Protein AF-0000000081651903 (afdb_homodimer)

Nearest PDB structures (foldseek):
  6fpt-assembly2_B  TM=8.175E-01  e=3.042E-08  Danio rerio
  6fpt-assembly1_A  TM=8.262E-01  e=5.507E-08  Danio rerio
  1qfh-assembly1_B  TM=8.451E-01  e=1.058E-07  Dictyostelium discoideum
  7o0b-assembly1_A  TM=8.103E-01  e=1.191E-07  Homo sapiens
  1wlh-assembly1_B  TM=8.534E-01  e=5.250E-07  Dictyostelium discoideum

Radius of gyration: 62.34 Å; Cα contacts (8 Å, |Δi|>4): 1666; chains: 2; bounding box: 124×182×95 Å

Organism: Saccoglossus kowalevskii (NCBI:txid10224)

Foldseek 3Di:
DPPPPPPPDPCAAPPPRDGADPPQFFWFADPVRDTHGLNVLQVQEQHFDQDPVPRDTDHQHNDNVVGDTPVVSVLVVVLVVVLCCLVVFFFDQDVPPPVRDRATFFKAWQVVLDTDHPVRVVCLCPPPVNVVIDMDTSVRLNPDDSVVNSVSNPDQQPQVPPPDDNPFGFFKFWPAPVGGDTDGPVCCVPPAVDPRTDIDTPVVVCVVVVVVVVVVVVVVVVVVVVVVVVVVVVVVVVVVVVVVVVVVVVVVVVVVVVVVVVVVVVVVVLVVVLVVVVCVVVVVVVVLVVVVVVLVVLQVVLVVVVVCLVPPPDPVRNVVCVVVSVVSNCVSVPDDDPPPPPPPPCSQPQADQPPQPPPVPLRQRPRGSPDLFDWQWLAFAAAAQAKAWTWTFGADPVRHTDLRQDFPKDKWKADPVRDTWDWDWARPNRNIIIIITHHHDFAWMWIFIDGVNHTHPPHGDTHGYHYDPQPLPQPPDVNDRDSPPPRPHDPRDRDGDDDDPPPD/DPPPPPPPPPLAAPPPRDGADPPQFFWFADPVRDTHGLNVLQVQEQHFDQDPVPRDTDHCHNPNVPGDTPVVSVLVVVLVVVLVCLVVFFFDQDVPPPVRDRATFFKAWQVVLDTDHPVRVVCLCPPPVNVVIDMGTSVRLNPDDSVVNSVSNPDQQPQPPPPDDNPFGFFKFWPAPVGGDTDGPVCCVPPQVDPRTDIDTPVVVCVVVVVVVVVVVVVVVVVVVVVVVVVVVVVVVVVVVVVVVVVVVVVVVVVVVVVVVVVVVVVVVLVVVLVVVVCVVVVVVVVLVVVVVVLVVLQVVLVVVVVCLVPPPDPVRNVVCVVVSVVSNCVSVPDDDPPPPPPPPCSQQQFDQPVQPCPVPVRQRQRGSPDLFDWQWLAAAAAAQAKAWTKTFTADPVRHTRLRQDFPKDKWKADPVRDTWDWDWARPNRRIIIIITHHHDFAWMWIFIDGVNHTHPPHGDTHGYHYDPQPQPQPVPVNDRPSPPPRPHDDRDRDDDDDDPPPD

pLDDT: mean 71.39, std 22.74, range [17.06, 97.31]

Sequence (1008 aa):
MAGIDDAELPLKCSICKHVYDVTDRLPKYLPCLHTLCVLCLAGHVGKIFQCPGCKHESNIPKRIEVIPTNFAFVNYNQLLCHQNQIKHGKLLMHKSCCRNKQTLNVSHCSNSEAYLCQSCHDNHIYIESLSTHEVKTIEELKHLSDESLISFFHRKQFSSKGQGHTDQQITLYCDHRNCQSPICLQCALLEHNTLNHQPINTEKAAWKYKEIINGKLDKAIDKTREISLQINQINQELSNLKDNTTKQITDVDNFFNDLIKKINSRKQQLVCEIEKQHDVIETPLIIDKHKLQMRQHIVDTSVKFTEFTLKYDSDVELLTTKYDVCSQLDKVSSQTIPDHKSTTEQFPRFFHPKSVNLNVVNHTVFIGSLGKISCDFIKVDAVIGKKCNFTQTPCDINGKKLCVSAIPVEVTLNDPDNRNVVTTTEDNGDVTYTVMYIPESGGKHHAAVTLYSTPIEGSPYIINVKPAKKIKCDVNTHGRMVNMNLQQPFVISQTVVTWKPYLSMAGIDDAELPLKCSICKHVYDVTDRLPKYLPCLHTLCVLCLAGHVGKIFQCPGCKHESNIPKRIEVIPTNFAFVNYNQLLCHQNQIKHGKLLMHKSCCRNKQTLNVSHCSNSEAYLCQSCHDNHIYIESLSTHEVKTIEELKHLSDESLISFFHRKQFSSKGQGHTDQQITLYCDHRNCQSPICLQCALLEHNTLNHQPINTEKAAWKYKEIINGKLDKAIDKTREISLQINQINQELSNLKDNTTKQITDVDNFFNDLIKKINSRKQQLVCEIEKQHDVIETPLIIDKHKLQMRQHIVDTSVKFTEFTLKYDSDVELLTTKYDVCSQLDKVSSQTIPDHKSTTEQFPRFFHPKSVNLNVVNHTVFIGSLGKISCDFIKVDAVIGKKCNFTQTPCDINGKKLCVSAIPVEVTLNDPDNRNVVTTTEDNGDVTYTVMYIPESGGKHHAAVTLYSTPIEGSPYIINVKPAKKIKCDVNTHGRMVNMNLQQPFVISQTVVTWKPYLS

InterPro domains:
  IPR001298 Filamin/ABP280 repeat [SM00557] (369-468)
  IPR001841 Zinc finger, RING-type [PS50089] (13-55)
  IPR001841 Zinc finger, RING-type [SM00184] (13-54)
  IPR013083 Zinc finger, RING/FYVE/PHD-type [G3DSA:3.30.40.10] (3-79)
  IPR013783 Immunoglobulin-like fold [G3DSA:2.60.40.10] (374-471)
  IPR014756 Immunoglobulin E-set [SSF81296] (381-468)
  IPR017868 Filamin/ABP280 repeat-like [PF00630] (382-461)
  IPR017868 Filamin/ABP280 repeat-like [PS50194] (409-465)
  IPR017907 Zinc finger, RING-type, conserved site [PS00518] (32-41)
  IPR018957 Zinc finger, C3HC4 RING-type [PF00097] (13-54)
  IPR047153 TRIM45/56/19-like [PTHR25462] (11-428)

Solvent-accessible surface area (backbone atoms only — not comparable to full-atom values): 55614 Å² total; per-residue (Å²): 131,84,74,75,68,82,68,81,68,78,54,36,21,82,82,82,63,43,66,57,38,92,73,69,24,29,41,26,37,48,87,79,54,52,59,37,26,46,56,72,52,59,79,40,50,70,35,83,41,62,40,89,88,73,61,50,76,43,75,36,51,82,56,64,80,71,49,50,66,39,54,23,57,52,43,47,52,50,47,51,52,50,48,49,40,61,72,70,55,60,64,48,66,41,68,83,82,44,75,68,41,72,39,61,59,44,26,36,29,50,73,76,67,40,73,19,35,66,66,55,47,48,43,38,65,71,37,74,89,39,41,79,49,55,69,44,39,46,72,56,56,70,71,47,54,72,68,54,47,44,64,52,64,50,71,82,63,71,38,46,75,37,101,72,51,69,87,43,68,58,54,29,25,24,70,22,95,85,66,56,43,72,28,29,69,65,45,40,67,71,73,37,66,48,91,80,35,39,71,39,51,30,66,60,52,31,54,54,48,49,53,52,47,51,56,44,46,51,48,35,53,52,45,48,54,53,49,52,54,53,46,51,51,52,51,51,47,51,50,50,50,52,51,50,51,53,50,44,47,50,50,50,50,52,51,50,50,52,49,52,49,53,51,51,52,50,52,49,50,51,49,49,52,53,51,52,52,48,48,65,60,46,49,60,53,53,53,50,44,50,53,49,52,53,49,43,50,48,46,51,46,44,50,52,46,49,53,40,36,72,70,45,32,50,50,69,53,36,58,68,46,42,62,56,52,50,51,43,39,50,53,62,50,63,57,80,73,77,78,78,69,78,70,65,77,73,68,71,60,46,63,62,66,74,75,46,51,78,44,70,30,45,24,21,46,44,71,56,40,66,54,87,52,52,58,27,65,8,66,31,84,28,38,33,57,17,55,32,45,29,44,28,43,37,34,45,98,82,66,44,74,28,48,31,25,77,67,66,62,44,61,47,31,23,41,67,85,67,44,79,38,68,55,45,69,37,67,68,57,57,12,18,31,27,35,31,28,53,38,85,55,51,39,55,21,39,34,34,37,19,48,83,85,34,70,31,76,69,51,51,39,77,41,55,19,42,66,58,73,80,71,76,48,57,30,75,50,97,76,65,68,58,74,72,79,74,54,59,82,60,84,46,69,56,59,70,76,80,84,68,79,69,79,118,129,85,73,75,68,81,69,80,69,77,51,36,22,83,84,83,62,42,67,57,36,93,74,69,25,29,42,25,36,47,88,81,54,51,59,36,26,46,56,70,51,58,80,40,50,69,33,82,40,61,40,87,87,73,62,50,76,44,76,37,51,82,54,63,81,73,49,48,67,39,53,23,58,52,42,47,51,49,50,50,52,49,49,48,39,60,71,68,54,61,63,51,67,41,68,83,81,44,75,70,42,73,38,60,60,46,28,36,30,52,73,75,68,40,74,18,34,66,67,55,48,48,42,37,66,70,38,73,89,38,44,78,48,56,68,45,39,45,72,58,56,69,71,48,52,70,67,54,47,46,65,52,64,50,71,82,62,70,39,44,78,38,100,73,50,70,86,44,67,59,54,28,26,26,72,22,95,87,64,57,43,72,29,27,69,66,45,39,68,68,75,38,66,47,91,79,36,38,70,39,52,30,67,60,52,31,53,55,48,49,52,52,47,49,54,44,48,52,48,36,54,52,46,48,53,53,50,51,52,51,47,49,50,52,52,51,46,52,51,50,50,51,52,49,50,53,50,42,47,51,50,49,50,52,50,51,49,52,49,50,51,52,53,50,52,48,53,50,50,52,48,49,50,53,51,52,53,49,46,66,60,46,50,60,52,52,53,51,42,50,55,50,51,52,50,43,50,50,46,52,44,44,51,52,46,48,53,40,36,72,70,46,33,50,51,68,53,38,57,68,45,41,62,58,52,50,51,43,38,48,53,62,49,64,57,80,73,78,77,81,71,76,71,65,74,75,66,64,57,42,65,56,68,74,68,42,51,76,45,68,28,37,20,22,42,37,68,54,39,60,48,78,48,47,56,45,65,13,65,30,85,27,36,31,62,19,61,31,50,30,42,30,39,35,20,44,91,84,67,44,73,29,54,33,35,77,68,64,62,44,63,47,33,23,40,67,86,66,43,80,38,68,56,44,71,38,67,68,59,62,12,20,28,30,34,32,29,53,37,84,57,51,39,57,23,38,36,34,36,18,48,81,86,33,71,31,81,70,49,51,38,78,41,54,21,41,66,58,75,78,70,78,46,56,27,73,51,96,77,64,66,59,73,71,80,74,60,61,83,67,85,50,69,56,70,82,83,83,82,70,78,69,82,116

Secondary structure (DSSP, 8-state):
-----------B-TTT-PBP-SSTT-EEE-TT--EEEHHHHHTTTTSEEE-TTT--EEEPPS-GGGSPB-HHHHHHHHHHHHHHHHHH---EE-TTTSTT-EE---EEETTTTEEE-HHHHHHHHHSTTTTTS-EEEHHHHHTS-HHHHHHHH--TT-----SS-TTS-EEEEE--TTT-EEEEHHHHHHTS-STT--EEEHHHHHHHHHHHHHHHHHHHHHHHHHHHHHHHHHHHHHHHHHHHHHHHHHHHHHHHHHHHHHHHHHHHHHHHHHHHHHHHHHHHHHHHHHHHHHHHHHHHHHHHHHHHHHHH--HHHHHHHHHHHHHHHHHHHHS--------GGG-------S-----SSSB--------S--B------EETTS-EEEE--BB-TTS-B-------EEEEEE-TT-PEEPEEEEE-SSS-EEEEE---S-EEEEEEEEETTEEPTTPSEEEEEEP---------SSS-------------------------/-----------B-TTT-PBP-SSTT-EEE-TT--EEEHHHHHTTTTSEEE-TTT--EEEPPS-GGGSPB-HHHHHHHHHHHHHHHHHH---EE-TTTSTT-EE---EEETTTTEEE-HHHHHHHHHSTTTTTS-EEEHHHHHTS-HHHHHHHH--TT-----SS-TTS-EEEEE--TTT-EEEEHHHHHHTS-STT--EEEHHHHHHHHHHHHHHHHHHHHHHHHHHHHHHHHHHHHHHHHHHHHHHHHHHHHHHHHHHHHHHHHHHHHHHHHHHHHHHHHHHHHHHHHHHHHHHHHHHHHHHHHHHHHHHH--HHHHHHHHHHHHHHHHHHHHS--------GGG-------TT----SSSB--------S-EEEE----EETTS-EEEEEEEE-TTS-B---S---EEEEEE-TT-PEEPEEEEE-SSS-EEEEE---S-EEEEEEEEETTEEPTTPSEEEEEEP---------SSS-------------------------

Structure (mmCIF, N/CA/C/O backbone):
data_AF-0000000081651903-model_v1
#
loop_
_entity.id
_entity.type
_entity.pdbx_description
1 polymer 'E3 ubiquitin-protein ligase TRIM71-like'
#
loop_
_atom_site.group_PDB
_atom_site.id
_atom_site.type_symbol
_atom_site.label_atom_id
_atom_site.label_alt_id
_atom_site.label_comp_id
_atom_site.label_asym_id
_atom_site.label_entity_id
_atom_site.label_seq_id
_atom_site.pdbx_PDB_ins_code
_atom_site.Cartn_x
_atom_site.Cartn_y
_atom_site.Cartn_z
_atom_site.occupancy
_atom_site.B_iso_or_equiv
_atom_site.auth_seq_id
_atom_site.auth_comp_id
_atom_site.auth_asym_id
_atom_site.auth_atom_id
_atom_site.pdbx_PDB_model_num
ATOM 1 N N . MET A 1 1 ? 16.766 -48.312 -48.125 1 21.47 1 MET A N 1
ATOM 2 C CA . MET A 1 1 ? 17.172 -48.75 -46.812 1 21.47 1 MET A CA 1
ATOM 3 C C . MET A 1 1 ? 16.656 -47.812 -45.719 1 21.47 1 MET A C 1
ATOM 5 O O . MET A 1 1 ? 17.094 -46.656 -45.625 1 21.47 1 MET A O 1
ATOM 9 N N . ALA A 1 2 ? 15.398 -47.688 -45.594 1 30.48 2 ALA A N 1
ATOM 10 C CA . ALA A 1 2 ? 14.711 -46.75 -44.688 1 30.48 2 ALA A CA 1
ATOM 11 C C . ALA A 1 2 ? 15.344 -46.719 -43.312 1 30.48 2 ALA A C 1
ATOM 13 O O . ALA A 1 2 ? 15.562 -47.781 -42.719 1 30.48 2 ALA A O 1
ATOM 14 N N . GLY A 1 3 ? 16.266 -45.781 -43.031 1 28.88 3 GLY A N 1
ATOM 15 C CA . GLY A 1 3 ? 17.031 -45.469 -41.844 1 28.88 3 GLY A CA 1
ATOM 16 C C . GLY A 1 3 ? 16.219 -45.531 -40.562 1 28.88 3 GLY A C 1
ATOM 17 O O . GLY A 1 3 ? 15.219 -44.812 -40.406 1 28.88 3 GLY A O 1
ATOM 18 N N . ILE A 1 4 ? 15.992 -46.656 -40.031 1 36.19 4 ILE A N 1
ATOM 19 C CA . ILE A 1 4 ? 15.523 -46.75 -38.656 1 36.19 4 ILE A CA 1
ATOM 20 C C . ILE A 1 4 ? 16.156 -45.656 -37.812 1 36.19 4 ILE A C 1
ATOM 22 O O . ILE A 1 4 ? 17.375 -45.594 -37.688 1 36.19 4 ILE A O 1
ATOM 26 N N . ASP A 1 5 ? 15.773 -44.438 -37.812 1 34.34 5 ASP A N 1
ATOM 27 C CA . ASP A 1 5 ? 16.141 -43.438 -36.875 1 34.34 5 ASP A CA 1
ATOM 28 C C . ASP A 1 5 ? 16.625 -44.031 -35.562 1 34.34 5 ASP A C 1
ATOM 30 O O . ASP A 1 5 ? 16.172 -45.125 -35.156 1 34.34 5 ASP A O 1
ATOM 34 N N . ASP A 1 6 ? 17.891 -43.719 -35.031 1 35.75 6 ASP A N 1
ATOM 35 C CA . ASP A 1 6 ? 18.656 -44.031 -33.844 1 35.75 6 ASP A CA 1
ATOM 36 C C . ASP A 1 6 ? 17.766 -44.125 -32.625 1 35.75 6 ASP A C 1
ATOM 38 O O . ASP A 1 6 ? 17.859 -43.281 -31.703 1 35.75 6 ASP A O 1
ATOM 42 N N . ALA A 1 7 ? 16.609 -43.938 -32.688 1 41.38 7 ALA A N 1
ATOM 43 C CA . ALA A 1 7 ? 15.961 -44.281 -31.406 1 41.38 7 ALA A CA 1
ATOM 44 C C . ALA A 1 7 ? 16.594 -45.531 -30.797 1 41.38 7 ALA A C 1
ATOM 46 O O . ALA A 1 7 ? 16.766 -46.562 -31.469 1 41.38 7 ALA A O 1
ATOM 47 N N . GLU A 1 8 ? 17.547 -45.281 -29.688 1 45.09 8 GLU A N 1
ATOM 48 C CA . GLU A 1 8 ? 18.422 -46.125 -28.859 1 45.09 8 GLU A CA 1
ATOM 49 C C . GLU A 1 8 ? 17.828 -47.5 -28.672 1 45.09 8 GLU A C 1
ATOM 51 O O . GLU A 1 8 ? 16.766 -47.656 -28.078 1 45.09 8 GLU A O 1
ATOM 56 N N . LEU A 1 9 ? 17.828 -48.312 -29.547 1 51.19 9 LEU A N 1
ATOM 57 C CA . LEU A 1 9 ? 17.516 -49.75 -29.469 1 51.19 9 LEU A CA 1
ATOM 58 C C . LEU A 1 9 ? 18.031 -50.344 -28.156 1 51.19 9 LEU A C 1
ATOM 60 O O . LEU A 1 9 ? 19.188 -50.094 -27.781 1 51.19 9 LEU A O 1
ATOM 64 N N . PRO A 1 10 ? 17.203 -50.625 -27.281 1 63 10 PRO A N 1
ATOM 65 C CA . PRO A 1 10 ? 17.469 -51.188 -25.953 1 63 10 PRO A CA 1
ATOM 66 C C . PRO A 1 10 ? 18.375 -52.406 -25.984 1 63 10 PRO A C 1
ATOM 68 O O . PRO A 1 10 ? 17.938 -53.531 -25.703 1 63 10 PRO A O 1
ATOM 71 N N . LEU A 1 11 ? 19.5 -52.25 -26.75 1 79.75 11 LEU A N 1
ATOM 72 C CA . LEU A 1 11 ? 20.391 -53.406 -26.719 1 79.75 11 LEU A CA 1
ATOM 73 C C . LEU A 1 11 ? 21.172 -53.438 -25.406 1 79.75 11 LEU A C 1
ATOM 75 O O . LEU A 1 11 ? 22.172 -54.156 -25.297 1 79.75 11 LEU A O 1
ATOM 79 N N . LYS A 1 12 ? 20.766 -52.594 -24.672 1 86.56 12 LYS A N 1
ATOM 80 C CA . LYS A 1 12 ? 21.422 -52.594 -23.375 1 86.56 12 LYS A CA 1
ATOM 81 C C . LYS A 1 12 ? 20.453 -53 -22.266 1 86.56 12 LYS A C 1
ATOM 83 O O . LYS A 1 12 ? 19.266 -52.656 -22.312 1 86.56 12 LYS A O 1
ATOM 88 N N . CYS A 1 13 ? 20.953 -53.75 -21.422 1 90.69 13 CYS A N 1
ATOM 89 C CA . CYS A 1 13 ? 20.156 -54.156 -20.266 1 90.69 13 CYS A CA 1
ATOM 90 C C . CYS A 1 13 ? 19.812 -52.938 -19.406 1 90.69 13 CYS A C 1
ATOM 92 O O . CYS A 1 13 ? 20.672 -52.094 -19.141 1 90.69 13 CYS A O 1
ATOM 94 N N . SER A 1 14 ? 18.609 -52.781 -18.953 1 87.75 14 SER A N 1
ATOM 95 C CA . SER A 1 14 ? 18.125 -51.625 -18.219 1 87.75 14 SER A CA 1
ATOM 96 C C . SER A 1 14 ? 18.703 -51.594 -16.812 1 87.75 14 SER A C 1
ATOM 98 O O . SER A 1 14 ? 18.703 -50.531 -16.156 1 87.75 14 SER A O 1
ATOM 100 N N . ILE A 1 15 ? 19.219 -52.656 -16.328 1 90.31 15 ILE A N 1
ATOM 101 C CA . ILE A 1 15 ? 19.734 -52.75 -14.961 1 90.31 15 ILE A CA 1
ATOM 102 C C . ILE A 1 15 ? 21.234 -52.438 -14.961 1 90.31 15 ILE A C 1
ATOM 104 O O . ILE A 1 15 ? 21.688 -51.5 -14.32 1 90.31 15 ILE A O 1
ATOM 108 N N . CYS A 1 16 ? 22 -53.188 -15.703 1 90 16 CYS A N 1
ATOM 109 C CA . CYS A 1 16 ? 23.453 -53.031 -15.688 1 90 16 CYS A CA 1
ATOM 110 C C . CYS A 1 16 ? 23.906 -52.031 -16.75 1 90 16 CYS A C 1
ATOM 112 O O . CYS A 1 16 ? 25.031 -51.531 -16.703 1 90 16 CYS A O 1
ATOM 114 N N . LYS A 1 17 ? 23.219 -51.844 -17.812 1 90 17 LYS A N 1
ATOM 115 C CA . LYS A 1 17 ? 23.453 -50.875 -18.875 1 90 17 LYS A CA 1
ATOM 116 C C . LYS A 1 17 ? 24.547 -51.344 -19.828 1 90 17 LYS A C 1
ATOM 118 O O . LYS A 1 17 ? 25.125 -50.562 -20.562 1 90 17 LYS A O 1
ATOM 123 N N . HIS A 1 18 ? 24.719 -52.562 -19.812 1 87.75 18 HIS A N 1
ATOM 124 C CA . HIS A 1 18 ? 25.672 -53.156 -20.734 1 87.75 18 HIS A CA 1
ATOM 125 C C . HIS A 1 18 ? 24.984 -53.75 -21.938 1 87.75 18 HIS A C 1
ATOM 127 O O . HIS A 1 18 ? 23.812 -54.125 -21.859 1 87.75 18 HIS A O 1
ATOM 133 N N . VAL A 1 19 ? 25.734 -53.906 -23 1 86.62 19 VAL A N 1
ATOM 134 C CA . VAL A 1 19 ? 25.203 -54.5 -24.219 1 86.62 19 VAL A CA 1
ATOM 135 C C . VAL A 1 19 ? 25.047 -56 -24.047 1 86.62 19 VAL A C 1
ATOM 137 O O . VAL A 1 19 ? 25.875 -56.656 -23.391 1 86.62 19 VAL A O 1
ATOM 140 N N . TYR A 1 20 ? 23.938 -56.531 -24.547 1 87.31 20 TYR A N 1
ATOM 141 C CA . TYR A 1 20 ? 23.688 -57.969 -24.469 1 87.31 20 TYR A CA 1
ATOM 142 C C . TYR A 1 20 ? 24.75 -58.75 -25.234 1 87.31 20 TYR A C 1
ATOM 144 O O . TYR A 1 20 ? 25.297 -58.25 -26.234 1 87.31 20 TYR A O 1
ATOM 152 N N . ASP A 1 21 ? 25.141 -59.844 -24.688 1 80.06 21 ASP A N 1
ATOM 153 C CA . ASP A 1 21 ? 26.094 -60.719 -25.359 1 80.06 21 ASP A CA 1
ATOM 154 C C . ASP A 1 21 ? 25.594 -62.156 -25.375 1 80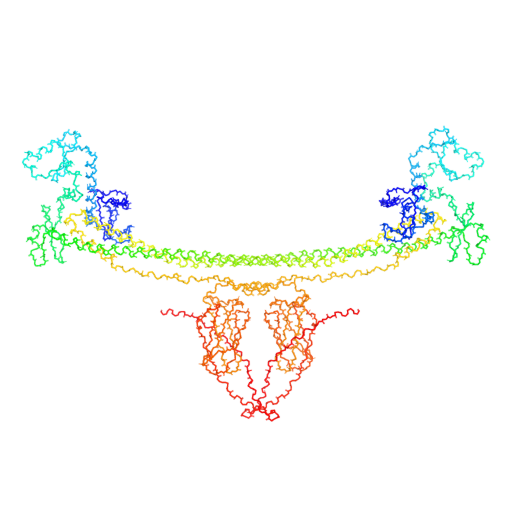.06 21 ASP A C 1
ATOM 156 O O . ASP A 1 21 ? 24.531 -62.469 -24.828 1 80.06 21 ASP A O 1
ATOM 160 N N . VAL A 1 22 ? 26.25 -63.031 -26.172 1 79 22 VAL A N 1
ATOM 161 C CA . VAL A 1 22 ? 25.797 -64.438 -26.328 1 79 22 VAL A CA 1
ATOM 162 C C . VAL A 1 22 ? 26.375 -65.25 -25.219 1 79 22 VAL A C 1
ATOM 164 O O . VAL A 1 22 ? 26 -66.438 -25.062 1 79 22 VAL A O 1
ATOM 167 N N . THR A 1 23 ? 27.141 -64.688 -24.328 1 80.19 23 THR A N 1
ATOM 168 C CA . THR A 1 23 ? 27.812 -65.5 -23.328 1 80.19 23 THR A CA 1
ATOM 169 C C . THR A 1 23 ? 27.328 -65.125 -21.922 1 80.19 23 THR A C 1
ATOM 171 O O . THR A 1 23 ? 26.422 -65.812 -21.391 1 80.19 23 THR A O 1
ATOM 174 N N . ASP A 1 24 ? 27.719 -63.969 -21.422 1 85.12 24 ASP A N 1
ATOM 175 C CA . ASP A 1 24 ? 27.484 -63.594 -20.031 1 85.12 24 ASP A CA 1
ATOM 176 C C . ASP A 1 24 ? 26.234 -62.75 -19.891 1 85.12 24 ASP A C 1
ATOM 178 O O . ASP A 1 24 ? 25.594 -62.719 -18.844 1 85.12 24 ASP A O 1
ATOM 182 N N . ARG A 1 25 ? 26 -62.125 -20.922 1 90.56 25 ARG A N 1
ATOM 183 C CA . ARG A 1 25 ? 24.875 -61.188 -20.859 1 90.56 25 ARG A CA 1
ATOM 184 C C . ARG A 1 25 ? 23.828 -61.531 -21.922 1 90.56 25 ARG A C 1
ATOM 186 O O . ARG A 1 25 ? 23.391 -60.688 -22.672 1 90.56 25 ARG A O 1
ATOM 193 N N . LEU A 1 26 ? 23.438 -62.812 -21.859 1 91.75 26 LEU A N 1
ATOM 194 C CA . LEU A 1 26 ? 22.422 -63.281 -22.781 1 91.75 26 LEU A CA 1
ATOM 195 C C . LEU A 1 26 ? 21.078 -62.656 -22.516 1 91.75 26 LEU A C 1
ATOM 197 O O . LEU A 1 26 ? 20.609 -62.625 -21.359 1 91.75 26 LEU A O 1
ATOM 201 N N . PRO A 1 27 ? 20.516 -62 -23.562 1 93 27 PRO A N 1
ATOM 202 C CA . PRO A 1 27 ? 19.219 -61.344 -23.344 1 93 27 PRO A CA 1
ATOM 203 C C . PRO A 1 27 ? 18.094 -62.312 -23.062 1 93 27 PRO A C 1
ATOM 205 O O . PRO A 1 27 ? 17.875 -63.25 -23.844 1 93 27 PRO A O 1
ATOM 208 N N . LYS A 1 28 ? 17.484 -62.188 -21.906 1 93.62 28 LYS A N 1
ATOM 209 C CA . LYS A 1 28 ? 16.312 -62.969 -21.516 1 93.62 28 LYS A CA 1
ATOM 210 C C . LYS A 1 28 ? 15.078 -62.062 -21.375 1 93.62 28 LYS A C 1
ATOM 212 O O . LYS A 1 28 ? 15.188 -60.906 -20.984 1 93.62 28 LYS A O 1
ATOM 217 N N . TYR A 1 29 ? 13.914 -62.531 -21.859 1 93.75 29 TYR A N 1
ATOM 218 C CA . TYR A 1 29 ? 12.75 -61.656 -21.734 1 93.75 29 TYR A CA 1
ATOM 219 C C . TYR A 1 29 ? 11.75 -62.25 -20.734 1 93.75 29 TYR A C 1
ATOM 221 O O . TYR A 1 29 ? 11.656 -63.469 -20.578 1 93.75 29 TYR A O 1
ATOM 229 N N . LEU A 1 30 ? 11.125 -61.375 -20.016 1 92.81 30 LEU A N 1
ATOM 230 C CA . LEU A 1 30 ? 10.109 -61.719 -19.016 1 92.81 30 LEU A CA 1
ATOM 231 C C . LEU A 1 30 ? 8.727 -61.781 -19.656 1 92.81 30 LEU A C 1
ATOM 233 O O . LEU A 1 30 ? 8.555 -61.438 -20.812 1 92.81 30 LEU A O 1
ATOM 237 N N . PRO A 1 31 ? 7.73 -62.281 -18.891 1 90.19 31 PRO A N 1
ATOM 238 C CA . PRO A 1 31 ? 6.383 -62.375 -19.453 1 90.19 31 PRO A CA 1
ATOM 239 C C . PRO A 1 31 ? 5.848 -61.031 -19.922 1 90.19 31 PRO A C 1
ATOM 241 O O . PRO A 1 31 ? 4.98 -60.969 -20.797 1 90.19 31 PRO A O 1
ATOM 244 N N . CYS A 1 32 ? 6.398 -59.969 -19.469 1 90.5 32 CYS A N 1
ATOM 245 C CA . CYS A 1 32 ? 6.004 -58.625 -19.859 1 90.5 32 CYS A CA 1
ATOM 246 C C . CYS A 1 32 ? 6.742 -58.188 -21.125 1 90.5 32 CYS A C 1
ATOM 248 O O . CYS A 1 32 ? 6.559 -57.062 -21.594 1 90.5 32 CYS A O 1
ATOM 250 N N . LEU A 1 33 ? 7.629 -58.969 -21.641 1 92.94 33 LEU A N 1
ATOM 251 C CA . LEU A 1 33 ? 8.398 -58.844 -22.875 1 92.94 33 LEU A CA 1
ATOM 252 C C . LEU A 1 33 ? 9.523 -57.812 -22.703 1 92.94 33 LEU A C 1
ATOM 254 O O . LEU A 1 33 ? 10.148 -57.406 -23.688 1 92.94 33 LEU A O 1
ATOM 258 N N . HIS A 1 34 ? 9.734 -57.406 -21.469 1 91.5 34 HIS A N 1
ATOM 259 C CA . HIS A 1 34 ? 10.961 -56.625 -21.219 1 91.5 34 HIS A CA 1
ATOM 260 C C . HIS A 1 34 ? 12.172 -57.562 -21.172 1 91.5 34 HIS A C 1
ATOM 262 O O . HIS A 1 34 ? 12.078 -58.688 -20.656 1 91.5 34 HIS A O 1
ATOM 268 N N . THR A 1 35 ? 13.227 -57.062 -21.719 1 93.5 35 THR A N 1
ATOM 269 C CA . THR A 1 35 ? 14.422 -57.906 -21.859 1 93.5 35 THR A CA 1
ATOM 270 C C . THR A 1 35 ? 15.5 -57.469 -20.875 1 93.5 35 THR A C 1
ATOM 272 O O . THR A 1 35 ? 15.781 -56.25 -20.75 1 93.5 35 THR A O 1
ATOM 275 N N . LEU A 1 36 ? 16.047 -58.438 -20.125 1 93 36 LEU A N 1
ATOM 276 C CA . LEU A 1 36 ? 17.156 -58.219 -19.203 1 93 36 LEU A CA 1
ATOM 277 C C . LEU A 1 36 ? 18.25 -59.281 -19.406 1 93 36 LEU A C 1
ATOM 279 O O . LEU A 1 36 ? 18 -60.312 -20.016 1 93 36 LEU A O 1
ATOM 283 N N . CYS A 1 37 ? 19.422 -58.969 -19.031 1 92 37 CYS A N 1
ATOM 284 C CA . CYS A 1 37 ? 20.5 -59.938 -19.25 1 92 37 CYS A CA 1
ATOM 285 C C . CYS A 1 37 ? 20.484 -61.031 -18.172 1 92 37 CYS A C 1
ATOM 287 O O . CYS A 1 37 ? 20 -60.781 -17.062 1 92 37 CYS A O 1
ATOM 289 N N . VAL A 1 38 ? 21.016 -62.125 -18.469 1 93 38 VAL A N 1
ATOM 290 C CA . VAL A 1 38 ? 21.016 -63.312 -17.609 1 93 38 VAL A CA 1
ATOM 291 C C . VAL A 1 38 ? 21.781 -63 -16.328 1 93 38 VAL A C 1
ATOM 293 O O . VAL A 1 38 ? 21.391 -63.438 -15.242 1 93 38 VAL A O 1
ATOM 296 N N . LEU A 1 39 ? 22.781 -62.156 -16.359 1 92.44 39 LEU A N 1
ATOM 297 C CA . LEU A 1 39 ? 23.594 -61.844 -15.195 1 92.44 39 LEU A CA 1
ATOM 298 C C . LEU A 1 39 ? 22.797 -61.031 -14.18 1 92.44 39 LEU A C 1
ATOM 300 O O . LEU A 1 39 ? 22.844 -61.312 -12.977 1 92.44 39 LEU A O 1
ATOM 304 N N . CYS A 1 40 ? 22.078 -60.125 -14.648 1 92 40 CYS A N 1
ATOM 305 C CA . CYS A 1 40 ? 21.281 -59.25 -13.773 1 92 40 CYS A CA 1
ATOM 306 C C . CYS A 1 40 ? 20.125 -60.031 -13.172 1 92 40 CYS A C 1
ATOM 308 O O . CYS A 1 40 ? 19.75 -59.781 -12.016 1 92 40 CYS A O 1
ATOM 310 N N . LEU A 1 41 ? 19.531 -60.969 -13.891 1 93.5 41 LEU A N 1
ATOM 311 C CA . LEU A 1 41 ? 18.422 -61.781 -13.414 1 93.5 41 LEU A CA 1
ATOM 312 C C . LEU A 1 41 ? 18.906 -62.812 -12.406 1 93.5 41 LEU A C 1
ATOM 314 O O . LEU A 1 41 ? 18.141 -63.219 -11.523 1 93.5 41 LEU A O 1
ATOM 318 N N . ALA A 1 42 ? 20.141 -63.188 -12.531 1 92.12 42 ALA A N 1
ATOM 319 C CA . ALA A 1 42 ? 20.703 -64.25 -11.672 1 92.12 42 ALA A CA 1
ATOM 320 C C . ALA A 1 42 ? 20.703 -63.781 -10.211 1 92.12 42 ALA A C 1
ATOM 322 O O . ALA A 1 42 ? 20.594 -64.625 -9.305 1 92.12 42 ALA A O 1
ATOM 323 N N . GLY A 1 43 ? 20.781 -62.5 -9.977 1 89.12 43 GLY A N 1
ATOM 324 C CA . GLY A 1 43 ? 20.781 -61.969 -8.617 1 89.12 43 GLY A CA 1
ATOM 325 C C . GLY A 1 43 ? 19.406 -62.031 -7.957 1 89.12 43 GLY A C 1
ATOM 326 O O . GLY A 1 43 ? 19.297 -61.844 -6.75 1 89.12 43 GLY A O 1
ATOM 327 N N . HIS A 1 44 ? 18.391 -62.5 -8.648 1 91.38 44 HIS A N 1
ATOM 328 C CA . HIS A 1 44 ? 17.031 -62.5 -8.117 1 91.38 44 HIS A CA 1
ATOM 329 C C . HIS A 1 44 ? 16.391 -63.875 -8.219 1 91.38 44 HIS A C 1
ATOM 331 O O . HIS A 1 44 ? 15.156 -64 -8.195 1 91.38 44 HIS A O 1
ATOM 337 N N . VAL A 1 45 ? 17.188 -64.875 -8.359 1 90.56 45 VAL A N 1
ATOM 338 C CA . VAL A 1 45 ? 16.719 -66.25 -8.531 1 90.56 45 VAL A CA 1
ATOM 339 C C . VAL A 1 45 ? 15.914 -66.625 -7.305 1 90.56 45 VAL A C 1
ATOM 341 O O . VAL A 1 45 ? 16.344 -66.438 -6.168 1 90.56 45 VAL A O 1
ATOM 344 N N . GLY A 1 46 ? 14.742 -67.188 -7.559 1 89.31 46 GLY A N 1
ATOM 345 C CA . GLY A 1 46 ? 13.898 -67.688 -6.492 1 89.31 46 GLY A CA 1
ATOM 346 C C . GLY A 1 46 ? 13.086 -66.625 -5.793 1 89.31 46 GLY A C 1
ATOM 347 O O . GLY A 1 46 ? 12.406 -66.875 -4.805 1 89.31 46 GLY A O 1
ATOM 348 N N . LYS A 1 47 ? 13.125 -65.438 -6.223 1 91.88 47 LYS A N 1
ATOM 349 C CA . LYS A 1 47 ? 12.414 -64.312 -5.598 1 91.88 47 LYS A CA 1
ATOM 350 C C . LYS A 1 47 ? 11.438 -63.656 -6.574 1 91.88 47 LYS A C 1
ATOM 352 O O . LYS A 1 47 ? 11.492 -63.906 -7.781 1 91.88 47 LYS A O 1
ATOM 357 N N . ILE A 1 48 ? 10.5 -63.062 -6.008 1 92.88 48 ILE A N 1
ATOM 358 C CA . ILE A 1 48 ? 9.594 -62.25 -6.824 1 92.88 48 ILE A CA 1
ATOM 359 C C . ILE A 1 48 ? 10.32 -61 -7.324 1 92.88 48 ILE A C 1
ATOM 361 O O . ILE A 1 48 ? 10.883 -60.25 -6.531 1 92.88 48 ILE A O 1
ATOM 365 N N . PHE A 1 49 ? 10.477 -60.875 -8.578 1 93.62 49 PHE A N 1
ATOM 366 C CA . PHE A 1 49 ? 11.203 -59.781 -9.219 1 93.62 49 PHE A CA 1
ATOM 367 C C . PHE A 1 49 ? 10.242 -58.781 -9.875 1 93.62 49 PHE A C 1
ATOM 369 O O . PHE A 1 49 ? 9.352 -59.219 -10.625 1 93.62 49 PHE A O 1
ATOM 376 N N . GLN A 1 50 ? 10.375 -57.594 -9.539 1 92.75 50 GLN A N 1
ATOM 377 C CA . GLN A 1 50 ? 9.586 -56.531 -10.18 1 92.75 50 GLN A CA 1
ATOM 378 C C . GLN A 1 50 ? 10.352 -55.906 -11.344 1 92.75 50 GLN A C 1
ATOM 380 O O . GLN A 1 50 ? 11.414 -55.312 -11.148 1 92.75 50 GLN A O 1
ATOM 385 N N . CYS A 1 51 ? 9.805 -56.062 -12.555 1 92.12 51 CYS A N 1
ATOM 386 C CA . CYS A 1 51 ? 10.461 -55.531 -13.75 1 92.12 51 CYS A CA 1
ATOM 387 C C . CYS A 1 51 ? 10.625 -54.031 -13.664 1 92.12 51 CYS A C 1
ATOM 389 O O . CYS A 1 51 ? 9.648 -53.312 -13.438 1 92.12 51 CYS A O 1
ATOM 391 N N . PRO A 1 52 ? 11.742 -53.5 -13.766 1 87.69 52 PRO A N 1
ATOM 392 C CA . PRO A 1 52 ? 11.977 -52.062 -13.633 1 87.69 52 PRO A CA 1
ATOM 393 C C . PRO A 1 52 ? 11.258 -51.25 -14.695 1 87.69 52 PRO A C 1
ATOM 395 O O . PRO A 1 52 ? 10.93 -50.094 -14.469 1 87.69 52 PRO A O 1
ATOM 398 N N . GLY A 1 53 ? 10.977 -51.844 -15.859 1 83.81 53 GLY A N 1
ATOM 399 C CA . GLY A 1 53 ? 10.352 -51.125 -16.953 1 83.81 53 GLY A CA 1
ATOM 400 C C . GLY A 1 53 ? 8.844 -51 -16.812 1 83.81 53 GLY A C 1
ATOM 401 O O . GLY A 1 53 ? 8.258 -50 -17.266 1 83.81 53 GLY A O 1
ATOM 402 N N . CYS A 1 54 ? 8.117 -52 -16.188 1 87.62 54 CYS A N 1
ATOM 403 C CA . CYS A 1 54 ? 6.664 -52 -16.156 1 87.62 54 CYS A CA 1
ATOM 404 C C . CYS A 1 54 ? 6.148 -52.312 -14.758 1 87.62 54 CYS A C 1
ATOM 406 O O . CYS A 1 54 ? 4.941 -52.312 -14.516 1 87.62 54 CYS A O 1
ATOM 408 N N . LYS A 1 55 ? 6.965 -52.719 -13.805 1 87.81 55 LYS A N 1
ATOM 409 C CA . LYS A 1 55 ? 6.652 -53.062 -12.414 1 87.81 55 LYS A CA 1
ATOM 410 C C . LYS A 1 55 ? 5.859 -54.344 -12.328 1 87.81 55 LYS A C 1
ATOM 412 O O . LYS A 1 55 ? 5.273 -54.656 -11.289 1 87.81 55 LYS A O 1
ATOM 417 N N . HIS A 1 56 ? 5.805 -55.062 -13.438 1 88.25 56 HIS A N 1
ATOM 418 C CA . HIS A 1 56 ? 5.188 -56.375 -13.43 1 88.25 56 HIS A CA 1
ATOM 419 C C . HIS A 1 56 ? 5.961 -57.344 -12.547 1 88.25 56 HIS A C 1
ATOM 421 O O . HIS A 1 56 ? 7.195 -57.375 -12.57 1 88.25 56 HIS A O 1
ATOM 427 N N . GLU A 1 57 ? 5.238 -58.094 -11.82 1 92.62 57 GLU A N 1
ATOM 428 C CA . GLU A 1 57 ? 5.867 -59.062 -10.922 1 92.62 57 GLU A CA 1
ATOM 429 C C . GLU A 1 57 ? 5.965 -60.438 -11.578 1 92.62 57 GLU A C 1
ATOM 431 O O . GLU A 1 57 ? 4.977 -60.938 -12.094 1 92.62 57 GLU A O 1
ATOM 436 N N . SER A 1 58 ? 7.129 -60.938 -11.656 1 90.62 58 SER A N 1
ATOM 437 C CA . SER A 1 58 ? 7.379 -62.281 -12.195 1 90.62 58 SER A CA 1
ATOM 438 C C . SER A 1 58 ? 8.25 -63.094 -11.25 1 90.62 58 SER A C 1
ATOM 440 O O . SER A 1 58 ? 9.055 -62.531 -10.5 1 90.62 58 SER A O 1
ATOM 442 N N . ASN A 1 59 ? 7.977 -64.375 -11.266 1 91.19 59 ASN A N 1
ATOM 443 C CA . ASN A 1 59 ? 8.82 -65.25 -10.508 1 91.19 59 ASN A CA 1
ATOM 444 C C . ASN A 1 59 ? 10.008 -65.75 -11.328 1 91.19 59 ASN A C 1
ATOM 446 O O . ASN A 1 59 ? 9.844 -66.312 -12.414 1 91.19 59 ASN A O 1
ATOM 450 N N . ILE A 1 60 ? 11.148 -65.562 -10.758 1 92.12 60 ILE A N 1
ATOM 451 C CA . ILE A 1 60 ? 12.344 -66 -11.453 1 92.12 60 ILE A CA 1
ATOM 452 C C . ILE A 1 60 ? 12.672 -67.438 -11.047 1 92.12 60 ILE A C 1
ATOM 454 O O . ILE A 1 60 ? 12.953 -67.688 -9.875 1 92.12 60 ILE A O 1
ATOM 458 N N . PRO A 1 61 ? 12.648 -68.25 -12 1 90.88 61 PRO A N 1
ATOM 459 C CA . PRO A 1 61 ? 12.898 -69.625 -11.672 1 90.88 61 PRO A CA 1
ATOM 460 C C . PRO A 1 61 ? 14.336 -69.875 -11.211 1 90.88 61 PRO A C 1
ATOM 462 O O . PRO A 1 61 ? 15.219 -69.062 -11.477 1 90.88 61 PRO A O 1
ATOM 465 N N . LYS A 1 62 ? 14.539 -71.062 -10.469 1 88.69 62 LYS A N 1
ATOM 466 C CA . LYS A 1 62 ? 15.859 -71.375 -9.969 1 88.69 62 LYS A CA 1
ATOM 467 C C . LYS A 1 62 ? 16.828 -71.625 -11.117 1 88.69 62 LYS A C 1
ATOM 469 O O . LYS A 1 62 ? 18.016 -71.312 -11.023 1 88.69 62 LYS A O 1
ATOM 474 N N . ARG A 1 63 ? 16.25 -72.188 -12.141 1 89.06 63 ARG A N 1
ATOM 475 C CA . ARG A 1 63 ? 17.031 -72.375 -13.359 1 89.06 63 ARG A CA 1
ATOM 476 C C . ARG A 1 63 ? 16.797 -71.25 -14.336 1 89.06 63 ARG A C 1
ATOM 478 O O . ARG A 1 63 ? 15.789 -71.188 -15.047 1 89.06 63 ARG A O 1
ATOM 485 N N . ILE A 1 64 ? 17.719 -70.375 -14.383 1 85.75 64 ILE A N 1
ATOM 486 C CA . ILE A 1 64 ? 17.594 -69.188 -15.18 1 85.75 64 ILE A CA 1
ATOM 487 C C . ILE A 1 64 ? 17.516 -69.5 -16.672 1 85.75 64 ILE A C 1
ATOM 489 O O . ILE A 1 64 ? 16.984 -68.75 -17.469 1 85.75 64 ILE A O 1
ATOM 493 N N . GLU A 1 65 ? 18.078 -70.75 -16.938 1 81.38 65 GLU A N 1
ATOM 494 C CA . GLU A 1 65 ? 18.109 -71.188 -18.328 1 81.38 65 GLU A CA 1
ATOM 495 C C . GLU A 1 65 ? 16.703 -71.438 -18.875 1 81.38 65 GLU A C 1
ATOM 497 O O . GLU A 1 65 ? 16.484 -71.438 -20.078 1 81.38 65 GLU A O 1
ATOM 502 N N . VAL A 1 66 ? 15.773 -71.5 -17.906 1 86.62 66 VAL A N 1
ATOM 503 C CA . VAL A 1 66 ? 14.398 -71.812 -18.297 1 86.62 66 VAL A CA 1
ATOM 504 C C . VAL A 1 66 ? 13.742 -70.562 -18.844 1 86.62 66 VAL A C 1
ATOM 506 O O . VAL A 1 66 ? 12.773 -70.625 -19.594 1 86.62 66 VAL A O 1
ATOM 509 N N . ILE A 1 67 ? 14.312 -69.438 -18.531 1 90.88 67 ILE A N 1
ATOM 510 C CA . ILE A 1 67 ? 13.766 -68.188 -19.047 1 90.88 67 ILE A CA 1
ATOM 511 C C . ILE A 1 67 ? 14.086 -68.062 -20.531 1 90.88 67 ILE A C 1
ATOM 513 O O . ILE A 1 67 ? 15.234 -68.25 -20.953 1 90.88 67 ILE A O 1
ATOM 517 N N . PRO A 1 68 ? 13.055 -67.812 -21.219 1 90.38 68 PRO A N 1
ATOM 518 C CA . PRO A 1 68 ? 13.273 -67.812 -22.672 1 90.38 68 PRO A CA 1
ATOM 519 C C . PRO A 1 68 ? 14.258 -66.688 -23.109 1 90.38 68 PRO A C 1
ATOM 521 O O . PRO A 1 68 ? 14.289 -65.625 -22.531 1 90.38 68 PRO A O 1
ATOM 524 N N . THR A 1 69 ? 15.008 -67.062 -24.156 1 91.06 69 THR A N 1
ATOM 525 C CA . THR A 1 69 ? 16 -66.188 -24.719 1 91.06 69 THR A CA 1
ATOM 526 C C . THR A 1 69 ? 15.375 -65.312 -25.812 1 91.06 69 THR A C 1
ATOM 528 O O . THR A 1 69 ? 14.562 -65.75 -26.609 1 91.06 69 THR A O 1
ATOM 531 N N . ASN A 1 70 ? 15.734 -64.062 -25.734 1 91.81 70 ASN A N 1
ATOM 532 C CA . ASN A 1 70 ? 15.352 -63.156 -26.812 1 91.81 70 ASN A CA 1
ATOM 533 C C . ASN A 1 70 ? 16.281 -63.281 -28.031 1 91.81 70 ASN A C 1
ATOM 535 O O . ASN A 1 70 ? 17.266 -62.562 -28.141 1 91.81 70 ASN A O 1
ATOM 539 N N . PHE A 1 71 ? 15.922 -64.125 -28.859 1 87.75 71 PHE A N 1
ATOM 540 C CA . PHE A 1 71 ? 16.781 -64.5 -29.984 1 87.75 71 PHE A CA 1
ATOM 541 C C . PHE A 1 71 ? 16.844 -63.344 -30.984 1 87.75 71 PHE A C 1
ATOM 543 O O . PHE A 1 71 ? 17.859 -63.125 -31.656 1 87.75 71 PHE A O 1
ATOM 550 N N . ALA A 1 72 ? 15.773 -62.656 -31 1 88.19 72 ALA A N 1
ATOM 551 C CA . ALA A 1 72 ? 15.75 -61.531 -31.922 1 88.19 72 ALA A CA 1
ATOM 552 C C . ALA A 1 72 ? 16.875 -60.531 -31.625 1 88.19 72 ALA A C 1
ATOM 554 O O . ALA A 1 72 ? 17.562 -60.062 -32.531 1 88.19 72 ALA A O 1
ATOM 555 N N . PHE A 1 73 ? 17.047 -60.281 -30.391 1 87.12 73 PHE A N 1
ATOM 556 C CA . PHE A 1 73 ? 18.109 -59.375 -29.984 1 87.12 73 PHE A CA 1
ATOM 557 C C . PHE A 1 73 ? 19.484 -59.938 -30.281 1 87.12 73 PHE A C 1
ATOM 559 O O . PHE A 1 73 ? 20.391 -59.219 -30.703 1 87.12 73 PHE A O 1
ATOM 566 N N . VAL A 1 74 ? 19.562 -61.188 -30.016 1 84.25 74 VAL A N 1
ATOM 567 C CA . VAL A 1 74 ? 20.812 -61.875 -30.266 1 84.25 74 VAL A CA 1
ATOM 568 C C . VAL A 1 74 ? 21.156 -61.781 -31.75 1 84.25 74 VAL A C 1
ATOM 570 O O . VAL A 1 74 ? 22.266 -61.406 -32.125 1 84.25 74 VAL A O 1
ATOM 573 N N . ASN A 1 75 ? 20.172 -62.094 -32.5 1 83.94 75 ASN A N 1
ATOM 574 C CA . ASN A 1 75 ? 20.359 -62.094 -33.938 1 83.94 75 ASN A CA 1
ATOM 575 C C . ASN A 1 75 ? 20.688 -60.688 -34.469 1 83.94 75 ASN A C 1
ATOM 577 O O . ASN A 1 75 ? 21.547 -60.531 -35.344 1 83.94 75 ASN A O 1
ATOM 581 N N . TYR A 1 76 ? 19.984 -59.781 -34 1 85.94 76 TYR A N 1
ATOM 582 C CA . TYR A 1 76 ? 20.219 -58.375 -34.406 1 85.94 76 TYR A CA 1
ATOM 583 C C . TYR A 1 76 ? 21.625 -57.938 -34.031 1 85.94 76 TYR A C 1
ATOM 585 O O . TYR A 1 76 ? 22.312 -57.312 -34.844 1 85.94 76 TYR A O 1
ATOM 593 N N . ASN A 1 77 ? 22.031 -58.25 -32.812 1 82.44 77 ASN A N 1
ATOM 594 C CA . ASN A 1 77 ? 23.375 -57.906 -32.375 1 82.44 77 ASN A CA 1
ATOM 595 C C . ASN A 1 77 ? 24.438 -58.594 -33.25 1 82.44 77 ASN A C 1
ATOM 597 O O . ASN A 1 77 ? 25.438 -57.969 -33.594 1 82.44 77 ASN A O 1
ATOM 601 N N . GLN A 1 78 ? 24.172 -59.812 -33.531 1 80.69 78 GLN A N 1
ATOM 602 C CA . GLN A 1 78 ? 25.094 -60.531 -34.406 1 80.69 78 GLN A CA 1
ATOM 603 C C . GLN A 1 78 ? 25.172 -59.906 -35.781 1 80.69 78 GLN A C 1
ATOM 605 O O . GLN A 1 78 ? 26.25 -59.812 -36.375 1 80.69 78 GLN A O 1
ATOM 610 N N . LEU A 1 79 ? 24.062 -59.562 -36.281 1 83.38 79 LEU A N 1
ATOM 611 C CA . LEU A 1 79 ? 24.016 -58.875 -37.562 1 83.38 79 LEU A CA 1
ATOM 612 C C . LEU A 1 79 ? 24.859 -57.594 -37.562 1 83.38 79 LEU A C 1
ATOM 614 O O . LEU A 1 79 ? 25.625 -57.344 -38.469 1 83.38 79 LEU A O 1
ATOM 618 N N . LEU A 1 80 ? 24.688 -56.875 -36.531 1 82.19 80 LEU A N 1
ATOM 619 C CA . LEU A 1 80 ? 25.438 -55.625 -36.406 1 82.19 80 LEU A CA 1
ATOM 620 C C . LEU A 1 80 ? 26.938 -55.906 -36.344 1 82.19 80 LEU A C 1
ATOM 622 O O . LEU A 1 80 ? 27.734 -55.156 -36.969 1 82.19 80 LEU A O 1
ATOM 626 N N . CYS A 1 81 ? 27.281 -56.906 -35.594 1 79.56 81 CYS A N 1
ATOM 627 C CA . CYS A 1 81 ? 28.688 -57.25 -35.5 1 79.56 81 CYS A CA 1
ATOM 628 C C . CYS A 1 81 ? 29.25 -57.656 -36.875 1 79.56 81 CYS A C 1
ATOM 630 O O . CYS A 1 81 ? 30.344 -57.219 -37.25 1 79.56 81 CYS A O 1
ATOM 632 N N . HIS A 1 82 ? 28.484 -58.438 -37.562 1 82.38 82 HIS A N 1
ATOM 633 C CA . HIS A 1 82 ? 28.906 -58.875 -38.906 1 82.38 82 HIS A CA 1
ATOM 634 C C . HIS A 1 82 ? 29 -57.688 -39.875 1 82.38 82 HIS A C 1
ATOM 636 O O . HIS A 1 82 ? 29.938 -57.625 -40.656 1 82.38 82 HIS A O 1
ATOM 642 N N . GLN A 1 83 ? 28.062 -56.844 -39.75 1 83.31 83 GLN A N 1
ATOM 643 C CA . GLN A 1 83 ? 28.062 -55.656 -40.594 1 83.31 83 GLN A CA 1
ATOM 644 C C . GLN A 1 83 ? 29.281 -54.781 -40.312 1 83.31 83 GLN A C 1
ATOM 646 O O . GLN A 1 83 ? 29.906 -54.25 -41.25 1 83.31 83 GLN A O 1
ATOM 651 N N . ASN A 1 84 ? 29.562 -54.688 -39.125 1 82.88 84 ASN A N 1
ATOM 652 C CA . ASN A 1 84 ? 30.75 -53.906 -38.75 1 82.88 84 ASN A CA 1
ATOM 653 C C . ASN A 1 84 ? 32.031 -54.562 -39.25 1 82.88 84 ASN A C 1
ATOM 655 O O . ASN A 1 84 ? 32.938 -53.875 -39.719 1 82.88 84 ASN A O 1
ATOM 659 N N . GLN A 1 85 ? 32.031 -55.844 -39.219 1 79.94 85 GLN A N 1
ATOM 660 C CA . GLN A 1 85 ? 33.188 -56.594 -39.688 1 79.94 85 GLN A CA 1
ATOM 661 C C . GLN A 1 85 ? 33.312 -56.469 -41.219 1 79.94 85 GLN A C 1
ATOM 663 O O . GLN A 1 85 ? 34.438 -56.312 -41.75 1 79.94 85 GLN A O 1
ATOM 668 N N . ILE A 1 86 ? 32.25 -56.531 -41.812 1 81.94 86 ILE A N 1
ATOM 669 C CA . ILE A 1 86 ? 32.219 -56.469 -43.25 1 81.94 86 ILE A CA 1
ATOM 670 C C . ILE A 1 86 ? 32.594 -55.062 -43.719 1 81.94 86 ILE A C 1
ATOM 672 O O . ILE A 1 86 ? 33.375 -54.906 -44.688 1 81.94 86 ILE A O 1
ATOM 676 N N . LYS A 1 87 ? 32.125 -54.125 -43.031 1 80.62 87 LYS A N 1
ATOM 677 C CA . LYS A 1 87 ? 32.344 -52.719 -43.469 1 80.62 87 LYS A CA 1
ATOM 678 C C . LYS A 1 87 ? 33.75 -52.281 -43.125 1 80.62 87 LYS A C 1
ATOM 680 O O . LYS A 1 87 ? 34.406 -51.594 -43.906 1 80.62 87 LYS A O 1
ATOM 685 N N . HIS A 1 88 ? 34.25 -52.594 -42 1 77.12 88 HIS A N 1
ATOM 686 C CA . HIS A 1 88 ? 35.5 -52 -41.531 1 77.12 88 HIS A CA 1
ATOM 687 C C . HIS A 1 88 ? 36.656 -52.969 -41.688 1 77.12 88 HIS A C 1
ATOM 689 O O . HIS A 1 88 ? 37.812 -52.594 -41.562 1 77.12 88 HIS A O 1
ATOM 695 N N . GLY A 1 89 ? 36.375 -54.188 -42.094 1 67.12 89 GLY A N 1
ATOM 696 C CA . GLY A 1 89 ? 37.406 -55.156 -42.469 1 67.12 89 GLY A CA 1
ATOM 697 C C . GLY A 1 89 ? 38.344 -55.531 -41.344 1 67.12 89 GLY A C 1
ATOM 698 O O . GLY A 1 89 ? 39.562 -55.625 -41.531 1 67.12 89 GLY A O 1
ATOM 699 N N . LYS A 1 90 ? 37.875 -55.906 -40.188 1 62.94 90 LYS A N 1
ATOM 700 C CA . LYS A 1 90 ? 38.844 -56.156 -39.094 1 62.94 90 LYS A CA 1
ATOM 701 C C . LYS A 1 90 ? 39.625 -57.438 -39.312 1 62.94 90 LYS A C 1
ATOM 703 O O . LYS A 1 90 ? 39.094 -58.406 -39.875 1 62.94 90 LYS A O 1
ATOM 708 N N . LEU A 1 91 ? 40.906 -57.312 -39.062 1 61.09 91 LEU A N 1
ATOM 709 C CA . LEU A 1 91 ? 41.875 -58.406 -39.156 1 61.09 91 LEU A CA 1
ATOM 710 C C . LEU A 1 91 ? 41.594 -59.469 -38.125 1 61.09 91 LEU A C 1
ATOM 712 O O . LEU A 1 91 ? 41.281 -59.188 -36.969 1 61.09 91 LEU A O 1
ATOM 716 N N . LEU A 1 92 ? 41.156 -60.688 -38.531 1 59.66 92 LEU A N 1
ATOM 717 C CA . LEU A 1 92 ? 40.969 -61.719 -37.5 1 59.66 92 LEU A CA 1
ATOM 718 C C . LEU A 1 92 ? 42.125 -62.719 -37.5 1 59.66 92 LEU A C 1
ATOM 720 O O . LEU A 1 92 ? 42.719 -62.969 -38.562 1 59.66 92 LEU A O 1
ATOM 724 N N . MET A 1 93 ? 42.625 -63 -36.312 1 58.81 93 MET A N 1
ATOM 725 C CA . MET A 1 93 ? 43.719 -63.969 -36.125 1 58.81 93 MET A CA 1
ATOM 726 C C . MET A 1 93 ? 43.156 -65.375 -36.125 1 58.81 93 MET A C 1
ATOM 728 O O . MET A 1 93 ? 42.312 -65.688 -35.312 1 58.81 93 MET A O 1
ATOM 732 N N . HIS A 1 94 ? 43.188 -66.062 -37.156 1 57.62 94 HIS A N 1
ATOM 733 C CA . HIS A 1 94 ? 42.75 -67.438 -37.156 1 57.62 94 HIS A CA 1
ATOM 734 C C . HIS A 1 94 ? 43.812 -68.375 -36.594 1 57.62 94 HIS A C 1
ATOM 736 O O . HIS A 1 94 ? 45 -68.312 -37 1 57.62 94 HIS A O 1
ATOM 742 N N . LYS A 1 95 ? 43.656 -68.875 -35.469 1 53.47 95 LYS A N 1
ATOM 743 C CA . LYS A 1 95 ? 44.656 -69.688 -34.812 1 53.47 95 LYS A CA 1
ATOM 744 C C . LYS A 1 95 ? 45.094 -70.875 -35.75 1 53.47 95 LYS A C 1
ATOM 746 O O . LYS A 1 95 ? 46.281 -71.188 -35.844 1 53.47 95 LYS A O 1
ATOM 751 N N . SER A 1 96 ? 44.094 -71.688 -36.219 1 52.56 96 SER A N 1
ATOM 752 C CA . SER A 1 96 ? 44.469 -72.938 -36.844 1 52.56 96 SER A CA 1
ATOM 753 C C . SER A 1 96 ? 45.062 -72.75 -38.219 1 52.56 96 SER A C 1
ATOM 755 O O . SER A 1 96 ? 46.031 -73.438 -38.594 1 52.56 96 SER A O 1
ATOM 757 N N . CYS A 1 97 ? 44.406 -72 -38.938 1 56.28 97 CYS A N 1
ATOM 758 C CA . CYS A 1 97 ? 44.812 -72 -40.344 1 56.28 97 CYS A CA 1
ATOM 759 C C . CYS A 1 97 ? 45.938 -71 -40.594 1 56.28 97 CYS A C 1
ATOM 761 O O . CYS A 1 97 ? 46.75 -71.188 -41.5 1 56.28 97 CYS A O 1
ATOM 763 N N . CYS A 1 98 ? 45.875 -69.812 -39.906 1 57.16 98 CYS A N 1
ATOM 764 C CA . CYS A 1 98 ? 46.781 -68.812 -40.406 1 57.16 98 CYS A CA 1
ATOM 765 C C . CYS A 1 98 ? 48 -68.688 -39.531 1 57.16 98 CYS A C 1
ATOM 767 O O . CYS A 1 98 ? 48.844 -67.812 -39.75 1 57.16 98 CYS A O 1
ATOM 769 N N . ARG A 1 99 ? 48.5 -69.688 -38.969 1 56.19 99 ARG A N 1
ATOM 770 C CA . ARG A 1 99 ? 49.75 -69.75 -38.219 1 56.19 99 ARG A CA 1
ATOM 771 C C . ARG A 1 99 ? 49.969 -68.375 -37.5 1 56.19 99 ARG A C 1
ATOM 773 O O . ARG A 1 99 ? 51.094 -67.875 -37.531 1 56.19 99 ARG A O 1
ATOM 780 N N . ASN A 1 100 ? 49 -67.875 -36.875 1 55.44 100 ASN A N 1
ATOM 781 C CA . ASN A 1 100 ? 49.125 -66.688 -35.969 1 55.44 100 ASN A CA 1
ATOM 782 C C . ASN A 1 100 ? 49.25 -65.375 -36.75 1 55.44 100 ASN A C 1
ATOM 784 O O . ASN A 1 100 ? 49.812 -64.438 -36.219 1 55.44 100 ASN A O 1
ATOM 788 N N . LYS A 1 101 ? 49.188 -65.312 -38.031 1 58.59 101 LYS A N 1
ATOM 789 C CA . LYS A 1 101 ? 49.312 -64.062 -38.719 1 58.59 101 LYS A CA 1
ATOM 790 C C . LYS A 1 101 ? 47.938 -63.406 -38.938 1 58.59 101 LYS A C 1
ATOM 792 O O . LYS A 1 101 ? 46.938 -64.125 -39.094 1 58.59 101 LYS A O 1
ATOM 797 N N . GLN A 1 102 ? 47.844 -62.156 -38.656 1 63.97 102 GLN A N 1
ATOM 798 C CA . GLN A 1 102 ? 46.656 -61.312 -38.906 1 63.97 102 GLN A CA 1
ATOM 799 C C . GLN A 1 102 ? 46.375 -61.156 -40.406 1 63.97 102 GLN A C 1
ATOM 801 O O . GLN A 1 102 ? 47.25 -60.688 -41.125 1 63.97 102 GLN A O 1
ATOM 806 N N . THR A 1 103 ? 45.562 -62 -40.875 1 70.5 103 THR A N 1
ATOM 807 C CA . THR A 1 103 ? 45.25 -61.844 -42.312 1 70.5 103 THR A CA 1
ATOM 808 C C . THR A 1 103 ? 43.844 -61.281 -42.5 1 70.5 103 THR A C 1
ATOM 810 O O . THR A 1 103 ? 43.031 -61.344 -41.594 1 70.5 103 THR A O 1
ATOM 813 N N . LEU A 1 104 ? 43.719 -60.688 -43.656 1 75.94 104 LEU A N 1
ATOM 814 C CA . LEU A 1 104 ? 42.438 -60.094 -44.031 1 75.94 104 LEU A CA 1
ATOM 815 C C . LEU A 1 104 ? 41.406 -61.188 -44.344 1 75.94 104 LEU A C 1
ATOM 817 O O . LEU A 1 104 ? 41.719 -62.188 -44.969 1 75.94 104 LEU A O 1
ATOM 821 N N . ASN A 1 105 ? 40.188 -61 -43.844 1 81.69 105 ASN A N 1
ATOM 822 C CA . ASN A 1 105 ? 39.094 -61.906 -44.156 1 81.69 105 ASN A CA 1
ATOM 823 C C . ASN A 1 105 ? 38.594 -61.688 -45.594 1 81.69 105 ASN A C 1
ATOM 825 O O . ASN A 1 105 ? 38.375 -60.531 -46 1 81.69 105 ASN A O 1
ATOM 829 N N . VAL A 1 106 ? 38.531 -62.781 -46.281 1 84.44 106 VAL A N 1
ATOM 830 C CA . VAL A 1 106 ? 38.125 -62.625 -47.688 1 84.44 106 VAL A CA 1
ATOM 831 C C . VAL A 1 106 ? 36.688 -63.156 -47.844 1 84.44 106 VAL A C 1
ATOM 833 O O . VAL A 1 106 ? 35.969 -62.719 -48.75 1 84.44 106 VAL A O 1
ATOM 836 N N . SER A 1 107 ? 36.406 -64.062 -47.031 1 88.38 107 SER A N 1
ATOM 837 C CA . SER A 1 107 ? 35.062 -64.688 -47.156 1 88.38 107 SER A CA 1
ATOM 838 C C . SER A 1 107 ? 34.562 -65.188 -45.812 1 88.38 107 SER A C 1
ATOM 840 O O . SER A 1 107 ? 35.25 -65.125 -44.812 1 88.38 107 SER A O 1
ATOM 842 N N . HIS A 1 108 ? 33.25 -65.5 -45.719 1 88.44 108 HIS A N 1
ATOM 843 C CA . HIS A 1 108 ? 32.625 -66.125 -44.531 1 88.44 108 HIS A CA 1
ATOM 844 C C . HIS A 1 108 ? 31.875 -67.375 -44.906 1 88.44 108 HIS A C 1
ATOM 846 O O . HIS A 1 108 ? 31.188 -67.438 -45.906 1 88.44 108 HIS A O 1
ATOM 852 N N . CYS A 1 109 ? 32.188 -68.375 -44.188 1 87.31 109 CYS A N 1
ATOM 853 C CA . CYS A 1 109 ? 31.469 -69.625 -44.375 1 87.31 109 CYS A CA 1
ATOM 854 C C . CYS A 1 109 ? 30.328 -69.75 -43.375 1 87.31 109 CYS A C 1
ATOM 856 O O . CYS A 1 109 ? 30.531 -69.688 -42.156 1 87.31 109 CYS A O 1
ATOM 858 N N . SER A 1 110 ? 29.109 -70 -43.75 1 81.75 110 SER A N 1
ATOM 859 C CA . SER A 1 110 ? 27.938 -70.125 -42.906 1 81.75 110 SER A CA 1
ATOM 860 C C . SER A 1 110 ? 27.953 -71.438 -42.094 1 81.75 110 SER A C 1
ATOM 862 O O . SER A 1 110 ? 27.516 -71.5 -40.938 1 81.75 110 SER A O 1
ATOM 864 N N . ASN A 1 111 ? 28.547 -72.438 -42.656 1 77.88 111 ASN A N 1
ATOM 865 C CA . ASN A 1 111 ? 28.594 -73.75 -42 1 77.88 111 ASN A CA 1
ATOM 866 C C . ASN A 1 111 ? 29.641 -73.812 -40.906 1 77.88 111 ASN A C 1
ATOM 868 O O . ASN A 1 111 ? 29.375 -74.25 -39.812 1 77.88 111 ASN A O 1
ATOM 872 N N . SER A 1 112 ? 30.828 -73.25 -41.219 1 77.31 112 SER A N 1
ATOM 873 C CA . SER A 1 112 ? 31.891 -73.188 -40.219 1 77.31 112 SER A CA 1
ATOM 874 C C . SER A 1 112 ? 31.719 -72 -39.281 1 77.31 112 SER A C 1
ATOM 876 O O . SER A 1 112 ? 32.438 -71.875 -38.281 1 77.31 112 SER A O 1
ATOM 878 N N . GLU A 1 113 ? 30.828 -71.125 -39.594 1 78.88 113 GLU A N 1
ATOM 879 C CA . GLU A 1 113 ? 30.562 -69.938 -38.844 1 78.88 113 GLU A CA 1
ATOM 880 C C . GLU A 1 113 ? 31.844 -69.188 -38.562 1 78.88 113 GLU A C 1
ATOM 882 O O . GLU A 1 113 ? 32.094 -68.75 -37.438 1 78.88 113 GLU A O 1
ATOM 887 N N . ALA A 1 114 ? 32.625 -69 -39.625 1 80 114 ALA A N 1
ATOM 888 C CA . ALA A 1 114 ? 33.906 -68.375 -39.438 1 80 114 ALA A CA 1
ATOM 889 C C . ALA A 1 114 ? 34.312 -67.562 -40.656 1 80 114 ALA A C 1
ATOM 891 O O . ALA A 1 114 ? 33.969 -67.875 -41.781 1 80 114 ALA A O 1
ATOM 892 N N . TYR A 1 115 ? 35.031 -66.562 -40.344 1 84.31 115 TYR A N 1
ATOM 893 C CA . TYR A 1 115 ? 35.656 -65.75 -41.406 1 84.31 115 TYR A CA 1
ATOM 894 C C . TYR A 1 115 ? 36.906 -66.5 -41.906 1 84.31 115 TYR A C 1
ATOM 896 O O . TYR A 1 115 ? 37.656 -67.062 -41.125 1 84.31 115 TYR A O 1
ATOM 904 N N . LEU A 1 116 ? 37.031 -66.375 -43.156 1 83.38 116 LEU A N 1
ATOM 905 C CA . LEU A 1 116 ? 38.094 -67.188 -43.781 1 83.38 116 LEU A CA 1
ATOM 906 C C . LEU A 1 116 ? 39.125 -66.25 -44.438 1 83.38 116 LEU A C 1
ATOM 908 O O . LEU A 1 116 ? 38.781 -65.25 -45.031 1 83.38 116 LEU A O 1
ATOM 912 N N . CYS A 1 117 ? 40.344 -66.625 -44.094 1 82.69 117 CYS A N 1
ATOM 913 C CA . CYS A 1 117 ? 41.406 -66 -44.875 1 82.69 117 CYS A CA 1
ATOM 914 C C . CYS A 1 117 ? 41.469 -66.562 -46.281 1 82.69 117 CYS A C 1
ATOM 916 O O . CYS A 1 117 ? 40.688 -67.438 -46.656 1 82.69 117 CYS A O 1
ATOM 918 N N . GLN A 1 118 ? 42.438 -66.125 -47.125 1 83.19 118 GLN A N 1
ATOM 919 C CA . GLN A 1 118 ? 42.531 -66.562 -48.5 1 83.19 118 GLN A CA 1
ATOM 920 C C . GLN A 1 118 ? 42.812 -68.062 -48.594 1 83.19 118 GLN A C 1
ATOM 922 O O . GLN A 1 118 ? 42.219 -68.75 -49.406 1 83.19 118 GLN A O 1
ATOM 927 N N . SER A 1 119 ? 43.625 -68.5 -47.656 1 81.62 119 SER A N 1
ATOM 928 C CA . SER A 1 119 ? 43.969 -69.938 -47.688 1 81.62 119 SER A CA 1
ATOM 929 C C . SER A 1 119 ? 42.781 -70.812 -47.281 1 81.62 119 SER A C 1
ATOM 931 O O . SER A 1 119 ? 42.531 -71.812 -47.938 1 81.62 119 SER A O 1
ATOM 933 N N . CYS A 1 120 ? 42.125 -70.375 -46.281 1 83.62 120 CYS A N 1
ATOM 934 C CA . CYS A 1 120 ? 40.969 -71.125 -45.812 1 83.62 120 CYS A CA 1
ATOM 935 C C . CYS A 1 120 ? 39.844 -71.125 -46.844 1 83.62 120 CYS A C 1
ATOM 937 O O . CYS A 1 120 ? 39.094 -72.062 -47 1 83.62 120 CYS A O 1
ATOM 939 N N . HIS A 1 121 ? 39.75 -70 -47.5 1 87.5 121 HIS A N 1
ATOM 940 C CA . HIS A 1 121 ? 38.781 -69.875 -48.594 1 87.5 121 HIS A CA 1
ATOM 941 C C . HIS A 1 121 ? 39.031 -70.875 -49.688 1 87.5 121 HIS A C 1
ATOM 943 O O . HIS A 1 121 ? 38.094 -71.562 -50.125 1 87.5 121 HIS A O 1
ATOM 949 N N . ASP A 1 122 ? 40.281 -71 -50 1 86.12 122 ASP A N 1
ATOM 950 C CA . ASP A 1 122 ? 40.656 -71.938 -51.062 1 86.12 122 ASP A CA 1
ATOM 951 C C . ASP A 1 122 ? 40.406 -73.375 -50.656 1 86.12 122 ASP A C 1
ATOM 953 O O . ASP A 1 122 ? 39.969 -74.188 -51.438 1 86.12 122 ASP A O 1
ATOM 957 N N . ASN A 1 123 ? 40.625 -73.562 -49.438 1 86.56 123 ASN A N 1
ATOM 958 C CA . ASN A 1 123 ? 40.344 -74.938 -48.906 1 86.56 123 ASN A CA 1
ATOM 959 C C . ASN A 1 123 ? 38.875 -75.312 -49.031 1 86.56 123 ASN A C 1
ATOM 961 O O . ASN A 1 123 ? 38.531 -76.438 -49.344 1 86.56 123 ASN A O 1
ATOM 965 N N . HIS A 1 124 ? 37.969 -74.312 -48.781 1 88.31 124 HIS A N 1
ATOM 966 C CA . HIS A 1 124 ? 36.531 -74.562 -48.844 1 88.31 124 HIS A CA 1
ATOM 967 C C . HIS A 1 124 ? 36.062 -74.75 -50.281 1 88.31 124 HIS A C 1
ATOM 969 O O . HIS A 1 124 ? 35 -75.312 -50.5 1 88.31 124 HIS A O 1
ATOM 975 N N . ILE A 1 125 ? 36.938 -74.438 -51.188 1 84.94 125 ILE A N 1
ATOM 976 C CA . ILE A 1 125 ? 36.594 -74.562 -52.594 1 84.94 125 ILE A CA 1
ATOM 977 C C . ILE A 1 125 ? 37.125 -75.938 -53.094 1 84.94 125 ILE A C 1
ATOM 979 O O . ILE A 1 125 ? 36.438 -76.625 -53.812 1 84.94 125 ILE A O 1
ATOM 983 N N . TYR A 1 126 ? 38.344 -76.375 -52.562 1 86 126 TYR A N 1
ATOM 984 C CA . TYR A 1 126 ? 39.031 -77.438 -53.219 1 86 126 TYR A CA 1
ATOM 985 C C . TYR A 1 126 ? 38.875 -78.75 -52.438 1 86 126 TYR A C 1
ATOM 987 O O . TYR A 1 126 ? 39.031 -79.875 -53 1 86 126 TYR A O 1
ATOM 995 N N . ILE A 1 127 ? 38.719 -78.625 -51.156 1 87.06 127 ILE A N 1
ATOM 996 C CA . ILE A 1 127 ? 38.594 -79.812 -50.344 1 87.06 127 ILE A CA 1
ATOM 997 C C . ILE A 1 127 ? 37.156 -80.312 -50.375 1 87.06 127 ILE A C 1
ATOM 999 O O . ILE A 1 127 ? 36.219 -79.562 -50.125 1 87.06 127 ILE A O 1
ATOM 1003 N N . GLU A 1 128 ? 36.906 -81.5 -50.688 1 84.38 128 GLU A N 1
ATOM 1004 C CA . GLU A 1 128 ? 35.625 -82.125 -50.969 1 84.38 128 GLU A CA 1
ATOM 1005 C C . GLU A 1 128 ? 34.719 -82.062 -49.75 1 84.38 128 GLU A C 1
ATOM 1007 O O . GLU A 1 128 ? 33.531 -81.75 -49.844 1 84.38 128 GLU A O 1
ATOM 1012 N N . SER A 1 129 ? 35.219 -82.25 -48.594 1 84 129 SER A N 1
ATOM 1013 C CA . SER A 1 129 ? 34.438 -82.312 -47.375 1 84 129 SER A CA 1
ATOM 1014 C C . SER A 1 129 ? 33.906 -80.875 -47.062 1 84 129 SER A C 1
ATOM 1016 O O . SER A 1 129 ? 32.844 -80.75 -46.406 1 84 129 SER A O 1
ATOM 1018 N N . LEU A 1 130 ? 34.594 -79.938 -47.562 1 84.88 130 LEU A N 1
ATOM 1019 C CA . LEU A 1 130 ? 34.25 -78.562 -47.219 1 84.88 130 LEU A CA 1
ATOM 1020 C C . LEU A 1 130 ? 33.5 -77.875 -48.375 1 84.88 130 LEU A C 1
ATOM 1022 O O . LEU A 1 130 ? 32.875 -76.812 -48.188 1 84.88 130 LEU A O 1
ATOM 1026 N N . SER A 1 131 ? 33.531 -78.5 -49.5 1 84.19 131 SER A N 1
ATOM 1027 C CA . SER A 1 131 ? 32.938 -77.938 -50.688 1 84.19 131 SER A CA 1
ATOM 1028 C C . SER A 1 131 ? 31.422 -77.812 -50.562 1 84.19 131 SER A C 1
ATOM 1030 O O . SER A 1 131 ? 30.781 -77.062 -51.281 1 84.19 131 SER A O 1
ATOM 1032 N N . THR A 1 132 ? 30.812 -78.5 -49.656 1 84.88 132 THR A N 1
ATOM 1033 C CA . THR A 1 132 ? 29.359 -78.5 -49.469 1 84.88 132 THR A CA 1
ATOM 1034 C C . THR A 1 132 ? 28.938 -77.25 -48.625 1 84.88 132 THR A C 1
ATOM 1036 O O . THR A 1 132 ? 27.75 -76.938 -48.531 1 84.88 132 THR A O 1
ATOM 1039 N N . HIS A 1 133 ? 29.953 -76.562 -48.125 1 86.44 133 HIS A N 1
ATOM 1040 C CA . HIS A 1 133 ? 29.672 -75.438 -47.281 1 86.44 133 HIS A CA 1
ATOM 1041 C C . HIS A 1 133 ? 29.266 -74.188 -48.125 1 86.44 133 HIS A C 1
ATOM 1043 O O . HIS A 1 133 ? 29.688 -74.062 -49.281 1 86.44 133 HIS A O 1
ATOM 1049 N N . GLU A 1 134 ? 28.438 -73.375 -47.562 1 87.12 134 GLU A N 1
ATOM 1050 C CA . GLU A 1 134 ? 28.047 -72.188 -48.219 1 87.12 134 GLU A CA 1
ATOM 1051 C C . GLU A 1 134 ? 28.984 -71 -47.875 1 87.12 134 GLU A C 1
ATOM 1053 O O . GLU A 1 134 ? 28.969 -70.562 -46.719 1 87.12 134 GLU A O 1
ATOM 1058 N N . VAL A 1 135 ? 29.812 -70.625 -48.812 1 90 135 VAL A N 1
ATOM 1059 C CA . VAL A 1 135 ? 30.797 -69.562 -48.594 1 90 135 VAL A CA 1
ATOM 1060 C C . VAL A 1 135 ? 30.469 -68.375 -49.438 1 90 135 VAL A C 1
ATOM 1062 O O . VAL A 1 135 ? 30.109 -68.5 -50.594 1 90 135 VAL A O 1
ATOM 1065 N N . LYS A 1 136 ? 30.469 -67.188 -48.781 1 90.25 136 LYS A N 1
ATOM 1066 C CA . LYS A 1 136 ? 30.281 -65.938 -49.5 1 90.25 136 LYS A CA 1
ATOM 1067 C C . LYS A 1 136 ? 31.438 -64.938 -49.25 1 90.25 136 LYS A C 1
ATOM 1069 O O . LYS A 1 136 ? 31.938 -64.875 -48.125 1 90.25 136 LYS A O 1
ATOM 1074 N N . THR A 1 137 ? 31.875 -64.312 -50.281 1 89 137 THR A N 1
ATOM 1075 C CA . THR A 1 137 ? 32.969 -63.375 -50.125 1 89 137 THR A CA 1
ATOM 1076 C C . THR A 1 137 ? 32.469 -62.094 -49.406 1 89 137 THR A C 1
ATOM 1078 O O . THR A 1 137 ? 31.266 -61.812 -49.375 1 89 137 THR A O 1
ATOM 1081 N N . ILE A 1 138 ? 33.438 -61.375 -48.844 1 88 138 ILE A N 1
ATOM 1082 C CA . ILE A 1 138 ? 33.125 -60.125 -48.125 1 88 138 ILE A CA 1
ATOM 1083 C C . ILE A 1 138 ? 32.469 -59.125 -49.062 1 88 138 ILE A C 1
ATOM 1085 O O . ILE A 1 138 ? 31.547 -58.406 -48.688 1 88 138 ILE A O 1
ATOM 1089 N N . GLU A 1 139 ? 32.844 -59.094 -50.312 1 87.56 139 GLU A N 1
ATOM 1090 C CA . GLU A 1 139 ? 32.25 -58.219 -51.281 1 87.56 139 GLU A CA 1
ATOM 1091 C C . GLU A 1 139 ? 30.812 -58.594 -51.594 1 87.56 139 GLU A C 1
ATOM 1093 O O . GLU A 1 139 ? 29.953 -57.719 -51.75 1 87.56 139 GLU A O 1
ATOM 1098 N N . GLU A 1 140 ? 30.516 -59.844 -51.594 1 89.5 140 GLU A N 1
ATOM 1099 C CA . GLU A 1 140 ? 29.156 -60.312 -51.812 1 89.5 140 GLU A CA 1
ATOM 1100 C C . GLU A 1 140 ? 28.266 -59.969 -50.625 1 89.5 140 GLU A C 1
ATOM 1102 O O . GLU A 1 140 ? 27.094 -59.594 -50.812 1 89.5 140 GLU A O 1
ATOM 1107 N N . LEU A 1 141 ? 28.844 -60.125 -49.562 1 88.88 141 LEU A N 1
ATOM 1108 C CA . LEU A 1 141 ? 28.094 -59.875 -48.344 1 88.88 141 LEU A CA 1
ATOM 1109 C C . LEU A 1 141 ? 27.75 -58.375 -48.219 1 88.88 141 LEU A C 1
ATOM 1111 O O . LEU A 1 141 ? 26.703 -58.031 -47.656 1 88.88 141 LEU A O 1
ATOM 1115 N N . LYS A 1 142 ? 28.562 -57.531 -48.688 1 86.75 142 LYS A N 1
ATOM 1116 C CA . LYS A 1 142 ? 28.344 -56.094 -48.625 1 86.75 142 LYS A CA 1
ATOM 1117 C C . LYS A 1 142 ? 27.109 -55.688 -49.406 1 86.75 142 LYS A C 1
ATOM 1119 O O . LYS A 1 142 ? 26.422 -54.719 -49.062 1 86.75 142 LYS A O 1
ATOM 1124 N N . HIS A 1 143 ? 26.703 -56.5 -50.375 1 87.44 143 HIS A N 1
ATOM 1125 C CA . HIS A 1 143 ? 25.625 -56.094 -51.281 1 87.44 143 HIS A CA 1
ATOM 1126 C C . HIS A 1 143 ? 24.328 -56.812 -50.875 1 87.44 143 HIS A C 1
ATOM 1128 O O . HIS A 1 143 ? 23.281 -56.594 -51.5 1 87.44 143 HIS A O 1
ATOM 1134 N N . LEU A 1 144 ? 24.406 -57.625 -49.938 1 85.69 144 LEU A N 1
ATOM 1135 C CA . LEU A 1 144 ? 23.203 -58.344 -49.531 1 85.69 144 LEU A CA 1
ATOM 1136 C C . LEU A 1 144 ? 22.312 -57.469 -48.625 1 85.69 144 LEU A C 1
ATOM 1138 O O . LEU A 1 144 ? 22.812 -56.625 -47.906 1 85.69 144 LEU A O 1
ATOM 1142 N N . SER A 1 145 ? 21.016 -57.719 -48.844 1 83.12 145 SER A N 1
ATOM 1143 C CA . SER A 1 145 ? 20.062 -57.062 -47.969 1 83.12 145 SER A CA 1
ATOM 1144 C C . SER A 1 145 ? 20.172 -57.594 -46.531 1 83.12 145 SER A C 1
ATOM 1146 O O . SER A 1 145 ? 20.75 -58.625 -46.281 1 83.12 145 SER A O 1
ATOM 1148 N N . ASP A 1 146 ? 19.656 -56.938 -45.5 1 76.69 146 ASP A N 1
ATOM 1149 C CA . ASP A 1 146 ? 19.688 -57.344 -44.094 1 76.69 146 ASP A CA 1
ATOM 1150 C C . ASP A 1 146 ? 19.016 -58.719 -43.906 1 76.69 146 ASP A C 1
ATOM 1152 O O . ASP A 1 146 ? 19.484 -59.562 -43.156 1 76.69 146 ASP A O 1
ATOM 1156 N N . GLU A 1 147 ? 18 -58.906 -44.625 1 77.19 147 GLU A N 1
ATOM 1157 C CA . GLU A 1 147 ? 17.266 -60.188 -44.531 1 77.19 147 GLU A CA 1
ATOM 1158 C C . GLU A 1 147 ? 18.125 -61.344 -45.031 1 77.19 147 GLU A C 1
ATOM 1160 O O . GLU A 1 147 ? 18.156 -62.406 -44.406 1 77.19 147 GLU A O 1
ATOM 1165 N N . SER A 1 148 ? 18.781 -61.062 -46.062 1 81.44 148 SER A N 1
ATOM 1166 C CA . SER A 1 148 ? 19.641 -62.094 -46.625 1 81.44 148 SER A CA 1
ATOM 1167 C C . SER A 1 148 ? 20.844 -62.375 -45.75 1 81.44 148 SER A C 1
ATOM 1169 O O . SER A 1 148 ? 21.281 -63.5 -45.625 1 81.44 148 SER A O 1
ATOM 1171 N N . LEU A 1 149 ? 21.328 -61.344 -45.219 1 82.81 149 LEU A N 1
ATOM 1172 C CA . LEU A 1 149 ? 22.453 -61.469 -44.312 1 82.81 149 LEU A CA 1
ATOM 1173 C C . LEU A 1 149 ? 22.062 -62.312 -43.094 1 82.81 149 LEU A C 1
ATOM 1175 O O . LEU A 1 149 ? 22.812 -63.188 -42.656 1 82.81 149 LEU A O 1
ATOM 1179 N N . ILE A 1 150 ? 20.875 -62.094 -42.594 1 78.94 150 ILE A N 1
ATOM 1180 C CA . ILE A 1 150 ? 20.391 -62.812 -41.438 1 78.94 150 ILE A CA 1
ATOM 1181 C C . ILE A 1 150 ? 20.25 -64.312 -41.75 1 78.94 150 ILE A C 1
ATOM 1183 O O . ILE A 1 150 ? 20.656 -65.125 -40.969 1 78.94 150 ILE A O 1
ATOM 1187 N N . SER A 1 151 ? 19.703 -64.5 -42.844 1 77.25 151 SER A N 1
ATOM 1188 C CA . SER A 1 151 ? 19.531 -65.875 -43.281 1 77.25 151 SER A CA 1
ATOM 1189 C C . SER A 1 151 ? 20.875 -66.562 -43.438 1 77.25 151 SER A C 1
ATOM 1191 O O . SER A 1 151 ? 21 -67.75 -43.125 1 77.25 151 SER A O 1
ATOM 1193 N N . PHE A 1 152 ? 21.797 -65.812 -43.969 1 80.62 152 PHE A N 1
ATOM 1194 C CA . PHE A 1 152 ? 23.125 -66.375 -44.219 1 80.62 152 PHE A CA 1
ATOM 1195 C C . PHE A 1 152 ? 23.859 -66.625 -42.906 1 80.62 152 PHE A C 1
ATOM 1197 O O . PHE A 1 152 ? 24.547 -67.688 -42.812 1 80.62 152 PHE A O 1
ATOM 1204 N N . PHE A 1 153 ? 23.688 -65.75 -41.969 1 76.94 153 PHE A N 1
ATOM 1205 C CA . PHE A 1 153 ? 24.438 -65.875 -40.75 1 76.94 153 PHE A CA 1
ATOM 1206 C C . PHE A 1 153 ? 23.641 -66.688 -39.688 1 76.94 153 PHE A C 1
ATOM 1208 O O . PHE A 1 153 ? 24.172 -67 -38.625 1 76.94 153 PHE A O 1
ATOM 1215 N N . HIS A 1 154 ? 22.312 -66.875 -39.906 1 67.94 154 HIS A N 1
ATOM 1216 C CA . HIS A 1 154 ? 21.438 -67.562 -38.938 1 67.94 154 HIS A CA 1
ATOM 1217 C C . HIS A 1 154 ? 22.016 -68.875 -38.531 1 67.94 154 HIS A C 1
ATOM 1219 O O . HIS A 1 154 ? 22.5 -69.625 -39.375 1 67.94 154 HIS A O 1
ATOM 1225 N N . ARG A 1 155 ? 22.328 -68.938 -37.156 1 57.19 155 ARG A N 1
ATOM 1226 C CA . ARG A 1 155 ? 22.875 -70.125 -36.469 1 57.19 155 ARG A CA 1
ATOM 1227 C C . ARG A 1 155 ? 22.016 -71.375 -36.719 1 57.19 155 ARG A C 1
ATOM 1229 O O . ARG A 1 155 ? 20.781 -71.25 -36.656 1 57.19 155 ARG A O 1
ATOM 1236 N N . LYS A 1 156 ? 22.312 -72.125 -37.594 1 52.41 156 LYS A N 1
ATOM 1237 C CA . LYS A 1 156 ? 21.625 -73.375 -37.781 1 52.41 156 LYS A CA 1
ATOM 1238 C C . LYS A 1 156 ? 21.25 -74 -36.438 1 52.41 156 LYS A C 1
ATOM 1240 O O . LYS A 1 156 ? 20.484 -75 -36.406 1 52.41 156 LYS A O 1
ATOM 1245 N N . GLN A 1 157 ? 21.922 -73.75 -35.344 1 50 157 GLN A N 1
ATOM 1246 C CA . GLN A 1 157 ? 21.922 -74.562 -34.156 1 50 157 GLN A CA 1
ATOM 1247 C C . GLN A 1 157 ? 20.625 -74.375 -33.375 1 50 157 GLN A C 1
ATOM 1249 O O . GLN A 1 157 ? 20.516 -74.812 -32.219 1 50 157 GLN A O 1
ATOM 1254 N N . PHE A 1 158 ? 19.797 -73.5 -33.656 1 48.56 158 PHE A N 1
ATOM 1255 C CA . PHE A 1 158 ? 18.828 -73.562 -32.562 1 48.56 158 PHE A CA 1
ATOM 1256 C C . PHE A 1 158 ? 18.281 -75 -32.406 1 48.56 158 PHE A C 1
ATOM 1258 O O . PHE A 1 158 ? 17.422 -75.438 -33.156 1 48.56 158 PHE A O 1
ATOM 1265 N N . SER A 1 159 ? 19.188 -75.875 -32.125 1 42.91 159 SER A N 1
ATOM 1266 C CA . SER A 1 159 ? 18.688 -77.188 -31.75 1 42.91 159 SER A CA 1
ATOM 1267 C C . SER A 1 159 ? 17.594 -77.125 -30.703 1 42.91 159 SER A C 1
ATOM 1269 O O . SER A 1 159 ? 17.719 -76.375 -29.734 1 42.91 159 SER A O 1
ATOM 1271 N N . SER A 1 160 ? 16.438 -77 -31.078 1 41.97 160 SER A N 1
ATOM 1272 C CA . SER A 1 160 ? 15.352 -77.188 -30.141 1 41.97 160 SER A CA 1
ATOM 1273 C C . SER A 1 160 ? 15.758 -78.188 -29.047 1 41.97 160 SER A C 1
ATOM 1275 O O . SER A 1 160 ? 16.312 -79.25 -29.328 1 41.97 160 SER A O 1
ATOM 1277 N N . LYS A 1 161 ? 16.438 -77.75 -27.984 1 44.53 161 LYS A N 1
ATOM 1278 C CA . LYS A 1 161 ? 16.438 -78.812 -26.953 1 44.53 161 LYS A CA 1
ATOM 1279 C C . LYS A 1 161 ? 15.109 -79.562 -26.922 1 44.53 161 LYS A C 1
ATOM 1281 O O . LYS A 1 161 ? 14.227 -79.188 -26.141 1 44.53 161 LYS A O 1
ATOM 1286 N N . GLY A 1 162 ? 14.562 -79.75 -28 1 45.56 162 GLY A N 1
ATOM 1287 C CA . GLY A 1 162 ? 13.414 -80.625 -27.797 1 45.56 162 GLY A CA 1
ATOM 1288 C C . GLY A 1 162 ? 13.641 -81.688 -26.734 1 45.56 162 GLY A C 1
ATOM 1289 O O . GLY A 1 162 ? 14.773 -81.875 -26.281 1 45.56 162 GLY A O 1
ATOM 1290 N N . GLN A 1 163 ? 12.586 -82.188 -26.141 1 50.34 163 GLN A N 1
ATOM 1291 C CA . GLN A 1 163 ? 12.43 -83.188 -25.078 1 50.34 163 GLN A CA 1
ATOM 1292 C C . GLN A 1 163 ? 13.328 -84.375 -25.312 1 50.34 163 GLN A C 1
ATOM 1294 O O . GLN A 1 163 ? 12.844 -85.5 -25.406 1 50.34 163 GLN A O 1
ATOM 1299 N N . GLY A 1 164 ? 14.695 -84.125 -25.656 1 55.62 164 GLY A N 1
ATOM 1300 C CA . GLY A 1 164 ? 15.578 -85.25 -25.562 1 55.62 164 GLY A CA 1
ATOM 1301 C C . GLY A 1 164 ? 16.453 -85.438 -26.797 1 55.62 164 GLY A C 1
ATOM 1302 O O . GLY A 1 164 ? 17.359 -86.25 -26.797 1 55.62 164 GLY A O 1
ATOM 1303 N N . HIS A 1 165 ? 16.094 -84.938 -27.922 1 61.78 165 HIS A N 1
ATOM 1304 C CA . HIS A 1 165 ? 16.859 -85.312 -29.109 1 61.78 165 HIS A CA 1
ATOM 1305 C C . HIS A 1 165 ? 17.844 -84.25 -29.516 1 61.78 165 HIS A C 1
ATOM 1307 O O . HIS A 1 165 ? 17.547 -83.438 -30.391 1 61.78 165 HIS A O 1
ATOM 1313 N N . THR A 1 166 ? 18.938 -84 -28.891 1 59.75 166 THR A N 1
ATOM 1314 C CA . THR A 1 166 ? 19.922 -82.938 -28.953 1 59.75 166 THR A CA 1
ATOM 1315 C C . THR A 1 166 ? 20.453 -82.75 -30.375 1 59.75 166 THR A C 1
ATOM 1317 O O . THR A 1 166 ? 20.859 -81.688 -30.781 1 59.75 166 THR A O 1
ATOM 1320 N N . ASP A 1 167 ? 20.406 -83.875 -31.234 1 61.84 167 ASP A N 1
ATOM 1321 C CA . ASP A 1 167 ? 21.156 -83.75 -32.469 1 61.84 167 ASP A CA 1
ATOM 1322 C C . ASP A 1 167 ? 20.234 -83.625 -33.688 1 61.84 167 ASP A C 1
ATOM 1324 O O . ASP A 1 167 ? 20.688 -83.625 -34.844 1 61.84 167 ASP A O 1
ATOM 1328 N N . GLN A 1 168 ? 18.969 -83.375 -33.469 1 70.31 168 GLN A N 1
ATOM 1329 C CA . GLN A 1 168 ? 18.094 -83.312 -34.656 1 70.31 168 GLN A CA 1
ATOM 1330 C C . GLN A 1 168 ? 17.609 -81.875 -34.906 1 70.31 168 GLN A C 1
ATOM 1332 O O . GLN A 1 168 ? 17.391 -81.125 -33.969 1 70.31 168 GLN A O 1
ATOM 1337 N N . GLN A 1 169 ? 17.594 -81.562 -36.219 1 75.69 169 GLN A N 1
ATOM 1338 C CA . GLN A 1 169 ? 17.109 -80.25 -36.625 1 75.69 169 GLN A CA 1
ATOM 1339 C C . GLN A 1 169 ? 15.586 -80.125 -36.5 1 75.69 169 GLN A C 1
ATOM 1341 O O . GLN A 1 169 ? 14.875 -81.125 -36.75 1 75.69 169 GLN A O 1
ATOM 1346 N N . ILE A 1 170 ? 15.117 -79 -35.938 1 83.56 170 ILE A N 1
ATOM 1347 C CA . ILE A 1 170 ? 13.68 -78.75 -35.812 1 83.56 170 ILE A CA 1
ATOM 1348 C C . ILE A 1 170 ? 13.125 -78.312 -37.156 1 83.56 170 ILE A C 1
ATOM 1350 O O . ILE A 1 170 ? 13.477 -77.25 -37.656 1 83.56 170 ILE A O 1
ATOM 1354 N N . THR A 1 171 ? 12.328 -79.125 -37.781 1 84.75 171 THR A N 1
ATOM 1355 C CA . THR A 1 171 ? 11.789 -78.812 -39.094 1 84.75 171 THR A CA 1
ATOM 1356 C C . THR A 1 171 ? 10.266 -78.812 -39.062 1 84.75 171 THR A C 1
ATOM 1358 O O . THR A 1 171 ? 9.617 -78.438 -40.062 1 84.75 171 THR A O 1
ATOM 1361 N N . LEU A 1 172 ? 9.758 -79.312 -37.906 1 90.19 172 LEU A N 1
ATOM 1362 C CA . LEU A 1 172 ? 8.305 -79.375 -37.844 1 90.19 172 LEU A CA 1
ATOM 1363 C C . LEU A 1 172 ? 7.766 -78.625 -36.625 1 90.19 172 LEU A C 1
ATOM 1365 O O . LEU A 1 172 ? 8.523 -78.25 -35.719 1 90.19 172 LEU A O 1
ATOM 1369 N N . TYR A 1 173 ? 6.535 -78.25 -36.75 1 91.69 173 TYR A N 1
ATOM 1370 C CA . TYR A 1 173 ? 5.801 -77.562 -35.688 1 91.69 173 TYR A CA 1
ATOM 1371 C C . TYR A 1 173 ? 4.453 -78.25 -35.438 1 91.69 173 TYR A C 1
ATOM 1373 O O . TYR A 1 173 ? 3.695 -78.5 -36.406 1 91.69 173 TYR A O 1
ATOM 1381 N N . CYS A 1 174 ? 4.23 -78.688 -34.25 1 92.94 174 CYS A N 1
ATOM 1382 C CA . CYS A 1 174 ? 2.93 -79.25 -33.938 1 92.94 174 CYS A CA 1
ATOM 1383 C C . CYS A 1 174 ? 1.891 -78.188 -33.719 1 92.94 174 CYS A C 1
ATOM 1385 O O . CYS A 1 174 ? 1.907 -77.5 -32.688 1 92.94 174 CYS A O 1
ATOM 1387 N N . ASP A 1 175 ? 0.926 -78 -34.656 1 90.88 175 ASP A N 1
ATOM 1388 C CA . ASP A 1 175 ? -0.001 -76.875 -34.656 1 90.88 175 ASP A CA 1
ATOM 1389 C C . ASP A 1 175 ? -1.316 -77.25 -33.969 1 90.88 175 ASP A C 1
ATOM 1391 O O . ASP A 1 175 ? -2.357 -76.625 -34.281 1 90.88 175 ASP A O 1
ATOM 1395 N N . HIS A 1 176 ? -1.31 -78.125 -33.094 1 89.94 176 HIS A N 1
ATOM 1396 C CA . HIS A 1 176 ? -2.525 -78.438 -32.375 1 89.94 176 HIS A CA 1
ATOM 1397 C C . HIS A 1 176 ? -2.695 -77.562 -31.156 1 89.94 176 HIS A C 1
ATOM 1399 O O . HIS A 1 176 ? -1.713 -77.188 -30.5 1 89.94 176 HIS A O 1
ATOM 1405 N N . ARG A 1 177 ? -3.902 -77.25 -30.828 1 84.38 177 ARG A N 1
ATOM 1406 C CA . ARG A 1 177 ? -4.273 -76.25 -29.812 1 84.38 177 ARG A CA 1
ATOM 1407 C C . ARG A 1 177 ? -3.654 -76.625 -28.453 1 84.38 177 ARG A C 1
ATOM 1409 O O . ARG A 1 177 ? -3.264 -75.688 -27.703 1 84.38 177 ARG A O 1
ATOM 1416 N N . ASN A 1 178 ? -3.42 -77.812 -28.234 1 84.56 178 ASN A N 1
ATOM 1417 C CA . ASN A 1 178 ? -2.959 -78.25 -26.906 1 84.56 178 ASN A CA 1
ATOM 1418 C C . ASN A 1 178 ? -1.452 -78.5 -26.891 1 84.56 178 ASN A C 1
ATOM 1420 O O . ASN A 1 178 ? -0.884 -78.812 -25.844 1 84.56 178 ASN A O 1
ATOM 1424 N N . CYS A 1 179 ? -0.631 -78.438 -27.891 1 87.81 179 CYS A N 1
ATOM 1425 C CA . CYS A 1 179 ? 0.797 -78.75 -27.922 1 87.81 179 CYS A CA 1
ATOM 1426 C C . CYS A 1 179 ? 1.59 -77.5 -28.422 1 87.81 179 CYS A C 1
ATOM 1428 O O . CYS A 1 179 ? 2.307 -76.875 -27.656 1 87.81 179 CYS A O 1
ATOM 1430 N N . GLN A 1 180 ? 1.345 -77 -29.547 1 87.31 180 GLN A N 1
ATOM 1431 C CA . GLN A 1 180 ? 1.966 -75.812 -30.188 1 87.31 180 GLN A CA 1
ATOM 1432 C C . GLN A 1 180 ? 3.449 -75.75 -29.844 1 87.31 180 GLN A C 1
ATOM 1434 O O . GLN A 1 180 ? 3.895 -74.75 -29.219 1 87.31 180 GLN A O 1
ATOM 1439 N N . SER A 1 181 ? 4.297 -76.688 -30.281 1 88.06 181 SER A N 1
ATOM 1440 C CA . SER A 1 181 ? 5.723 -76.75 -29.984 1 88.06 181 SER A CA 1
ATOM 1441 C C . SER A 1 181 ? 6.531 -77.188 -31.203 1 88.06 181 SER A C 1
ATOM 1443 O O . SER A 1 181 ? 6.07 -78 -32 1 88.06 181 SER A O 1
ATOM 1445 N N . PRO A 1 182 ? 7.668 -76.625 -31.297 1 88.06 182 PRO A N 1
ATOM 1446 C CA . PRO A 1 182 ? 8.562 -77.125 -32.344 1 88.06 182 PRO A CA 1
ATOM 1447 C C . PRO A 1 182 ? 9.07 -78.562 -32.062 1 88.06 182 PRO A C 1
ATOM 1449 O O . PRO A 1 182 ? 9.445 -78.875 -30.938 1 88.06 182 PRO A O 1
ATOM 1452 N N . ILE A 1 183 ? 9.008 -79.312 -33.094 1 86.88 183 ILE A N 1
ATOM 1453 C CA . ILE A 1 183 ? 9.383 -80.688 -32.938 1 86.88 183 ILE A CA 1
ATOM 1454 C C . ILE A 1 183 ? 10.289 -81.188 -34.062 1 86.88 183 ILE A C 1
ATOM 1456 O O . ILE A 1 183 ? 10.266 -80.562 -35.156 1 86.88 183 ILE A O 1
ATOM 1460 N N . CYS A 1 184 ? 11.133 -82.062 -33.781 1 83.81 184 CYS A N 1
ATOM 1461 C CA . CYS A 1 184 ? 11.961 -82.688 -34.812 1 83.81 184 CYS A CA 1
ATOM 1462 C C . CYS A 1 184 ? 11.242 -83.812 -35.5 1 83.81 184 CYS A C 1
ATOM 1464 O O . CYS A 1 184 ? 10.125 -84.188 -35.094 1 83.81 184 CYS A O 1
ATOM 1466 N N . LEU A 1 185 ? 11.773 -84.375 -36.5 1 83.81 185 LEU A N 1
ATOM 1467 C CA . LEU A 1 185 ? 11.172 -85.438 -37.25 1 83.81 185 LEU A CA 1
ATOM 1468 C C . LEU A 1 185 ? 10.992 -86.688 -36.406 1 83.81 185 LEU A C 1
ATOM 1470 O O . LEU A 1 185 ? 9.969 -87.375 -36.469 1 83.81 185 LEU A O 1
ATOM 1474 N N . GLN A 1 186 ? 11.906 -86.875 -35.5 1 84.38 186 GLN A N 1
ATOM 1475 C CA . GLN A 1 186 ? 11.836 -88.062 -34.625 1 84.38 186 GLN A CA 1
ATOM 1476 C C . GLN A 1 186 ? 10.727 -87.938 -33.594 1 84.38 186 GLN A C 1
ATOM 1478 O O . GLN A 1 186 ? 10.016 -88.875 -33.312 1 84.38 186 GLN A O 1
ATOM 1483 N N . CYS A 1 187 ? 10.602 -86.75 -33.062 1 85.56 187 CYS A N 1
ATOM 1484 C CA . CYS A 1 187 ? 9.531 -86.438 -32.125 1 85.56 187 CYS A CA 1
ATOM 1485 C C . CYS A 1 187 ? 8.164 -86.625 -32.75 1 85.56 187 CYS A C 1
ATOM 1487 O O . CYS A 1 187 ? 7.238 -87.125 -32.125 1 85.56 187 CYS A O 1
ATOM 1489 N N . ALA A 1 188 ? 8.023 -86.25 -34.031 1 86.69 188 ALA A N 1
ATOM 1490 C CA . ALA A 1 188 ? 6.762 -86.375 -34.75 1 86.69 188 ALA A CA 1
ATOM 1491 C C . ALA A 1 188 ? 6.328 -87.812 -34.906 1 86.69 188 ALA A C 1
ATOM 1493 O O . ALA A 1 188 ? 5.148 -88.125 -34.719 1 86.69 188 ALA A O 1
ATOM 1494 N N . LEU A 1 189 ? 7.352 -88.625 -35.031 1 85.81 189 LEU A N 1
ATOM 1495 C CA . LEU A 1 189 ? 7.066 -90 -35.281 1 85.81 189 LEU A CA 1
ATOM 1496 C C . LEU A 1 189 ? 6.777 -90.75 -33.969 1 85.81 189 LEU A C 1
ATOM 1498 O O . LEU A 1 189 ? 5.918 -91.625 -33.938 1 85.81 189 LEU A O 1
ATOM 1502 N N . LEU A 1 190 ? 7.426 -90.25 -32.938 1 85.44 190 LEU A N 1
ATOM 1503 C CA . LEU A 1 190 ? 7.363 -91 -31.703 1 85.44 190 LEU A CA 1
ATOM 1504 C C . LEU A 1 190 ? 6.27 -90.5 -30.781 1 85.44 190 LEU A C 1
ATOM 1506 O O . LEU A 1 190 ? 5.543 -91.25 -30.156 1 85.44 190 LEU A O 1
ATOM 1510 N N . GLU A 1 191 ? 6.121 -89.188 -30.672 1 85.81 191 GLU A N 1
ATOM 1511 C CA . GLU A 1 191 ? 5.305 -88.625 -29.609 1 85.81 191 GLU A CA 1
ATOM 1512 C C . GLU A 1 191 ? 4.141 -87.812 -30.156 1 85.81 191 GLU A C 1
ATOM 1514 O O . GLU A 1 191 ? 3.148 -87.625 -29.469 1 85.81 191 GLU A O 1
ATOM 1519 N N . HIS A 1 192 ? 4.25 -87.375 -31.422 1 86.12 192 HIS A N 1
ATOM 1520 C CA . HIS A 1 192 ? 3.254 -86.5 -31.938 1 86.12 192 HIS A CA 1
ATOM 1521 C C . HIS A 1 192 ? 2.486 -87.062 -33.094 1 86.12 192 HIS A C 1
ATOM 1523 O O . HIS A 1 192 ? 2.133 -86.375 -34.062 1 86.12 192 HIS A O 1
ATOM 1529 N N . ASN A 1 193 ? 2.348 -88.375 -33.062 1 83 193 ASN A N 1
ATOM 1530 C CA . ASN A 1 193 ? 1.704 -89.062 -34.188 1 83 193 ASN A CA 1
ATOM 1531 C C . ASN A 1 193 ? 0.229 -89.312 -33.906 1 83 193 ASN A C 1
ATOM 1533 O O . ASN A 1 193 ? -0.469 -89.938 -34.719 1 83 193 ASN A O 1
ATOM 1537 N N . THR A 1 194 ? -0.225 -88.875 -32.781 1 84.5 194 THR A N 1
ATOM 1538 C CA . THR A 1 194 ? -1.614 -89.125 -32.438 1 84.5 194 THR A CA 1
ATOM 1539 C C . THR A 1 194 ? -2.525 -88 -32.938 1 84.5 194 THR A C 1
ATOM 1541 O O . THR A 1 194 ? -2.051 -87 -33.469 1 84.5 194 THR A O 1
ATOM 1544 N N . LEU A 1 195 ? -3.848 -88.25 -32.812 1 83.62 195 LEU A N 1
ATOM 1545 C CA . LEU A 1 195 ? -4.879 -87.312 -33.312 1 83.62 195 LEU A CA 1
ATOM 1546 C C . LEU A 1 195 ? -4.836 -86 -32.562 1 83.62 195 LEU A C 1
ATOM 1548 O O . LEU A 1 195 ? -5.34 -85 -33.062 1 83.62 195 LEU A O 1
ATOM 1552 N N . ASN A 1 196 ? -4.203 -86 -31.453 1 86.69 196 ASN A N 1
ATOM 1553 C CA . ASN A 1 196 ? -4.137 -84.812 -30.672 1 86.69 196 ASN A CA 1
ATOM 1554 C C . ASN A 1 196 ? -2.914 -83.938 -31.031 1 86.69 196 ASN A C 1
ATOM 1556 O O . ASN A 1 196 ? -2.531 -83.062 -30.297 1 86.69 196 ASN A O 1
ATOM 1560 N N . HIS A 1 197 ? -2.326 -84.188 -32.125 1 89.12 197 HIS A N 1
ATOM 1561 C CA . HIS A 1 197 ? -1.156 -83.5 -32.625 1 89.12 197 HIS A CA 1
ATOM 1562 C C . HIS A 1 197 ? -1.268 -83.25 -34.125 1 89.12 197 HIS A C 1
ATOM 1564 O O . HIS A 1 197 ? -1.913 -84 -34.844 1 89.12 197 HIS A O 1
ATOM 1570 N N . GLN A 1 198 ? -0.823 -82.125 -34.562 1 91.06 198 GLN A N 1
ATOM 1571 C CA . GLN A 1 198 ? -0.853 -81.75 -35.969 1 91.06 198 GLN A CA 1
ATOM 1572 C C . GLN A 1 198 ? 0.492 -81.188 -36.438 1 91.06 198 GLN A C 1
ATOM 1574 O O . GLN A 1 198 ? 0.668 -80 -36.5 1 91.06 198 GLN A O 1
ATOM 1579 N N . PRO A 1 199 ? 1.42 -82.125 -36.75 1 91.62 199 PRO A N 1
ATOM 1580 C CA . PRO A 1 199 ? 2.732 -81.688 -37.219 1 91.62 199 PRO A CA 1
ATOM 1581 C C . PRO A 1 199 ? 2.691 -81.062 -38.594 1 91.62 199 PRO A C 1
ATOM 1583 O O . PRO A 1 199 ? 2.102 -81.625 -39.531 1 91.62 199 PRO A O 1
ATOM 1586 N N . ILE A 1 200 ? 3.133 -79.875 -38.812 1 92.31 200 ILE A N 1
ATOM 1587 C CA . ILE A 1 200 ? 3.242 -79.125 -40.062 1 92.31 200 ILE A CA 1
ATOM 1588 C C . ILE A 1 200 ? 4.656 -78.625 -40.25 1 92.31 200 ILE A C 1
ATOM 1590 O O . ILE A 1 200 ? 5.418 -78.5 -39.281 1 92.31 200 ILE A O 1
ATOM 1594 N N . ASN A 1 201 ? 4.988 -78.312 -41.5 1 92.31 201 ASN A N 1
ATOM 1595 C CA . ASN A 1 201 ? 6.297 -77.688 -41.781 1 92.31 201 ASN A CA 1
ATOM 1596 C C . ASN A 1 201 ? 6.465 -76.375 -41.031 1 92.31 201 ASN A C 1
ATOM 1598 O O . ASN A 1 201 ? 5.531 -75.562 -40.969 1 92.31 201 ASN A O 1
ATOM 1602 N N . THR A 1 202 ? 7.633 -76.125 -40.531 1 90.62 202 THR A N 1
ATOM 1603 C CA . THR A 1 202 ? 7.914 -74.938 -39.75 1 90.62 202 THR A CA 1
ATOM 1604 C C . THR A 1 202 ? 7.699 -73.688 -40.594 1 90.62 202 THR A C 1
ATOM 1606 O O . THR A 1 202 ? 7.223 -72.688 -40.094 1 90.62 202 THR A O 1
ATOM 1609 N N . GLU A 1 203 ? 8.062 -73.688 -41.844 1 90.44 203 GLU A N 1
ATOM 1610 C CA . GLU A 1 203 ? 7.906 -72.5 -42.719 1 90.44 203 GLU A CA 1
ATOM 1611 C C . GLU A 1 203 ? 6.434 -72.125 -42.875 1 90.44 203 GLU A C 1
ATOM 1613 O O . GLU A 1 203 ? 6.078 -70.938 -42.812 1 90.44 203 GLU A O 1
ATOM 1618 N N . LYS A 1 204 ? 5.66 -73.188 -43.031 1 94.12 204 LYS A N 1
ATOM 1619 C CA . LYS A 1 204 ? 4.227 -72.938 -43.188 1 94.12 204 LYS A CA 1
ATOM 1620 C C . LYS A 1 204 ? 3.627 -72.375 -41.875 1 94.12 204 LYS A C 1
ATOM 1622 O O . LYS A 1 204 ? 2.824 -71.438 -41.906 1 94.12 204 LYS A O 1
ATOM 1627 N N . ALA A 1 205 ? 3.996 -73.062 -40.844 1 94.06 205 ALA A N 1
ATOM 1628 C CA . ALA A 1 205 ? 3.516 -72.562 -39.531 1 94.06 205 ALA A CA 1
ATOM 1629 C C . ALA A 1 205 ? 3.955 -71.125 -39.281 1 94.06 205 ALA A C 1
ATOM 1631 O O . ALA A 1 205 ? 3.164 -70.312 -38.812 1 94.06 205 ALA A O 1
ATOM 1632 N N . ALA A 1 206 ? 5.211 -70.812 -39.562 1 93.56 206 ALA A N 1
ATOM 1633 C CA . ALA A 1 206 ? 5.758 -69.5 -39.344 1 93.56 206 ALA A CA 1
ATOM 1634 C C . ALA A 1 206 ? 4.996 -68.438 -40.156 1 93.56 206 ALA A C 1
ATOM 1636 O O . ALA A 1 206 ? 4.715 -67.312 -39.656 1 93.56 206 ALA A O 1
ATOM 1637 N N . TRP A 1 207 ? 4.707 -68.75 -41.375 1 94.69 207 TRP A N 1
ATOM 1638 C CA . TRP A 1 207 ? 3.961 -67.812 -42.219 1 94.69 207 TRP A CA 1
ATOM 1639 C C . TRP A 1 207 ? 2.592 -67.5 -41.625 1 94.69 207 TRP A C 1
ATOM 1641 O O . TRP A 1 207 ? 2.195 -66.312 -41.531 1 94.69 207 TRP A O 1
ATOM 1651 N N . LYS A 1 208 ? 1.922 -68.5 -41.188 1 95 208 LYS A N 1
ATOM 1652 C CA . LYS A 1 208 ? 0.602 -68.375 -40.562 1 95 208 LYS A CA 1
ATOM 1653 C C . LYS A 1 208 ? 0.659 -67.5 -39.344 1 95 208 LYS A C 1
ATOM 1655 O O . LYS A 1 208 ? -0.119 -66.5 -39.188 1 95 208 LYS A O 1
ATOM 1660 N N . TYR A 1 209 ? 1.547 -67.75 -38.562 1 95 209 TYR A N 1
ATOM 1661 C CA . TYR A 1 209 ? 1.587 -67.062 -37.281 1 95 209 TYR A CA 1
ATOM 1662 C C . TYR A 1 209 ? 2.184 -65.688 -37.438 1 95 209 TYR A C 1
ATOM 1664 O O . TYR A 1 209 ? 1.886 -64.75 -36.656 1 95 209 TYR A O 1
ATOM 1672 N N . LYS A 1 210 ? 3.051 -65.438 -38.438 1 96.12 210 LYS A N 1
ATOM 1673 C CA . LYS A 1 210 ? 3.49 -64.125 -38.75 1 96.12 210 LYS A CA 1
ATOM 1674 C C . LYS A 1 210 ? 2.303 -63.219 -39.094 1 96.12 210 LYS A C 1
ATOM 1676 O O . LYS A 1 210 ? 2.246 -62.062 -38.688 1 96.12 210 LYS A O 1
ATOM 1681 N N . GLU A 1 211 ? 1.42 -63.719 -39.781 1 96.19 211 GLU A N 1
ATOM 1682 C CA . GLU A 1 211 ? 0.224 -62.969 -40.156 1 96.19 211 GLU A CA 1
ATOM 1683 C C . GLU A 1 211 ? -0.618 -62.656 -38.938 1 96.19 211 GLU A C 1
ATOM 1685 O O . GLU A 1 211 ? -1.096 -61.531 -38.781 1 96.19 211 GLU A O 1
ATOM 1690 N N . ILE A 1 212 ? -0.763 -63.625 -38.094 1 96.25 212 ILE A N 1
ATOM 1691 C CA . ILE A 1 212 ? -1.551 -63.438 -36.875 1 96.25 212 ILE A CA 1
ATOM 1692 C C . ILE A 1 212 ? -0.895 -62.375 -36 1 96.25 212 ILE A C 1
ATOM 1694 O O . ILE A 1 212 ? -1.567 -61.469 -35.5 1 96.25 212 ILE A O 1
ATOM 1698 N N . ILE A 1 213 ? 0.38 -62.531 -35.844 1 97.31 213 ILE A N 1
ATOM 1699 C CA . ILE A 1 213 ? 1.137 -61.594 -35 1 97.31 213 ILE A CA 1
ATOM 1700 C C . ILE A 1 213 ? 1.044 -60.188 -35.594 1 97.31 213 ILE A C 1
ATOM 1702 O O . ILE A 1 213 ? 0.864 -59.219 -34.844 1 97.31 213 ILE A O 1
ATOM 1706 N N . ASN A 1 214 ? 1.144 -60.062 -36.906 1 96.81 214 ASN A N 1
ATOM 1707 C CA . ASN A 1 214 ? 1.022 -58.781 -37.562 1 96.81 214 ASN A CA 1
ATOM 1708 C C . ASN A 1 214 ? -0.342 -58.125 -37.312 1 96.81 214 ASN A C 1
ATOM 1710 O O . ASN A 1 214 ? -0.438 -56.938 -37.062 1 96.81 214 ASN A O 1
ATOM 1714 N N . GLY A 1 215 ? -1.365 -58.875 -37.344 1 96.44 215 GLY A N 1
ATOM 1715 C CA . GLY A 1 215 ? -2.691 -58.375 -37 1 96.44 215 GLY A CA 1
ATOM 1716 C C . GLY A 1 215 ? -2.789 -57.844 -35.562 1 96.44 215 GLY A C 1
ATOM 1717 O O . GLY A 1 215 ? -3.34 -56.781 -35.344 1 96.44 215 GLY A O 1
ATOM 1718 N N . LYS A 1 216 ? -2.256 -58.625 -34.656 1 96.75 216 LYS A N 1
ATOM 1719 C CA . LYS A 1 216 ? -2.262 -58.219 -33.25 1 96.75 216 LYS A CA 1
ATOM 1720 C C . LYS A 1 216 ? -1.375 -57 -33.031 1 96.75 216 LYS A C 1
ATOM 1722 O O . LYS A 1 216 ? -1.693 -56.125 -32.219 1 96.75 216 LYS A O 1
ATOM 1727 N N . LEU A 1 217 ? -0.281 -56.938 -33.812 1 96.56 217 LEU A N 1
ATOM 1728 C CA . LEU A 1 217 ? 0.631 -55.812 -33.75 1 96.56 217 LEU A CA 1
ATOM 1729 C C . LEU A 1 217 ? -0.063 -54.531 -34.188 1 96.56 217 LEU A C 1
ATOM 1731 O O . LEU A 1 217 ? 0.086 -53.469 -33.562 1 96.56 217 LEU A O 1
ATOM 1735 N N . ASP A 1 218 ? -0.832 -54.562 -35.219 1 96.38 218 ASP A N 1
ATOM 1736 C CA . ASP A 1 218 ? -1.571 -53.406 -35.719 1 96.38 218 ASP A CA 1
ATOM 1737 C C . ASP A 1 218 ? -2.543 -52.906 -34.688 1 96.38 218 ASP A C 1
ATOM 1739 O O . ASP A 1 218 ? -2.682 -51.688 -34.5 1 96.38 218 ASP A O 1
ATOM 1743 N N . LYS A 1 219 ? -3.178 -53.781 -33.969 1 95.38 219 LYS A N 1
ATOM 1744 C CA . LYS A 1 219 ? -4.105 -53.375 -32.938 1 95.38 219 LYS A CA 1
ATOM 1745 C C . LYS A 1 219 ? -3.373 -52.688 -31.781 1 95.38 219 LYS A C 1
ATOM 1747 O O . LYS A 1 219 ? -3.879 -51.719 -31.234 1 95.38 219 LYS A O 1
ATOM 1752 N N . ALA A 1 220 ? -2.219 -53.156 -31.453 1 95 220 ALA A N 1
ATOM 1753 C CA . ALA A 1 220 ? -1.412 -52.531 -30.406 1 95 220 ALA A CA 1
ATOM 1754 C C . ALA A 1 220 ? -0.948 -51.156 -30.812 1 95 220 ALA A C 1
ATOM 1756 O O . ALA A 1 220 ? -0.94 -50.219 -30 1 95 220 ALA A O 1
ATOM 1757 N N . ILE A 1 221 ? -0.551 -51 -32.094 1 95.38 221 ILE A N 1
ATOM 1758 C CA . ILE A 1 221 ? -0.114 -49.719 -32.625 1 95.38 221 ILE A CA 1
ATOM 1759 C C . ILE A 1 221 ? -1.269 -48.719 -32.562 1 95.38 221 ILE A C 1
ATOM 1761 O O . ILE A 1 221 ? -1.073 -47.531 -32.188 1 95.38 221 ILE A O 1
ATOM 1765 N N . ASP A 1 222 ? -2.467 -49.156 -32.844 1 94.19 222 ASP A N 1
ATOM 1766 C CA . ASP A 1 222 ? -3.648 -48.312 -32.75 1 94.19 222 ASP A CA 1
ATOM 1767 C C . ASP A 1 222 ? -3.885 -47.906 -31.297 1 94.19 222 ASP A C 1
ATOM 1769 O O . ASP A 1 222 ? -4.285 -46.75 -31.031 1 94.19 222 ASP A O 1
ATOM 1773 N N . LYS A 1 223 ? -3.633 -48.781 -30.422 1 92.5 223 LYS A N 1
ATOM 1774 C CA . LYS A 1 223 ? -3.799 -48.469 -29 1 92.5 223 LYS A CA 1
ATOM 1775 C C . LYS A 1 223 ? -2.811 -47.406 -28.562 1 92.5 223 LYS A C 1
ATOM 1777 O O . LYS A 1 223 ? -3.146 -46.562 -27.734 1 92.5 223 LYS A O 1
ATOM 1782 N N . THR A 1 224 ? -1.54 -47.406 -29.062 1 92.06 224 THR A N 1
ATOM 1783 C CA . THR A 1 224 ? -0.55 -46.375 -28.766 1 92.06 224 THR A CA 1
ATOM 1784 C C . THR A 1 224 ? -1.044 -45 -29.203 1 92.06 224 THR A C 1
ATOM 1786 O O . THR A 1 224 ? -0.849 -44 -28.5 1 92.06 224 THR A O 1
ATOM 1789 N N . ARG A 1 225 ? -1.665 -45.031 -30.328 1 93 225 ARG A N 1
ATOM 1790 C CA . ARG A 1 225 ? -2.197 -43.75 -30.859 1 93 225 ARG A CA 1
ATOM 1791 C C . ARG A 1 225 ? -3.324 -43.25 -29.969 1 93 225 ARG A C 1
ATOM 1793 O O . ARG A 1 225 ? -3.393 -42.031 -29.688 1 93 225 ARG A O 1
ATOM 1800 N N . GLU A 1 226 ? -4.191 -44.125 -29.5 1 92.31 226 GLU A N 1
ATOM 1801 C CA . GLU A 1 226 ? -5.293 -43.75 -28.609 1 92.31 226 GLU A CA 1
ATOM 1802 C C . GLU A 1 226 ? -4.777 -43.188 -27.297 1 92.31 226 GLU A C 1
ATOM 1804 O O . GLU A 1 226 ? -5.277 -42.188 -26.812 1 92.31 226 GLU A O 1
ATOM 1809 N N . ILE A 1 227 ? -3.781 -43.844 -26.703 1 93.56 227 ILE A N 1
ATOM 1810 C CA . ILE A 1 227 ? -3.197 -43.438 -25.438 1 93.56 227 ILE A CA 1
ATOM 1811 C C . ILE A 1 227 ? -2.555 -42.062 -25.609 1 93.56 227 ILE A C 1
ATOM 1813 O O . ILE A 1 227 ? -2.727 -41.156 -24.75 1 93.56 227 ILE A O 1
ATOM 1817 N N . SER A 1 228 ? -1.813 -41.844 -26.75 1 93.56 228 SER A N 1
ATOM 1818 C CA . SER A 1 228 ? -1.159 -40.562 -27.016 1 93.56 228 SER A CA 1
ATOM 1819 C C . SER A 1 228 ? -2.176 -39.438 -27.125 1 93.56 228 SER A C 1
ATOM 1821 O O . SER A 1 228 ? -1.923 -38.312 -26.656 1 93.56 228 SER A O 1
ATOM 1823 N N . LEU A 1 229 ? -3.324 -39.719 -27.766 1 93.56 229 LEU A N 1
ATOM 1824 C CA . LEU A 1 229 ? -4.379 -38.719 -27.875 1 93.56 229 LEU A CA 1
ATOM 1825 C C . LEU A 1 229 ? -4.918 -38.344 -26.5 1 93.56 229 LEU A C 1
ATOM 1827 O O . LEU A 1 229 ? -5.152 -37.156 -26.234 1 93.56 229 LEU A O 1
ATOM 1831 N N . GLN A 1 230 ? -5.086 -39.312 -25.594 1 92.31 230 GLN A N 1
ATOM 1832 C CA . GLN A 1 230 ? -5.582 -39.031 -24.234 1 92.31 230 GLN A CA 1
ATOM 1833 C C . GLN A 1 230 ? -4.574 -38.219 -23.438 1 92.31 230 GLN A C 1
ATOM 1835 O O . GLN A 1 230 ? -4.949 -37.312 -22.688 1 92.31 230 GLN A O 1
ATOM 1840 N N . ILE A 1 231 ? -3.275 -38.531 -23.562 1 94.25 231 ILE A N 1
ATOM 1841 C CA . ILE A 1 231 ? -2.229 -37.781 -22.859 1 94.25 231 ILE A CA 1
ATOM 1842 C C . ILE A 1 231 ? -2.227 -36.344 -23.312 1 94.25 231 ILE A C 1
ATOM 1844 O O . ILE A 1 231 ? -2.111 -35.438 -22.5 1 94.25 231 ILE A O 1
ATOM 1848 N N . ASN A 1 232 ? -2.42 -36.125 -24.609 1 94.19 232 ASN A N 1
ATOM 1849 C CA . ASN A 1 232 ? -2.465 -34.781 -25.156 1 94.19 232 ASN A CA 1
ATOM 1850 C C . ASN A 1 232 ? -3.674 -34 -24.641 1 94.19 232 ASN A C 1
ATOM 1852 O O . ASN A 1 232 ? -3.584 -32.812 -24.375 1 94.19 232 ASN A O 1
ATOM 1856 N N . GLN A 1 233 ? -4.797 -34.719 -24.484 1 91.94 233 GLN A N 1
ATOM 1857 C CA . GLN A 1 233 ? -5.984 -34.094 -23.922 1 91.94 233 GLN A CA 1
ATOM 1858 C C . GLN A 1 233 ? -5.746 -33.656 -22.484 1 91.94 233 GLN A C 1
ATOM 1860 O O . GLN A 1 233 ? -6.121 -32.531 -22.094 1 91.94 233 GLN A O 1
ATOM 1865 N N . ILE A 1 234 ? -5.105 -34.5 -21.703 1 91.94 234 ILE A N 1
ATOM 1866 C CA . ILE A 1 234 ? -4.801 -34.156 -20.312 1 91.94 234 ILE A CA 1
ATOM 1867 C C . ILE A 1 234 ? -3.84 -32.969 -20.266 1 91.94 234 ILE A C 1
ATOM 1869 O O . ILE A 1 234 ? -3.996 -32.062 -19.438 1 91.94 234 ILE A O 1
ATOM 1873 N N . ASN A 1 235 ? -2.834 -32.938 -21.188 1 93.12 235 ASN A N 1
ATOM 1874 C CA . ASN A 1 235 ? -1.897 -31.812 -21.25 1 93.12 235 ASN A CA 1
ATOM 1875 C C . ASN A 1 235 ? -2.611 -30.5 -21.562 1 93.12 235 ASN A C 1
ATOM 1877 O O . ASN A 1 235 ? -2.281 -29.453 -20.984 1 93.12 235 ASN A O 1
ATOM 1881 N N . GLN A 1 236 ? -3.535 -30.594 -22.453 1 92.56 236 GLN A N 1
ATOM 1882 C CA . GLN A 1 236 ? -4.312 -29.406 -22.781 1 92.56 236 GLN A CA 1
ATOM 1883 C C . GLN A 1 236 ? -5.133 -28.953 -21.578 1 92.56 236 GLN A C 1
ATOM 1885 O O . GLN A 1 236 ? -5.207 -27.75 -21.297 1 92.56 236 GLN A O 1
ATOM 1890 N N . GLU A 1 237 ? -5.75 -29.828 -20.812 1 89.19 237 GLU A N 1
ATOM 1891 C CA . GLU A 1 237 ? -6.531 -29.5 -19.625 1 89.19 237 GLU A CA 1
ATOM 1892 C C . GLU A 1 237 ? -5.652 -28.891 -18.547 1 89.19 237 GLU A C 1
ATOM 1894 O O . GLU A 1 237 ? -6.062 -27.938 -17.859 1 89.19 237 GLU A O 1
ATOM 1899 N N . LEU A 1 238 ? -4.453 -29.438 -18.406 1 90.62 238 LEU A N 1
ATOM 1900 C CA . LEU A 1 238 ? -3.514 -28.906 -17.422 1 90.62 238 LEU A CA 1
ATOM 1901 C C . LEU A 1 238 ? -3.098 -27.484 -17.797 1 90.62 238 LEU A C 1
ATOM 1903 O O . LEU A 1 238 ? -2.99 -26.625 -16.922 1 90.62 238 LEU A O 1
ATOM 1907 N N . SER A 1 239 ? -2.863 -27.234 -19.078 1 92.88 239 SER A N 1
ATOM 1908 C CA . SER A 1 239 ? -2.518 -25.906 -19.547 1 92.88 239 SER A CA 1
ATOM 1909 C C . SER A 1 239 ? -3.664 -24.922 -19.328 1 92.88 239 SER A C 1
ATOM 1911 O O . SER A 1 239 ? -3.447 -23.812 -18.844 1 92.88 239 SER A O 1
ATOM 1913 N N . ASN A 1 240 ? -4.918 -25.359 -19.625 1 89.25 240 ASN A N 1
ATOM 1914 C CA . ASN A 1 240 ? -6.09 -24.531 -19.406 1 89.25 240 ASN A CA 1
ATOM 1915 C C . ASN A 1 240 ? -6.273 -24.203 -17.922 1 89.25 240 ASN A C 1
ATOM 1917 O O . ASN A 1 240 ? -6.633 -23.094 -17.562 1 89.25 240 ASN A O 1
ATOM 1921 N N . LEU A 1 241 ? -6.082 -25.219 -17.125 1 87.75 241 LEU A N 1
ATOM 1922 C CA . LEU A 1 241 ? -6.188 -25.031 -15.68 1 87.75 241 LEU A CA 1
ATOM 1923 C C . LEU A 1 241 ? -5.188 -24 -15.188 1 87.75 241 LEU A C 1
ATOM 1925 O O . LEU A 1 241 ? -5.539 -23.109 -14.398 1 87.75 241 LEU A O 1
ATOM 1929 N N . LYS A 1 242 ? -3.916 -24.047 -15.664 1 91.94 242 LYS A N 1
ATOM 1930 C CA . LYS A 1 242 ? -2.879 -23.094 -15.281 1 91.94 242 LYS A CA 1
ATOM 1931 C C . LYS A 1 242 ? -3.24 -21.688 -15.734 1 91.94 242 LYS A C 1
ATOM 1933 O O . LYS A 1 242 ? -3.104 -20.719 -14.969 1 91.94 242 LYS A O 1
ATOM 1938 N N . ASP A 1 243 ? -3.688 -21.547 -16.938 1 91 243 ASP A N 1
ATOM 1939 C CA . ASP A 1 243 ? -4.078 -20.25 -17.469 1 91 243 ASP A CA 1
ATOM 1940 C C . ASP A 1 243 ? -5.238 -19.656 -16.672 1 91 243 ASP A C 1
ATOM 1942 O O . ASP A 1 243 ? -5.238 -18.469 -16.359 1 91 243 ASP A O 1
ATOM 1946 N N . ASN A 1 244 ? -6.262 -20.5 -16.391 1 84.31 244 ASN A N 1
ATOM 1947 C CA . ASN A 1 244 ? -7.418 -20.047 -15.625 1 84.31 244 ASN A CA 1
ATOM 1948 C C . ASN A 1 244 ? -7.027 -19.609 -14.211 1 84.31 244 ASN A C 1
ATOM 1950 O O . ASN A 1 244 ? -7.523 -18.594 -13.711 1 84.31 244 ASN A O 1
ATOM 1954 N N . THR A 1 245 ? -6.172 -20.375 -13.578 1 85.94 245 THR A N 1
ATOM 1955 C CA . THR A 1 245 ? -5.699 -20.031 -12.242 1 85.94 245 THR A CA 1
ATOM 1956 C C . THR A 1 245 ? -4.973 -18.688 -12.266 1 85.94 245 THR A C 1
ATOM 1958 O O . THR A 1 245 ? -5.219 -17.828 -11.406 1 85.94 245 THR A O 1
ATOM 1961 N N . THR A 1 246 ? -4.074 -18.453 -13.234 1 90.38 246 THR A N 1
ATOM 1962 C CA . THR A 1 246 ? -3.332 -17.203 -13.359 1 90.38 246 THR A CA 1
ATOM 1963 C C . THR A 1 246 ? -4.285 -16.031 -13.594 1 90.38 246 THR A C 1
ATOM 1965 O O . THR A 1 246 ? -4.109 -14.953 -13.016 1 90.38 246 THR A O 1
ATOM 1968 N N . LYS A 1 247 ? -5.246 -16.297 -14.477 1 86.19 247 LYS A N 1
ATOM 1969 C CA . LYS A 1 247 ? -6.227 -15.258 -14.758 1 86.19 247 LYS A CA 1
ATOM 1970 C C . LYS A 1 247 ? -7.012 -14.891 -13.5 1 86.19 247 LYS A C 1
ATOM 1972 O O . LYS A 1 247 ? -7.207 -13.711 -13.203 1 86.19 247 LYS A O 1
ATOM 1977 N N . GLN A 1 248 ? -7.48 -15.883 -12.703 1 82.56 248 GLN A N 1
ATOM 1978 C CA . GLN A 1 248 ? -8.242 -15.641 -11.477 1 82.56 248 GLN A CA 1
ATOM 1979 C C . GLN A 1 248 ? -7.398 -14.883 -10.453 1 82.56 248 GLN A C 1
ATOM 1981 O O . GLN A 1 248 ? -7.883 -13.945 -9.812 1 82.56 248 GLN A O 1
ATOM 1986 N N . ILE A 1 249 ? -6.133 -15.289 -10.281 1 86.5 249 ILE A N 1
ATOM 1987 C CA . ILE A 1 249 ? -5.25 -14.625 -9.328 1 86.5 249 ILE A CA 1
ATOM 1988 C C . ILE A 1 249 ? -5.023 -13.18 -9.766 1 86.5 249 ILE A C 1
ATOM 1990 O O . ILE A 1 249 ? -5.047 -12.266 -8.93 1 86.5 249 ILE A O 1
ATOM 1994 N N . THR A 1 250 ? -4.828 -12.938 -11.086 1 88.38 250 THR A N 1
ATOM 1995 C CA . THR A 1 250 ? -4.656 -11.586 -11.617 1 88.38 250 THR A CA 1
ATOM 1996 C C . THR A 1 250 ? -5.906 -10.75 -11.375 1 88.38 250 THR A C 1
ATOM 1998 O O . THR A 1 250 ? -5.809 -9.57 -11.023 1 88.38 250 THR A O 1
ATOM 2001 N N . ASP A 1 251 ? -7.074 -11.383 -11.555 1 80.56 251 ASP A N 1
ATOM 2002 C CA . ASP A 1 251 ? -8.328 -10.688 -11.297 1 80.56 251 ASP A CA 1
ATOM 2003 C C . ASP A 1 251 ? -8.445 -10.289 -9.828 1 80.56 251 ASP A C 1
ATOM 2005 O O . ASP A 1 251 ? -8.867 -9.172 -9.516 1 80.56 251 ASP A O 1
ATOM 2009 N N . VAL A 1 252 ? -8.117 -11.18 -8.93 1 80.06 252 VAL A N 1
ATOM 2010 C CA . VAL A 1 252 ? -8.133 -10.906 -7.5 1 80.06 252 VAL A CA 1
ATOM 2011 C C . VAL A 1 252 ? -7.184 -9.758 -7.184 1 80.06 252 VAL A C 1
ATOM 2013 O O . VAL A 1 252 ? -7.547 -8.812 -6.48 1 80.06 252 VAL A O 1
ATOM 2016 N N . ASP A 1 253 ? -5.98 -9.781 -7.688 1 86.12 253 ASP A N 1
ATOM 2017 C CA . ASP A 1 253 ? -4.977 -8.742 -7.461 1 86.12 253 ASP A CA 1
ATOM 2018 C C . ASP A 1 253 ? -5.473 -7.387 -7.949 1 86.12 253 ASP A C 1
ATOM 2020 O O . ASP A 1 253 ? -5.355 -6.387 -7.242 1 86.12 253 ASP A O 1
ATOM 2024 N N . ASN A 1 254 ? -5.988 -7.402 -9.164 1 80.25 254 ASN A N 1
ATOM 2025 C CA . ASN A 1 254 ? -6.473 -6.152 -9.734 1 80.25 254 ASN A CA 1
ATOM 2026 C C . ASN A 1 254 ? -7.621 -5.57 -8.922 1 80.25 254 ASN A C 1
ATOM 2028 O O . ASN A 1 254 ? -7.668 -4.363 -8.68 1 80.25 254 ASN A O 1
ATOM 2032 N N . PHE A 1 255 ? -8.531 -6.414 -8.453 1 78.5 255 PHE A N 1
ATOM 2033 C CA . PHE A 1 255 ? -9.672 -5.984 -7.656 1 78.5 255 PHE A CA 1
ATOM 2034 C C . PHE A 1 255 ? -9.211 -5.359 -6.344 1 78.5 255 PHE A C 1
ATOM 2036 O O . PHE A 1 255 ? -9.617 -4.246 -6 1 78.5 255 PHE A O 1
ATOM 2043 N N . PHE A 1 256 ? -8.305 -6.012 -5.676 1 79.12 256 PHE A N 1
ATOM 2044 C CA . PHE A 1 256 ? -7.867 -5.535 -4.367 1 79.12 256 PHE A CA 1
ATOM 2045 C C . PHE A 1 256 ? -6.977 -4.305 -4.508 1 79.12 256 PHE A C 1
ATOM 2047 O O . PHE A 1 256 ? -7.016 -3.404 -3.668 1 79.12 256 PHE A O 1
ATOM 2054 N N . ASN A 1 257 ? -6.246 -4.254 -5.551 1 82.56 257 ASN A N 1
ATOM 2055 C CA . ASN A 1 257 ? -5.445 -3.064 -5.805 1 82.56 257 ASN A CA 1
ATOM 2056 C C . ASN A 1 257 ? -6.32 -1.841 -6.059 1 82.56 257 ASN A C 1
ATOM 2058 O O . ASN A 1 257 ? -6.031 -0.749 -5.57 1 82.56 257 ASN A O 1
ATOM 2062 N N . ASP A 1 258 ? -7.316 -2.049 -6.832 1 79 258 ASP A N 1
ATOM 2063 C CA . ASP A 1 258 ? -8.258 -0.958 -7.07 1 79 258 ASP A CA 1
ATOM 2064 C C . ASP A 1 258 ? -8.938 -0.529 -5.773 1 79 258 ASP A C 1
ATOM 2066 O O . ASP A 1 258 ? -9.133 0.665 -5.535 1 79 258 ASP A O 1
ATOM 2070 N N . LEU A 1 259 ? -9.289 -1.517 -4.918 1 74.94 259 LEU A N 1
ATOM 2071 C CA . LEU A 1 259 ? -9.898 -1.251 -3.621 1 74.94 259 LEU A CA 1
ATOM 2072 C C . LEU A 1 259 ? -8.961 -0.441 -2.734 1 74.94 259 LEU A C 1
ATOM 2074 O O . LEU A 1 259 ? -9.375 0.54 -2.113 1 74.94 259 LEU A O 1
ATOM 2078 N N . ILE A 1 260 ? -7.777 -0.865 -2.703 1 82.19 260 ILE A N 1
ATOM 2079 C CA . ILE A 1 260 ? -6.781 -0.175 -1.891 1 82.19 260 ILE A CA 1
ATOM 2080 C C . ILE A 1 260 ? -6.609 1.257 -2.393 1 82.19 260 ILE A C 1
ATOM 2082 O O . ILE A 1 260 ? -6.48 2.189 -1.595 1 82.19 260 ILE A O 1
ATOM 2086 N N . LYS A 1 261 ? -6.652 1.499 -3.691 1 81.31 261 LYS A N 1
ATOM 2087 C CA . LYS A 1 261 ? -6.547 2.838 -4.262 1 81.31 261 LYS A CA 1
ATOM 2088 C C . LYS A 1 261 ? -7.711 3.719 -3.818 1 81.31 261 LYS A C 1
ATOM 2090 O O . LYS A 1 261 ? -7.516 4.879 -3.457 1 81.31 261 LYS A O 1
ATOM 2095 N N . LYS A 1 262 ? -8.867 3.168 -3.861 1 74.94 262 LYS A N 1
ATOM 2096 C CA . LYS A 1 262 ? -10.047 3.91 -3.436 1 74.94 262 LYS A CA 1
ATOM 2097 C C . LYS A 1 262 ? -9.977 4.246 -1.948 1 74.94 262 LYS A C 1
ATOM 2099 O O . LYS A 1 262 ? -10.344 5.352 -1.539 1 74.94 262 LYS A O 1
ATOM 2104 N N . ILE A 1 263 ? -9.508 3.275 -1.159 1 77.56 263 ILE A N 1
ATOM 2105 C CA . ILE A 1 263 ? -9.352 3.459 0.28 1 77.56 263 ILE A CA 1
ATOM 2106 C C . ILE A 1 263 ? -8.344 4.578 0.553 1 77.56 263 ILE A C 1
ATOM 2108 O O . ILE A 1 263 ? -8.594 5.457 1.382 1 77.56 263 ILE A O 1
ATOM 2112 N N . ASN A 1 264 ? -7.301 4.547 -0.194 1 81.88 264 ASN A N 1
ATOM 2113 C CA . ASN A 1 264 ? -6.277 5.57 -0.026 1 81.88 264 ASN A CA 1
ATOM 2114 C C . ASN A 1 264 ? -6.785 6.945 -0.456 1 81.88 264 ASN A C 1
ATOM 2116 O O . ASN A 1 264 ? -6.438 7.957 0.154 1 81.88 264 ASN A O 1
ATOM 2120 N N . SER A 1 265 ? -7.5 6.984 -1.498 1 77.94 265 SER A N 1
ATOM 2121 C CA . SER A 1 265 ? -8.086 8.242 -1.941 1 77.94 265 SER A CA 1
ATOM 2122 C C . SER A 1 265 ? -9.016 8.828 -0.882 1 77.94 265 SER A C 1
ATOM 2124 O O . SER A 1 265 ? -8.969 10.031 -0.602 1 77.94 265 SER A O 1
ATOM 2126 N N . ARG A 1 266 ? -9.766 8.008 -0.249 1 75.06 266 ARG A N 1
ATOM 2127 C CA . ARG A 1 266 ? -10.664 8.445 0.816 1 75.06 266 ARG A CA 1
ATOM 2128 C C . ARG A 1 266 ? -9.875 8.93 2.027 1 75.06 266 ARG A C 1
ATOM 2130 O O . ARG A 1 266 ? -10.242 9.922 2.66 1 75.06 266 ARG A O 1
ATOM 2137 N N . LYS A 1 267 ? -8.883 8.164 2.355 1 79.88 267 LYS A N 1
ATOM 2138 C CA . LYS A 1 267 ? -7.992 8.586 3.434 1 79.88 267 LYS A CA 1
ATOM 2139 C C . LYS A 1 267 ? -7.48 10.008 3.205 1 79.88 267 LYS A C 1
ATOM 2141 O O . LYS A 1 267 ? -7.531 10.844 4.109 1 79.88 267 LYS A O 1
ATOM 2146 N N . GLN A 1 268 ? -7.121 10.289 2.023 1 83.12 268 GLN A N 1
ATOM 2147 C CA . GLN A 1 268 ? -6.574 11.602 1.679 1 83.12 268 GLN A CA 1
ATOM 2148 C C . GLN A 1 268 ? -7.652 12.68 1.747 1 83.12 268 GLN A C 1
ATOM 2150 O O . GLN A 1 268 ? -7.395 13.797 2.205 1 83.12 268 GLN A O 1
ATOM 2155 N N . GLN A 1 269 ? -8.781 12.297 1.31 1 75.88 269 GLN A N 1
ATOM 2156 C CA . GLN A 1 269 ? -9.891 13.242 1.373 1 75.88 269 GLN A CA 1
ATOM 2157 C C . GLN A 1 269 ? -10.219 13.617 2.816 1 75.88 269 GLN A C 1
ATOM 2159 O O . GLN A 1 269 ? -10.43 14.789 3.127 1 75.88 269 GLN A O 1
ATOM 2164 N N . LEU A 1 270 ? -10.211 12.609 3.699 1 75.31 270 LEU A N 1
ATOM 2165 C CA . LEU A 1 270 ? -10.516 12.852 5.109 1 75.31 270 LEU A CA 1
ATOM 2166 C C . LEU A 1 270 ? -9.445 13.727 5.75 1 75.31 270 LEU A C 1
ATOM 2168 O O . LEU A 1 270 ? -9.758 14.641 6.52 1 75.31 270 LEU A O 1
ATOM 2172 N N . VAL A 1 271 ? -8.195 13.422 5.391 1 83.31 271 VAL A N 1
ATOM 2173 C CA . VAL A 1 271 ? -7.09 14.227 5.918 1 83.31 271 VAL A CA 1
ATOM 2174 C C . VAL A 1 271 ? -7.227 15.672 5.445 1 83.31 271 VAL A C 1
ATOM 2176 O O . VAL A 1 271 ? -7.043 16.609 6.227 1 83.31 271 VAL A O 1
ATOM 2179 N N . CYS A 1 272 ? -7.645 15.859 4.152 1 80.69 272 CYS A N 1
ATOM 2180 C CA . CYS A 1 272 ? -7.84 17.203 3.609 1 80.69 272 CYS A CA 1
ATOM 2181 C C . CYS A 1 272 ? -8.984 17.906 4.316 1 80.69 272 CYS A C 1
ATOM 2183 O O . CYS A 1 272 ? -8.883 19.094 4.629 1 80.69 272 CYS A O 1
ATOM 2185 N N . GLU A 1 273 ? -10.016 17.156 4.633 1 77.25 273 GLU A N 1
ATOM 2186 C CA . GLU A 1 273 ? -11.148 17.734 5.348 1 77.25 273 GLU A CA 1
ATOM 2187 C C . GLU A 1 273 ? -10.742 18.188 6.746 1 77.25 273 GLU A C 1
ATOM 2189 O O . GLU A 1 273 ? -11.148 19.266 7.191 1 77.25 273 GLU A O 1
ATOM 2194 N N . ILE A 1 274 ? -9.93 17.406 7.445 1 81.81 274 ILE A N 1
ATOM 2195 C CA . ILE A 1 274 ? -9.453 17.75 8.781 1 81.81 274 ILE A CA 1
ATOM 2196 C C . ILE A 1 274 ? -8.586 19 8.719 1 81.81 274 ILE A C 1
ATOM 2198 O O . ILE A 1 274 ? -8.719 19.906 9.555 1 81.81 274 ILE A O 1
ATOM 2202 N N . GLU A 1 275 ? -7.793 19.109 7.668 1 85.81 275 GLU A N 1
ATOM 2203 C CA . GLU A 1 275 ? -6.91 20.266 7.5 1 85.81 275 GLU A CA 1
ATOM 2204 C C . GLU A 1 275 ? -7.707 21.531 7.188 1 85.81 275 GLU A C 1
ATOM 2206 O O . GLU A 1 275 ? -7.387 22.609 7.684 1 85.81 275 GLU A O 1
ATOM 2211 N N . LYS A 1 276 ? -8.758 21.375 6.352 1 80.94 276 LYS A N 1
ATOM 2212 C CA . LYS A 1 276 ? -9.602 22.516 6.035 1 80.94 276 LYS A CA 1
ATOM 2213 C C . LYS A 1 276 ? -10.305 23.047 7.285 1 80.94 276 LYS A C 1
ATOM 2215 O O . LYS A 1 276 ? -10.375 24.25 7.5 1 80.94 276 LYS A O 1
ATOM 2220 N N . GLN A 1 277 ? -10.797 22.125 8.109 1 79.62 277 GLN A N 1
ATOM 2221 C CA . GLN A 1 277 ? -11.438 22.531 9.359 1 79.62 277 GLN A CA 1
ATOM 2222 C C . GLN A 1 277 ? -10.453 23.219 10.289 1 79.62 277 GLN A C 1
ATOM 2224 O O . GLN A 1 277 ? -10.797 24.188 10.961 1 79.62 277 GLN A O 1
ATOM 2229 N N . HIS A 1 278 ? -9.195 22.688 10.367 1 86.06 278 HIS A N 1
ATOM 2230 C CA . HIS A 1 278 ? -8.133 23.312 11.141 1 86.06 278 HIS A CA 1
ATOM 2231 C C . HIS A 1 278 ? -7.922 24.75 10.719 1 86.06 278 HIS A C 1
ATOM 2233 O O . HIS A 1 278 ? -7.852 25.656 11.555 1 86.06 278 HIS A O 1
ATOM 2239 N N . ASP A 1 279 ? -7.949 25 9.406 1 85.5 279 ASP A N 1
ATOM 2240 C CA . ASP A 1 279 ? -7.688 26.344 8.867 1 85.5 279 ASP A CA 1
ATOM 2241 C C . ASP A 1 279 ? -8.836 27.297 9.203 1 85.5 279 ASP A C 1
ATOM 2243 O O . ASP A 1 279 ? -8.602 28.453 9.523 1 85.5 279 ASP A O 1
ATOM 2247 N N . VAL A 1 280 ? -10.086 26.797 9.148 1 82.94 280 VAL A N 1
ATOM 2248 C CA . VAL A 1 280 ? -11.258 27.609 9.414 1 82.94 280 VAL A CA 1
ATOM 2249 C C . VAL A 1 280 ? -11.234 28.094 10.859 1 82.94 280 VAL A C 1
ATOM 2251 O O . VAL A 1 280 ? -11.609 29.234 11.148 1 82.94 280 VAL A O 1
ATOM 2254 N N . ILE A 1 281 ? -10.703 27.219 11.773 1 82.06 281 ILE A N 1
ATOM 2255 C CA . ILE A 1 281 ? -10.672 27.562 13.195 1 82.06 281 ILE A CA 1
ATOM 2256 C C . ILE A 1 281 ? -9.438 28.406 13.492 1 82.06 281 ILE A C 1
ATOM 2258 O O . ILE A 1 281 ? -9.5 29.344 14.281 1 82.06 281 ILE A O 1
ATOM 2262 N N . GLU A 1 282 ? -8.297 28.094 12.797 1 88 282 GLU A N 1
ATOM 2263 C CA . GLU A 1 282 ? -7.008 28.719 13.094 1 88 282 GLU A CA 1
ATOM 2264 C C . GLU A 1 282 ? -6.969 30.156 12.609 1 88 282 GLU A C 1
ATOM 2266 O O . GLU A 1 282 ? -6.434 31.031 13.289 1 88 282 GLU A O 1
ATOM 2271 N N . THR A 1 283 ? -7.645 30.484 11.461 1 88 283 THR A N 1
ATOM 2272 C CA . THR A 1 283 ? -7.512 31.781 10.805 1 88 283 THR A CA 1
ATOM 2273 C C . THR A 1 283 ? -8.07 32.875 11.688 1 88 283 THR A C 1
ATOM 2275 O O . THR A 1 283 ? -7.383 33.875 11.969 1 88 283 THR A O 1
ATOM 2278 N N . PRO A 1 284 ? -9.375 32.688 12.195 1 86.81 284 PRO A N 1
ATOM 2279 C CA . PRO A 1 284 ? -9.883 33.75 13.07 1 86.81 284 PRO A CA 1
ATOM 2280 C C . PRO A 1 284 ? -9.047 33.938 14.328 1 86.81 284 PRO A C 1
ATOM 2282 O O . PRO A 1 284 ? -8.898 35.062 14.82 1 86.81 284 PRO A O 1
ATOM 2285 N N . LEU A 1 285 ? -8.43 32.906 14.906 1 88.06 285 LEU A N 1
ATOM 2286 C CA . LEU A 1 285 ? -7.598 33 16.109 1 88.06 285 LEU A CA 1
ATOM 2287 C C . LEU A 1 285 ? -6.324 33.781 15.828 1 88.06 285 LEU A C 1
ATOM 2289 O O . LEU A 1 285 ? -5.902 34.594 16.641 1 88.06 285 LEU A O 1
ATOM 2293 N N . ILE A 1 286 ? -5.707 33.594 14.633 1 92.88 286 ILE A N 1
ATOM 2294 C CA . ILE A 1 286 ? -4.477 34.281 14.258 1 92.88 286 ILE A CA 1
ATOM 2295 C C . ILE A 1 286 ? -4.762 35.75 14.062 1 92.88 286 ILE A C 1
ATOM 2297 O O . ILE A 1 286 ? -3.975 36.594 14.5 1 92.88 286 ILE A O 1
ATOM 2301 N N . ILE A 1 287 ? -5.945 36.031 13.414 1 92.44 287 ILE A N 1
ATOM 2302 C CA . ILE A 1 287 ? -6.336 37.406 13.195 1 92.44 287 ILE A CA 1
ATOM 2303 C C . ILE A 1 287 ? -6.551 38.094 14.531 1 92.44 287 ILE A C 1
ATOM 2305 O O . ILE A 1 287 ? -6.055 39.219 14.742 1 92.44 287 ILE A O 1
ATOM 2309 N N . ASP A 1 288 ? -7.242 37.406 15.469 1 90 288 ASP A N 1
ATOM 2310 C CA . ASP A 1 288 ? -7.488 37.969 16.797 1 90 288 ASP A CA 1
ATOM 2311 C C . ASP A 1 288 ? -6.18 38.188 17.547 1 90 288 ASP A C 1
ATOM 2313 O O . ASP A 1 288 ? -6.008 39.219 18.219 1 90 288 ASP A O 1
ATOM 2317 N N . LYS A 1 289 ? -5.266 37.25 17.453 1 92.75 289 LYS A N 1
ATOM 2318 C CA . LYS A 1 289 ? -3.967 37.375 18.109 1 92.75 289 LYS A CA 1
ATOM 2319 C C . LYS A 1 289 ? -3.207 38.594 17.594 1 92.75 289 LYS A C 1
ATOM 2321 O O . LYS A 1 289 ? -2.65 39.375 18.375 1 92.75 289 LYS A O 1
ATOM 2326 N N . HIS A 1 290 ? -3.289 38.781 16.281 1 92.56 290 HIS A N 1
ATOM 2327 C CA . HIS A 1 290 ? -2.59 39.906 15.664 1 92.56 290 HIS A CA 1
ATOM 2328 C C . HIS A 1 290 ? -3.184 41.25 16.109 1 92.56 290 HIS A C 1
ATOM 2330 O O . HIS A 1 290 ? -2.449 42.188 16.406 1 92.56 290 HIS A O 1
ATOM 2336 N N . LYS A 1 291 ? -4.531 41.281 16.188 1 90.5 291 LYS A N 1
ATOM 2337 C CA . LYS A 1 291 ? -5.199 42.5 16.656 1 90.5 291 LYS A CA 1
ATOM 2338 C C . LYS A 1 291 ? -4.785 42.844 18.094 1 90.5 291 LYS A C 1
ATOM 2340 O O . LYS A 1 291 ? -4.496 44 18.406 1 90.5 291 LYS A O 1
ATOM 2345 N N . LEU A 1 292 ? -4.75 41.812 18.938 1 92.06 292 LEU A N 1
ATOM 2346 C CA . LEU A 1 292 ? -4.375 42 20.328 1 92.06 292 LEU A CA 1
ATOM 2347 C C . LEU A 1 292 ? -2.916 42.438 20.453 1 92.06 292 LEU A C 1
ATOM 2349 O O . LEU A 1 292 ? -2.574 43.25 21.281 1 92.06 292 LEU A O 1
ATOM 2353 N N . GLN A 1 293 ? -2.053 41.844 19.578 1 93.44 293 GLN A N 1
ATOM 2354 C CA . GLN A 1 293 ? -0.639 42.188 19.594 1 93.44 293 GLN A CA 1
ATOM 2355 C C . GLN A 1 293 ? -0.438 43.656 19.172 1 93.44 293 GLN A C 1
ATOM 2357 O O . GLN A 1 293 ? 0.397 44.375 19.734 1 93.44 293 GLN A O 1
ATOM 2362 N N . MET A 1 294 ? -1.258 44.062 18.172 1 91.31 294 MET A N 1
ATOM 2363 C CA . MET A 1 294 ? -1.194 45.469 17.75 1 91.31 294 MET A CA 1
ATOM 2364 C C . MET A 1 294 ? -1.64 46.406 18.875 1 91.31 294 MET A C 1
ATOM 2366 O O . MET A 1 294 ? -0.998 47.438 19.125 1 91.31 294 MET A O 1
ATOM 2370 N N . ARG A 1 295 ? -2.672 46.031 19.578 1 92.12 295 ARG A N 1
ATOM 2371 C CA . ARG A 1 295 ? -3.16 46.812 20.703 1 92.12 295 ARG A CA 1
ATOM 2372 C C . ARG A 1 295 ? -2.129 46.875 21.828 1 92.12 295 ARG A C 1
ATOM 2374 O O . ARG A 1 295 ? -1.935 47.906 22.453 1 92.12 295 ARG A O 1
ATOM 2381 N N . GLN A 1 296 ? -1.552 45.688 22.094 1 93 296 GLN A N 1
ATOM 2382 C CA . GLN A 1 296 ? -0.509 45.625 23.109 1 93 296 GLN A CA 1
ATOM 2383 C C . GLN A 1 296 ? 0.631 46.594 22.781 1 93 296 GLN A C 1
ATOM 2385 O O . GLN A 1 296 ? 1.127 47.281 23.672 1 93 296 GLN A O 1
ATOM 2390 N N . HIS A 1 297 ? 0.997 46.625 21.516 1 92 297 HIS A N 1
ATOM 2391 C CA . HIS A 1 297 ? 2.076 47.5 21.094 1 92 297 HIS A CA 1
ATOM 2392 C C . HIS A 1 297 ? 1.714 48.969 21.312 1 92 297 HIS A C 1
ATOM 2394 O O . HIS A 1 297 ? 2.539 49.75 21.797 1 92 297 HIS A O 1
ATOM 2400 N N . ILE A 1 298 ? 0.502 49.344 21 1 92.62 298 ILE A N 1
ATOM 2401 C CA . ILE A 1 298 ? 0.033 50.719 21.172 1 92.62 298 ILE A CA 1
ATOM 2402 C C . ILE A 1 298 ? 0.071 51.094 22.641 1 92.62 298 ILE A C 1
ATOM 2404 O O . ILE A 1 298 ? 0.57 52.156 23.016 1 92.62 298 ILE A O 1
ATOM 2408 N N . VAL A 1 299 ? -0.451 50.188 23.5 1 93.88 299 VAL A N 1
ATOM 2409 C CA . VAL A 1 299 ? -0.483 50.469 24.938 1 93.88 299 VAL A CA 1
ATOM 2410 C C . VAL A 1 299 ? 0.942 50.562 25.469 1 93.88 299 VAL A C 1
ATOM 2412 O O . VAL A 1 299 ? 1.258 51.5 26.234 1 93.88 299 VAL A O 1
ATOM 2415 N N . ASP A 1 300 ? 1.789 49.625 25.031 1 92.75 300 ASP A N 1
ATOM 2416 C CA . ASP A 1 300 ? 3.176 49.625 25.5 1 92.75 300 ASP A CA 1
ATOM 2417 C C . ASP A 1 300 ? 3.885 50.938 25.109 1 92.75 300 ASP A C 1
ATOM 2419 O O . ASP A 1 300 ? 4.633 51.5 25.922 1 92.75 300 ASP A O 1
ATOM 2423 N N . THR A 1 301 ? 3.688 51.375 23.891 1 91.31 301 THR A N 1
ATOM 2424 C CA . THR A 1 301 ? 4.297 52.625 23.422 1 91.31 301 THR A CA 1
ATOM 2425 C C . THR A 1 301 ? 3.811 53.812 24.25 1 91.31 301 THR A C 1
ATOM 2427 O O . THR A 1 301 ? 4.602 54.688 24.625 1 91.31 301 THR A O 1
ATOM 2430 N N . SER A 1 302 ? 2.504 53.844 24.562 1 94.25 302 SER A N 1
ATOM 2431 C CA . SER A 1 302 ? 1.935 54.938 25.375 1 94.25 302 SER A CA 1
ATOM 2432 C C . SER A 1 302 ? 2.506 54.906 26.781 1 94.25 302 SER A C 1
ATOM 2434 O O . SER A 1 302 ? 2.814 55.969 27.344 1 94.25 302 SER A O 1
ATOM 2436 N N . VAL A 1 303 ? 2.637 53.719 27.328 1 94.62 303 VAL A N 1
ATOM 2437 C CA . VAL A 1 303 ? 3.176 53.562 28.672 1 94.62 303 VAL A CA 1
ATOM 2438 C C . VAL A 1 303 ? 4.625 54.062 28.703 1 94.62 303 VAL A C 1
ATOM 2440 O O . VAL A 1 303 ? 5.008 54.844 29.578 1 94.62 303 VAL A O 1
ATOM 2443 N N . LYS A 1 304 ? 5.402 53.656 27.75 1 92.25 304 LYS A N 1
ATOM 2444 C CA . LYS A 1 304 ? 6.809 54.062 27.688 1 92.25 304 LYS A CA 1
ATOM 2445 C C . LYS A 1 304 ? 6.949 55.562 27.516 1 92.25 304 LYS A C 1
ATOM 2447 O O . LYS A 1 304 ? 7.766 56.219 28.188 1 92.25 304 LYS A O 1
ATOM 2452 N N . PHE A 1 305 ? 6.141 56.094 26.609 1 94 305 PHE A N 1
ATOM 2453 C CA . PHE A 1 305 ? 6.129 57.562 26.391 1 94 305 PHE A CA 1
ATOM 2454 C C . PHE A 1 305 ? 5.852 58.281 27.688 1 94 305 PHE A C 1
ATOM 2456 O O . PHE A 1 305 ? 6.551 59.25 28.031 1 94 305 PHE A O 1
ATOM 2463 N N . THR A 1 306 ? 4.879 57.844 28.375 1 95.62 306 THR A N 1
ATOM 2464 C CA . THR A 1 306 ? 4.453 58.5 29.609 1 95.62 306 THR A CA 1
ATOM 2465 C C . THR A 1 306 ? 5.531 58.375 30.688 1 95.62 306 THR A C 1
ATOM 2467 O O . THR A 1 306 ? 5.809 59.344 31.406 1 95.62 306 THR A O 1
ATOM 2470 N N . GLU A 1 307 ? 6.105 57.219 30.781 1 93.69 307 GLU A N 1
ATOM 2471 C CA . GLU A 1 307 ? 7.188 57.031 31.734 1 93.69 307 GLU A CA 1
ATOM 2472 C C . GLU A 1 307 ? 8.344 58 31.469 1 93.69 307 GLU A C 1
ATOM 2474 O O . GLU A 1 307 ? 8.898 58.594 32.406 1 93.69 307 GLU A O 1
ATOM 2479 N N . PHE A 1 308 ? 8.672 58.188 30.25 1 91.81 308 PHE A N 1
ATOM 2480 C CA . PHE A 1 308 ? 9.727 59.125 29.859 1 91.81 308 PHE A CA 1
ATOM 2481 C C . PHE A 1 308 ? 9.344 60.562 30.219 1 91.81 308 PHE A C 1
ATOM 2483 O O . PHE A 1 308 ? 10.156 61.312 30.734 1 91.81 308 PHE A O 1
ATOM 2490 N N . THR A 1 309 ? 8.102 60.844 29.906 1 92.88 309 THR A N 1
ATOM 2491 C CA . THR A 1 309 ? 7.594 62.188 30.188 1 92.88 309 THR A CA 1
ATOM 2492 C C . THR A 1 309 ? 7.684 62.469 31.688 1 92.88 309 THR A C 1
ATOM 2494 O O . THR A 1 309 ? 8.141 63.562 32.062 1 92.88 309 THR A O 1
ATOM 2497 N N . LEU A 1 310 ? 7.34 61.531 32.5 1 92.69 310 LEU A N 1
ATOM 2498 C CA . LEU A 1 310 ? 7.328 61.719 33.938 1 92.69 310 LEU A CA 1
ATOM 2499 C C . LEU A 1 310 ? 8.75 61.812 34.5 1 92.69 310 LEU A C 1
ATOM 2501 O O . LEU A 1 310 ? 9 62.531 35.469 1 92.69 310 LEU A O 1
ATOM 2505 N N . LYS A 1 311 ? 9.633 61.219 33.812 1 89.62 311 LYS A N 1
ATOM 2506 C CA . LYS A 1 311 ? 10.984 61.125 34.344 1 89.62 311 LYS A CA 1
ATOM 2507 C C . LYS A 1 311 ? 11.859 62.25 33.812 1 89.62 311 LYS A C 1
ATOM 2509 O O . LYS A 1 311 ? 12.695 62.781 34.531 1 89.62 311 LYS A O 1
ATOM 2514 N N . TYR A 1 312 ? 11.641 62.688 32.562 1 87.56 312 TYR A N 1
ATOM 2515 C CA . TYR A 1 312 ? 12.672 63.5 31.969 1 87.56 312 TYR A CA 1
ATOM 2516 C C . TYR A 1 312 ? 12.125 64.875 31.625 1 87.56 312 TYR A C 1
ATOM 2518 O O . TYR A 1 312 ? 12.898 65.812 31.375 1 87.56 312 TYR A O 1
ATOM 2526 N N . ASP A 1 313 ? 10.859 65.062 31.547 1 88.06 313 ASP A N 1
ATOM 2527 C CA . ASP A 1 313 ? 10.305 66.375 31.219 1 88.06 313 ASP A CA 1
ATOM 2528 C C . ASP A 1 313 ? 10.398 67.312 32.406 1 88.06 313 ASP A C 1
ATOM 2530 O O . ASP A 1 313 ? 10.273 66.875 33.562 1 88.06 313 ASP A O 1
ATOM 2534 N N . SER A 1 314 ? 10.664 68.625 32.062 1 85 314 SER A N 1
ATOM 2535 C CA . SER A 1 314 ? 10.523 69.625 33.094 1 85 314 SER A CA 1
ATOM 2536 C C . SER A 1 314 ? 9.055 69.875 33.438 1 85 314 SER A C 1
ATOM 2538 O O . SER A 1 314 ? 8.164 69.375 32.719 1 85 314 SER A O 1
ATOM 2540 N N . ASP A 1 315 ? 8.836 70.625 34.5 1 86.56 315 ASP A N 1
ATOM 2541 C CA . ASP A 1 315 ? 7.473 70.938 34.938 1 86.56 315 ASP A CA 1
ATOM 2542 C C . ASP A 1 315 ? 6.676 71.625 33.844 1 86.56 315 ASP A C 1
ATOM 2544 O O . ASP A 1 315 ? 5.527 71.25 33.562 1 86.56 315 ASP A O 1
ATOM 2548 N N . VAL A 1 316 ? 7.324 72.5 33.188 1 85.81 316 VAL A N 1
ATOM 2549 C CA . VAL A 1 316 ? 6.629 73.25 32.156 1 85.81 316 VAL A CA 1
ATOM 2550 C C . VAL A 1 316 ? 6.371 72.375 30.953 1 85.81 316 VAL A C 1
ATOM 2552 O O . VAL A 1 316 ? 5.281 72.375 30.375 1 85.81 316 VAL A O 1
ATOM 2555 N N . GLU A 1 317 ? 7.352 71.5 30.641 1 87.75 317 GLU A N 1
ATOM 2556 C CA . GLU A 1 317 ? 7.223 70.625 29.516 1 87.75 317 GLU A CA 1
ATOM 2557 C C . GLU A 1 317 ? 6.133 69.562 29.766 1 87.75 317 GLU A C 1
ATOM 2559 O O . GLU A 1 317 ? 5.34 69.25 28.875 1 87.75 317 GLU A O 1
ATOM 2564 N N . LEU A 1 318 ? 6.141 69.062 30.938 1 91.81 318 LEU A N 1
ATOM 2565 C CA . LEU A 1 318 ? 5.129 68.062 31.344 1 91.81 318 LEU A CA 1
ATOM 2566 C C . LEU A 1 318 ? 3.73 68.688 31.219 1 91.81 318 LEU A C 1
ATOM 2568 O O . LEU A 1 318 ? 2.816 68 30.719 1 91.81 318 LEU A O 1
ATOM 2572 N N . LEU A 1 319 ? 3.609 69.938 31.656 1 91.69 319 LEU A N 1
ATOM 2573 C CA . LEU A 1 319 ? 2.309 70.562 31.641 1 91.69 319 LEU A CA 1
ATOM 2574 C C . LEU A 1 319 ? 1.859 70.875 30.219 1 91.69 319 LEU A C 1
ATOM 2576 O O . LEU A 1 319 ? 0.659 70.938 29.938 1 91.69 319 LEU A O 1
ATOM 2580 N N . THR A 1 320 ? 2.809 70.938 29.312 1 88.12 320 THR A N 1
ATOM 2581 C CA . THR A 1 320 ? 2.494 71.188 27.906 1 88.12 320 THR A CA 1
ATOM 2582 C C . THR A 1 320 ? 2.02 69.875 27.234 1 88.12 320 THR A C 1
ATOM 2584 O O . THR A 1 320 ? 1.11 69.938 26.406 1 88.12 320 THR A O 1
ATOM 2587 N N . THR A 1 321 ? 2.562 68.75 27.688 1 91.62 321 THR A N 1
ATOM 2588 C CA . THR A 1 321 ? 2.285 67.5 27.016 1 91.62 321 THR A CA 1
ATOM 2589 C C . THR A 1 321 ? 1.178 66.75 27.75 1 91.62 321 THR A C 1
ATOM 2591 O O . THR A 1 321 ? 0.689 65.688 27.25 1 91.62 321 THR A O 1
ATOM 2594 N N . LYS A 1 322 ? 0.79 67.125 28.891 1 93.12 322 LYS A N 1
ATOM 2595 C CA . LYS A 1 322 ? -0.092 66.375 29.781 1 93.12 322 LYS A CA 1
ATOM 2596 C C . LYS A 1 322 ? -1.413 66.062 29.109 1 93.12 322 LYS A C 1
ATOM 2598 O O . LYS A 1 322 ? -1.966 65 29.312 1 93.12 322 LYS A O 1
ATOM 2603 N N . TYR A 1 323 ? -1.894 67 28.266 1 91.81 323 TYR A N 1
ATOM 2604 C CA . TYR A 1 323 ? -3.189 66.812 27.641 1 91.81 323 TYR A CA 1
ATOM 2605 C C . TYR A 1 323 ? -3.133 65.625 26.688 1 91.81 323 TYR A C 1
ATOM 2607 O O . TYR A 1 323 ? -3.998 64.75 26.734 1 91.81 323 TYR A O 1
ATOM 2615 N N . ASP A 1 324 ? -2.168 65.562 25.875 1 93.25 324 ASP A N 1
ATOM 2616 C CA . ASP A 1 324 ? -2.012 64.5 24.922 1 93.25 324 ASP A CA 1
ATOM 2617 C C . ASP A 1 324 ? -1.785 63.156 25.625 1 93.25 324 ASP A C 1
ATOM 2619 O O . ASP A 1 324 ? -2.363 62.125 25.234 1 93.25 324 ASP A O 1
ATOM 2623 N N . VAL A 1 325 ? -0.93 63.188 26.625 1 95.81 325 VAL A N 1
ATOM 2624 C CA . VAL A 1 325 ? -0.599 61.969 27.375 1 95.81 325 VAL A CA 1
ATOM 2625 C C . VAL A 1 325 ? -1.849 61.438 28.078 1 95.81 325 VAL A C 1
ATOM 2627 O O . VAL A 1 325 ? -2.174 60.25 27.953 1 95.81 325 VAL A O 1
ATOM 2630 N N . CYS A 1 326 ? -2.568 62.344 28.766 1 94.94 326 CYS A N 1
ATOM 2631 C CA . CYS A 1 326 ? -3.771 61.938 29.484 1 94.94 326 CYS A CA 1
ATOM 2632 C C . CYS A 1 326 ? -4.828 61.406 28.516 1 94.94 326 CYS A C 1
ATOM 2634 O O . CYS A 1 326 ? -5.465 60.375 28.781 1 94.94 326 CYS A O 1
ATOM 2636 N N . SER A 1 327 ? -4.984 62.062 27.406 1 94.62 327 SER A N 1
ATOM 2637 C CA . SER A 1 327 ? -5.973 61.656 26.406 1 94.62 327 SER A CA 1
ATOM 2638 C C . SER A 1 327 ? -5.676 60.281 25.859 1 94.62 327 SER A C 1
ATOM 2640 O O . SER A 1 327 ? -6.566 59.438 25.781 1 94.62 327 SER A O 1
ATOM 2642 N N . GLN A 1 328 ? -4.453 60.031 25.547 1 94.56 328 GLN A N 1
ATOM 2643 C CA . GLN A 1 328 ? -4.051 58.75 25 1 94.56 328 GLN A CA 1
ATOM 2644 C C . GLN A 1 328 ? -4.195 57.625 26.031 1 94.56 328 GLN A C 1
ATOM 2646 O O . GLN A 1 328 ? -4.676 56.531 25.719 1 94.56 328 GLN A O 1
ATOM 2651 N N . LEU A 1 329 ? -3.717 57.906 27.234 1 95.56 329 LEU A N 1
ATOM 2652 C CA . LEU A 1 329 ? -3.826 56.906 28.297 1 95.56 329 LEU A CA 1
ATOM 2653 C C . LEU A 1 329 ? -5.285 56.562 28.562 1 95.56 329 LEU A C 1
ATOM 2655 O O . LEU A 1 329 ? -5.613 55.406 28.797 1 95.56 329 LEU A O 1
ATOM 2659 N N . ASP A 1 330 ? -6.191 57.531 28.453 1 94.75 330 ASP A N 1
ATOM 2660 C CA . ASP A 1 330 ? -7.621 57.281 28.609 1 94.75 330 ASP A CA 1
ATOM 2661 C C . ASP A 1 330 ? -8.164 56.438 27.469 1 94.75 330 ASP A C 1
ATOM 2663 O O . ASP A 1 330 ? -8.953 55.531 27.672 1 94.75 330 ASP A O 1
ATOM 2667 N N . LYS A 1 331 ? -7.73 56.75 26.312 1 93.06 331 LYS A N 1
ATOM 2668 C CA . LYS A 1 331 ? -8.18 56 25.125 1 93.06 331 LYS A CA 1
ATOM 2669 C C . LYS A 1 331 ? -7.777 54.531 25.203 1 93.06 331 LYS A C 1
ATOM 2671 O O . LYS A 1 331 ? -8.594 53.656 24.953 1 93.06 331 LYS A O 1
ATOM 2676 N N . VAL A 1 332 ? -6.508 54.312 25.562 1 91.88 332 VAL A N 1
ATOM 2677 C CA . VAL A 1 332 ? -5.988 52.938 25.562 1 91.88 332 VAL A CA 1
ATOM 2678 C C . VAL A 1 332 ? -6.598 52.156 26.719 1 91.88 332 VAL A C 1
ATOM 2680 O O . VAL A 1 332 ? -6.801 50.938 26.625 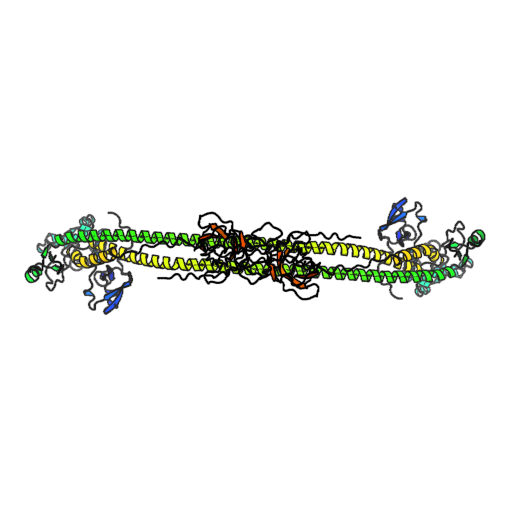1 91.88 332 VAL A O 1
ATOM 2683 N N . SER A 1 333 ? -6.875 52.812 27.844 1 91.44 333 SER A N 1
ATOM 2684 C CA . SER A 1 333 ? -7.422 52.156 29.016 1 91.44 333 SER A CA 1
ATOM 2685 C C . SER A 1 333 ? -8.922 51.906 28.859 1 91.44 333 SER A C 1
ATOM 2687 O O . SER A 1 333 ? -9.461 50.969 29.469 1 91.44 333 SER A O 1
ATOM 2689 N N . SER A 1 334 ? -9.648 52.688 28.094 1 87.94 334 SER A N 1
ATOM 2690 C CA . SER A 1 334 ? -11.102 52.562 27.969 1 87.94 334 SER A CA 1
ATOM 2691 C C . SER A 1 334 ? -11.492 51.531 26.922 1 87.94 334 SER A C 1
ATOM 2693 O O . SER A 1 334 ? -12.625 51.062 26.906 1 87.94 334 SER A O 1
ATOM 2695 N N . GLN A 1 335 ? -10.68 51.219 26.094 1 81.62 335 GLN A N 1
ATOM 2696 C CA . GLN A 1 335 ? -11.023 50.281 25.031 1 81.62 335 GLN A CA 1
ATOM 2697 C C . GLN A 1 335 ? -11.266 48.875 25.594 1 81.62 335 GLN A C 1
ATOM 2699 O O . GLN A 1 335 ? -10.445 48.375 26.359 1 81.62 335 GLN A O 1
ATOM 2704 N N . THR A 1 336 ? -12.484 48.406 25.422 1 78.88 336 THR A N 1
ATOM 2705 C CA . THR A 1 336 ? -12.867 47.094 25.906 1 78.88 336 THR A CA 1
ATOM 2706 C C . THR A 1 336 ? -12.281 46 25.016 1 78.88 336 THR A C 1
ATOM 2708 O O . THR A 1 336 ? -12.266 46.125 23.797 1 78.88 336 THR A O 1
ATOM 2711 N N . ILE A 1 337 ? -11.578 45.156 25.641 1 77 337 ILE A N 1
ATOM 2712 C CA . ILE A 1 337 ? -11.055 43.969 24.953 1 77 337 ILE A CA 1
ATOM 2713 C C . ILE A 1 337 ? -12.117 42.875 24.922 1 77 337 ILE A C 1
ATOM 2715 O O . ILE A 1 337 ? -12.625 42.469 25.969 1 77 337 ILE A O 1
ATOM 2719 N N . PRO A 1 338 ? -12.586 42.594 23.688 1 68.44 338 PRO A N 1
ATOM 2720 C CA . PRO A 1 338 ? -13.57 41.5 23.641 1 68.44 338 PRO A CA 1
ATOM 2721 C C . PRO A 1 338 ? -13.031 40.188 24.219 1 68.44 338 PRO A C 1
ATOM 2723 O O . PRO A 1 338 ? -11.844 39.906 24.062 1 68.44 338 PRO A O 1
ATOM 2726 N N . ASP A 1 339 ? -13.789 39.656 25.172 1 63.22 339 ASP A N 1
ATOM 2727 C CA . ASP A 1 339 ? -13.43 38.375 25.766 1 63.22 339 ASP A CA 1
ATOM 2728 C C . ASP A 1 339 ? -13.305 37.312 24.703 1 63.22 339 ASP A C 1
ATOM 2730 O O . ASP A 1 339 ? -14.164 37.188 23.828 1 63.22 339 ASP A O 1
ATOM 2734 N N . HIS A 1 340 ? -12.07 36.969 24.484 1 65.44 340 HIS A N 1
ATOM 2735 C CA . HIS A 1 340 ? -11.867 35.844 23.594 1 65.44 340 HIS A CA 1
ATOM 2736 C C . HIS A 1 340 ? -12.633 34.594 24.062 1 65.44 340 HIS A C 1
ATOM 2738 O O . HIS A 1 340 ? -12.414 34.125 25.188 1 65.44 340 HIS A O 1
ATOM 2744 N N . LYS A 1 341 ? -13.859 34.281 23.547 1 56.69 341 LYS A N 1
ATOM 2745 C CA . LYS A 1 341 ? -14.562 33.031 23.828 1 56.69 341 LYS A CA 1
ATOM 2746 C C . LYS A 1 341 ? -13.867 31.828 23.172 1 56.69 341 LYS A C 1
ATOM 2748 O O . LYS A 1 341 ? -13.648 31.828 21.953 1 56.69 341 LYS A O 1
ATOM 2753 N N . SER A 1 342 ? -13.109 31.234 24.031 1 55.84 342 SER A N 1
ATOM 2754 C CA . SER A 1 342 ? -12.453 30.016 23.578 1 55.84 342 SER A CA 1
ATOM 2755 C C . SER A 1 342 ? -13.406 29.156 22.75 1 55.84 342 SER A C 1
ATOM 2757 O O . SER A 1 342 ? -14.508 28.828 23.203 1 55.84 342 SER A O 1
ATOM 2759 N N . THR A 1 343 ? -13.406 29.281 21.562 1 50.59 343 THR A N 1
ATOM 2760 C CA . THR A 1 343 ? -14.18 28.406 20.688 1 50.59 343 THR A CA 1
ATOM 2761 C C . THR A 1 343 ? -13.609 27 20.703 1 50.59 343 THR A C 1
ATOM 2763 O O . THR A 1 343 ? -14.016 26.156 19.891 1 50.59 343 THR A O 1
ATOM 2766 N N . THR A 1 344 ? -12.453 26.781 21.328 1 49.09 344 THR A N 1
ATOM 2767 C CA . THR A 1 344 ? -11.797 25.5 21.172 1 49.09 344 THR A CA 1
ATOM 2768 C C . THR A 1 344 ? -12.727 24.359 21.594 1 49.09 344 THR A C 1
ATOM 2770 O O . THR A 1 344 ? -12.328 23.188 21.609 1 49.09 344 THR A O 1
ATOM 2773 N N . GLU A 1 345 ? -13.617 24.594 22.422 1 44.97 345 GLU A N 1
ATOM 2774 C CA . GLU A 1 345 ? -14.273 23.375 22.875 1 44.97 345 GLU A CA 1
ATOM 2775 C C . GLU A 1 345 ? -14.445 22.391 21.719 1 44.97 345 GLU A C 1
ATOM 2777 O O . GLU A 1 345 ? -14.297 21.172 21.906 1 44.97 345 GLU A O 1
ATOM 2782 N N . GLN A 1 346 ? -15.273 22.453 20.625 1 43.91 346 GLN A N 1
ATOM 2783 C CA . GLN A 1 346 ? -15.828 21.266 19.984 1 43.91 346 GLN A CA 1
ATOM 2784 C C . GLN A 1 346 ? -15.023 20.891 18.75 1 43.91 346 GLN A C 1
ATOM 2786 O O . GLN A 1 346 ? -15.305 21.375 17.641 1 43.91 346 GLN A O 1
ATOM 2791 N N . PHE A 1 347 ? -13.602 20.906 18.875 1 48.72 347 PHE A N 1
ATOM 2792 C CA . PHE A 1 347 ? -12.969 20.281 17.719 1 48.72 347 PHE A CA 1
ATOM 2793 C C . PHE A 1 347 ? -13.695 19 17.328 1 48.72 347 PHE A C 1
ATOM 2795 O O . PHE A 1 347 ? -13.664 18.016 18.047 1 48.72 347 PHE A O 1
ATOM 2802 N N . PRO A 1 348 ? -14.555 19.078 16.422 1 45.88 348 PRO A N 1
ATOM 2803 C CA . PRO A 1 348 ? -15.32 17.891 16.031 1 45.88 348 PRO A CA 1
ATOM 2804 C C . PRO A 1 348 ? -14.43 16.719 15.664 1 45.88 348 PRO A C 1
ATOM 2806 O O . PRO A 1 348 ? -13.359 16.906 15.086 1 45.88 348 PRO A O 1
ATOM 2809 N N . ARG A 1 349 ? -14.375 15.797 16.672 1 48.94 349 ARG A N 1
ATOM 2810 C CA . ARG A 1 349 ? -13.734 14.539 16.297 1 48.94 349 ARG A CA 1
ATOM 2811 C C . ARG A 1 349 ? -14.25 14.047 14.945 1 48.94 349 ARG A C 1
ATOM 2813 O O . ARG A 1 349 ? -15.445 13.805 14.781 1 48.94 349 ARG A O 1
ATOM 2820 N N . PHE A 1 350 ? -13.523 14.43 14 1 46.66 350 PHE A N 1
ATOM 2821 C CA . PHE A 1 350 ? -13.969 14.086 12.648 1 46.66 350 PHE A CA 1
ATOM 2822 C C . PHE A 1 350 ? -13.891 12.578 12.43 1 46.66 350 PHE A C 1
ATOM 2824 O O . PHE A 1 350 ? -14.633 12.031 11.609 1 46.66 350 PHE A O 1
ATOM 2831 N N . PHE A 1 351 ? -12.797 12.062 13.219 1 47.62 351 PHE A N 1
ATOM 2832 C CA . PHE A 1 351 ? -12.633 10.648 12.875 1 47.62 351 PHE A CA 1
ATOM 2833 C C . PHE A 1 351 ? -12.711 9.781 14.125 1 47.62 351 PHE A C 1
ATOM 2835 O O . PHE A 1 351 ? -12.062 10.062 15.133 1 47.62 351 PHE A O 1
ATOM 2842 N N . HIS A 1 352 ? -13.914 9.156 14.469 1 37.38 352 HIS A N 1
ATOM 2843 C CA . HIS A 1 352 ? -13.922 8.109 15.484 1 37.38 352 HIS A CA 1
ATOM 2844 C C . HIS A 1 352 ? -13.773 6.73 14.852 1 37.38 352 HIS A C 1
ATOM 2846 O O . HIS A 1 352 ? -14.586 6.34 14.008 1 37.38 352 HIS A O 1
ATOM 2852 N N . PRO A 1 353 ? -12.57 6.066 15.203 1 39.09 353 PRO A N 1
ATOM 2853 C CA . PRO A 1 353 ? -12.258 4.734 14.672 1 39.09 353 PRO A CA 1
ATOM 2854 C C . PRO A 1 353 ? -13.281 3.68 15.086 1 39.09 353 PRO A C 1
ATOM 2856 O O . PRO A 1 353 ? -13.289 2.572 14.547 1 39.09 353 PRO A O 1
ATOM 2859 N N . LYS A 1 354 ? -13.891 3.857 16.391 1 32.69 354 LYS A N 1
ATOM 2860 C CA . LYS A 1 354 ? -14.445 2.609 16.906 1 32.69 354 LYS A CA 1
ATOM 2861 C C . LYS A 1 354 ? -15.023 1.753 15.789 1 32.69 354 LYS A C 1
ATOM 2863 O O . LYS A 1 354 ? -14.812 0.54 15.758 1 32.69 354 LYS A O 1
ATOM 2868 N N . SER A 1 355 ? -16.25 2.023 15.57 1 29.66 355 SER A N 1
ATOM 2869 C CA . SER A 1 355 ? -17.078 0.937 15.055 1 29.66 355 SER A CA 1
ATOM 2870 C C . SER A 1 355 ? -16.641 0.528 13.648 1 29.66 355 SER A C 1
ATOM 2872 O O . SER A 1 355 ? -17.188 1.005 12.656 1 29.66 355 SER A O 1
ATOM 2874 N N . VAL A 1 356 ? -15.281 0.713 13.516 1 29.78 356 VAL A N 1
ATOM 2875 C CA . VAL A 1 356 ? -14.906 0.221 12.195 1 29.78 356 VAL A CA 1
ATOM 2876 C C . VAL A 1 356 ? -15.062 -1.298 12.148 1 29.78 356 VAL A C 1
ATOM 2878 O O . VAL A 1 356 ? -14.344 -2.021 12.844 1 29.78 356 VAL A O 1
ATOM 2881 N N . ASN A 1 357 ? -16.219 -1.81 12.523 1 28.5 357 ASN A N 1
ATOM 2882 C CA . ASN A 1 357 ? -16.344 -3.242 12.281 1 28.5 357 ASN A CA 1
ATOM 2883 C C . ASN A 1 357 ? -15.93 -3.609 10.859 1 28.5 357 ASN A C 1
ATOM 2885 O O . ASN A 1 357 ? -16.469 -3.064 9.891 1 28.5 357 ASN A O 1
ATOM 2889 N N . LEU A 1 358 ? -14.555 -3.896 10.75 1 28.06 358 LEU A N 1
ATOM 2890 C CA . LEU A 1 358 ? -14 -4.5 9.547 1 28.06 358 LEU A CA 1
ATOM 2891 C C . LEU A 1 358 ? -14.812 -5.723 9.125 1 28.06 358 LEU A C 1
ATOM 2893 O O . LEU A 1 358 ? -14.484 -6.848 9.516 1 28.06 358 LEU A O 1
ATOM 2897 N N . ASN A 1 359 ? -16.094 -5.824 9.547 1 27.3 359 ASN A N 1
ATOM 2898 C CA . ASN A 1 359 ? -16.75 -6.992 8.969 1 27.3 359 ASN A CA 1
ATOM 2899 C C . ASN A 1 359 ? -16.594 -7.035 7.453 1 27.3 359 ASN A C 1
ATOM 2901 O O . ASN A 1 359 ? -17 -6.105 6.754 1 27.3 359 ASN A O 1
ATOM 2905 N N . VAL A 1 360 ? -15.523 -7.641 6.852 1 29.14 360 VAL A N 1
ATOM 2906 C CA . VAL A 1 360 ? -15.031 -8.094 5.555 1 29.14 360 VAL A CA 1
ATOM 2907 C C . VAL A 1 360 ? -16.203 -8.57 4.695 1 29.14 360 VAL A C 1
ATOM 2909 O O . VAL A 1 360 ? -16.016 -8.961 3.543 1 29.14 360 VAL A O 1
ATOM 2912 N N . VAL A 1 361 ? -17.281 -9.117 5.195 1 27.5 361 VAL A N 1
ATOM 2913 C CA . VAL A 1 361 ? -18.297 -9.391 4.184 1 27.5 361 VAL A CA 1
ATOM 2914 C C . VAL A 1 361 ? -18.672 -8.094 3.475 1 27.5 361 VAL A C 1
ATOM 2916 O O . VAL A 1 361 ? -18.578 -8 2.248 1 27.5 361 VAL A O 1
ATOM 2919 N N . ASN A 1 362 ? -19.953 -7.477 3.803 1 26.42 362 ASN A N 1
ATOM 2920 C CA . ASN A 1 362 ? -20.625 -6.219 3.486 1 26.42 362 ASN A CA 1
ATOM 2921 C C . ASN A 1 362 ? -19.969 -5.039 4.199 1 26.42 362 ASN A C 1
ATOM 2923 O O . ASN A 1 362 ? -20.5 -4.527 5.184 1 26.42 362 ASN A O 1
ATOM 2927 N N . HIS A 1 363 ? -18.641 -5.008 4.535 1 25.88 363 HIS A N 1
ATOM 2928 C CA . HIS A 1 363 ? -18.031 -4.223 5.609 1 25.88 363 HIS A CA 1
ATOM 2929 C C . HIS A 1 363 ? -18 -2.738 5.254 1 25.88 363 HIS A C 1
ATOM 2931 O O . HIS A 1 363 ? -17.312 -2.334 4.324 1 25.88 363 HIS A O 1
ATOM 2937 N N . THR A 1 364 ? -19.031 -2.012 5.168 1 26.97 364 THR A N 1
ATOM 2938 C CA . THR A 1 364 ? -19.156 -0.563 5.047 1 26.97 364 THR A CA 1
ATOM 2939 C C . THR A 1 364 ? -18.391 0.143 6.156 1 26.97 364 THR A C 1
ATOM 2941 O O . THR A 1 364 ? -18.625 -0.105 7.34 1 26.97 364 THR A O 1
ATOM 2944 N N . VAL A 1 365 ? -17.031 0.196 6.043 1 26.44 365 VAL A N 1
ATOM 2945 C CA . VAL A 1 365 ? -16.312 1.017 7.008 1 26.44 365 VAL A CA 1
ATOM 2946 C C . VAL A 1 365 ? -16.797 2.459 6.93 1 26.44 365 VAL A C 1
ATOM 2948 O O . VAL A 1 365 ? -16.797 3.066 5.855 1 26.44 365 VAL A O 1
ATOM 2951 N N . PHE A 1 366 ? -17.766 2.871 7.688 1 26.77 366 PHE A N 1
ATOM 2952 C CA . PHE A 1 366 ? -18.25 4.238 7.859 1 26.77 366 PHE A CA 1
ATOM 2953 C C . PHE A 1 366 ? -17.203 5.094 8.555 1 26.77 366 PHE A C 1
ATOM 2955 O O . PHE A 1 366 ? -16.719 4.742 9.633 1 26.77 366 PHE A O 1
ATOM 2962 N N . ILE A 1 367 ? -16.203 5.492 7.844 1 26.78 367 ILE A N 1
ATOM 2963 C CA . ILE A 1 367 ? -15.328 6.453 8.508 1 26.78 367 ILE A CA 1
ATOM 2964 C C . ILE A 1 367 ? -15.992 7.828 8.523 1 26.78 367 ILE A C 1
ATOM 2966 O O . ILE A 1 367 ? -15.992 8.539 7.512 1 26.78 367 ILE A O 1
ATOM 2970 N N . GLY A 1 368 ? -17.266 7.969 8.352 1 27.06 368 GLY A N 1
ATOM 2971 C CA . GLY A 1 368 ? -17.656 9.367 8.336 1 27.06 368 GLY A CA 1
ATOM 2972 C C . GLY A 1 368 ? -17.5 10.055 9.672 1 27.06 368 GLY A C 1
ATOM 2973 O O . GLY A 1 368 ? -17.312 9.398 10.695 1 27.06 368 GLY A O 1
ATOM 2974 N N . SER A 1 369 ? -16.672 11.031 9.766 1 26.09 369 SER A N 1
ATOM 2975 C CA . SER A 1 369 ? -16.766 11.977 10.883 1 26.09 369 SER A CA 1
ATOM 2976 C C . SER A 1 369 ? -18.219 12.234 11.266 1 26.09 369 SER A C 1
ATOM 2978 O O . SER A 1 369 ? -19.062 12.445 10.391 1 26.09 369 SER A O 1
ATOM 2980 N N . LEU A 1 370 ? -18.641 11.508 12.297 1 28.75 370 LEU A N 1
ATOM 2981 C CA . LEU A 1 370 ? -19.984 11.758 12.828 1 28.75 370 LEU A CA 1
ATOM 2982 C C . LEU A 1 370 ? -20.188 13.234 13.133 1 28.75 370 LEU A C 1
ATOM 2984 O O . LEU A 1 370 ? -19.562 13.773 14.047 1 28.75 370 LEU A O 1
ATOM 2988 N N . GLY A 1 371 ? -19.906 14.094 12.195 1 28.16 371 GLY A N 1
ATOM 2989 C CA . GLY A 1 371 ? -20.469 15.367 12.617 1 28.16 371 GLY A CA 1
ATOM 2990 C C . GLY A 1 371 ? -21.812 15.234 13.289 1 28.16 371 GLY A C 1
ATOM 2991 O O . GLY A 1 371 ? -22.266 14.125 13.578 1 28.16 371 GLY A O 1
ATOM 2992 N N . LYS A 1 372 ? -22.5 16.406 13.617 1 29.47 372 LYS A N 1
ATOM 2993 C CA . LYS A 1 372 ? -23.844 16.391 14.18 1 29.47 372 LYS A CA 1
ATOM 2994 C C . LYS A 1 372 ? -24.781 15.516 13.352 1 29.47 372 LYS A C 1
ATOM 2996 O O . LYS A 1 372 ? -24.875 15.68 12.133 1 29.47 372 LYS A O 1
ATOM 3001 N N . ILE A 1 373 ? -24.688 14.336 13.555 1 32.03 373 ILE A N 1
ATOM 3002 C CA . ILE A 1 373 ? -25.578 13.359 12.922 1 32.03 373 ILE A CA 1
ATOM 3003 C C . ILE A 1 373 ? -27.031 13.797 13.109 1 32.03 373 ILE A C 1
ATOM 3005 O O . ILE A 1 373 ? -27.484 14.008 14.234 1 32.03 373 ILE A O 1
ATOM 3009 N N . SER A 1 374 ? -27.422 14.586 12.141 1 32.47 374 SER A N 1
ATOM 3010 C CA . SER A 1 374 ? -28.859 14.836 12.172 1 32.47 374 SER A CA 1
ATOM 3011 C C . SER A 1 374 ? -29.625 13.648 11.617 1 32.47 374 SER A C 1
ATOM 3013 O O . SER A 1 374 ? -29.172 12.977 10.695 1 32.47 374 SER A O 1
ATOM 3015 N N . CYS A 1 375 ? -30.156 12.906 12.328 1 36.31 375 CYS A N 1
ATOM 3016 C CA . CYS A 1 375 ? -31.062 11.82 11.945 1 36.31 375 CYS A CA 1
ATOM 3017 C C . CYS A 1 375 ? -32.469 12.344 11.688 1 36.31 375 CYS A C 1
ATOM 3019 O O . CYS A 1 375 ? -32.938 13.234 12.391 1 36.31 375 CYS A O 1
ATOM 3021 N N . ASP A 1 376 ? -32.812 12.312 10.484 1 38.16 376 ASP A N 1
ATOM 3022 C CA . ASP A 1 376 ? -34.219 12.594 10.219 1 38.16 376 ASP A CA 1
ATOM 3023 C C . ASP A 1 376 ? -35.094 11.445 10.688 1 38.16 376 ASP A C 1
ATOM 3025 O O . ASP A 1 376 ? -34.781 10.273 10.469 1 38.16 376 ASP A O 1
ATOM 3029 N N . PHE A 1 377 ? -35.875 11.703 11.734 1 41.06 377 PHE A N 1
ATOM 3030 C CA . PHE A 1 377 ? -36.844 10.789 12.289 1 41.06 377 PHE A CA 1
ATOM 3031 C C . PHE A 1 377 ? -38.188 10.906 11.539 1 41.06 377 PHE A C 1
ATOM 3033 O O . PHE A 1 377 ? -38.719 12 11.391 1 41.06 377 PHE A O 1
ATOM 3040 N N . ILE A 1 378 ? -38.25 9.992 10.523 1 39.75 378 ILE A N 1
ATOM 3041 C CA . ILE A 1 378 ? -39.594 9.914 9.914 1 39.75 378 ILE A CA 1
ATOM 3042 C C . ILE A 1 378 ? -40.562 9.242 10.875 1 39.75 378 ILE A C 1
ATOM 3044 O O . ILE A 1 378 ? -40.375 8.086 11.266 1 39.75 378 ILE A O 1
ATOM 3048 N N . LYS A 1 379 ? -41.375 10.156 11.445 1 41.16 379 LYS A N 1
ATOM 3049 C CA . LYS A 1 379 ? -42.406 9.758 12.414 1 41.16 379 LYS A CA 1
ATOM 3050 C C . LYS A 1 379 ? -43.594 9.156 11.719 1 41.16 379 LYS A C 1
ATOM 3052 O O . LYS A 1 379 ? -44.062 9.656 10.688 1 41.16 379 LYS A O 1
ATOM 3057 N N . VAL A 1 380 ? -43.688 7.883 11.805 1 42.5 380 VAL A N 1
ATOM 3058 C CA . VAL A 1 380 ? -44.969 7.336 11.383 1 42.5 380 VAL A CA 1
ATOM 3059 C C . VAL A 1 380 ? -45.938 7.324 12.562 1 42.5 380 VAL A C 1
ATOM 3061 O O . VAL A 1 380 ? -45.531 7.195 13.719 1 42.5 380 VAL A O 1
ATOM 3064 N N . ASP A 1 381 ? -47.062 7.812 12.258 1 44.53 381 ASP A N 1
ATOM 3065 C CA . ASP A 1 381 ? -48.125 7.719 13.25 1 44.53 381 ASP A CA 1
ATOM 3066 C C . ASP A 1 381 ? -48.219 6.301 13.812 1 44.53 381 ASP A C 1
ATOM 3068 O O . ASP A 1 381 ? -48.125 5.324 13.07 1 44.53 381 ASP A O 1
ATOM 3072 N N . ALA A 1 382 ? -47.875 6.297 15.125 1 53.44 382 ALA A N 1
ATOM 3073 C CA . ALA A 1 382 ? -47.938 5.008 15.812 1 53.44 382 ALA A CA 1
ATOM 3074 C C . ALA A 1 382 ? -49.281 4.809 16.516 1 53.44 382 ALA A C 1
ATOM 3076 O O . ALA A 1 382 ? -49.906 5.781 16.906 1 53.44 382 ALA A O 1
ATOM 3077 N N . VAL A 1 383 ? -49.906 3.758 16.219 1 51.12 383 VAL A N 1
ATOM 3078 C CA . VAL A 1 383 ? -51.125 3.373 16.891 1 51.12 383 VAL A CA 1
ATOM 3079 C C . VAL A 1 383 ? -50.844 2.348 17.984 1 51.12 383 VAL A C 1
ATOM 3081 O O . VAL A 1 383 ? -49.969 1.485 17.812 1 51.12 383 VAL A O 1
ATOM 3084 N N . ILE A 1 384 ? -51.469 2.535 19 1 54.81 384 ILE A N 1
ATOM 3085 C CA . ILE A 1 384 ? -51.281 1.632 20.141 1 54.81 384 ILE A CA 1
ATOM 3086 C C . ILE A 1 384 ? -51.438 0.185 19.672 1 54.81 384 ILE A C 1
ATOM 3088 O O . ILE A 1 384 ? -52.344 -0.15 18.922 1 54.81 384 ILE A O 1
ATOM 3092 N N . GLY A 1 385 ? -50.406 -0.637 19.984 1 53.25 385 GLY A N 1
ATOM 3093 C CA . GLY A 1 385 ? -50.469 -2.068 19.734 1 53.25 385 GLY A CA 1
ATOM 3094 C C . GLY A 1 385 ? -49.938 -2.465 18.375 1 53.25 385 GLY A C 1
ATOM 3095 O O . GLY A 1 385 ? -49.969 -3.641 18 1 53.25 385 GLY A O 1
ATOM 3096 N N . LYS A 1 386 ? -49.5 -1.418 17.578 1 50.12 386 LYS A N 1
ATOM 3097 C CA . LYS A 1 386 ? -48.969 -1.706 16.25 1 50.12 386 LYS A CA 1
ATOM 3098 C C . LYS A 1 386 ? -47.469 -1.465 16.203 1 50.12 386 LYS A C 1
ATOM 3100 O O . LYS A 1 386 ? -46.969 -0.582 16.891 1 50.12 386 LYS A O 1
ATOM 3105 N N . LYS A 1 387 ? -46.719 -2.482 15.594 1 52.25 387 LYS A N 1
ATOM 3106 C CA . LYS A 1 387 ? -45.281 -2.281 15.367 1 52.25 387 LYS A CA 1
ATOM 3107 C C . LYS A 1 387 ? -45.031 -1.072 14.469 1 52.25 387 LYS A C 1
ATOM 3109 O O . LYS A 1 387 ? -45.719 -0.901 13.445 1 52.25 387 LYS A O 1
ATOM 3114 N N . CYS A 1 388 ? -44.375 -0.051 15.047 1 47.72 388 CYS A N 1
ATOM 3115 C CA . CYS A 1 388 ? -44 1.155 14.312 1 47.72 388 CYS A CA 1
ATOM 3116 C C . CYS A 1 388 ? -42.531 1.174 14.008 1 47.72 388 CYS A C 1
ATOM 3118 O O . CYS A 1 388 ? -41.719 0.696 14.805 1 47.72 388 CYS A O 1
ATOM 3120 N N . ASN A 1 389 ? -42.219 1.15 12.648 1 45.19 389 ASN A N 1
ATOM 3121 C CA . ASN A 1 389 ? -40.812 1.25 12.227 1 45.19 389 ASN A CA 1
ATOM 3122 C C . ASN A 1 389 ? -40.469 2.68 11.844 1 45.19 389 ASN A C 1
ATOM 3124 O O . ASN A 1 389 ? -41.281 3.406 11.273 1 45.19 389 ASN A O 1
ATOM 3128 N N . PHE A 1 390 ? -39.531 3.271 12.469 1 46.66 390 PHE A N 1
ATOM 3129 C CA . PHE A 1 390 ? -39 4.543 12.008 1 46.66 390 PHE A CA 1
ATOM 3130 C C . PHE A 1 390 ? -37.562 4.367 11.469 1 46.66 390 PHE A C 1
ATOM 3132 O O . PHE A 1 390 ? -36.844 3.461 11.898 1 46.66 390 PHE A O 1
ATOM 3139 N N . THR A 1 391 ? -37.312 4.82 10.203 1 47.62 391 THR A N 1
ATOM 3140 C CA . THR A 1 391 ? -36.031 4.73 9.523 1 47.62 391 THR A CA 1
ATOM 3141 C C . THR A 1 391 ? -35.156 5.961 9.812 1 47.62 391 THR A C 1
ATOM 3143 O O . THR A 1 391 ? -35.688 7.086 9.812 1 47.62 391 THR A O 1
ATOM 3146 N N . GLN A 1 392 ? -34.031 5.684 10.164 1 47.81 392 GLN A N 1
ATOM 3147 C CA . GLN A 1 392 ? -33.031 6.711 10.367 1 47.81 392 GLN A CA 1
ATOM 3148 C C . GLN A 1 392 ? -31.984 6.68 9.25 1 47.81 392 GLN A C 1
ATOM 3150 O O . GLN A 1 392 ? -31.438 5.617 8.922 1 47.81 392 GLN A O 1
ATOM 3155 N N . THR A 1 393 ? -31.875 7.66 8.258 1 48.31 393 THR A N 1
ATOM 3156 C CA . THR A 1 393 ? -30.859 7.785 7.215 1 48.31 393 THR A CA 1
ATOM 3157 C C . THR A 1 393 ? -29.828 8.844 7.586 1 48.31 393 THR A C 1
ATOM 3159 O O . THR A 1 393 ? -30.156 10.023 7.688 1 48.31 393 THR A O 1
ATOM 3162 N N . PRO A 1 394 ? -28.688 8.359 7.676 1 44.31 394 PRO A N 1
ATOM 3163 C CA . PRO A 1 394 ? -27.641 9.328 8.016 1 44.31 394 PRO A CA 1
ATOM 3164 C C . PRO A 1 394 ? -27.219 10.18 6.82 1 44.31 394 PRO A C 1
ATOM 3166 O O . PRO A 1 394 ? -27.094 9.672 5.703 1 44.31 394 PRO A O 1
ATOM 3169 N N . CYS A 1 395 ? -27.312 11.477 6.621 1 40.69 395 CYS A N 1
ATOM 3170 C CA . CYS A 1 395 ? -26.875 12.391 5.57 1 40.69 395 CYS A CA 1
ATOM 3171 C C . CYS A 1 395 ? -25.781 13.32 6.074 1 40.69 395 CYS A C 1
ATOM 3173 O O . CYS A 1 395 ? -25.641 13.539 7.277 1 40.69 395 CYS A O 1
ATOM 3175 N N . ASP A 1 396 ? -24.906 13.656 5.086 1 40.12 396 ASP A N 1
ATOM 3176 C CA . ASP A 1 396 ? -23.875 14.625 5.418 1 40.12 396 ASP A CA 1
ATOM 3177 C C . ASP A 1 396 ? -24.469 16.016 5.613 1 40.12 396 ASP A C 1
ATOM 3179 O O . ASP A 1 396 ? -25.688 16.203 5.543 1 40.12 396 ASP A O 1
ATOM 3183 N N . ILE A 1 397 ? -23.547 16.953 5.969 1 41.28 397 ILE A N 1
ATOM 3184 C CA . ILE A 1 397 ? -23.938 18.328 6.285 1 41.28 397 ILE A CA 1
ATOM 3185 C C . ILE A 1 397 ? -24.656 18.953 5.09 1 41.28 397 ILE A C 1
ATOM 3187 O O . ILE A 1 397 ? -25.438 19.891 5.25 1 41.28 397 ILE A O 1
ATOM 3191 N N . ASN A 1 398 ? -24.375 18.438 3.977 1 43 398 ASN A N 1
ATOM 3192 C CA . ASN A 1 398 ? -24.969 19.016 2.766 1 43 398 ASN A CA 1
ATOM 3193 C C . ASN A 1 398 ? -26.281 18.312 2.398 1 43 398 ASN A C 1
ATOM 3195 O O . ASN A 1 398 ? -26.859 18.594 1.345 1 43 398 ASN A O 1
ATOM 3199 N N . GLY A 1 399 ? -26.781 17.453 3.223 1 43.47 399 GLY A N 1
ATOM 3200 C CA . GLY A 1 399 ? -28.047 16.797 2.961 1 43.47 399 GLY A CA 1
ATOM 3201 C C . GLY A 1 399 ? -27.891 15.523 2.135 1 43.47 399 GLY A C 1
ATOM 3202 O O . GLY A 1 399 ? -28.891 14.938 1.707 1 43.47 399 GLY A O 1
ATOM 3203 N N . LYS A 1 400 ? -26.75 15.359 1.821 1 42.75 400 LYS A N 1
ATOM 3204 C CA . LYS A 1 400 ? -26.531 14.164 1.005 1 42.75 400 LYS A CA 1
ATOM 3205 C C . LYS A 1 400 ? -26.547 12.906 1.861 1 42.75 400 LYS A C 1
ATOM 3207 O O . LYS A 1 400 ? -25.953 12.875 2.939 1 42.75 400 LYS A O 1
ATOM 3212 N N . LYS A 1 401 ? -27.344 11.984 1.503 1 45.16 401 LYS A N 1
ATOM 3213 C CA . LYS A 1 401 ? -27.531 10.688 2.154 1 45.16 401 LYS A CA 1
ATOM 3214 C C . LYS A 1 401 ? -26.188 9.984 2.373 1 45.16 401 LYS A C 1
ATOM 3216 O O . LYS A 1 401 ? -25.344 9.969 1.479 1 45.16 401 LYS A O 1
ATOM 3221 N N . LEU A 1 402 ? -25.984 9.977 3.779 1 40.78 402 LEU A N 1
ATOM 3222 C CA . LEU A 1 402 ? -24.75 9.281 4.102 1 40.78 402 LEU A CA 1
ATOM 3223 C C . LEU A 1 402 ? -24.906 7.777 3.938 1 40.78 402 LEU A C 1
ATOM 3225 O O . LEU A 1 402 ? -25.938 7.215 4.316 1 40.78 402 LEU A O 1
ATOM 3229 N N . CYS A 1 403 ? -24.531 7.281 3.055 1 35.53 403 CYS A N 1
ATOM 3230 C CA . CYS A 1 403 ? -24.594 5.844 2.82 1 35.53 403 CYS A CA 1
ATOM 3231 C C . CYS A 1 403 ? -23.75 5.086 3.836 1 35.53 403 CYS A C 1
ATOM 3233 O O . CYS A 1 403 ? -22.578 4.781 3.58 1 35.53 403 CYS A O 1
ATOM 3235 N N . VAL A 1 404 ? -24.156 5.516 5.27 1 37.84 404 VAL A N 1
ATOM 3236 C CA . VAL A 1 404 ? -23.375 4.777 6.262 1 37.84 404 VAL A CA 1
ATOM 3237 C C . VAL A 1 404 ? -24.203 3.592 6.777 1 37.84 404 VAL A C 1
ATOM 3239 O O . VAL A 1 404 ? -25.391 3.729 7.07 1 37.84 404 VAL A O 1
ATOM 3242 N N . SER A 1 405 ? -24.062 2.383 6.512 1 38.66 405 SER A N 1
ATOM 3243 C CA . SER A 1 405 ? -24.875 1.211 6.832 1 38.66 405 SER A CA 1
ATOM 3244 C C . SER A 1 405 ? -25.031 1.045 8.336 1 38.66 405 SER A C 1
ATOM 3246 O O . SER A 1 405 ? -26.094 0.612 8.812 1 38.66 405 SER A O 1
ATOM 3248 N N . ALA A 1 406 ? -23.875 1.085 9.273 1 43.5 406 ALA A N 1
ATOM 3249 C CA . ALA A 1 406 ? -23.953 0.488 10.602 1 43.5 406 ALA A CA 1
ATOM 3250 C C . ALA A 1 406 ? -23.781 1.545 11.688 1 43.5 406 ALA A C 1
ATOM 3252 O O . ALA A 1 406 ? -22.688 1.706 12.234 1 43.5 406 ALA A O 1
ATOM 3253 N N . ILE A 1 407 ? -24.297 2.502 11.773 1 45.66 407 ILE A N 1
ATOM 3254 C CA . ILE A 1 407 ? -24.266 3.326 12.977 1 45.66 407 ILE A CA 1
ATOM 3255 C C . ILE A 1 407 ? -25.203 2.744 14.031 1 45.66 407 ILE A C 1
ATOM 3257 O O . ILE A 1 407 ? -26.406 2.568 13.773 1 45.66 407 ILE A O 1
ATOM 3261 N N . PRO A 1 408 ? -24.484 2.16 15.055 1 49.91 408 PRO A N 1
ATOM 3262 C CA . PRO A 1 408 ? -25.391 1.683 16.094 1 49.91 408 PRO A CA 1
ATOM 3263 C C . PRO A 1 408 ? -26.312 2.781 16.625 1 49.91 408 PRO A C 1
ATOM 3265 O O . PRO A 1 408 ? -25.828 3.82 17.094 1 49.91 408 PRO A O 1
ATOM 3268 N N . VAL A 1 409 ? -27.422 2.717 16.156 1 56.91 409 VAL A N 1
ATOM 3269 C CA . VAL A 1 409 ? -28.453 3.604 16.703 1 56.91 409 VAL A CA 1
ATOM 3270 C C . VAL A 1 409 ? -29.188 2.908 17.844 1 56.91 409 VAL A C 1
ATOM 3272 O O . VAL A 1 409 ? -29.594 1.748 17.719 1 56.91 409 VAL A O 1
ATOM 3275 N N . GLU A 1 410 ? -28.969 3.482 18.938 1 65.25 410 GLU A N 1
ATOM 3276 C CA . GLU A 1 410 ? -29.766 3.029 20.078 1 65.25 410 GLU A CA 1
ATOM 3277 C C . GLU A 1 410 ? -30.984 3.918 20.281 1 65.25 410 GLU A C 1
ATOM 3279 O O . GLU A 1 410 ? -30.875 5.145 20.266 1 65.25 410 GLU A O 1
ATOM 3284 N N . VAL A 1 411 ? -32.062 3.254 20.203 1 67.56 411 VAL A N 1
ATOM 3285 C CA . VAL A 1 411 ? -33.281 3.996 20.422 1 67.56 411 VAL A CA 1
ATOM 3286 C C . VAL A 1 411 ? -33.969 3.514 21.703 1 67.56 411 VAL A C 1
ATOM 3288 O O . VAL A 1 411 ? -34.156 2.311 21.906 1 67.56 411 VAL A O 1
ATOM 3291 N N . THR A 1 412 ? -34.094 4.426 22.609 1 75.62 412 THR A N 1
ATOM 3292 C CA . THR A 1 412 ? -34.875 4.176 23.797 1 75.62 412 THR A CA 1
ATOM 3293 C C . THR A 1 412 ? -36.219 4.887 23.719 1 75.62 412 THR A C 1
ATOM 3295 O O . THR A 1 412 ? -36.281 6.102 23.531 1 75.62 412 THR A O 1
ATOM 3298 N N . LEU A 1 413 ? -37.281 4.027 23.688 1 75.75 413 LEU A N 1
ATOM 3299 C CA . LEU A 1 413 ? -38.625 4.559 23.609 1 75.75 413 LEU A CA 1
ATOM 3300 C C . LEU A 1 413 ? -39.344 4.461 24.953 1 75.75 413 LEU A C 1
ATOM 3302 O O . LEU A 1 413 ? -39.406 3.385 25.562 1 75.75 413 LEU A O 1
ATOM 3306 N N . ASN A 1 414 ? -39.875 5.633 25.406 1 81.44 414 ASN A N 1
ATOM 3307 C CA . ASN A 1 414 ? -40.625 5.699 26.641 1 81.44 414 ASN A CA 1
ATOM 3308 C C . ASN A 1 414 ? -42.062 6.129 26.375 1 81.44 414 ASN A C 1
ATOM 3310 O O . ASN A 1 414 ? -42.312 7.016 25.562 1 81.44 414 ASN A O 1
ATOM 3314 N N . ASP A 1 415 ? -43.031 5.43 27.016 1 77.69 415 ASP A N 1
ATOM 3315 C CA . ASP A 1 415 ? -44.469 5.777 26.891 1 77.69 415 ASP A CA 1
ATOM 3316 C C . ASP A 1 415 ? -44.781 7.008 27.734 1 77.69 415 ASP A C 1
ATOM 3318 O O . ASP A 1 415 ? -43.938 7.539 28.438 1 77.69 415 ASP A O 1
ATOM 3322 N N . PRO A 1 416 ? -46.094 7.523 27.562 1 77.62 416 PRO A N 1
ATOM 3323 C CA . PRO A 1 416 ? -46.438 8.727 28.312 1 77.62 416 PRO A CA 1
ATOM 3324 C C . PRO A 1 416 ? -46.25 8.57 29.812 1 77.62 416 PRO A C 1
ATOM 3326 O O . PRO A 1 416 ? -46.062 9.562 30.531 1 77.62 416 PRO A O 1
ATOM 3329 N N . ASP A 1 417 ? -46.25 7.355 30.297 1 79.94 417 ASP A N 1
ATOM 3330 C CA . ASP A 1 417 ? -46.062 7.117 31.719 1 79.94 417 ASP A CA 1
ATOM 3331 C C . ASP A 1 417 ? -44.594 6.832 32.031 1 79.94 417 ASP A C 1
ATOM 3333 O O . ASP A 1 417 ? -44.25 6.348 33.125 1 79.94 417 ASP A O 1
ATOM 3337 N N . ASN A 1 418 ? -43.656 7.109 31.109 1 76.19 418 ASN A N 1
ATOM 3338 C CA . ASN A 1 418 ? -42.219 6.969 31.219 1 76.19 418 ASN A CA 1
ATOM 3339 C C . ASN A 1 418 ? -41.812 5.508 31.375 1 76.19 418 ASN A C 1
ATOM 3341 O O . ASN A 1 418 ? -40.781 5.211 31.953 1 76.19 418 ASN A O 1
ATOM 3345 N N . ARG A 1 419 ? -42.531 4.621 30.984 1 80.06 419 ARG A N 1
ATOM 3346 C CA . ARG A 1 419 ? -42.156 3.221 30.906 1 80.06 419 ARG A CA 1
ATOM 3347 C C . ARG A 1 419 ? -41.406 2.936 29.594 1 80.06 419 ARG A C 1
ATOM 3349 O O . ARG A 1 419 ? -41.781 3.459 28.547 1 80.06 419 ARG A O 1
ATOM 3356 N N . ASN A 1 420 ? -40.469 2.061 29.719 1 78.38 420 ASN A N 1
ATOM 3357 C CA . ASN A 1 420 ? -39.656 1.683 28.562 1 78.38 420 ASN A CA 1
ATOM 3358 C C . ASN A 1 420 ? -40.406 0.761 27.625 1 78.38 420 ASN A C 1
ATOM 3360 O O . ASN A 1 420 ? -40.969 -0.242 28.047 1 78.38 420 ASN A O 1
ATOM 3364 N N . VAL A 1 421 ? -40.469 1.205 26.391 1 73.88 421 VAL A N 1
ATOM 3365 C CA . VAL A 1 421 ? -41.062 0.375 25.344 1 73.88 421 VAL A CA 1
ATOM 3366 C C . VAL A 1 421 ? -39.938 -0.366 24.594 1 73.88 421 VAL A C 1
ATOM 3368 O O . VAL A 1 421 ? -38.969 0.241 24.156 1 73.88 421 VAL A O 1
ATOM 3371 N N . VAL A 1 422 ? -40.094 -1.541 24.562 1 73.19 422 VAL A N 1
ATOM 3372 C CA . VAL A 1 422 ? -39.094 -2.357 23.906 1 73.19 422 VAL A CA 1
ATOM 3373 C C . VAL A 1 422 ? -39.062 -2.031 22.406 1 73.19 422 VAL A C 1
ATOM 3375 O O . VAL A 1 422 ? -40.094 -2.037 21.734 1 73.19 422 VAL A O 1
ATOM 3378 N N . THR A 1 423 ? -37.844 -1.534 22.031 1 66.81 423 THR A N 1
ATOM 3379 C CA . THR A 1 423 ? -37.656 -1.212 20.625 1 66.81 423 THR A CA 1
ATOM 3380 C C . THR A 1 423 ? -36.625 -2.17 20 1 66.81 423 THR A C 1
ATOM 3382 O O . THR A 1 423 ? -35.781 -2.725 20.688 1 66.81 423 THR A O 1
ATOM 3385 N N . THR A 1 424 ? -36.969 -2.506 18.812 1 64.31 424 THR A N 1
ATOM 3386 C CA . THR A 1 424 ? -36.031 -3.248 18 1 64.31 424 THR A CA 1
ATOM 3387 C C . THR A 1 424 ? -35.562 -2.414 16.812 1 64.31 424 THR A C 1
ATOM 3389 O O . THR A 1 424 ? -36.375 -1.846 16.094 1 64.31 424 THR A O 1
ATOM 3392 N N . THR A 1 425 ? -34.344 -2.182 16.844 1 61.97 425 THR A N 1
ATOM 3393 C CA . THR A 1 425 ? -33.75 -1.364 15.789 1 61.97 425 THR A CA 1
ATOM 3394 C C . THR A 1 425 ? -33.188 -2.242 14.68 1 61.97 425 THR A C 1
ATOM 3396 O O . THR A 1 425 ? -32.469 -3.201 14.953 1 61.97 425 THR A O 1
ATOM 3399 N N . GLU A 1 426 ? -33.75 -1.945 13.578 1 57.19 426 GLU A N 1
ATOM 3400 C CA . GLU A 1 426 ? -33.281 -2.648 12.391 1 57.19 426 GLU A CA 1
ATOM 3401 C C . GLU A 1 426 ? -32.531 -1.704 11.461 1 57.19 426 GLU A C 1
ATOM 3403 O O . GLU A 1 426 ? -33 -0.607 11.164 1 57.19 426 GLU A O 1
ATOM 3408 N N . ASP A 1 427 ? -31.391 -2.023 11.234 1 55.75 427 ASP A N 1
ATOM 3409 C CA . ASP A 1 427 ? -30.562 -1.306 10.266 1 55.75 427 ASP A CA 1
ATOM 3410 C C . ASP A 1 427 ? -30.953 -1.672 8.836 1 55.75 427 ASP A C 1
ATOM 3412 O O . ASP A 1 427 ? -30.844 -2.832 8.43 1 55.75 427 ASP A O 1
ATOM 3416 N N . ASN A 1 428 ? -31.5 -0.735 8.102 1 54.03 428 ASN A N 1
ATOM 3417 C CA . ASN A 1 428 ? -32 -0.994 6.758 1 54.03 428 ASN A CA 1
ATOM 3418 C C . ASN A 1 428 ? -30.859 -1.014 5.734 1 54.03 428 ASN A C 1
ATOM 3420 O O . ASN A 1 428 ? -31.109 -1.222 4.543 1 54.03 428 ASN A O 1
ATOM 3424 N N . GLY A 1 429 ? -29.719 -0.803 6.184 1 51.06 429 GLY A N 1
ATOM 3425 C CA . GLY A 1 429 ? -28.547 -0.906 5.344 1 51.06 429 GLY A CA 1
ATOM 3426 C C . GLY A 1 429 ? -28.328 0.306 4.457 1 51.06 429 GLY A C 1
ATOM 3427 O O . GLY A 1 429 ? -27.406 0.336 3.646 1 51.06 429 GLY A O 1
ATOM 3428 N N . ASP A 1 430 ? -29.188 1.153 4.43 1 46.91 430 ASP A N 1
ATOM 3429 C CA . ASP A 1 430 ? -29.078 2.402 3.686 1 46.91 430 ASP A CA 1
ATOM 3430 C C . ASP A 1 430 ? -28.938 3.596 4.629 1 46.91 430 ASP A C 1
ATOM 3432 O O . ASP A 1 430 ? -29.531 4.652 4.395 1 46.91 430 ASP A O 1
ATOM 3436 N N . VAL A 1 431 ? -28.328 3.393 5.582 1 53.44 431 VAL A N 1
ATOM 3437 C CA . VAL A 1 431 ? -28.062 4.402 6.598 1 53.44 431 VAL A CA 1
ATOM 3438 C C . VAL A 1 431 ? -29.344 4.762 7.332 1 53.44 431 VAL A C 1
ATOM 3440 O O . VAL A 1 431 ? -29.391 5.738 8.078 1 53.44 431 VAL A O 1
ATOM 3443 N N . THR A 1 432 ? -30.281 4.016 7.035 1 55.81 432 THR A N 1
ATOM 3444 C CA . THR A 1 432 ? -31.516 4.191 7.801 1 55.81 432 THR A CA 1
ATOM 3445 C C . THR A 1 432 ? -31.719 3.025 8.758 1 55.81 432 THR A C 1
ATOM 3447 O O . THR A 1 432 ? -31.281 1.906 8.492 1 55.81 432 THR A O 1
ATOM 3450 N N . TYR A 1 433 ? -32.094 3.43 9.836 1 57.88 433 TYR A N 1
ATOM 3451 C CA . TYR A 1 433 ? -32.438 2.463 10.867 1 57.88 433 TYR A CA 1
ATOM 3452 C C . TYR A 1 433 ? -33.938 2.438 11.094 1 57.88 433 TYR A C 1
ATOM 3454 O O . TYR A 1 433 ? -34.594 3.48 11.047 1 57.88 433 TYR A O 1
ATOM 3462 N N . THR A 1 434 ? -34.406 1.186 11.039 1 60.28 434 THR A N 1
ATOM 3463 C CA . THR A 1 434 ? -35.812 1.005 11.43 1 60.28 434 THR A CA 1
ATOM 3464 C C . THR A 1 434 ? -35.906 0.543 12.875 1 60.28 434 THR A C 1
ATOM 3466 O O . THR A 1 434 ? -35.312 -0.466 13.258 1 60.28 434 THR A O 1
ATOM 3469 N N . VAL A 1 435 ? -36.469 1.436 13.602 1 64.44 435 VAL A N 1
ATOM 3470 C CA . VAL A 1 435 ? -36.75 1.08 14.984 1 64.44 435 VAL A CA 1
ATOM 3471 C C . VAL A 1 435 ? -38.188 0.606 15.125 1 64.44 435 VAL A C 1
ATOM 3473 O O . VAL A 1 435 ? -39.125 1.31 14.727 1 64.44 435 VAL A O 1
ATOM 3476 N N . MET A 1 436 ? -38.281 -0.63 15.453 1 63.47 436 MET A N 1
ATOM 3477 C CA . MET A 1 436 ? -39.594 -1.231 15.664 1 63.47 436 MET A CA 1
ATOM 3478 C C . MET A 1 436 ? -39.938 -1.265 17.156 1 63.47 436 MET A C 1
ATOM 3480 O O . MET A 1 436 ? -39.094 -1.518 17.984 1 63.47 436 MET A O 1
ATOM 3484 N N . TYR A 1 437 ? -41.219 -0.746 17.422 1 63.97 437 TYR A N 1
ATOM 3485 C CA . TYR A 1 437 ? -41.719 -0.821 18.797 1 63.97 437 TYR A CA 1
ATOM 3486 C C . TYR A 1 437 ? -43.219 -1.077 18.812 1 63.97 437 TYR A C 1
ATOM 3488 O O . TYR A 1 437 ? -43.906 -0.871 17.812 1 63.97 437 TYR A O 1
ATOM 3496 N N . ILE A 1 438 ? -43.688 -1.712 19.844 1 65.25 438 ILE A N 1
ATOM 3497 C CA . ILE A 1 438 ? -45.094 -1.917 20.094 1 65.25 438 ILE A CA 1
ATOM 3498 C C . ILE A 1 438 ? -45.531 -1.058 21.281 1 65.25 438 ILE A C 1
ATOM 3500 O O . ILE A 1 438 ? -45.25 -1.385 22.438 1 65.25 438 ILE A O 1
ATOM 3504 N N . PRO A 1 439 ? -46.281 -0 20.812 1 64.31 439 PRO A N 1
ATOM 3505 C CA . PRO A 1 439 ? -46.75 0.83 21.938 1 64.31 439 PRO A CA 1
ATOM 3506 C C . PRO A 1 439 ? -47.906 0.205 22.703 1 64.31 439 PRO A C 1
ATOM 3508 O O . PRO A 1 439 ? -48.812 -0.394 22.094 1 64.31 439 PRO A O 1
ATOM 3511 N N . GLU A 1 440 ? -47.875 0.204 23.922 1 67.69 440 GLU A N 1
ATOM 3512 C CA . GLU A 1 440 ? -48.938 -0.341 24.781 1 67.69 440 GLU A CA 1
ATOM 3513 C C . GLU A 1 440 ? -49.875 0.756 25.266 1 67.69 440 GLU A C 1
ATOM 3515 O O . GLU A 1 440 ? -50.969 0.468 25.734 1 67.69 440 GLU A O 1
ATOM 3520 N N . SER A 1 441 ? -49.531 1.972 25.234 1 71.94 441 SER A N 1
ATOM 3521 C CA . SER A 1 441 ? -50.344 3.086 25.719 1 71.94 441 SER A CA 1
ATOM 3522 C C . SER A 1 441 ? -50.375 4.223 24.703 1 71.94 441 SER A C 1
ATOM 3524 O O . SER A 1 441 ? -49.5 4.344 23.859 1 71.94 441 SER A O 1
ATOM 3526 N N . GLY A 1 442 ? -51.531 4.734 24.609 1 68.75 442 GLY A N 1
ATOM 3527 C CA . GLY A 1 442 ? -51.656 5.918 23.766 1 68.75 442 GLY A CA 1
ATOM 3528 C C . GLY A 1 442 ? -51.094 7.168 24.406 1 68.75 442 GLY A C 1
ATOM 3529 O O . GLY A 1 442 ? -50.875 7.203 25.625 1 68.75 442 GLY A O 1
ATOM 3530 N N . GLY A 1 443 ? -50.688 8.156 23.422 1 74.56 443 GLY A N 1
ATOM 3531 C CA . GLY A 1 443 ? -50.188 9.43 23.891 1 74.56 443 GLY A CA 1
ATOM 3532 C C . GLY A 1 443 ? -48.812 9.758 23.328 1 74.56 443 GLY A C 1
ATOM 3533 O O . GLY A 1 443 ? -48.375 9.125 22.375 1 74.56 443 GLY A O 1
ATOM 3534 N N . LYS A 1 444 ? -48.156 10.648 24.016 1 75.25 444 LYS A N 1
ATOM 3535 C CA . LYS A 1 444 ? -46.875 11.125 23.547 1 75.25 444 LYS A CA 1
ATOM 3536 C C . LYS A 1 444 ? -45.75 10.234 24.047 1 75.25 444 LYS A C 1
ATOM 3538 O O . LYS A 1 444 ? -45.531 10.109 25.25 1 75.25 444 LYS A O 1
ATOM 3543 N N . HIS A 1 445 ? -45.188 9.477 23.156 1 74.44 445 HIS A N 1
ATOM 3544 C CA . HIS A 1 445 ? -44.031 8.672 23.469 1 74.44 445 HIS A CA 1
ATOM 3545 C C . HIS A 1 445 ? -42.75 9.43 23.156 1 74.44 445 HIS A C 1
ATOM 3547 O O . HIS A 1 445 ? -42.688 10.227 22.219 1 74.44 445 HIS A O 1
ATOM 3553 N N . HIS A 1 446 ? -41.75 9.172 24.016 1 76.69 446 HIS A N 1
ATOM 3554 C CA . HIS A 1 446 ? -40.469 9.82 23.859 1 76.69 446 HIS A CA 1
ATOM 3555 C C . HIS A 1 446 ? -39.406 8.836 23.391 1 76.69 446 HIS A C 1
ATOM 3557 O O . HIS A 1 446 ? -39.094 7.875 24.094 1 76.69 446 HIS A O 1
ATOM 3563 N N . ALA A 1 447 ? -38.969 9.047 22.156 1 72.69 447 ALA A N 1
ATOM 3564 C CA . ALA A 1 447 ? -37.906 8.203 21.594 1 72.69 447 ALA A CA 1
ATOM 3565 C C . ALA A 1 447 ? -36.531 8.898 21.688 1 72.69 447 ALA A C 1
ATOM 3567 O O . ALA A 1 447 ? -36.281 9.875 20.984 1 72.69 447 ALA A O 1
ATOM 3568 N N . ALA A 1 448 ? -35.781 8.336 22.578 1 74 448 ALA A N 1
ATOM 3569 C CA . ALA A 1 448 ? -34.406 8.82 22.719 1 74 448 ALA A CA 1
ATOM 3570 C C . ALA A 1 448 ? -33.469 8.047 21.812 1 74 448 ALA A C 1
ATOM 3572 O O . ALA A 1 448 ? -33.375 6.82 21.906 1 74 448 ALA A O 1
ATOM 3573 N N . VAL A 1 449 ? -32.938 8.766 20.859 1 65.19 449 VAL A N 1
ATOM 3574 C CA . VAL A 1 449 ? -32 8.141 19.906 1 65.19 449 VAL A CA 1
ATOM 3575 C C . VAL A 1 449 ? -30.578 8.555 20.219 1 65.19 449 VAL A C 1
ATOM 3577 O O . VAL A 1 449 ? -30.281 9.75 20.344 1 65.19 449 VAL A O 1
ATOM 3580 N N . THR A 1 450 ? -29.922 7.547 20.422 1 64.12 450 THR A N 1
ATOM 3581 C CA . THR A 1 450 ? -28.516 7.766 20.703 1 64.12 450 THR A CA 1
ATOM 3582 C C . THR A 1 450 ? -27.641 7.098 19.641 1 64.12 450 THR A C 1
ATOM 3584 O O . THR A 1 450 ? -27.969 6.012 19.156 1 64.12 450 THR A O 1
ATOM 3587 N N . LEU A 1 451 ? -26.812 7.949 19.203 1 55.56 451 LEU A N 1
ATOM 3588 C CA . LEU A 1 451 ? -25.766 7.449 18.312 1 55.56 451 LEU A CA 1
ATOM 3589 C C . LEU A 1 451 ? -24.422 7.406 19.031 1 55.56 451 LEU A C 1
ATOM 3591 O O . LEU A 1 451 ? -23.969 8.422 19.562 1 55.56 451 LEU A O 1
ATOM 3595 N N . TYR A 1 452 ? -23.953 6.312 19.109 1 52.56 452 TYR A N 1
ATOM 3596 C CA . TYR A 1 452 ? -22.719 6.113 19.859 1 52.56 452 TYR A CA 1
ATOM 3597 C C . TYR A 1 452 ? -22.844 6.688 21.266 1 52.56 452 TYR A C 1
ATOM 3599 O O . TYR A 1 452 ? -21.969 7.43 21.719 1 52.56 452 TYR A O 1
ATOM 3607 N N . SER A 1 453 ? -24 6.355 21.844 1 55.88 453 SER A N 1
ATOM 3608 C CA . SER A 1 453 ? -24.297 6.715 23.219 1 55.88 453 SER A CA 1
ATOM 3609 C C . SER A 1 453 ? -24.422 8.227 23.391 1 55.88 453 SER A C 1
ATOM 3611 O O . SER A 1 453 ? -24.375 8.742 24.5 1 55.88 453 SER A O 1
ATOM 3613 N N . THR A 1 454 ? -24.406 8.852 22.344 1 56.97 454 THR A N 1
ATOM 3614 C CA . THR A 1 454 ? -24.656 10.289 22.375 1 56.97 454 THR A CA 1
ATOM 3615 C C . THR A 1 454 ? -26.031 10.609 21.797 1 56.97 454 THR A C 1
ATOM 3617 O O . THR A 1 454 ? -26.375 10.141 20.703 1 56.97 454 THR A O 1
ATOM 3620 N N . PRO A 1 455 ? -26.688 11.32 22.625 1 60.16 455 PRO A N 1
ATOM 3621 C CA . PRO A 1 455 ? -28.016 11.688 22.109 1 60.16 455 PRO A CA 1
ATOM 3622 C C . PRO A 1 455 ? -27.953 12.578 20.875 1 60.16 455 PRO A C 1
ATOM 3624 O O . PRO A 1 455 ? -27.094 13.461 20.797 1 60.16 455 PRO A O 1
ATOM 3627 N N . ILE A 1 456 ? -28.703 12.117 20 1 57.53 456 ILE A N 1
ATOM 3628 C CA . ILE A 1 456 ? -28.719 12.906 18.766 1 57.53 456 ILE A CA 1
ATOM 3629 C C . ILE A 1 456 ? -29.531 14.18 18.984 1 57.53 456 ILE A C 1
ATOM 3631 O O . ILE A 1 456 ? -30.359 14.242 19.906 1 57.53 456 ILE A O 1
ATOM 3635 N N . GLU A 1 457 ? -29.172 15.109 18.203 1 57.03 457 GLU A N 1
ATOM 3636 C CA . GLU A 1 457 ? -29.906 16.359 18.344 1 57.03 457 GLU A CA 1
ATOM 3637 C C . GLU A 1 457 ? -31.406 16.156 18.094 1 57.03 457 GLU A C 1
ATOM 3639 O O . GLU A 1 457 ? -31.797 15.539 17.109 1 57.03 457 GLU A O 1
ATOM 3644 N N . GLY A 1 458 ? -32.219 16.688 18.891 1 59.91 458 GLY A N 1
ATOM 3645 C CA . GLY A 1 458 ? -33.656 16.562 18.812 1 59.91 458 GLY A CA 1
ATOM 3646 C C . GLY A 1 458 ? -34.219 15.414 19.656 1 59.91 458 GLY A C 1
ATOM 3647 O O . GLY A 1 458 ? -35.406 15.297 19.828 1 59.91 458 GLY A O 1
ATOM 3648 N N . SER A 1 459 ? -33.219 14.641 20.031 1 64.25 459 SER A N 1
ATOM 3649 C CA . SER A 1 459 ? -33.625 13.57 20.938 1 64.25 459 SER A CA 1
ATOM 3650 C C . SER A 1 459 ? -33.938 14.102 22.328 1 64.25 459 SER A C 1
ATOM 3652 O O . SER A 1 459 ? -33.281 15.039 22.797 1 64.25 459 SER A O 1
ATOM 3654 N N . PRO A 1 460 ? -35.062 13.758 22.75 1 70.69 460 PRO A N 1
ATOM 3655 C CA . PRO A 1 460 ? -35.969 12.688 22.328 1 70.69 460 PRO A CA 1
ATOM 3656 C C . PRO A 1 460 ? -37.062 13.188 21.391 1 70.69 460 PRO A C 1
ATOM 3658 O O . PRO A 1 460 ? -37.5 14.328 21.5 1 70.69 460 PRO A O 1
ATOM 3661 N N . TYR A 1 461 ? -37.312 12.32 20.484 1 65.44 461 TYR A N 1
ATOM 3662 C CA . TYR A 1 461 ? -38.375 12.609 19.562 1 65.44 461 TYR A CA 1
ATOM 3663 C C . TYR A 1 461 ? -39.719 12.172 20.141 1 65.44 461 TYR A C 1
ATOM 3665 O O . TYR A 1 461 ? -39.812 11.141 20.812 1 65.44 461 TYR A O 1
ATOM 3673 N N . ILE A 1 462 ? -40.656 13.086 19.875 1 71.12 462 ILE A N 1
ATOM 3674 C CA . ILE A 1 462 ? -42 12.789 20.375 1 71.12 462 ILE A CA 1
ATOM 3675 C C . ILE A 1 462 ? -42.812 12.055 19.312 1 71.12 462 ILE A C 1
ATOM 3677 O O . ILE A 1 462 ? -42.906 12.523 18.172 1 71.12 462 ILE A O 1
ATOM 3681 N N . ILE A 1 463 ? -43.25 10.891 19.656 1 67 463 ILE A N 1
ATOM 3682 C CA . ILE A 1 463 ? -44.125 10.094 18.812 1 67 463 ILE A CA 1
ATOM 3683 C C . ILE A 1 463 ? -45.531 10.062 19.406 1 67 463 ILE A C 1
ATOM 3685 O O . ILE A 1 463 ? -45.719 9.695 20.562 1 67 463 ILE A O 1
ATOM 3689 N N . ASN A 1 464 ? -46.406 10.516 18.625 1 66.69 464 ASN A N 1
ATOM 3690 C CA . ASN A 1 464 ? -47.812 10.477 19.062 1 66.69 464 ASN A CA 1
ATOM 3691 C C . ASN A 1 464 ? -48.469 9.148 18.734 1 66.69 464 ASN A C 1
ATOM 3693 O O . ASN A 1 464 ? -48.562 8.773 17.578 1 66.69 464 ASN A O 1
ATOM 3697 N N . VAL A 1 465 ? -48.75 8.438 19.688 1 67.69 465 VAL A N 1
ATOM 3698 C CA . VAL A 1 465 ? -49.438 7.156 19.531 1 67.69 465 VAL A CA 1
ATOM 3699 C C . VAL A 1 465 ? -50.938 7.34 19.766 1 67.69 465 VAL A C 1
ATOM 3701 O O . VAL A 1 465 ? -51.344 7.84 20.812 1 67.69 465 VAL A O 1
ATOM 3704 N N . LYS A 1 466 ? -51.812 7.074 18.797 1 64.94 466 LYS A N 1
ATOM 3705 C CA . LYS A 1 466 ? -53.25 7.203 18.906 1 64.94 466 LYS A CA 1
ATOM 3706 C C . LYS A 1 466 ? -53.875 5.906 19.391 1 64.94 466 LYS A C 1
ATOM 3708 O O . LYS A 1 466 ? -53.375 4.816 19.109 1 64.94 466 LYS A O 1
ATOM 3713 N N . PRO A 1 467 ? -54.844 6.055 20.203 1 57.06 467 PRO A N 1
ATOM 3714 C CA . PRO A 1 467 ? -55.562 4.855 20.625 1 57.06 467 PRO A CA 1
ATOM 3715 C C . PRO A 1 467 ? -56.188 4.086 19.469 1 57.06 467 PRO A C 1
ATOM 3717 O O . PRO A 1 467 ? -56.531 4.68 18.453 1 57.06 467 PRO A O 1
ATOM 3720 N N . ALA A 1 468 ? -55.938 2.834 19.469 1 44.72 468 ALA A N 1
ATOM 3721 C CA . ALA A 1 468 ? -56.5 1.993 18.422 1 44.72 468 ALA A CA 1
ATOM 3722 C C . ALA A 1 468 ? -58.031 2.111 18.391 1 44.72 468 ALA A C 1
ATOM 3724 O O . ALA A 1 468 ? -58.688 2.164 19.438 1 44.72 468 ALA A O 1
ATOM 3725 N N . LYS A 1 469 ? -58.656 2.674 17.516 1 39.47 469 LYS A N 1
ATOM 3726 C CA . LYS A 1 469 ? -60.094 2.537 17.438 1 39.47 469 LYS A CA 1
ATOM 3727 C C . LYS A 1 469 ? -60.531 1.076 17.547 1 39.47 469 LYS A C 1
ATOM 3729 O O . LYS A 1 469 ? -59.906 0.199 16.938 1 39.47 469 LYS A O 1
ATOM 3734 N N . LYS A 1 470 ? -61.25 0.791 18.562 1 36.75 470 LYS A N 1
ATOM 3735 C CA . LYS A 1 470 ? -61.844 -0.518 18.844 1 36.75 470 LYS A CA 1
ATOM 3736 C C . LYS A 1 470 ? -62.5 -1.095 17.594 1 36.75 470 LYS A C 1
ATOM 3738 O O . LYS A 1 470 ? -63.438 -0.483 17.031 1 36.75 470 LYS A O 1
ATOM 3743 N N . ILE A 1 471 ? -61.844 -1.473 16.625 1 31.23 471 ILE A N 1
ATOM 3744 C CA . ILE A 1 471 ? -62.656 -2.176 15.648 1 31.23 471 ILE A CA 1
ATOM 3745 C C . ILE A 1 471 ? -63.156 -3.5 16.234 1 31.23 471 ILE A C 1
ATOM 3747 O O . ILE A 1 471 ? -62.344 -4.344 16.641 1 31.23 471 ILE A O 1
ATOM 3751 N N . LYS A 1 472 ? -64.312 -3.461 16.875 1 29.92 472 LYS A N 1
ATOM 3752 C CA . LYS A 1 472 ? -65.062 -4.625 17.328 1 29.92 472 LYS A CA 1
ATOM 3753 C C . LYS A 1 472 ? -65.188 -5.652 16.203 1 29.92 472 LYS A C 1
ATOM 3755 O O . LYS A 1 472 ? -65.75 -5.34 15.133 1 29.92 472 LYS A O 1
ATOM 3760 N N . CYS A 1 473 ? -64.188 -6.262 15.781 1 26.81 473 CYS A N 1
ATOM 3761 C CA . CYS A 1 473 ? -64.438 -7.359 14.859 1 26.81 473 CYS A CA 1
ATOM 3762 C C . CYS A 1 473 ? -64.938 -8.586 15.617 1 26.81 473 CYS A C 1
ATOM 3764 O O . CYS A 1 473 ? -64.312 -9.039 16.562 1 26.81 473 CYS A O 1
ATOM 3766 N N . ASP A 1 474 ? -66.25 -8.828 15.75 1 28.25 474 ASP A N 1
ATOM 3767 C CA . ASP A 1 474 ? -67 -9.984 16.266 1 28.25 474 ASP A CA 1
ATOM 3768 C C . ASP A 1 474 ? -66.688 -11.234 15.43 1 28.25 474 ASP A C 1
ATOM 3770 O O . ASP A 1 474 ? -67 -11.273 14.242 1 28.25 474 ASP A O 1
ATOM 3774 N N . VAL A 1 475 ? -65.562 -11.711 15.531 1 27.23 475 VAL A N 1
ATOM 3775 C CA . VAL A 1 475 ? -65.375 -12.984 14.828 1 27.23 475 VAL A CA 1
ATOM 3776 C C . VAL A 1 475 ? -66.062 -14.102 15.633 1 27.23 475 VAL A C 1
ATOM 3778 O O . VAL A 1 475 ? -65.75 -14.281 16.812 1 27.23 475 VAL A O 1
ATOM 3781 N N . ASN A 1 476 ? -67.312 -14.281 15.375 1 26.84 476 ASN A N 1
ATOM 3782 C CA . ASN A 1 476 ? -68.062 -15.391 15.922 1 26.84 476 ASN A CA 1
ATOM 3783 C C . ASN A 1 476 ? -67.438 -16.734 15.57 1 26.84 476 ASN A C 1
ATOM 3785 O O . ASN A 1 476 ? -67.5 -17.156 14.414 1 26.84 476 ASN A O 1
ATOM 3789 N N . THR A 1 477 ? -66.188 -16.891 15.656 1 25.16 477 THR A N 1
ATOM 3790 C CA . THR A 1 477 ? -65.812 -18.297 15.492 1 25.16 477 THR A CA 1
ATOM 3791 C C . THR A 1 477 ? -66.25 -19.094 16.703 1 25.16 477 THR A C 1
ATOM 3793 O O . THR A 1 477 ? -65.938 -18.734 17.844 1 25.16 477 THR A O 1
ATOM 3796 N N . HIS A 1 478 ? -67.125 -20.203 16.344 1 27.59 478 HIS A N 1
ATOM 3797 C CA . HIS A 1 478 ? -67.812 -21.234 17.109 1 27.59 478 HIS A CA 1
ATOM 3798 C C . HIS A 1 478 ? -67.625 -20.984 18.609 1 27.59 478 HIS A C 1
ATOM 3800 O O . HIS A 1 478 ? -66.812 -21.609 19.281 1 27.59 478 HIS A O 1
ATOM 3806 N N . GLY A 1 479 ? -68.312 -19.859 19.094 1 28.69 479 GLY A N 1
ATOM 3807 C CA . GLY A 1 479 ? -68.75 -19.344 20.375 1 28.69 479 GLY A CA 1
ATOM 3808 C C . GLY A 1 479 ? -67.812 -18.266 20.922 1 28.69 479 GLY A C 1
ATOM 3809 O O . GLY A 1 479 ? -68.312 -17.266 21.469 1 28.69 479 GLY A O 1
ATOM 3810 N N . ARG A 1 480 ? -66.5 -18.641 21.344 1 26.52 480 ARG A N 1
ATOM 3811 C CA . ARG A 1 480 ? -65.75 -17.688 22.188 1 26.52 480 ARG A CA 1
ATOM 3812 C C . ARG A 1 480 ? -65.188 -16.562 21.344 1 26.52 480 ARG A C 1
ATOM 3814 O O . ARG A 1 480 ? -64.688 -16.781 20.234 1 26.52 480 ARG A O 1
ATOM 3821 N N . MET A 1 481 ? -65.5 -15.281 21.484 1 26.11 481 MET A N 1
ATOM 3822 C CA . MET A 1 481 ? -65.188 -13.969 20.922 1 26.11 481 MET A CA 1
ATOM 3823 C C . MET A 1 481 ? -63.719 -13.68 21.016 1 26.11 481 MET A C 1
ATOM 3825 O O . MET A 1 481 ? -63.125 -13.688 22.109 1 26.11 481 MET A O 1
ATOM 3829 N N . VAL A 1 482 ? -62.844 -14.375 20.297 1 26.02 482 VAL A N 1
ATOM 3830 C CA . VAL A 1 482 ? -61.5 -13.93 20.562 1 26.02 482 VAL A CA 1
ATOM 3831 C C . VAL A 1 482 ? -61.219 -12.648 19.781 1 26.02 482 VAL A C 1
ATOM 3833 O O . VAL A 1 482 ? -61.562 -12.547 18.594 1 26.02 482 VAL A O 1
ATOM 3836 N N . ASN A 1 483 ? -61.188 -11.484 20.328 1 26.09 483 ASN A N 1
ATOM 3837 C CA . ASN A 1 483 ? -60.812 -10.133 19.938 1 26.09 483 ASN A CA 1
ATOM 3838 C C . ASN A 1 483 ? -59.406 -10.07 19.375 1 26.09 483 ASN A C 1
ATOM 3840 O O . ASN A 1 483 ? -58.438 -10.438 20.047 1 26.09 483 ASN A O 1
ATOM 3844 N N . MET A 1 484 ? -59.25 -10.57 18.172 1 25.95 484 MET A N 1
ATOM 3845 C CA . MET A 1 484 ? -57.875 -10.562 17.672 1 25.95 484 MET A CA 1
ATOM 3846 C C . MET A 1 484 ? -57.5 -9.18 17.156 1 25.95 484 MET A C 1
ATOM 3848 O O . MET A 1 484 ? -58.219 -8.602 16.328 1 25.95 484 MET A O 1
ATOM 3852 N N . ASN A 1 485 ? -57.031 -8.305 17.922 1 26.41 485 ASN A N 1
ATOM 3853 C CA . ASN A 1 485 ? -56.406 -7.012 17.641 1 26.41 485 ASN A CA 1
ATOM 3854 C C . ASN A 1 485 ? -55.344 -7.117 16.531 1 26.41 485 ASN A C 1
ATOM 3856 O O . ASN A 1 485 ? -54.375 -7.844 16.672 1 26.41 485 ASN A O 1
ATOM 3860 N N . LEU A 1 486 ? -55.875 -7.16 15.32 1 26.78 486 LEU A N 1
ATOM 3861 C CA . LEU A 1 486 ? -55.031 -7.332 14.148 1 26.78 486 LEU A CA 1
ATOM 3862 C C . LEU A 1 486 ? -54.094 -6.145 13.984 1 26.78 486 LEU A C 1
ATOM 3864 O O . LEU A 1 486 ? -54.531 -4.996 13.922 1 26.78 486 LEU A O 1
ATOM 3868 N N . GLN A 1 487 ? -53.062 -6.152 14.609 1 25.55 487 GLN A N 1
ATOM 3869 C CA . GLN A 1 487 ? -51.938 -5.203 14.539 1 25.55 487 GLN A CA 1
ATOM 3870 C C . GLN A 1 487 ? -51.5 -4.988 13.094 1 25.55 487 GLN A C 1
ATOM 3872 O O . GLN A 1 487 ? -51.188 -5.945 12.383 1 25.55 487 GLN A O 1
ATOM 3877 N N . GLN A 1 488 ? -52.25 -4.066 12.422 1 25.69 488 GLN A N 1
ATOM 3878 C CA . GLN A 1 488 ? -52.031 -3.609 11.055 1 25.69 488 GLN A CA 1
ATOM 3879 C C . GLN A 1 488 ? -50.594 -3.156 10.844 1 25.69 488 GLN A C 1
ATOM 3881 O O . GLN A 1 488 ? -50.031 -2.449 11.68 1 25.69 488 GLN A O 1
ATOM 3886 N N . PRO A 1 489 ? -49.781 -3.711 10.062 1 25.45 489 PRO A N 1
ATOM 3887 C CA . PRO A 1 489 ? -48.375 -3.391 9.773 1 25.45 489 PRO A CA 1
ATOM 3888 C C . PRO A 1 489 ? -48.219 -2.092 8.984 1 25.45 489 PRO A C 1
ATOM 3890 O O . PRO A 1 489 ? -48.812 -1.934 7.922 1 25.45 489 PRO A O 1
ATOM 3893 N N . PHE A 1 490 ? -48.469 -0.818 9.695 1 24.27 490 PHE A N 1
ATOM 3894 C CA . PHE A 1 490 ? -48.469 0.51 9.094 1 24.27 490 PHE A CA 1
ATOM 3895 C C . PHE A 1 490 ? -47.094 0.857 8.539 1 24.27 490 PHE A C 1
ATOM 3897 O O . PHE A 1 490 ? -46.062 0.332 9.008 1 24.27 490 PHE A O 1
ATOM 3904 N N . VAL A 1 491 ? -47.125 1.23 7.203 1 24.06 491 VAL A N 1
ATOM 3905 C CA . VAL A 1 491 ? -45.969 1.638 6.43 1 24.06 491 VAL A CA 1
ATOM 3906 C C . VAL A 1 491 ? -45.656 3.113 6.684 1 24.06 491 VAL A C 1
ATOM 3908 O O . VAL A 1 491 ? -46.531 3.963 6.543 1 24.06 491 VAL A O 1
ATOM 3911 N N . ILE A 1 492 ? -45.031 3.576 7.781 1 24.06 492 ILE A N 1
ATOM 3912 C CA . ILE A 1 492 ? -44.719 4.945 8.188 1 24.06 492 ILE A CA 1
ATOM 3913 C C . ILE A 1 492 ? -43.688 5.551 7.238 1 24.06 492 ILE A C 1
ATOM 3915 O O . ILE A 1 492 ? -42.656 4.93 6.938 1 24.06 492 ILE A O 1
ATOM 3919 N N . SER A 1 493 ? -44.25 6.758 6.461 1 23.25 493 SER A N 1
ATOM 3920 C CA . SER A 1 493 ? -43.469 7.551 5.504 1 23.25 493 SER A CA 1
ATOM 3921 C C . SER A 1 493 ? -42.625 8.602 6.215 1 23.25 493 SER A C 1
ATOM 3923 O O . SER A 1 493 ? -43.062 9.164 7.227 1 23.25 493 SER A O 1
ATOM 3925 N N . GLN A 1 494 ? -41.25 8.477 6.383 1 24.55 494 GLN A N 1
ATOM 3926 C CA . GLN A 1 494 ? -40.219 9.227 7.086 1 24.55 494 GLN A CA 1
ATOM 3927 C C . GLN A 1 494 ? -39.969 10.586 6.434 1 24.55 494 GLN A C 1
ATOM 3929 O O . GLN A 1 494 ? -39.812 10.672 5.215 1 24.55 494 GLN A O 1
ATOM 3934 N N . THR A 1 495 ? -40.75 11.797 7.027 1 22.95 495 THR A N 1
ATOM 3935 C CA . THR A 1 495 ? -40.406 13.109 6.48 1 22.95 495 THR A CA 1
ATOM 3936 C C . THR A 1 495 ? -39.219 13.703 7.199 1 22.95 495 THR A C 1
ATOM 3938 O O . THR A 1 495 ? -39.094 13.633 8.422 1 22.95 495 THR A O 1
ATOM 3941 N N . VAL A 1 496 ? -38 13.859 6.504 1 24.73 496 VAL A N 1
ATOM 3942 C CA . VAL A 1 496 ? -36.719 14.43 6.902 1 24.73 496 VAL A CA 1
ATOM 3943 C C . VAL A 1 496 ? -36.844 15.945 7.035 1 24.73 496 VAL A C 1
ATOM 3945 O O . VAL A 1 496 ? -37.344 16.625 6.117 1 24.73 496 VAL A O 1
ATOM 3948 N N . VAL A 1 497 ? -36.938 16.547 8.375 1 22.94 497 VAL A N 1
ATOM 3949 C CA . VAL A 1 497 ? -37 18 8.523 1 22.94 497 VAL A CA 1
ATOM 3950 C C . VAL A 1 497 ? -35.594 18.547 8.672 1 22.94 497 VAL A C 1
ATOM 3952 O O . VAL A 1 497 ? -34.719 17.891 9.234 1 22.94 497 VAL A O 1
ATOM 3955 N N . THR A 1 498 ? -35.25 19.641 7.762 1 23.66 498 THR A N 1
AT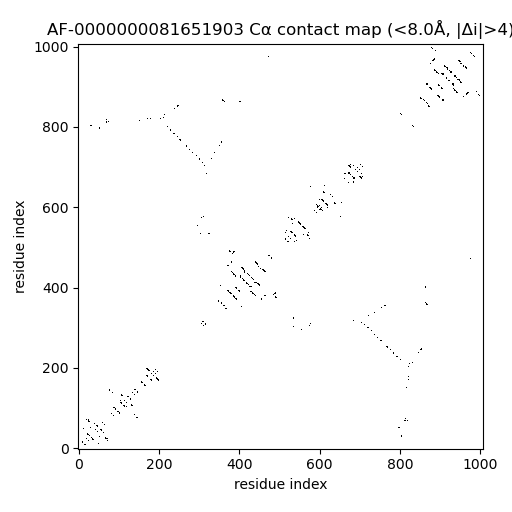OM 3956 C CA . THR A 1 498 ? -34.031 20.438 7.594 1 23.66 498 THR A CA 1
ATOM 3957 C C . THR A 1 498 ? -33.969 21.547 8.633 1 23.66 498 THR A C 1
ATOM 3959 O O . THR A 1 498 ? -35 22.109 9.016 1 23.66 498 THR A O 1
ATOM 3962 N N . TRP A 1 499 ? -32.812 21.469 9.484 1 22.67 499 TRP A N 1
ATOM 3963 C CA . TRP A 1 499 ? -32.625 22.516 10.477 1 22.67 499 TRP A CA 1
ATOM 3964 C C . TRP A 1 499 ? -32.094 23.797 9.828 1 22.67 499 TRP A C 1
ATOM 3966 O O . TRP A 1 499 ? -31.219 23.75 8.977 1 22.67 499 TRP A O 1
ATOM 3976 N N . LYS A 1 500 ? -32.906 24.719 9.531 1 22.3 500 LYS A N 1
ATOM 3977 C CA . LYS A 1 500 ? -32.438 26.078 9.25 1 22.3 500 LYS A CA 1
ATOM 3978 C C . LYS A 1 500 ? -32.125 26.828 10.539 1 22.3 500 LYS A C 1
ATOM 3980 O O . LYS A 1 500 ? -32.938 26.859 11.469 1 22.3 500 LYS A O 1
ATOM 3985 N N . PRO A 1 501 ? -30.703 26.672 10.969 1 20.45 501 PRO A N 1
ATOM 3986 C CA . PRO A 1 501 ? -30.547 27.703 12 1 20.45 501 PRO A CA 1
ATOM 3987 C C . PRO A 1 501 ? -31.156 29.047 11.586 1 20.45 501 PRO A C 1
ATOM 3989 O O . PRO A 1 501 ? -31.125 29.406 10.398 1 20.45 501 PRO A O 1
ATOM 3992 N N . TYR A 1 502 ? -32.25 29.281 12.102 1 18.31 502 TYR A N 1
ATOM 3993 C CA . TYR A 1 502 ? -32.781 30.641 12.102 1 18.31 502 TYR A CA 1
ATOM 3994 C C . TYR A 1 502 ? -31.781 31.594 12.781 1 18.31 502 TYR A C 1
ATOM 3996 O O . TYR A 1 502 ? -31.375 31.344 13.914 1 18.31 502 TYR A O 1
ATOM 4004 N N . LEU A 1 503 ? -30.609 31.844 12.016 1 18.31 503 LEU A N 1
ATOM 4005 C CA . LEU A 1 503 ? -30.078 33.094 12.523 1 18.31 503 LEU A CA 1
ATOM 4006 C C . LEU A 1 503 ? -31.188 34.125 12.664 1 18.31 503 LEU A C 1
ATOM 4008 O O . LEU A 1 503 ? -31.859 34.469 11.688 1 18.31 503 LEU A O 1
ATOM 4012 N N . SER A 1 504 ? -32 33.906 13.703 1 17.06 504 SER A N 1
ATOM 4013 C CA . SER A 1 504 ? -32.406 35.25 14.141 1 17.06 504 SER A CA 1
ATOM 4014 C C . SER A 1 504 ? -31.203 36.062 14.609 1 17.06 504 SER A C 1
ATOM 4016 O O . SER A 1 504 ? -30.25 35.5 15.164 1 17.06 504 SER A O 1
ATOM 4018 N N . MET B 1 1 ? 20.891 51.844 41.344 1 21.58 1 MET B N 1
ATOM 4019 C CA . MET B 1 1 ? 20.578 52.344 40 1 21.58 1 MET B CA 1
ATOM 4020 C C . MET B 1 1 ? 20.016 51.25 39.125 1 21.58 1 MET B C 1
ATOM 4022 O O . MET B 1 1 ? 20.719 50.312 38.781 1 21.58 1 MET B O 1
ATOM 4026 N N . ALA B 1 2 ? 18.906 50.75 39.438 1 29.97 2 ALA B N 1
ATOM 4027 C CA . ALA B 1 2 ? 18.234 49.625 38.781 1 29.97 2 ALA B CA 1
ATOM 4028 C C . ALA B 1 2 ? 18.328 49.75 37.25 1 29.97 2 ALA B C 1
ATOM 4030 O O . ALA B 1 2 ? 18 50.812 36.688 1 29.97 2 ALA B O 1
ATOM 4031 N N . GLY B 1 3 ? 19.297 49.125 36.594 1 28.61 3 GLY B N 1
ATOM 4032 C CA . GLY B 1 3 ? 19.656 49 35.188 1 28.61 3 GLY B CA 1
ATOM 4033 C C . GLY B 1 3 ? 18.453 48.781 34.281 1 28.61 3 GLY B C 1
ATOM 4034 O O . GLY B 1 3 ? 17.719 47.812 34.469 1 28.61 3 GLY B O 1
ATOM 4035 N N . ILE B 1 4 ? 17.766 49.781 33.938 1 36 4 ILE B N 1
ATOM 4036 C CA . ILE B 1 4 ? 16.812 49.688 32.844 1 36 4 ILE B CA 1
ATOM 4037 C C . ILE B 1 4 ? 17.328 48.75 31.766 1 36 4 ILE B C 1
ATOM 4039 O O . ILE B 1 4 ? 18.406 49 31.203 1 36 4 ILE B O 1
ATOM 4043 N N . ASP B 1 5 ? 17.281 47.5 31.859 1 33.75 5 ASP B N 1
ATOM 4044 C CA . ASP B 1 5 ? 17.516 46.531 30.781 1 33.75 5 ASP B CA 1
ATOM 4045 C C . ASP B 1 5 ? 17.359 47.188 29.422 1 33.75 5 ASP B C 1
ATOM 4047 O O . ASP B 1 5 ? 16.578 48.156 29.266 1 33.75 5 ASP B O 1
ATOM 4051 N N . ASP B 1 6 ? 18.391 47.094 28.469 1 35.34 6 ASP B N 1
ATOM 4052 C CA . ASP B 1 6 ? 18.625 47.531 27.094 1 35.34 6 ASP B CA 1
ATOM 4053 C C . ASP B 1 6 ? 17.344 47.406 26.266 1 35.34 6 ASP B C 1
ATOM 4055 O O . ASP B 1 6 ? 17.266 46.594 25.344 1 35.34 6 ASP B O 1
ATOM 4059 N N . ALA B 1 7 ? 16.359 47.031 26.719 1 40.84 7 ALA B N 1
ATOM 4060 C CA . ALA B 1 7 ? 15.242 47.219 25.797 1 40.84 7 ALA B CA 1
ATOM 4061 C C . ALA B 1 7 ? 15.352 48.531 25.047 1 40.84 7 ALA B C 1
ATOM 4063 O O . ALA B 1 7 ? 15.586 49.562 25.656 1 40.84 7 ALA B O 1
ATOM 4064 N N . GLU B 1 8 ? 15.867 48.469 23.672 1 44.56 8 GLU B N 1
ATOM 4065 C CA . GLU B 1 8 ? 16.188 49.406 22.609 1 44.56 8 GLU B CA 1
ATOM 4066 C C . GLU B 1 8 ? 15.297 50.656 22.719 1 44.56 8 GLU B C 1
ATOM 4068 O O . GLU B 1 8 ? 14.07 50.562 22.562 1 44.56 8 GLU B O 1
ATOM 4073 N N . LEU B 1 9 ? 15.453 51.469 23.531 1 50.88 9 LEU B N 1
ATOM 4074 C CA . LEU B 1 9 ? 14.883 52.812 23.641 1 50.88 9 LEU B CA 1
ATOM 4075 C C . LEU B 1 9 ? 14.742 53.469 22.266 1 50.88 9 LEU B C 1
ATOM 4077 O O . LEU B 1 9 ? 15.664 53.438 21.453 1 50.88 9 LEU B O 1
ATOM 4081 N N . PRO B 1 10 ? 13.594 53.562 21.797 1 62.56 10 PRO B N 1
ATOM 4082 C CA . PRO B 1 10 ? 13.18 54.125 20.516 1 62.56 10 PRO B CA 1
ATOM 4083 C C . PRO B 1 10 ? 13.766 55.531 20.266 1 62.56 10 PRO B C 1
ATOM 4085 O O . PRO B 1 10 ? 13.031 56.5 20.219 1 62.56 10 PRO B O 1
ATOM 4088 N N . LEU B 1 11 ? 15.078 55.625 20.562 1 79.25 11 LEU B N 1
ATOM 4089 C CA . LEU B 1 11 ? 15.625 56.938 20.266 1 79.25 11 LEU B CA 1
ATOM 4090 C C . LEU B 1 11 ? 15.875 57.094 18.766 1 79.25 11 LEU B C 1
ATOM 4092 O O . LEU B 1 11 ? 16.594 58 18.344 1 79.25 11 LEU B O 1
ATOM 4096 N N . LYS B 1 12 ? 15.453 56.156 18.203 1 86.38 12 LYS B N 1
ATOM 4097 C CA . LYS B 1 12 ? 15.602 56.219 16.75 1 86.38 12 LYS B CA 1
ATOM 4098 C C . LYS B 1 12 ? 14.242 56.375 16.078 1 86.38 12 LYS B C 1
ATOM 4100 O O . LYS B 1 12 ? 13.258 55.75 16.516 1 86.38 12 LYS B O 1
ATOM 4105 N N . CYS B 1 13 ? 14.227 57.156 15.148 1 90.44 13 CYS B N 1
ATOM 4106 C CA . CYS B 1 13 ? 13.023 57.344 14.352 1 90.44 13 CYS B CA 1
ATOM 4107 C C . CYS B 1 13 ? 12.68 56.031 13.625 1 90.44 13 CYS B C 1
ATOM 4109 O O . CYS B 1 13 ? 13.555 55.375 13.047 1 90.44 13 CYS B O 1
ATOM 4111 N N . SER B 1 14 ? 11.477 55.594 13.609 1 87.5 14 SER B N 1
ATOM 4112 C CA . SER B 1 14 ? 11.039 54.344 13.047 1 87.5 14 SER B CA 1
ATOM 4113 C C . SER B 1 14 ? 11.078 54.375 11.523 1 87.5 14 SER B C 1
ATOM 4115 O O . SER B 1 14 ? 11.086 53.312 10.875 1 87.5 14 SER B O 1
ATOM 4117 N N . ILE B 1 15 ? 11.141 55.5 10.922 1 90.19 15 ILE B N 1
ATOM 4118 C CA . ILE B 1 15 ? 11.125 55.625 9.469 1 90.19 15 ILE B CA 1
ATOM 4119 C C . ILE B 1 15 ? 12.555 55.688 8.93 1 90.19 15 ILE B C 1
ATOM 4121 O O . ILE B 1 15 ? 12.969 54.812 8.156 1 90.19 15 ILE B O 1
ATOM 4125 N N . CYS B 1 16 ? 13.352 56.625 9.398 1 89.81 16 CYS B N 1
ATOM 4126 C CA . CYS B 1 16 ? 14.703 56.781 8.875 1 89.81 16 CYS B CA 1
ATOM 4127 C C . CYS B 1 16 ? 15.703 55.969 9.68 1 89.81 16 CYS B C 1
ATOM 4129 O O . CYS B 1 16 ? 16.828 55.75 9.227 1 89.81 16 CYS B O 1
ATOM 4131 N N . LYS B 1 17 ? 15.484 55.656 10.898 1 89.88 17 LYS B N 1
ATOM 4132 C CA . LYS B 1 17 ? 16.281 54.812 11.773 1 89.88 17 LYS B CA 1
ATOM 4133 C C . LYS B 1 17 ? 17.516 55.562 12.297 1 89.88 17 LYS B C 1
ATOM 4135 O O . LYS B 1 17 ? 18.469 54.938 12.758 1 89.88 17 LYS B O 1
ATOM 4140 N N . HIS B 1 18 ? 17.375 56.781 12.266 1 87.62 18 HIS B N 1
ATOM 4141 C CA . HIS B 1 18 ? 18.453 57.594 12.82 1 87.62 18 HIS B CA 1
ATOM 4142 C C . HIS B 1 18 ? 18.094 58.094 14.211 1 87.62 18 HIS B C 1
ATOM 4144 O O . HIS B 1 18 ? 16.922 58.188 14.57 1 87.62 18 HIS B O 1
ATOM 4150 N N . VAL B 1 19 ? 19.125 58.438 14.93 1 86.44 19 VAL B N 1
ATOM 4151 C CA . VAL B 1 19 ? 18.938 58.969 16.281 1 86.44 19 VAL B CA 1
ATOM 4152 C C . VAL B 1 19 ? 18.391 60.375 16.234 1 86.44 19 VAL B C 1
ATOM 4154 O O . VAL B 1 19 ? 18.766 61.156 15.367 1 86.44 19 VAL B O 1
ATOM 4157 N N . TYR B 1 20 ? 17.438 60.656 17.109 1 87.19 20 TYR B N 1
ATOM 4158 C CA . TYR B 1 20 ? 16.859 62 17.188 1 87.19 20 TYR B CA 1
ATOM 4159 C C . TYR B 1 20 ? 17.922 63.031 17.562 1 87.19 20 TYR B C 1
ATOM 4161 O O . TYR B 1 20 ? 18.859 62.719 18.281 1 87.19 20 TYR B O 1
ATOM 4169 N N . ASP B 1 21 ? 17.828 64.188 16.969 1 79.81 21 ASP B N 1
ATOM 4170 C CA . ASP B 1 21 ? 18.734 65.25 17.297 1 79.81 21 ASP B CA 1
ATOM 4171 C C . ASP B 1 21 ? 17.953 66.562 17.531 1 79.81 21 ASP B C 1
ATOM 4173 O O . ASP B 1 21 ? 16.734 66.625 17.375 1 79.81 21 ASP B O 1
ATOM 4177 N N . VAL B 1 22 ? 18.625 67.562 18.094 1 78.94 22 VAL B N 1
ATOM 4178 C CA . VAL B 1 22 ? 17.953 68.812 18.453 1 78.94 22 VAL B CA 1
ATOM 4179 C C . VAL B 1 22 ? 17.906 69.75 17.234 1 78.94 22 VAL B C 1
ATOM 4181 O O . VAL B 1 22 ? 17.25 70.812 17.25 1 78.94 22 VAL B O 1
ATOM 4184 N N . THR B 1 23 ? 18.438 69.375 16.125 1 80 23 THR B N 1
ATOM 4185 C CA . THR B 1 23 ? 18.531 70.25 14.977 1 80 23 THR B CA 1
ATOM 4186 C C . THR B 1 23 ? 17.688 69.75 13.82 1 80 23 THR B C 1
ATOM 4188 O O . THR B 1 23 ? 16.531 70.125 13.648 1 80 23 THR B O 1
ATOM 4191 N N . ASP B 1 24 ? 18.141 68.625 13.18 1 84.81 24 ASP B N 1
ATOM 4192 C CA . ASP B 1 24 ? 17.516 68.188 11.938 1 84.81 24 ASP B CA 1
ATOM 4193 C C . ASP B 1 24 ? 16.531 67 12.211 1 84.81 24 ASP B C 1
ATOM 4195 O O . ASP B 1 24 ? 15.602 66.812 11.43 1 84.81 24 ASP B O 1
ATOM 4199 N N . ARG B 1 25 ? 16.812 66.438 13.234 1 90.38 25 ARG B N 1
ATOM 4200 C CA . ARG B 1 25 ? 15.969 65.25 13.531 1 90.38 25 ARG B CA 1
ATOM 4201 C C . ARG B 1 25 ? 15.297 65.438 14.891 1 90.38 25 ARG B C 1
ATOM 4203 O O . ARG B 1 25 ? 15.352 64.5 15.719 1 90.38 25 ARG B O 1
ATOM 4210 N N . LEU B 1 26 ? 14.641 66.562 15.031 1 91.69 26 LEU B N 1
ATOM 4211 C CA . LEU B 1 26 ? 13.922 66.812 16.266 1 91.69 26 LEU B CA 1
ATOM 4212 C C . LEU B 1 26 ? 12.75 65.875 16.453 1 91.69 26 LEU B C 1
ATOM 4214 O O . LEU B 1 26 ? 11.938 65.688 15.539 1 91.69 26 LEU B O 1
ATOM 4218 N N . PRO B 1 27 ? 12.734 65.188 17.609 1 92.88 27 PRO B N 1
ATOM 4219 C CA . PRO B 1 27 ? 11.633 64.25 17.828 1 92.88 27 PRO B CA 1
ATOM 4220 C C . PRO B 1 27 ? 10.281 64.938 18 1 92.88 27 PRO B C 1
ATOM 4222 O O . PRO B 1 27 ? 10.141 65.812 18.828 1 92.88 27 PRO B O 1
ATOM 4225 N N . LYS B 1 28 ? 9.359 64.625 17.125 1 93.56 28 LYS B N 1
ATOM 4226 C CA . LYS B 1 28 ? 7.98 65.062 17.203 1 93.56 28 LYS B CA 1
ATOM 4227 C C . LYS B 1 28 ? 7.016 63.938 17.453 1 93.56 28 LYS B C 1
ATOM 4229 O O . LYS B 1 28 ? 7.242 62.812 17 1 93.56 28 LYS B O 1
ATOM 4234 N N . TYR B 1 29 ? 6.023 64.125 18.312 1 93.69 29 TYR B N 1
ATOM 4235 C CA . TYR B 1 29 ? 5.113 63.031 18.578 1 93.69 29 TYR B CA 1
ATOM 4236 C C . TYR B 1 29 ? 3.729 63.312 18 1 93.69 29 TYR B C 1
ATOM 4238 O O . TYR B 1 29 ? 3.311 64.438 17.922 1 93.69 29 TYR B O 1
ATOM 4246 N N . LEU B 1 30 ? 3.092 62.281 17.516 1 92.69 30 LEU B N 1
ATOM 4247 C CA . LEU B 1 30 ? 1.75 62.344 16.953 1 92.69 30 LEU B CA 1
ATOM 4248 C C . LEU B 1 30 ? 0.692 62.125 18.031 1 92.69 30 LEU B C 1
ATOM 4250 O O . LEU B 1 30 ? 1.021 61.812 19.172 1 92.69 30 LEU B O 1
ATOM 4254 N N . PRO B 1 31 ? -0.597 62.406 17.688 1 90.12 31 PRO B N 1
ATOM 4255 C CA . PRO B 1 31 ? -1.647 62.219 18.688 1 90.12 31 PRO B CA 1
ATOM 4256 C C . PRO B 1 31 ? -1.669 60.781 19.266 1 90.12 31 PRO B C 1
ATOM 4258 O O . PRO B 1 31 ? -2.143 60.594 20.375 1 90.12 31 PRO B O 1
ATOM 4261 N N . CYS B 1 32 ? -1.089 59.844 18.594 1 90.5 32 CYS B N 1
ATOM 4262 C CA . CYS B 1 32 ? -1.008 58.469 19.047 1 90.5 32 CYS B CA 1
ATOM 4263 C C . CYS B 1 32 ? 0.203 58.281 19.953 1 90.5 32 CYS B C 1
ATOM 4265 O O . CYS B 1 32 ? 0.459 57.156 20.406 1 90.5 32 CYS B O 1
ATOM 4267 N N . LEU B 1 33 ? 1.015 59.281 20.172 1 92.81 33 LEU B N 1
ATOM 4268 C CA . LEU B 1 33 ? 2.172 59.344 21.062 1 92.81 33 LEU B CA 1
ATOM 4269 C C . LEU B 1 33 ? 3.363 58.594 20.469 1 92.81 33 LEU B C 1
ATOM 4271 O O . LEU B 1 33 ? 4.363 58.375 21.156 1 92.81 33 LEU B O 1
ATOM 4275 N N . HIS B 1 34 ? 3.225 58.188 19.203 1 91.44 34 HIS B N 1
ATOM 4276 C CA . HIS B 1 34 ? 4.426 57.719 18.516 1 91.44 34 HIS B CA 1
ATOM 4277 C C . HIS B 1 34 ? 5.301 58.875 18.078 1 91.44 34 HIS B C 1
ATOM 4279 O O . HIS B 1 34 ? 4.793 59.938 17.672 1 91.44 34 HIS B O 1
ATOM 4285 N N . THR B 1 35 ? 6.574 58.688 18.219 1 93.31 35 THR B N 1
ATOM 4286 C CA . THR B 1 35 ? 7.523 59.75 17.953 1 93.31 35 THR B CA 1
ATOM 4287 C C . THR B 1 35 ? 8.266 59.531 16.641 1 93.31 35 THR B C 1
ATOM 4289 O O . THR B 1 35 ? 8.742 58.438 16.375 1 93.31 35 THR B O 1
ATOM 4292 N N . LEU B 1 36 ? 8.289 60.531 15.781 1 92.88 36 LEU B N 1
ATOM 4293 C CA . LEU B 1 36 ? 9.016 60.562 14.516 1 92.88 36 LEU B CA 1
ATOM 4294 C C . LEU B 1 36 ? 9.844 61.812 14.375 1 92.88 36 LEU B C 1
ATOM 4296 O O . LEU B 1 36 ? 9.594 62.812 15.07 1 92.88 36 LEU B O 1
ATOM 4300 N N . CYS B 1 37 ? 10.844 61.781 13.617 1 91.88 37 CYS B N 1
ATOM 4301 C CA . CYS B 1 37 ? 11.688 62.969 13.477 1 91.88 37 CYS B CA 1
ATOM 4302 C C . CYS B 1 37 ? 11.062 64 12.523 1 91.88 37 CYS B C 1
ATOM 4304 O O . CYS B 1 37 ? 10.281 63.625 11.641 1 91.88 37 CYS B O 1
ATOM 4306 N N . VAL B 1 38 ? 11.406 65.188 12.664 1 92.88 38 VAL B N 1
ATOM 4307 C CA . VAL B 1 38 ? 10.836 66.312 11.898 1 92.88 38 VAL B CA 1
ATOM 4308 C C . VAL B 1 38 ? 11.148 66.125 10.414 1 92.88 38 VAL B C 1
ATOM 4310 O O . VAL B 1 38 ? 10.32 66.438 9.562 1 92.88 38 VAL B O 1
ATOM 4313 N N . LEU B 1 39 ? 12.266 65.562 10.062 1 92.31 39 LEU B N 1
ATOM 4314 C CA . LEU B 1 39 ? 12.68 65.375 8.68 1 92.31 39 LEU B CA 1
ATOM 4315 C C . LEU B 1 39 ? 11.766 64.375 7.98 1 92.31 39 LEU B C 1
ATOM 4317 O O . LEU B 1 39 ? 11.328 64.562 6.852 1 92.31 39 LEU B O 1
ATOM 4321 N N . CYS B 1 40 ? 11.5 63.312 8.617 1 91.94 40 CYS B N 1
ATOM 4322 C CA . CYS B 1 40 ? 10.664 62.25 8.047 1 91.94 40 CYS B CA 1
ATOM 4323 C C . CYS B 1 40 ? 9.219 62.719 7.918 1 91.94 40 CYS B C 1
ATOM 4325 O O . CYS B 1 40 ? 8.531 62.344 6.965 1 91.94 40 CYS B O 1
ATOM 4327 N N . LEU B 1 41 ? 8.742 63.531 8.844 1 93.44 41 LEU B N 1
ATOM 4328 C CA . LEU B 1 41 ? 7.375 64.062 8.812 1 93.44 41 LEU B CA 1
ATOM 4329 C C . LEU B 1 41 ? 7.227 65.125 7.742 1 93.44 41 LEU B C 1
ATOM 4331 O O . LEU B 1 41 ? 6.133 65.312 7.199 1 93.44 41 LEU B O 1
ATOM 4335 N N . ALA B 1 42 ? 8.305 65.75 7.438 1 91.88 42 ALA B N 1
ATOM 4336 C CA . ALA B 1 42 ? 8.289 66.875 6.469 1 91.88 42 ALA B CA 1
ATOM 4337 C C . ALA B 1 42 ? 7.879 66.375 5.09 1 91.88 42 ALA B C 1
ATOM 4339 O O . ALA B 1 42 ? 7.27 67.125 4.312 1 91.88 42 ALA B O 1
ATOM 4340 N N . GLY B 1 43 ? 8.164 65.125 4.797 1 88.88 43 GLY B N 1
ATOM 4341 C CA . GLY B 1 43 ? 7.805 64.562 3.51 1 88.88 43 GLY B CA 1
ATOM 4342 C C . GLY B 1 43 ? 6.316 64.25 3.365 1 88.88 43 GLY B C 1
ATOM 4343 O O . GLY B 1 43 ? 5.836 64 2.266 1 88.88 43 GLY B O 1
ATOM 4344 N N . HIS B 1 44 ? 5.508 64.562 4.383 1 91.25 44 HIS B N 1
ATOM 4345 C CA . HIS B 1 44 ? 4.09 64.188 4.363 1 91.25 44 HIS B CA 1
ATOM 4346 C C . HIS B 1 44 ? 3.223 65.375 4.723 1 91.25 44 HIS B C 1
ATOM 4348 O O . HIS B 1 44 ? 2.07 65.25 5.129 1 91.25 44 HIS B O 1
ATOM 4354 N N . VAL B 1 45 ? 3.812 66.5 4.625 1 90.38 45 VAL B N 1
ATOM 4355 C CA . VAL B 1 45 ? 3.127 67.75 5.004 1 90.38 45 VAL B CA 1
ATOM 4356 C C . VAL B 1 45 ? 1.879 67.938 4.145 1 90.38 45 VAL B C 1
ATOM 4358 O O . VAL B 1 45 ? 1.928 67.75 2.924 1 90.38 45 VAL B O 1
ATOM 4361 N N . GLY B 1 46 ? 0.776 68.188 4.797 1 88.81 46 GLY B N 1
ATOM 4362 C CA . GLY B 1 46 ? -0.475 68.438 4.105 1 88.81 46 GLY B CA 1
ATOM 4363 C C . GLY B 1 46 ? -1.211 67.188 3.693 1 88.81 46 GLY B C 1
ATOM 4364 O O . GLY B 1 46 ? -2.236 67.25 3.014 1 88.81 46 GLY B O 1
ATOM 4365 N N . LYS B 1 47 ? -0.759 66.062 4.051 1 91.62 47 LYS B N 1
ATOM 4366 C CA . LYS B 1 47 ? -1.372 64.812 3.67 1 91.62 47 LYS B CA 1
ATOM 4367 C C . LYS B 1 47 ? -1.781 64 4.902 1 91.62 47 LYS B C 1
ATOM 4369 O O . LYS B 1 47 ? -1.37 64.312 6.02 1 91.62 47 LYS B O 1
ATOM 4374 N N . ILE B 1 48 ? -2.705 63.188 4.648 1 92.69 48 ILE B N 1
ATOM 4375 C CA . ILE B 1 48 ? -3.07 62.219 5.695 1 92.69 48 ILE B CA 1
ATOM 4376 C C . ILE B 1 48 ? -1.954 61.188 5.871 1 92.69 48 ILE B C 1
ATOM 4378 O O . ILE B 1 48 ? -1.55 60.531 4.91 1 92.69 48 ILE B O 1
ATOM 4382 N N . PHE B 1 49 ? -1.351 61.125 6.992 1 93.38 49 PHE B N 1
ATOM 4383 C CA . PHE B 1 49 ? -0.222 60.281 7.301 1 93.38 49 PHE B CA 1
ATOM 4384 C C . PHE B 1 49 ? -0.651 59.125 8.219 1 93.38 49 PHE B C 1
ATOM 4386 O O . PHE B 1 49 ? -1.298 59.375 9.242 1 93.38 49 PHE B O 1
ATOM 4393 N N . GLN B 1 50 ? -0.365 58 7.805 1 92.62 50 GLN B N 1
ATOM 4394 C CA . GLN B 1 50 ? -0.623 56.812 8.641 1 92.62 50 GLN B CA 1
ATOM 4395 C C . GLN B 1 50 ? 0.617 56.438 9.445 1 92.62 50 GLN B C 1
ATOM 4397 O O . GLN B 1 50 ? 1.653 56.094 8.867 1 92.62 50 GLN B O 1
ATOM 4402 N N . CYS B 1 51 ? 0.514 56.5 10.789 1 92.06 51 CYS B N 1
ATOM 4403 C CA . CYS B 1 51 ? 1.644 56.219 11.656 1 92.06 51 CYS B CA 1
ATOM 4404 C C . CYS B 1 51 ? 2.104 54.75 11.469 1 92.06 51 CYS B C 1
ATOM 4406 O O . CYS B 1 51 ? 1.302 53.844 11.57 1 92.06 51 CYS B O 1
ATOM 4408 N N . PRO B 1 52 ? 3.264 54.531 11.141 1 87.56 52 PRO B N 1
ATOM 4409 C CA . PRO B 1 52 ? 3.762 53.188 10.883 1 87.56 52 PRO B CA 1
ATOM 4410 C C . PRO B 1 52 ? 3.66 52.281 12.109 1 87.56 52 PRO B C 1
ATOM 4412 O O . PRO B 1 52 ? 3.547 51.062 11.969 1 87.56 52 PRO B O 1
ATOM 4415 N N . GLY B 1 53 ? 3.678 52.812 13.312 1 83.62 53 GLY B N 1
ATOM 4416 C CA . GLY B 1 53 ? 3.652 52.031 14.539 1 83.62 53 GLY B CA 1
ATOM 4417 C C . GLY B 1 53 ? 2.262 51.562 14.914 1 83.62 53 GLY B C 1
ATOM 4418 O O . GLY B 1 53 ? 2.102 50.5 15.516 1 83.62 53 GLY B O 1
ATOM 4419 N N . CYS B 1 54 ? 1.155 52.344 14.617 1 87.62 54 CYS B N 1
ATOM 4420 C CA . CYS B 1 54 ? -0.183 52 15.086 1 87.62 54 CYS B CA 1
ATOM 4421 C C . CYS B 1 54 ? -1.21 52.156 13.977 1 87.62 54 CYS B C 1
ATOM 4423 O O . CYS B 1 54 ? -2.391 51.875 14.164 1 87.62 54 CYS B O 1
ATOM 4425 N N . LYS B 1 55 ? -0.905 52.688 12.812 1 87.75 55 LYS B N 1
ATOM 4426 C CA . LYS B 1 55 ? -1.748 52.875 11.633 1 87.75 55 LYS B CA 1
ATOM 4427 C C . LYS B 1 55 ? -2.795 53.969 11.883 1 87.75 55 LYS B C 1
ATOM 4429 O O . LYS B 1 55 ? -3.76 54.062 11.125 1 87.75 55 LYS B O 1
ATOM 4434 N N . HIS B 1 56 ? -2.602 54.688 12.961 1 88.25 56 HIS B N 1
ATOM 4435 C CA . HIS B 1 56 ? -3.467 55.844 13.219 1 88.25 56 HIS B CA 1
ATOM 4436 C C . HIS B 1 56 ? -3.289 56.906 12.156 1 88.25 56 HIS B C 1
ATOM 4438 O O . HIS B 1 56 ? -2.162 57.219 11.75 1 88.25 56 HIS B O 1
ATOM 4444 N N . GLU B 1 57 ? -4.371 57.438 11.75 1 92.56 57 GLU B N 1
ATOM 4445 C CA . GLU B 1 57 ? -4.336 58.469 10.727 1 92.56 57 GLU B CA 1
ATOM 4446 C C . GLU B 1 57 ? -4.324 59.844 11.359 1 92.56 57 GLU B C 1
ATOM 4448 O O . GLU B 1 57 ? -5.156 60.156 12.219 1 92.56 57 GLU B O 1
ATOM 4453 N N . SER B 1 58 ? -3.342 60.625 11.047 1 90.5 58 SER B N 1
ATOM 4454 C CA . SER B 1 58 ? -3.229 62 11.516 1 90.5 58 SER B CA 1
ATOM 4455 C C . SER B 1 58 ? -2.955 62.969 10.352 1 90.5 58 SER B C 1
ATOM 4457 O O . SER B 1 58 ? -2.367 62.562 9.344 1 90.5 58 SER B O 1
ATOM 4459 N N . ASN B 1 59 ? -3.475 64.125 10.508 1 90.94 59 ASN B N 1
ATOM 4460 C CA . ASN B 1 59 ? -3.184 65.188 9.539 1 90.94 59 ASN B CA 1
ATOM 4461 C C . ASN B 1 59 ? -1.921 65.938 9.906 1 90.94 59 ASN B C 1
ATOM 4463 O O . ASN B 1 59 ? -1.823 66.5 11.008 1 90.94 59 ASN B O 1
ATOM 4467 N N . ILE B 1 60 ? -1.02 65.938 8.977 1 91.94 60 ILE B N 1
ATOM 4468 C CA . ILE B 1 60 ? 0.209 66.688 9.234 1 91.94 60 ILE B CA 1
ATOM 4469 C C . ILE B 1 60 ? 0.035 68.188 8.789 1 91.94 60 ILE B C 1
ATOM 4471 O O . ILE B 1 60 ? -0.17 68.438 7.605 1 91.94 60 ILE B O 1
ATOM 4475 N N . PRO B 1 61 ? 0.159 69 9.727 1 90.69 61 PRO B N 1
ATOM 4476 C CA . PRO B 1 61 ? -0.036 70.375 9.383 1 90.69 61 PRO B CA 1
ATOM 4477 C C . PRO B 1 61 ? 1.054 70.938 8.453 1 90.69 61 PRO B C 1
ATOM 4479 O O . PRO B 1 61 ? 2.135 70.312 8.359 1 90.69 61 PRO B O 1
ATOM 4482 N N . LYS B 1 62 ? 0.71 72.062 7.73 1 88.31 62 LYS B N 1
ATOM 4483 C CA . LYS B 1 62 ? 1.657 72.688 6.812 1 88.31 62 LYS B CA 1
ATOM 4484 C C . LYS B 1 62 ? 2.883 73.188 7.562 1 88.31 62 LYS B C 1
ATOM 4486 O O . LYS B 1 62 ? 4.004 73.125 7.051 1 88.31 62 LYS B O 1
ATOM 4491 N N . ARG B 1 63 ? 2.598 73.625 8.742 1 88.94 63 ARG B N 1
ATOM 4492 C CA . ARG B 1 63 ? 3.689 74.062 9.625 1 88.94 63 ARG B CA 1
ATOM 4493 C C . ARG B 1 63 ? 4.07 72.938 10.586 1 88.94 63 ARG B C 1
ATOM 4495 O O . ARG B 1 63 ? 3.398 72.75 11.594 1 88.94 63 ARG B O 1
ATOM 4502 N N . ILE B 1 64 ? 5.105 72.312 10.289 1 85.56 64 ILE B N 1
ATOM 4503 C CA . ILE B 1 64 ? 5.547 71.125 11.031 1 85.56 64 ILE B CA 1
ATOM 4504 C C . ILE B 1 64 ? 5.902 71.562 12.461 1 85.56 64 ILE B C 1
ATOM 4506 O O . ILE B 1 64 ? 5.879 70.688 13.367 1 85.56 64 ILE B O 1
ATOM 4510 N N . GLU B 1 65 ? 6.246 72.875 12.57 1 81.12 65 GLU B N 1
ATOM 4511 C CA . GLU B 1 65 ? 6.652 73.375 13.883 1 81.12 65 GLU B CA 1
ATOM 4512 C C . GLU B 1 65 ? 5.504 73.25 14.883 1 81.12 65 GLU B C 1
ATOM 4514 O O . GLU B 1 65 ? 5.73 73.312 16.094 1 81.12 65 GLU B O 1
ATOM 4519 N N . VAL B 1 66 ? 4.297 73.125 14.312 1 86.5 66 VAL B N 1
ATOM 4520 C CA . VAL B 1 66 ? 3.119 73.125 15.172 1 86.5 66 VAL B CA 1
ATOM 4521 C C . VAL B 1 66 ? 2.99 71.75 15.859 1 86.5 66 VAL B C 1
ATOM 4523 O O . VAL B 1 66 ? 2.363 71.688 16.922 1 86.5 66 VAL B O 1
ATOM 4526 N N . ILE B 1 67 ? 3.658 70.812 15.312 1 90.88 67 ILE B N 1
ATOM 4527 C CA . ILE B 1 67 ? 3.625 69.5 15.945 1 90.88 67 ILE B CA 1
ATOM 4528 C C . ILE B 1 67 ? 4.461 69.5 17.219 1 90.88 67 ILE B C 1
ATOM 4530 O O . ILE B 1 67 ? 5.605 70 17.219 1 90.88 67 ILE B O 1
ATOM 4534 N N . PRO B 1 68 ? 3.834 69.062 18.219 1 90.25 68 PRO B N 1
ATOM 4535 C CA . PRO B 1 68 ? 4.539 69.125 19.5 1 90.25 68 PRO B CA 1
ATOM 4536 C C . PRO B 1 68 ? 5.832 68.312 19.531 1 90.25 68 PRO B C 1
ATOM 4538 O O . PRO B 1 68 ? 5.898 67.25 18.938 1 90.25 68 PRO B O 1
ATOM 4541 N N . THR B 1 69 ? 6.797 68.938 20.266 1 91 69 THR B N 1
ATOM 4542 C CA . THR B 1 69 ? 8.094 68.25 20.406 1 91 69 THR B CA 1
ATOM 4543 C C . THR B 1 69 ? 8.094 67.312 21.609 1 91 69 THR B C 1
ATOM 4545 O O . THR B 1 69 ? 7.523 67.625 22.656 1 91 69 THR B O 1
ATOM 4548 N N . ASN B 1 70 ? 8.688 66.188 21.375 1 91.75 70 ASN B N 1
ATOM 4549 C CA . ASN B 1 70 ? 8.914 65.25 22.484 1 91.75 70 ASN B CA 1
ATOM 4550 C C . ASN B 1 70 ? 10.141 65.688 23.297 1 91.75 70 ASN B C 1
ATOM 4552 O O . ASN B 1 70 ? 11.242 65.188 23.047 1 91.75 70 ASN B O 1
ATOM 4556 N N . PHE B 1 71 ? 9.906 66.5 24.234 1 87.5 71 PHE B N 1
ATOM 4557 C CA . PHE B 1 71 ? 11 67.062 25.016 1 87.5 71 PHE B CA 1
ATOM 4558 C C . PHE B 1 71 ? 11.656 66 25.875 1 87.5 71 PHE B C 1
ATOM 4560 O O . PHE B 1 71 ? 12.859 66.062 26.156 1 87.5 71 PHE B O 1
ATOM 4567 N N . ALA B 1 72 ? 10.852 65.062 26.234 1 88.06 72 ALA B N 1
ATOM 4568 C CA . ALA B 1 72 ? 11.406 64 27.078 1 88.06 72 ALA B CA 1
ATOM 4569 C C . ALA B 1 72 ? 12.539 63.281 26.359 1 88.06 72 ALA B C 1
ATOM 4571 O O . ALA B 1 72 ? 13.594 63.031 26.953 1 88.06 72 ALA B O 1
ATOM 4572 N N . PHE B 1 73 ? 12.336 63.031 25.125 1 87.06 73 PHE B N 1
ATOM 4573 C CA . PHE B 1 73 ? 13.359 62.344 24.344 1 87.06 73 PHE B CA 1
ATOM 4574 C C . PHE B 1 73 ? 14.578 63.25 24.156 1 87.06 73 PHE B C 1
ATOM 4576 O O . PHE B 1 73 ? 15.719 62.781 24.219 1 87.06 73 PHE B O 1
ATOM 4583 N N . VAL B 1 74 ? 14.281 64.438 23.938 1 84.06 74 VAL B N 1
ATOM 4584 C CA . VAL B 1 74 ? 15.359 65.438 23.766 1 84.06 74 VAL B CA 1
ATOM 4585 C C . VAL B 1 74 ? 16.203 65.5 25.047 1 84.06 74 VAL B C 1
ATOM 4587 O O . VAL B 1 74 ? 17.438 65.375 24.984 1 84.06 74 VAL B O 1
ATOM 4590 N N . ASN B 1 75 ? 15.492 65.625 26.109 1 83.69 75 ASN B N 1
ATOM 4591 C CA . ASN B 1 75 ? 16.172 65.688 27.406 1 83.69 75 ASN B CA 1
ATOM 4592 C C . ASN B 1 75 ? 16.953 64.438 27.719 1 83.69 75 ASN B C 1
ATOM 4594 O O . ASN B 1 75 ? 18.078 64.5 28.219 1 83.69 75 ASN B O 1
ATOM 4598 N N . TYR B 1 76 ? 16.375 63.344 27.469 1 85.69 76 TYR B N 1
ATOM 4599 C CA . TYR B 1 76 ? 17.047 62.062 27.703 1 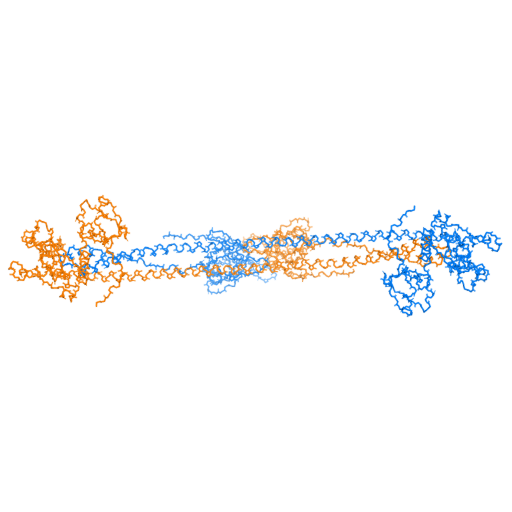85.69 76 TYR B CA 1
ATOM 4600 C C . TYR B 1 76 ? 18.312 61.938 26.875 1 85.69 76 TYR B C 1
ATOM 4602 O O . TYR B 1 76 ? 19.344 61.5 27.359 1 85.69 76 TYR B O 1
ATOM 4610 N N . ASN B 1 77 ? 18.156 62.281 25.578 1 82.31 77 ASN B N 1
ATOM 4611 C CA . ASN B 1 77 ? 19.312 62.25 24.703 1 82.31 77 ASN B CA 1
ATOM 4612 C C . ASN B 1 77 ? 20.438 63.156 25.188 1 82.31 77 ASN B C 1
ATOM 4614 O O . ASN B 1 77 ? 21.609 62.812 25.141 1 82.31 77 ASN B O 1
ATOM 4618 N N . GLN B 1 78 ? 20.016 64.312 25.578 1 80.44 78 GLN B N 1
ATOM 4619 C CA . GLN B 1 78 ? 20.984 65.25 26.094 1 80.44 78 GLN B CA 1
ATOM 4620 C C . GLN B 1 78 ? 21.688 64.75 27.344 1 80.44 78 GLN B C 1
ATOM 4622 O O . GLN B 1 78 ? 22.891 64.938 27.516 1 80.44 78 GLN B O 1
ATOM 4627 N N . LEU B 1 79 ? 20.938 64.188 28.203 1 83.31 79 LEU B N 1
ATOM 4628 C CA . LEU B 1 79 ? 21.5 63.562 29.406 1 83.31 79 LEU B CA 1
ATOM 4629 C C . LEU B 1 79 ? 22.531 62.5 29.047 1 83.31 79 LEU B C 1
ATOM 4631 O O . LEU B 1 79 ? 23.625 62.469 29.641 1 83.31 79 LEU B O 1
ATOM 4635 N N . LEU B 1 80 ? 22.188 61.719 28.094 1 82.06 80 LEU B N 1
ATOM 4636 C CA . LEU B 1 80 ? 23.109 60.656 27.672 1 82.06 80 LEU B CA 1
ATOM 4637 C C . LEU B 1 80 ? 24.406 61.25 27.125 1 82.06 80 LEU B C 1
ATOM 4639 O O . LEU B 1 80 ? 25.5 60.75 27.391 1 82.06 80 LEU B O 1
ATOM 4643 N N . CYS B 1 81 ? 24.219 62.281 26.344 1 79.31 81 CYS B N 1
ATOM 4644 C CA . CYS B 1 81 ? 25.391 62.938 25.781 1 79.31 81 CYS B CA 1
ATOM 4645 C C . CYS B 1 81 ? 26.281 63.5 26.875 1 79.31 81 CYS B C 1
ATOM 4647 O O . CYS B 1 81 ? 27.5 63.375 26.828 1 79.31 81 CYS B O 1
ATOM 4649 N N . HIS B 1 82 ? 25.656 64.125 27.812 1 82.25 82 HIS B N 1
ATOM 4650 C CA . HIS B 1 82 ? 26.406 64.688 28.922 1 82.25 82 HIS B CA 1
ATOM 4651 C C . HIS B 1 82 ? 27.078 63.625 29.766 1 82.25 82 HIS B C 1
ATOM 4653 O O . HIS B 1 82 ? 28.234 63.812 30.172 1 82.25 82 HIS B O 1
ATOM 4659 N N . GLN B 1 83 ? 26.375 62.594 29.938 1 83.25 83 GLN B N 1
ATOM 4660 C CA . GLN B 1 83 ? 26.953 61.469 30.703 1 83.25 83 GLN B CA 1
ATOM 4661 C C . GLN B 1 83 ? 28.156 60.875 29.984 1 83.25 83 GLN B C 1
ATOM 4663 O O . GLN B 1 83 ? 29.172 60.562 30.625 1 83.25 83 GLN B O 1
ATOM 4668 N N . ASN B 1 84 ? 28.016 60.812 28.781 1 82.94 84 ASN B N 1
ATOM 4669 C CA . ASN B 1 84 ? 29.141 60.281 28 1 82.94 84 ASN B CA 1
ATOM 4670 C C . ASN B 1 84 ? 30.344 61.25 28.062 1 82.94 84 ASN B C 1
ATOM 4672 O O . ASN B 1 84 ? 31.484 60.781 28.156 1 82.94 84 ASN B O 1
ATOM 4676 N N . GLN B 1 85 ? 30.047 62.469 28.031 1 79.88 85 GLN B N 1
ATOM 4677 C CA . GLN B 1 85 ? 31.094 63.469 28.109 1 79.88 85 GLN B CA 1
ATOM 4678 C C . GLN B 1 85 ? 31.766 63.469 29.484 1 79.88 85 GLN B C 1
ATOM 4680 O O . GLN B 1 85 ? 32.969 63.594 29.578 1 79.88 85 GLN B O 1
ATOM 4685 N N . ILE B 1 86 ? 30.969 63.312 30.422 1 81.81 86 ILE B N 1
ATOM 4686 C CA . ILE B 1 86 ? 31.453 63.312 31.797 1 81.81 86 ILE B CA 1
ATOM 4687 C C . ILE B 1 86 ? 32.312 62.062 32.031 1 81.81 86 ILE B C 1
ATOM 4689 O O . ILE B 1 86 ? 33.344 62.125 32.688 1 81.81 86 ILE B O 1
ATOM 4693 N N . LYS B 1 87 ? 31.844 61 31.5 1 80.62 87 LYS B N 1
ATOM 4694 C CA . LYS B 1 87 ? 32.5 59.719 31.766 1 80.62 87 LYS B CA 1
ATOM 4695 C C . LYS B 1 87 ? 33.781 59.594 30.938 1 80.62 87 LYS B C 1
ATOM 4697 O O . LYS B 1 87 ? 34.812 59.125 31.422 1 80.62 87 LYS B O 1
ATOM 4702 N N . HIS B 1 88 ? 33.75 59.938 29.719 1 76.81 88 HIS B N 1
ATOM 4703 C CA . HIS B 1 88 ? 34.875 59.625 28.844 1 76.81 88 HIS B CA 1
ATOM 4704 C C . HIS B 1 88 ? 35.75 60.844 28.609 1 76.81 88 HIS B C 1
ATOM 4706 O O . HIS B 1 88 ? 36.844 60.75 28.062 1 76.81 88 HIS B O 1
ATOM 4712 N N . GLY B 1 89 ? 35.375 62 29.109 1 66.38 89 GLY B N 1
ATOM 4713 C CA . GLY B 1 89 ? 36.25 63.156 29.156 1 66.38 89 GLY B CA 1
ATOM 4714 C C . GLY B 1 89 ? 36.594 63.719 27.781 1 66.38 89 GLY B C 1
ATOM 4715 O O . GLY B 1 89 ? 37.719 64.125 27.531 1 66.38 89 GLY B O 1
ATOM 4716 N N . LYS B 1 90 ? 35.656 63.875 26.844 1 62.47 90 LYS B N 1
ATOM 4717 C CA . LYS B 1 90 ? 36.094 64.25 25.5 1 62.47 90 LYS B CA 1
ATOM 4718 C C . LYS B 1 90 ? 36.562 65.688 25.469 1 62.47 90 LYS B C 1
ATOM 4720 O O . LYS B 1 90 ? 36.062 66.562 26.219 1 62.47 90 LYS B O 1
ATOM 4725 N N . LEU B 1 91 ? 37.688 65.875 24.859 1 60.03 91 LEU B N 1
ATOM 4726 C CA . LEU B 1 91 ? 38.344 67.188 24.672 1 60.03 91 LEU B CA 1
ATOM 4727 C C . LEU B 1 91 ? 37.5 68.125 23.828 1 60.03 91 LEU B C 1
ATOM 4729 O O . LEU B 1 91 ? 36.906 67.688 22.844 1 60.03 91 LEU B O 1
ATOM 4733 N N . LEU B 1 92 ? 36.906 69.188 24.375 1 58.78 92 LEU B N 1
ATOM 4734 C CA . LEU B 1 92 ? 36.125 70.062 23.531 1 58.78 92 LEU B CA 1
ATOM 4735 C C . LEU B 1 92 ? 36.938 71.312 23.172 1 58.78 92 LEU B C 1
ATOM 4737 O O . LEU B 1 92 ? 37.812 71.75 23.938 1 58.78 92 LEU B O 1
ATOM 4741 N N . MET B 1 93 ? 36.969 71.625 21.906 1 57.84 93 MET B N 1
ATOM 4742 C CA . MET B 1 93 ? 37.656 72.812 21.391 1 57.84 93 MET B CA 1
ATOM 4743 C C . MET B 1 93 ? 36.812 74.062 21.609 1 57.84 93 MET B C 1
ATOM 4745 O O . MET B 1 93 ? 35.656 74.125 21.188 1 57.84 93 MET B O 1
ATOM 4749 N N . HIS B 1 94 ? 37.031 74.75 22.594 1 57.03 94 HIS B N 1
ATOM 4750 C CA . HIS B 1 94 ? 36.312 76 22.781 1 57.03 94 HIS B CA 1
ATOM 4751 C C . HIS B 1 94 ? 36.875 77.125 21.891 1 57.03 94 HIS B C 1
ATOM 4753 O O . HIS B 1 94 ? 38.094 77.312 21.828 1 57.03 94 HIS B O 1
ATOM 4759 N N . LYS B 1 95 ? 36.188 77.5 20.953 1 52.78 95 LYS B N 1
ATOM 4760 C CA . LYS B 1 95 ? 36.688 78.5 20.016 1 52.78 95 LYS B CA 1
ATOM 4761 C C . LYS B 1 95 ? 37.156 79.75 20.75 1 52.78 95 LYS B C 1
ATOM 4763 O O . LYS B 1 95 ? 38.188 80.312 20.406 1 52.78 95 LYS B O 1
ATOM 4768 N N . SER B 1 96 ? 36.281 80.375 21.594 1 51.91 96 SER B N 1
ATOM 4769 C CA . SER B 1 96 ? 36.562 81.75 22.047 1 51.91 96 SER B CA 1
ATOM 4770 C C . SER B 1 96 ? 37.656 81.75 23.109 1 51.91 96 SER B C 1
ATOM 4772 O O . SER B 1 96 ? 38.531 82.625 23.109 1 51.91 96 SER B O 1
ATOM 4774 N N . CYS B 1 97 ? 37.5 80.938 24.031 1 55.66 97 CYS B N 1
ATOM 4775 C CA . CYS B 1 97 ? 38.375 81.125 25.188 1 55.66 97 CYS B CA 1
ATOM 4776 C C . CYS B 1 97 ? 39.688 80.375 24.984 1 55.66 97 CYS B C 1
ATOM 4778 O O . CYS B 1 97 ? 40.719 80.812 25.547 1 55.66 97 CYS B O 1
ATOM 4780 N N . CYS B 1 98 ? 39.625 79.188 24.312 1 56.56 98 CYS B N 1
ATOM 4781 C CA . CYS B 1 98 ? 40.875 78.375 24.422 1 56.56 98 CYS B CA 1
ATOM 4782 C C . CYS B 1 98 ? 41.719 78.562 23.156 1 56.56 98 CYS B C 1
ATOM 4784 O O . CYS B 1 98 ? 42.75 77.875 23.031 1 56.56 98 CYS B O 1
ATOM 4786 N N . ARG B 1 99 ? 41.75 79.625 22.531 1 55.22 99 ARG B N 1
ATOM 4787 C CA . ARG B 1 99 ? 42.594 79.875 21.391 1 55.22 99 ARG B CA 1
ATOM 4788 C C . ARG B 1 99 ? 42.906 78.625 20.609 1 55.22 99 ARG B C 1
ATOM 4790 O O . ARG B 1 99 ? 44.062 78.375 20.266 1 55.22 99 ARG B O 1
ATOM 4797 N N . ASN B 1 100 ? 41.906 77.812 20.328 1 55.09 100 ASN B N 1
ATOM 4798 C CA . ASN B 1 100 ? 42 76.688 19.391 1 55.09 100 ASN B CA 1
ATOM 4799 C C . ASN B 1 100 ? 42.719 75.5 20.031 1 55.09 100 ASN B C 1
ATOM 4801 O O . ASN B 1 100 ? 43.281 74.688 19.312 1 55.09 100 ASN B O 1
ATOM 4805 N N . LYS B 1 101 ? 43.094 75.438 21.281 1 58 101 LYS B N 1
ATOM 4806 C CA . LYS B 1 101 ? 43.75 74.312 21.875 1 58 101 LYS B CA 1
ATOM 4807 C C . LYS B 1 101 ? 42.688 73.375 22.516 1 58 101 LYS B C 1
ATOM 4809 O O . LYS B 1 101 ? 41.688 73.875 23.031 1 58 101 LYS B O 1
ATOM 4814 N N . GLN B 1 102 ? 42.812 72.125 22.234 1 63.5 102 GLN B N 1
ATOM 4815 C CA . GLN B 1 102 ? 42 71.062 22.828 1 63.5 102 GLN B CA 1
ATOM 4816 C C . GLN B 1 102 ? 42.312 70.938 24.328 1 63.5 102 GLN B C 1
ATOM 4818 O O . GLN B 1 102 ? 43.469 70.688 24.719 1 63.5 102 GLN B O 1
ATOM 4823 N N . THR B 1 103 ? 41.531 71.562 25.109 1 69.75 103 THR B N 1
ATOM 4824 C CA . THR B 1 103 ? 41.781 71.438 26.531 1 69.75 103 THR B CA 1
ATOM 4825 C C . THR B 1 103 ? 40.688 70.625 27.203 1 69.75 103 THR B C 1
ATOM 4827 O O . THR B 1 103 ? 39.625 70.438 26.641 1 69.75 103 THR B O 1
ATOM 4830 N N . LEU B 1 104 ? 41.094 70.062 28.312 1 75.88 104 LEU B N 1
ATOM 4831 C CA . LEU B 1 104 ? 40.219 69.188 29.094 1 75.88 104 LEU B CA 1
ATOM 4832 C C . LEU B 1 104 ? 39.125 70 29.781 1 75.88 104 LEU B C 1
ATOM 4834 O O . LEU B 1 104 ? 39.406 71.125 30.281 1 75.88 104 LEU B O 1
ATOM 4838 N N . ASN B 1 105 ? 37.906 69.562 29.719 1 81.5 105 ASN B N 1
ATOM 4839 C CA . ASN B 1 105 ? 36.812 70.188 30.422 1 81.5 105 ASN B CA 1
ATOM 4840 C C . ASN B 1 105 ? 36.875 69.938 31.922 1 81.5 105 ASN B C 1
ATOM 4842 O O . ASN B 1 105 ? 37.062 68.812 32.344 1 81.5 105 ASN B O 1
ATOM 4846 N N . VAL B 1 106 ? 36.812 71 32.656 1 84.25 106 VAL B N 1
ATOM 4847 C CA . VAL B 1 106 ? 36.969 70.875 34.094 1 84.25 106 VAL B CA 1
ATOM 4848 C C . VAL B 1 106 ? 35.594 71.062 34.75 1 84.25 106 VAL B C 1
ATOM 4850 O O . VAL B 1 106 ? 35.375 70.562 35.875 1 84.25 106 VAL B O 1
ATOM 4853 N N . SER B 1 107 ? 34.844 71.875 34.125 1 88.19 107 SER B N 1
ATOM 4854 C CA . SER B 1 107 ? 33.531 72.125 34.75 1 88.19 107 SER B CA 1
ATOM 4855 C C . SER B 1 107 ? 32.5 72.438 33.656 1 88.19 107 SER B C 1
ATOM 4857 O O . SER B 1 107 ? 32.812 72.5 32.469 1 88.19 107 SER B O 1
ATOM 4859 N N . HIS B 1 108 ? 31.188 72.5 34.031 1 88.31 108 HIS B N 1
ATOM 4860 C CA . HIS B 1 108 ? 30.094 72.875 33.156 1 88.31 108 HIS B CA 1
ATOM 4861 C C . HIS B 1 108 ? 29.234 73.938 33.812 1 88.31 108 HIS B C 1
ATOM 4863 O O . HIS B 1 108 ? 28.953 73.875 35 1 88.31 108 HIS B O 1
ATOM 4869 N N . CYS B 1 109 ? 29.047 75 33.094 1 87.19 109 CYS B N 1
ATOM 4870 C CA . CYS B 1 109 ? 28.172 76.062 33.531 1 87.19 109 CYS B CA 1
ATOM 4871 C C . CYS B 1 109 ? 26.75 75.875 33 1 87.19 109 CYS B C 1
ATOM 4873 O O . CYS B 1 109 ? 26.562 75.75 31.781 1 87.19 109 CYS B O 1
ATOM 4875 N N . SER B 1 110 ? 25.719 75.875 33.781 1 81.12 110 SER B N 1
ATOM 4876 C CA . SER B 1 110 ? 24.328 75.688 33.375 1 81.12 110 SER B CA 1
ATOM 4877 C C . SER B 1 110 ? 23.781 76.875 32.688 1 81.12 110 SER B C 1
ATOM 4879 O O . SER B 1 110 ? 22.969 76.812 31.766 1 81.12 110 SER B O 1
ATOM 4881 N N . ASN B 1 111 ? 24.281 78.062 33.031 1 77.56 111 ASN B N 1
ATOM 4882 C CA . ASN B 1 111 ? 23.812 79.312 32.438 1 77.56 111 ASN B CA 1
ATOM 4883 C C . ASN B 1 111 ? 24.375 79.5 31.047 1 77.56 111 ASN B C 1
ATOM 4885 O O . ASN B 1 111 ? 23.656 79.875 30.125 1 77.56 111 ASN B O 1
ATOM 4889 N N . SER B 1 112 ? 25.688 79.25 30.906 1 77.19 112 SER B N 1
ATOM 4890 C CA . SER B 1 112 ? 26.328 79.375 29.609 1 77.19 112 SER B CA 1
ATOM 4891 C C . SER B 1 112 ? 26.125 78.125 28.75 1 77.19 112 SER B C 1
ATOM 4893 O O . SER B 1 112 ? 26.453 78.125 27.562 1 77.19 112 SER B O 1
ATOM 4895 N N . GLU B 1 113 ? 25.609 77.125 29.344 1 78.62 113 GLU B N 1
ATOM 4896 C CA . GLU B 1 113 ? 25.375 75.875 28.688 1 78.62 113 GLU B CA 1
ATOM 4897 C C . GLU B 1 113 ? 26.625 75.375 27.938 1 78.62 113 GLU B C 1
ATOM 4899 O O . GLU B 1 113 ? 26.547 75 26.781 1 78.62 113 GLU B O 1
ATOM 4904 N N . ALA B 1 114 ? 27.734 75.438 28.688 1 79.88 114 ALA B N 1
ATOM 4905 C CA . ALA B 1 114 ? 28.984 75.125 28.031 1 79.88 114 ALA B CA 1
ATOM 4906 C C . ALA B 1 114 ? 29.969 74.438 29 1 79.88 114 ALA B C 1
ATOM 4908 O O . ALA B 1 114 ? 29.938 74.75 30.203 1 79.88 114 ALA B O 1
ATOM 4909 N N . TYR B 1 115 ? 30.734 73.625 28.438 1 84 115 TYR B N 1
ATOM 4910 C CA . TYR B 1 115 ? 31.859 73.062 29.188 1 84 115 TYR B CA 1
ATOM 4911 C C . TYR B 1 115 ? 33 74.062 29.25 1 84 115 TYR B C 1
ATOM 4913 O O . TYR B 1 115 ? 33.281 74.75 28.281 1 84 115 TYR B O 1
ATOM 4921 N N . LEU B 1 116 ? 33.562 74.062 30.375 1 83.31 116 LEU B N 1
ATOM 4922 C CA . LEU B 1 116 ? 34.562 75.062 30.609 1 83.31 116 LEU B CA 1
ATOM 4923 C C . LEU B 1 116 ? 35.938 74.438 30.828 1 83.31 116 LEU B C 1
ATOM 4925 O O . LEU B 1 116 ? 36.062 73.438 31.484 1 83.31 116 LEU B O 1
ATOM 4929 N N . CYS B 1 117 ? 36.844 75.062 30.125 1 82.38 117 CYS B N 1
ATOM 4930 C CA . CYS B 1 117 ? 38.219 74.75 30.453 1 82.38 117 CYS B CA 1
ATOM 4931 C C . CYS B 1 117 ? 38.656 75.375 31.766 1 82.38 117 CYS B C 1
ATOM 4933 O O . CYS B 1 117 ? 37.844 76.062 32.406 1 82.38 117 CYS B O 1
ATOM 4935 N N . GLN B 1 118 ? 39.906 75.188 32.188 1 83 118 GLN B N 1
ATOM 4936 C CA . GLN B 1 118 ? 40.375 75.75 33.469 1 83 118 GLN B CA 1
ATOM 4937 C C . GLN B 1 118 ? 40.312 77.25 33.5 1 83 118 GLN B C 1
ATOM 4939 O O . GLN B 1 118 ? 39.875 77.812 34.5 1 83 118 GLN B O 1
ATOM 4944 N N . SER B 1 119 ? 40.625 77.812 32.375 1 81.56 119 SER B N 1
ATOM 4945 C CA . SER B 1 119 ? 40.625 79.312 32.312 1 81.56 119 SER B CA 1
ATOM 4946 C C . SER B 1 119 ? 39.219 79.875 32.406 1 81.56 119 SER B C 1
ATOM 4948 O O . SER B 1 119 ? 38.969 80.812 33.125 1 81.56 119 SER B O 1
ATOM 4950 N N . CYS B 1 120 ? 38.375 79.25 31.672 1 83.44 120 CYS B N 1
ATOM 4951 C CA . CYS B 1 120 ? 37 79.688 31.656 1 83.44 120 CYS B CA 1
ATOM 4952 C C . CYS B 1 120 ? 36.312 79.438 33 1 83.44 120 CYS B C 1
ATOM 4954 O O . CYS B 1 120 ? 35.469 80.25 33.438 1 83.44 120 CYS B O 1
ATOM 4956 N N . HIS B 1 121 ? 36.719 78.375 33.625 1 87.31 121 HIS B N 1
ATOM 4957 C CA . HIS B 1 121 ? 36.219 78.062 34.969 1 87.31 121 HIS B CA 1
ATOM 4958 C C . HIS B 1 121 ? 36.594 79.188 35.969 1 87.31 121 HIS B C 1
ATOM 4960 O O . HIS B 1 121 ? 35.75 79.625 36.719 1 87.31 121 HIS B O 1
ATOM 4966 N N . ASP B 1 122 ? 37.844 79.562 35.844 1 86.19 122 ASP B N 1
ATOM 4967 C CA . ASP B 1 122 ? 38.344 80.625 36.719 1 86.19 122 ASP B CA 1
ATOM 4968 C C . ASP B 1 122 ? 37.625 81.938 36.469 1 86.19 122 ASP B C 1
ATOM 4970 O O . ASP B 1 122 ? 37.312 82.688 37.406 1 86.19 122 ASP B O 1
ATOM 4974 N N . ASN B 1 123 ? 37.344 82.188 35.25 1 86.56 123 ASN B N 1
ATOM 4975 C CA . ASN B 1 123 ? 36.625 83.375 34.906 1 86.56 123 ASN B CA 1
ATOM 4976 C C . ASN B 1 123 ? 35.25 83.438 35.531 1 86.56 123 ASN B C 1
ATOM 4978 O O . ASN B 1 123 ? 34.781 84.5 36 1 86.56 123 ASN B O 1
ATOM 4982 N N . HIS B 1 124 ? 34.562 82.25 35.594 1 88.25 124 HIS B N 1
ATOM 4983 C CA . HIS B 1 124 ? 33.219 82.188 36.156 1 88.25 124 HIS B CA 1
ATOM 4984 C C . HIS B 1 124 ? 33.25 82.312 37.688 1 88.25 124 HIS B C 1
ATOM 4986 O O . HIS B 1 124 ? 32.219 82.625 38.312 1 88.25 124 HIS B O 1
ATOM 4992 N N . ILE B 1 125 ? 34.438 82.25 38.219 1 84.88 125 ILE B N 1
ATOM 4993 C CA . ILE B 1 125 ? 34.594 82.375 39.688 1 84.88 125 ILE B CA 1
ATOM 4994 C C . ILE B 1 125 ? 34.938 83.812 40 1 84.88 125 ILE B C 1
ATOM 4996 O O . ILE B 1 125 ? 34.375 84.438 40.938 1 84.88 125 ILE B O 1
ATOM 5000 N N . TYR B 1 126 ? 35.75 84.5 39.094 1 86 126 TYR B N 1
ATOM 5001 C CA . TYR B 1 126 ? 36.375 85.75 39.5 1 86 126 TYR B CA 1
ATOM 5002 C C . TYR B 1 126 ? 35.656 86.938 38.875 1 86 126 TYR B C 1
ATOM 5004 O O . TYR B 1 126 ? 35.719 88.062 39.375 1 86 126 TYR B O 1
ATOM 5012 N N . ILE B 1 127 ? 35.094 86.688 37.719 1 87.19 127 ILE B N 1
ATOM 5013 C CA . ILE B 1 127 ? 34.406 87.812 37.031 1 87.19 127 ILE B CA 1
ATOM 5014 C C . ILE B 1 127 ? 33 88 37.625 1 87.19 127 ILE B C 1
ATOM 5016 O O . ILE B 1 127 ? 32.219 87 37.656 1 87.19 127 ILE B O 1
ATOM 5020 N N . GLU B 1 128 ? 32.625 89.062 38.031 1 84.38 128 GLU B N 1
ATOM 5021 C CA . GLU B 1 128 ? 31.406 89.375 38.75 1 84.38 128 GLU B CA 1
ATOM 5022 C C . GLU B 1 128 ? 30.172 89.062 37.906 1 84.38 128 GLU B C 1
ATOM 5024 O O . GLU B 1 128 ? 29.203 88.562 38.438 1 84.38 128 GLU B O 1
ATOM 5029 N N . SER B 1 129 ? 30.203 89.375 36.688 1 83.81 129 SER B N 1
ATOM 5030 C CA . SER B 1 129 ? 29.047 89.125 35.844 1 83.81 129 SER B CA 1
ATOM 5031 C C . SER B 1 129 ? 28.766 87.688 35.656 1 83.81 129 SER B C 1
ATOM 5033 O O . SER B 1 129 ? 27.625 87.25 35.438 1 83.81 129 SER B O 1
ATOM 5035 N N . LEU B 1 130 ? 29.781 86.875 35.844 1 85.25 130 LEU B N 1
ATOM 5036 C CA . LEU B 1 130 ? 29.656 85.438 35.594 1 85.25 130 LEU B CA 1
ATOM 5037 C C . LEU B 1 130 ? 29.531 84.688 36.906 1 85.25 130 LEU B C 1
ATOM 5039 O O . LEU B 1 130 ? 29.156 83.5 36.906 1 85.25 130 LEU B O 1
ATOM 5043 N N . SER B 1 131 ? 29.828 85.375 37.969 1 84.06 131 SER B N 1
ATOM 5044 C CA . SER B 1 131 ? 29.844 84.688 39.281 1 84.06 131 SER B CA 1
ATOM 5045 C C . SER B 1 131 ? 28.438 84.25 39.688 1 84.06 131 SER B C 1
ATOM 5047 O O . SER B 1 131 ? 28.281 83.375 40.562 1 84.06 131 SER B O 1
ATOM 5049 N N . THR B 1 132 ? 27.391 84.75 39.031 1 84.69 132 THR B N 1
ATOM 5050 C CA . THR B 1 132 ? 26.016 84.375 39.375 1 84.69 132 THR B CA 1
ATOM 5051 C C . THR B 1 132 ? 25.625 83.062 38.688 1 84.69 132 THR B C 1
ATOM 5053 O O . THR B 1 132 ? 24.578 82.5 39 1 84.69 132 THR B O 1
ATOM 5056 N N . HIS B 1 133 ? 26.531 82.625 37.844 1 86.5 133 HIS B N 1
ATOM 5057 C CA . HIS B 1 133 ? 26.234 81.375 37.094 1 86.5 133 HIS B CA 1
ATOM 5058 C C . HIS B 1 133 ? 26.422 80.125 38 1 86.5 133 HIS B C 1
ATOM 5060 O O . HIS B 1 133 ? 27.234 80.188 38.906 1 86.5 133 HIS B O 1
ATOM 5066 N N . GLU B 1 134 ? 25.656 79.188 37.719 1 87 134 GLU B N 1
ATOM 5067 C CA . GLU B 1 134 ? 25.812 77.875 38.438 1 87 134 GLU B CA 1
ATOM 5068 C C . GLU B 1 134 ? 26.797 77 37.719 1 87 134 GLU B C 1
ATOM 5070 O O . GLU B 1 134 ? 26.5 76.438 36.656 1 87 134 GLU B O 1
ATOM 5075 N N . VAL B 1 135 ? 27.969 76.812 38.312 1 89.88 135 VAL B N 1
ATOM 5076 C CA . VAL B 1 135 ? 29.031 76 37.719 1 89.88 135 VAL B CA 1
ATOM 5077 C C . VAL B 1 135 ? 29.281 74.812 38.594 1 89.88 135 VAL B C 1
ATOM 5079 O O . VAL B 1 135 ? 29.328 74.875 39.812 1 89.88 135 VAL B O 1
ATOM 5082 N N . LYS B 1 136 ? 29.344 73.625 37.938 1 90.19 136 LYS B N 1
ATOM 5083 C CA . LYS B 1 136 ? 29.703 72.375 38.625 1 90.19 136 LYS B CA 1
ATOM 5084 C C . LYS B 1 136 ? 30.875 71.688 37.969 1 90.19 136 LYS B C 1
ATOM 5086 O O . LYS B 1 136 ? 30.969 71.688 36.719 1 90.19 136 LYS B O 1
ATOM 5091 N N . THR B 1 137 ? 31.781 71.25 38.75 1 89 137 THR B N 1
ATOM 5092 C CA . THR B 1 137 ? 32.938 70.562 38.219 1 89 137 THR B CA 1
ATOM 5093 C C . THR B 1 137 ? 32.531 69.188 37.656 1 89 137 THR B C 1
ATOM 5095 O O . THR B 1 137 ? 31.5 68.625 38.031 1 89 137 THR B O 1
ATOM 5098 N N . ILE B 1 138 ? 33.375 68.625 36.781 1 87.88 138 ILE B N 1
ATOM 5099 C CA . ILE B 1 138 ? 33.125 67.312 36.156 1 87.88 138 ILE B CA 1
ATOM 5100 C C . ILE B 1 138 ? 33.094 66.25 37.25 1 87.88 138 ILE B C 1
ATOM 5102 O O . ILE B 1 138 ? 32.281 65.312 37.156 1 87.88 138 ILE B O 1
ATOM 5106 N N . GLU B 1 139 ? 33.875 66.375 38.25 1 87.44 139 GLU B N 1
ATOM 5107 C CA . GLU B 1 139 ? 33.875 65.438 39.375 1 87.44 139 GLU B CA 1
ATOM 5108 C C . GLU B 1 139 ? 32.562 65.5 40.156 1 87.44 139 GLU B C 1
ATOM 5110 O O . GLU B 1 139 ? 32.062 64.438 40.562 1 87.44 139 GLU B O 1
ATOM 5115 N N . GLU B 1 140 ? 32.031 66.625 40.312 1 89.38 140 GLU B N 1
ATOM 5116 C CA . GLU B 1 140 ? 30.75 66.812 41 1 89.38 140 GLU B CA 1
ATOM 5117 C C . GLU B 1 140 ? 29.609 66.188 40.188 1 89.38 140 GLU B C 1
ATOM 5119 O O . GLU B 1 140 ? 28.688 65.562 40.75 1 89.38 140 GLU B O 1
ATOM 5124 N N . LEU B 1 141 ? 29.75 66.438 38.969 1 88.81 141 LEU B N 1
ATOM 5125 C CA . LEU B 1 141 ? 28.688 65.938 38.062 1 88.81 141 LEU B CA 1
ATOM 5126 C C . LEU B 1 141 ? 28.672 64.438 38.031 1 88.81 141 LEU B C 1
ATOM 5128 O O . LEU B 1 141 ? 27.609 63.812 37.875 1 88.81 141 LEU B O 1
ATOM 5132 N N . LYS B 1 142 ? 29.766 63.781 38.188 1 86.56 142 LYS B N 1
ATOM 5133 C CA . LYS B 1 142 ? 29.875 62.344 38.156 1 86.56 142 LYS B CA 1
ATOM 5134 C C . LYS B 1 142 ? 29.109 61.719 39.312 1 86.56 142 LYS B C 1
ATOM 5136 O O . LYS B 1 142 ? 28.594 60.594 39.188 1 86.56 142 LYS B O 1
ATOM 5141 N N . HIS B 1 143 ? 28.906 62.438 40.344 1 87.25 143 HIS B N 1
ATOM 5142 C CA . HIS B 1 143 ? 28.297 61.875 41.562 1 87.25 143 HIS B CA 1
ATOM 5143 C C . HIS B 1 143 ? 26.828 62.25 41.688 1 87.25 143 HIS B C 1
ATOM 5145 O O . HIS B 1 143 ? 26.141 61.844 42.594 1 87.25 143 HIS B O 1
ATOM 5151 N N . LEU B 1 144 ? 26.391 63 40.781 1 85.44 144 LEU B N 1
ATOM 5152 C CA . LEU B 1 144 ? 24.984 63.438 40.844 1 85.44 144 LEU B CA 1
ATOM 5153 C C . LEU B 1 144 ? 24.062 62.344 40.281 1 85.44 144 LEU B C 1
ATOM 5155 O O . LEU B 1 144 ? 24.469 61.562 39.406 1 85.44 144 LEU B O 1
ATOM 5159 N N . SER B 1 145 ? 22.906 62.281 40.938 1 82.88 145 SER B N 1
ATOM 5160 C CA . SER B 1 145 ? 21.875 61.375 40.438 1 82.88 145 SER B CA 1
ATOM 5161 C C . SER B 1 145 ? 21.359 61.844 39.094 1 82.88 145 SER B C 1
ATOM 5163 O O . SER B 1 145 ? 21.578 63 38.688 1 82.88 145 SER B O 1
ATOM 5165 N N . ASP B 1 146 ? 20.672 61.094 38.281 1 76.62 146 ASP B N 1
ATOM 5166 C CA . ASP B 1 146 ? 20.109 61.438 36.969 1 76.62 146 ASP B CA 1
ATOM 5167 C C . ASP B 1 146 ? 19.141 62.594 37.062 1 76.62 146 ASP B C 1
ATOM 5169 O O . ASP B 1 146 ? 19.125 63.469 36.219 1 76.62 146 ASP B O 1
ATOM 5173 N N . GLU B 1 147 ? 18.406 62.594 38.094 1 77.06 147 GLU B N 1
ATOM 5174 C CA . GLU B 1 147 ? 17.422 63.656 38.312 1 77.06 147 GLU B CA 1
ATOM 5175 C C . GLU B 1 147 ? 18.109 65 38.5 1 77.06 147 GLU B C 1
ATOM 5177 O O . GLU B 1 147 ? 17.672 66 37.938 1 77.06 147 GLU B O 1
ATOM 5182 N N . SER B 1 148 ? 19.141 64.938 39.219 1 81.25 148 SER B N 1
ATOM 5183 C CA . SER B 1 148 ? 19.891 66.125 39.5 1 81.25 148 SER B CA 1
ATOM 5184 C C . SER B 1 148 ? 20.609 66.625 38.25 1 81.25 148 SER B C 1
ATOM 5186 O O . SER B 1 148 ? 20.719 67.875 38 1 81.25 148 SER B O 1
ATOM 5188 N N . LEU B 1 149 ? 21.094 65.688 37.562 1 82.69 149 LEU B N 1
ATOM 5189 C CA . LEU B 1 149 ? 21.781 66.062 36.312 1 82.69 149 LEU B CA 1
ATOM 5190 C C . LEU B 1 149 ? 20.812 66.688 35.344 1 82.69 149 LEU B C 1
ATOM 5192 O O . LEU B 1 149 ? 21.172 67.688 34.688 1 82.69 149 LEU B O 1
ATOM 5196 N N . ILE B 1 150 ? 19.609 66.188 35.281 1 78.75 150 ILE B N 1
ATOM 5197 C CA . ILE B 1 150 ? 18.594 66.75 34.375 1 78.75 150 ILE B CA 1
ATOM 5198 C C . ILE B 1 150 ? 18.266 68.188 34.781 1 78.75 150 ILE B C 1
ATOM 5200 O O . ILE B 1 150 ? 18.172 69.062 33.938 1 78.75 150 ILE B O 1
ATOM 5204 N N . SER B 1 151 ? 18.078 68.312 36 1 77.31 151 SER B N 1
ATOM 5205 C CA . SER B 1 151 ? 17.75 69.625 36.5 1 77.31 151 SER B CA 1
ATOM 5206 C C . SER B 1 151 ? 18.875 70.625 36.219 1 77.31 151 SER B C 1
ATOM 5208 O O . SER B 1 151 ? 18.609 71.812 35.938 1 77.31 151 SER B O 1
ATOM 5210 N N . PHE B 1 152 ? 20.078 70.125 36.375 1 80.44 152 PHE B N 1
ATOM 5211 C CA . PHE B 1 152 ? 21.25 70.938 36.156 1 80.44 152 PHE B CA 1
ATOM 5212 C C . PHE B 1 152 ? 21.406 71.312 34.688 1 80.44 152 PHE B C 1
ATOM 5214 O O . PHE B 1 152 ? 21.766 72.438 34.375 1 80.44 152 PHE B O 1
ATOM 5221 N N . PHE B 1 153 ? 21.109 70.375 33.875 1 76.81 153 PHE B N 1
ATOM 5222 C CA . PHE B 1 153 ? 21.328 70.625 32.438 1 76.81 153 PHE B CA 1
ATOM 5223 C C . PHE B 1 153 ? 20.078 71.188 31.781 1 76.81 153 PHE B C 1
ATOM 5225 O O . PHE B 1 153 ? 20.109 71.562 30.594 1 76.81 153 PHE B O 1
ATOM 5232 N N . HIS B 1 154 ? 18.891 71.062 32.438 1 68.06 154 HIS B N 1
ATOM 5233 C CA . HIS B 1 154 ? 17.609 71.5 31.859 1 68.06 154 HIS B CA 1
ATOM 5234 C C . HIS B 1 154 ? 17.703 72.938 31.312 1 68.06 154 HIS B C 1
ATOM 5236 O O . HIS B 1 154 ? 18.25 73.812 31.969 1 68.06 154 HIS B O 1
ATOM 5242 N N . ARG B 1 155 ? 17.5 73 29.938 1 56.97 155 ARG B N 1
ATOM 5243 C CA . ARG B 1 155 ? 17.5 74.188 29.172 1 56.97 155 ARG B CA 1
ATOM 5244 C C . ARG B 1 155 ? 16.531 75.25 29.75 1 56.97 155 ARG B C 1
ATOM 5246 O O . ARG B 1 155 ? 15.398 74.875 30.109 1 56.97 155 ARG B O 1
ATOM 5253 N N . LYS B 1 156 ? 16.938 76.062 30.484 1 52.22 156 LYS B N 1
ATOM 5254 C CA . LYS B 1 156 ? 16.109 77.188 30.969 1 52.22 156 LYS B CA 1
ATOM 5255 C C . LYS B 1 156 ? 15.172 77.688 29.859 1 52.22 156 LYS B C 1
ATOM 5257 O O . LYS B 1 156 ? 14.25 78.438 30.125 1 52.22 156 LYS B O 1
ATOM 5262 N N . GLN B 1 157 ? 15.469 77.5 28.594 1 49.81 157 GLN B N 1
ATOM 5263 C CA . GLN B 1 157 ? 14.852 78.25 27.516 1 49.81 157 GLN B CA 1
ATOM 5264 C C . GLN B 1 157 ? 13.445 77.75 27.219 1 49.81 157 GLN B C 1
ATOM 5266 O O . GLN B 1 157 ? 12.859 78.125 26.188 1 49.81 157 GLN B O 1
ATOM 5271 N N . PHE B 1 158 ? 12.984 76.75 27.719 1 48.62 158 PHE B N 1
ATOM 5272 C CA . PHE B 1 158 ? 11.734 76.562 27 1 48.62 158 PHE B CA 1
ATOM 5273 C C . PHE B 1 158 ? 10.844 77.75 27.094 1 48.62 158 PHE B C 1
ATOM 5275 O O . PHE B 1 158 ? 10.227 78 28.141 1 48.62 158 PHE B O 1
ATOM 5282 N N . SER B 1 159 ? 11.352 78.812 26.531 1 42.62 159 SER B N 1
ATOM 5283 C CA . SER B 1 159 ? 10.477 80 26.406 1 42.62 159 SER B CA 1
ATOM 5284 C C . SER B 1 159 ? 9.117 79.625 25.844 1 42.62 159 SER B C 1
ATOM 5286 O O . SER B 1 159 ? 9.039 78.812 24.891 1 42.62 159 SER B O 1
ATOM 5288 N N . SER B 1 160 ? 8.266 79.312 26.625 1 42.25 160 SER B N 1
ATOM 5289 C CA . SER B 1 160 ? 6.875 79.25 26.188 1 42.25 160 SER B CA 1
ATOM 5290 C C . SER B 1 160 ? 6.613 80.188 25.016 1 42.25 160 SER B C 1
ATOM 5292 O O . SER B 1 160 ? 6.973 81.375 25.062 1 42.25 160 SER B O 1
ATOM 5294 N N . LYS B 1 161 ? 6.887 79.812 23.781 1 45.78 161 LYS B N 1
ATOM 5295 C CA . LYS B 1 161 ? 6.277 80.75 22.812 1 45.78 161 LYS B CA 1
ATOM 5296 C C . LYS B 1 161 ? 4.898 81.188 23.281 1 45.78 161 LYS B C 1
ATOM 5298 O O . LYS B 1 161 ? 3.879 80.625 22.859 1 45.78 161 LYS B O 1
ATOM 5303 N N . GLY B 1 162 ? 4.75 81.312 24.531 1 45 162 GLY B N 1
ATOM 5304 C CA . GLY B 1 162 ? 3.445 81.938 24.75 1 45 162 GLY B CA 1
ATOM 5305 C C . GLY B 1 162 ? 3.082 83 23.719 1 45 162 GLY B C 1
ATOM 5306 O O . GLY B 1 162 ? 3.932 83.375 22.922 1 45 162 GLY B O 1
ATOM 5307 N N . GLN B 1 163 ? 1.818 83.25 23.562 1 49.47 163 GLN B N 1
ATOM 5308 C CA . GLN B 1 163 ? 1.092 84.125 22.656 1 49.47 163 GLN B CA 1
ATOM 5309 C C . GLN B 1 163 ? 1.749 85.5 22.594 1 49.47 163 GLN B C 1
ATOM 5311 O O . GLN B 1 163 ? 1.11 86.5 22.875 1 49.47 163 GLN B O 1
ATOM 5316 N N . GLY B 1 164 ? 3.168 85.5 22.438 1 55.34 164 GLY B N 1
ATOM 5317 C CA . GLY B 1 164 ? 3.711 86.812 22.078 1 55.34 164 GLY B CA 1
ATOM 5318 C C . GLY B 1 164 ? 4.883 87.25 22.938 1 55.34 164 GLY B C 1
ATOM 5319 O O . GLY B 1 164 ? 5.539 88.25 22.656 1 55.34 164 GLY B O 1
ATOM 5320 N N . HIS B 1 165 ? 5.098 86.688 24.078 1 61.31 165 HIS B N 1
ATOM 5321 C CA . HIS B 1 165 ? 6.098 87.312 24.953 1 61.31 165 HIS B CA 1
ATOM 5322 C C . HIS B 1 165 ? 7.391 86.5 24.953 1 61.31 165 HIS B C 1
ATOM 5324 O O . HIS B 1 165 ? 7.609 85.688 25.844 1 61.31 165 HIS B O 1
ATOM 5330 N N . THR B 1 166 ? 8.219 86.5 23.984 1 59.69 166 THR B N 1
ATOM 5331 C CA . THR B 1 166 ? 9.383 85.688 23.672 1 59.69 166 THR B CA 1
ATOM 5332 C C . THR B 1 166 ? 10.398 85.75 24.797 1 59.69 166 THR B C 1
ATOM 5334 O O . THR B 1 166 ? 11.156 84.75 25 1 59.69 166 THR B O 1
ATOM 5337 N N . ASP B 1 167 ? 10.391 86.75 25.688 1 61.75 167 ASP B N 1
ATOM 5338 C CA . ASP B 1 167 ? 11.531 86.938 26.578 1 61.75 167 ASP B CA 1
ATOM 5339 C C . ASP B 1 167 ? 11.141 86.625 28.031 1 61.75 167 ASP B C 1
ATOM 5341 O O . ASP B 1 167 ? 11.953 86.75 28.938 1 61.75 167 ASP B O 1
ATOM 5345 N N . GLN B 1 168 ? 9.977 86.062 28.25 1 70 168 GLN B N 1
ATOM 5346 C CA . GLN B 1 168 ? 9.594 85.875 29.656 1 70 168 GLN B CA 1
ATOM 5347 C C . GLN B 1 168 ? 9.562 84.375 30 1 70 168 GLN B C 1
ATOM 5349 O O . GLN B 1 168 ? 9.211 83.562 29.156 1 70 168 GLN B O 1
ATOM 5354 N N . GLN B 1 169 ? 10.07 84.125 31.234 1 75.88 169 GLN B N 1
ATOM 5355 C CA . GLN B 1 169 ? 10.062 82.75 31.75 1 75.88 169 GLN B CA 1
ATOM 5356 C C . GLN B 1 169 ? 8.656 82.312 32.156 1 75.88 169 GLN B C 1
ATOM 5358 O O . GLN B 1 169 ? 7.879 83.125 32.656 1 75.88 169 GLN B O 1
ATOM 5363 N N . ILE B 1 170 ? 8.273 81.062 31.734 1 83.5 170 ILE B N 1
ATOM 5364 C CA . ILE B 1 170 ? 6.984 80.5 32.125 1 83.5 170 ILE B CA 1
ATOM 5365 C C . ILE B 1 170 ? 7.055 80 33.562 1 83.5 170 ILE B C 1
ATOM 5367 O O . ILE B 1 170 ? 7.781 79.062 33.844 1 83.5 170 ILE B O 1
ATOM 5371 N N . THR B 1 171 ? 6.355 80.625 34.438 1 84.69 171 THR B N 1
ATOM 5372 C CA . THR B 1 171 ? 6.398 80.25 35.844 1 84.69 171 THR B CA 1
ATOM 5373 C C . THR B 1 171 ? 5 79.938 36.344 1 84.69 171 THR B C 1
ATOM 5375 O O . THR B 1 171 ? 4.844 79.438 37.469 1 84.69 171 THR B O 1
ATOM 5378 N N . LEU B 1 172 ? 4.027 80.25 35.469 1 90.19 172 LEU B N 1
ATOM 5379 C CA . LEU B 1 172 ? 2.652 80 35.906 1 90.19 172 LEU B CA 1
ATOM 5380 C C . LEU B 1 172 ? 1.918 79.062 34.938 1 90.19 172 LEU B C 1
ATOM 5382 O O . LEU B 1 172 ? 2.369 78.875 33.812 1 90.19 172 LEU B O 1
ATOM 5386 N N . TYR B 1 173 ? 0.915 78.438 35.469 1 91.69 173 TYR B N 1
ATOM 5387 C CA . TYR B 1 173 ? 0.022 77.562 34.688 1 91.69 173 TYR B CA 1
ATOM 5388 C C . TYR B 1 173 ? -1.438 77.875 34.969 1 91.69 173 TYR B C 1
ATOM 5390 O O . TYR B 1 173 ? -1.847 78 36.125 1 91.69 173 TYR B O 1
ATOM 5398 N N . CYS B 1 174 ? -2.154 78.25 33.938 1 93 174 CYS B N 1
ATOM 5399 C CA . CYS B 1 174 ? -3.58 78.5 34.125 1 93 174 CYS B CA 1
ATOM 5400 C C . CYS B 1 174 ? -4.355 77.188 34.25 1 93 174 CYS B C 1
ATOM 5402 O O . CYS B 1 174 ? -4.555 76.5 33.25 1 93 174 CYS B O 1
ATOM 5404 N N . ASP B 1 175 ? -4.863 76.812 35.438 1 90.81 175 ASP B N 1
ATOM 5405 C CA . ASP B 1 175 ? -5.449 75.5 35.75 1 90.81 175 ASP B CA 1
ATOM 5406 C C . ASP B 1 175 ? -6.969 75.562 35.594 1 90.81 175 ASP B C 1
ATOM 5408 O O . ASP B 1 175 ? -7.684 74.75 36.219 1 90.81 175 ASP B O 1
ATOM 5412 N N . HIS B 1 176 ? -7.465 76.375 34.781 1 89.88 176 HIS B N 1
ATOM 5413 C CA . HIS B 1 176 ? -8.898 76.375 34.531 1 89.88 176 HIS B CA 1
ATOM 5414 C C . HIS B 1 176 ? -9.281 75.438 33.406 1 89.88 176 HIS B C 1
ATOM 5416 O O . HIS B 1 176 ? -8.531 75.25 32.438 1 89.88 176 HIS B O 1
ATOM 5422 N N . ARG B 1 177 ? -10.422 74.812 33.5 1 84.31 177 ARG B N 1
ATOM 5423 C CA . ARG B 1 177 ? -10.898 73.75 32.625 1 84.31 177 ARG B CA 1
ATOM 5424 C C . ARG B 1 177 ? -10.875 74.188 31.172 1 84.31 177 ARG B C 1
ATOM 5426 O O . ARG B 1 177 ? -10.594 73.375 30.297 1 84.31 177 ARG B O 1
ATOM 5433 N N . ASN B 1 178 ? -11.023 75.438 30.906 1 84.44 178 ASN B N 1
ATOM 5434 C CA . ASN B 1 178 ? -11.148 75.875 29.531 1 84.44 178 ASN B CA 1
ATOM 5435 C C . ASN B 1 178 ? -9.836 76.438 29 1 84.44 178 ASN B C 1
ATOM 5437 O O . ASN B 1 178 ? -9.75 76.812 27.828 1 84.44 178 ASN B O 1
ATOM 5441 N N . CYS B 1 179 ? -8.727 76.625 29.672 1 87.81 179 CYS B N 1
ATOM 5442 C CA . CYS B 1 179 ? -7.484 77.188 29.219 1 87.81 179 CYS B CA 1
ATOM 5443 C C . CYS B 1 179 ? -6.316 76.25 29.359 1 87.81 179 CYS B C 1
ATOM 5445 O O . CYS B 1 179 ? -5.773 75.75 28.359 1 87.81 179 CYS B O 1
ATOM 5447 N N . GLN B 1 180 ? -6.027 75.688 30.469 1 87.25 180 GLN B N 1
ATOM 5448 C CA . GLN B 1 180 ? -4.98 74.75 30.797 1 87.25 180 GLN B CA 1
ATOM 5449 C C . GLN B 1 180 ? -3.73 74.938 29.953 1 87.25 180 GLN B C 1
ATOM 5451 O O . GLN B 1 180 ? -3.311 74.062 29.203 1 87.25 180 GLN B O 1
ATOM 5456 N N . SER B 1 181 ? -3.025 76.125 30.109 1 88.12 181 SER B N 1
ATOM 5457 C CA . SER B 1 181 ? -1.845 76.5 29.328 1 88.12 181 SER B CA 1
ATOM 5458 C C . SER B 1 181 ? -0.781 77.125 30.203 1 88.12 181 SER B C 1
ATOM 5460 O O . SER B 1 181 ? -1.105 77.875 31.156 1 88.12 181 SER B O 1
ATOM 5462 N N . PRO B 1 182 ? 0.407 76.875 29.875 1 88.06 182 PRO B N 1
ATOM 5463 C CA . PRO B 1 182 ? 1.479 77.562 30.562 1 88.06 182 PRO B CA 1
ATOM 5464 C C . PRO B 1 182 ? 1.528 79.062 30.188 1 88.06 182 PRO B C 1
ATOM 5466 O O . PRO B 1 182 ? 1.404 79.375 29.016 1 88.06 182 PRO B O 1
ATOM 5469 N N . ILE B 1 183 ? 1.658 79.875 31.219 1 87 183 ILE B N 1
ATOM 5470 C CA . ILE B 1 183 ? 1.626 81.312 30.969 1 87 183 ILE B CA 1
ATOM 5471 C C . ILE B 1 183 ? 2.748 82 31.75 1 87 183 ILE B C 1
ATOM 5473 O O . ILE B 1 183 ? 3.242 81.438 32.75 1 87 183 ILE B O 1
ATOM 5477 N N . CYS B 1 184 ? 3.207 83.062 31.219 1 83.88 184 CYS B N 1
ATOM 5478 C CA . CYS B 1 184 ? 4.188 83.875 31.922 1 83.88 184 CYS B CA 1
ATOM 5479 C C . CYS B 1 184 ? 3.506 84.875 32.844 1 83.88 184 CYS B C 1
ATOM 5481 O O . CYS B 1 184 ? 2.275 84.938 32.875 1 83.88 184 CYS B O 1
ATOM 5483 N N . LEU B 1 185 ? 4.23 85.562 33.594 1 83.81 185 LEU B N 1
ATOM 5484 C CA . LEU B 1 185 ? 3.707 86.5 34.562 1 83.81 185 LEU B CA 1
ATOM 5485 C C . LEU B 1 185 ? 2.963 87.625 33.875 1 83.81 185 LEU B C 1
ATOM 5487 O O . LEU B 1 185 ? 1.914 88.062 34.344 1 83.81 185 LEU B O 1
ATOM 5491 N N . GLN B 1 186 ? 3.443 88 32.719 1 84.44 186 GLN B N 1
ATOM 5492 C CA . GLN B 1 186 ? 2.812 89.062 31.984 1 84.44 186 GLN B CA 1
ATOM 5493 C C . GLN B 1 186 ? 1.472 88.625 31.406 1 84.44 186 GLN B C 1
ATOM 5495 O O . GLN B 1 186 ? 0.508 89.438 31.406 1 84.44 186 GLN B O 1
ATOM 5500 N N . CYS B 1 187 ? 1.426 87.438 30.938 1 85.75 187 CYS B N 1
ATOM 5501 C CA . CYS B 1 187 ? 0.189 86.875 30.391 1 85.75 187 CYS B CA 1
ATOM 5502 C C . CYS B 1 187 ? -0.876 86.812 31.484 1 85.75 187 CYS B C 1
ATOM 5504 O O . CYS B 1 187 ? -2.055 87.062 31.234 1 85.75 187 CYS B O 1
ATOM 5506 N N . ALA B 1 188 ? -0.47 86.438 32.688 1 86.88 188 ALA B N 1
ATOM 5507 C CA . ALA B 1 188 ? -1.39 86.312 33.812 1 86.88 188 ALA B CA 1
ATOM 5508 C C . ALA B 1 188 ? -2.064 87.625 34.156 1 86.88 188 ALA B C 1
ATOM 5510 O O . ALA B 1 188 ? -3.262 87.688 34.438 1 86.88 188 ALA B O 1
ATOM 5511 N N . LEU B 1 189 ? -1.261 88.625 33.969 1 85.81 189 LEU B N 1
ATOM 5512 C CA . LEU B 1 189 ? -1.752 90 34.344 1 85.81 189 LEU B CA 1
ATOM 5513 C C . LEU B 1 189 ? -2.637 90.562 33.25 1 85.81 189 LEU B C 1
ATOM 5515 O O . LEU B 1 189 ? -3.623 91.25 33.531 1 85.81 189 LEU B O 1
ATOM 5519 N N . LEU B 1 190 ? -2.297 90.125 32.031 1 85.44 190 LEU B N 1
ATOM 5520 C CA . LEU B 1 190 ? -2.957 90.812 30.922 1 85.44 190 LEU B CA 1
ATOM 5521 C C . LEU B 1 190 ? -4.152 90 30.422 1 85.44 190 LEU B C 1
ATOM 5523 O O . LEU B 1 190 ? -5.207 90.562 30.125 1 85.44 190 LEU B O 1
ATOM 5527 N N . GLU B 1 191 ? -4.035 88.75 30.328 1 85.88 191 GLU B N 1
ATOM 5528 C CA . GLU B 1 191 ? -5.027 88 29.594 1 85.88 191 GLU B CA 1
ATOM 5529 C C . GLU B 1 191 ? -5.707 86.938 30.484 1 85.88 191 GLU B C 1
ATOM 5531 O O . GLU B 1 191 ? -6.789 86.438 30.172 1 85.88 191 GLU B O 1
ATOM 5536 N N . HIS B 1 192 ? -5.078 86.625 31.609 1 86.31 192 HIS B N 1
ATOM 5537 C CA . HIS B 1 192 ? -5.59 85.5 32.406 1 86.31 192 HIS B CA 1
ATOM 5538 C C . HIS B 1 192 ? -6.02 85.938 33.781 1 86.31 192 HIS B C 1
ATOM 5540 O O . HIS B 1 192 ? -5.848 85.25 34.781 1 86.31 192 HIS B O 1
ATOM 5546 N N . ASN B 1 193 ? -6.461 87.188 33.844 1 83.06 193 ASN B N 1
ATOM 5547 C CA . ASN B 1 193 ? -6.809 87.75 35.125 1 83.06 193 ASN B CA 1
ATOM 5548 C C . ASN B 1 193 ? -8.312 87.688 35.406 1 83.06 193 ASN B C 1
ATOM 5550 O O . ASN B 1 193 ? -8.789 88.125 36.438 1 83.06 193 ASN B O 1
ATOM 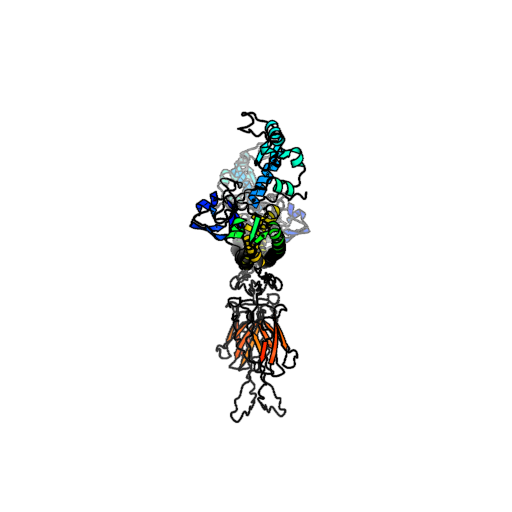5554 N N . THR B 1 194 ? -8.992 87.062 34.531 1 84.56 194 THR B N 1
ATOM 5555 C CA . THR B 1 194 ? -10.438 87 34.688 1 84.56 194 THR B CA 1
ATOM 5556 C C . THR B 1 194 ? -10.844 85.75 35.438 1 84.56 194 THR B C 1
ATOM 5558 O O . THR B 1 194 ? -9.992 84.875 35.75 1 84.56 194 THR B O 1
ATOM 5561 N N . LEU B 1 195 ? -12.125 85.688 35.75 1 83.75 195 LEU B N 1
ATOM 5562 C CA . LEU B 1 195 ? -12.68 84.562 36.562 1 83.75 195 LEU B CA 1
ATOM 5563 C C . LEU B 1 195 ? -12.602 83.25 35.812 1 83.75 195 LEU B C 1
ATOM 5565 O O . LEU B 1 195 ? -12.656 82.188 36.406 1 83.75 195 LEU B O 1
ATOM 5569 N N . ASN B 1 196 ? -12.43 83.375 34.562 1 86.94 196 ASN B N 1
ATOM 5570 C CA . ASN B 1 196 ? -12.367 82.125 33.75 1 86.94 196 ASN B CA 1
ATOM 5571 C C . ASN B 1 196 ? -10.938 81.625 33.625 1 86.94 196 ASN B C 1
ATOM 5573 O O . ASN B 1 196 ? -10.641 80.812 32.781 1 86.94 196 ASN B O 1
ATOM 5577 N N . HIS B 1 197 ? -10.078 82.062 34.438 1 89.19 197 HIS B N 1
ATOM 5578 C CA . HIS B 1 197 ? -8.68 81.625 34.469 1 89.19 197 HIS B CA 1
ATOM 5579 C C . HIS B 1 197 ? -8.203 81.438 35.906 1 89.19 197 HIS B C 1
ATOM 5581 O O . HIS B 1 197 ? -8.719 82.062 36.844 1 89.19 197 HIS B O 1
ATOM 5587 N N . GLN B 1 198 ? -7.402 80.438 36.125 1 91.19 198 GLN B N 1
ATOM 5588 C CA . GLN B 1 198 ? -6.852 80.188 37.438 1 91.19 198 GLN B CA 1
ATOM 5589 C C . GLN B 1 198 ? -5.344 79.938 37.375 1 91.19 198 GLN B C 1
ATOM 5591 O O . GLN B 1 198 ? -4.883 78.812 37.344 1 91.19 198 GLN B O 1
ATOM 5596 N N . PRO B 1 199 ? -4.602 81.062 37.375 1 91.56 199 PRO B N 1
ATOM 5597 C CA . PRO B 1 199 ? -3.145 80.938 37.344 1 91.56 199 PRO B CA 1
ATOM 5598 C C . PRO B 1 199 ? -2.557 80.375 38.625 1 91.56 199 PRO B C 1
ATOM 5600 O O . PRO B 1 199 ? -2.895 80.812 39.719 1 91.56 199 PRO B O 1
ATOM 5603 N N . ILE B 1 200 ? -1.826 79.312 38.594 1 92.44 200 ILE B N 1
ATOM 5604 C CA . ILE B 1 200 ? -1.125 78.688 39.75 1 92.44 200 ILE B CA 1
ATOM 5605 C C . ILE B 1 200 ? 0.344 78.5 39.375 1 92.44 200 ILE B C 1
ATOM 5607 O O . ILE B 1 200 ? 0.719 78.562 38.219 1 92.44 200 ILE B O 1
ATOM 5611 N N . ASN B 1 201 ? 1.154 78.312 40.438 1 92.31 201 ASN B N 1
ATOM 5612 C CA . ASN B 1 201 ? 2.568 78.062 40.219 1 92.31 201 ASN B CA 1
ATOM 5613 C C . ASN B 1 201 ? 2.768 76.75 39.406 1 92.31 201 ASN B C 1
ATOM 5615 O O . ASN B 1 201 ? 2.064 75.812 39.625 1 92.31 201 ASN B O 1
ATOM 5619 N N . THR B 1 202 ? 3.701 76.812 38.531 1 90.62 202 THR B N 1
ATOM 5620 C CA . THR B 1 202 ? 3.957 75.625 37.656 1 90.62 202 THR B CA 1
ATOM 5621 C C . THR B 1 202 ? 4.34 74.438 38.469 1 90.62 202 THR B C 1
ATOM 5623 O O . THR B 1 202 ? 3.967 73.312 38.125 1 90.62 202 THR B O 1
ATOM 5626 N N . GLU B 1 203 ? 5.109 74.562 39.5 1 90.31 203 GLU B N 1
ATOM 5627 C CA . GLU B 1 203 ? 5.531 73.438 40.344 1 90.31 203 GLU B CA 1
ATOM 5628 C C . GLU B 1 203 ? 4.332 72.75 40.969 1 90.31 203 GLU B C 1
ATOM 5630 O O . GLU B 1 203 ? 4.262 71.5 41 1 90.31 203 GLU B O 1
ATOM 5635 N N . LYS B 1 204 ? 3.455 73.562 41.469 1 94.06 204 LYS B N 1
ATOM 5636 C CA . LYS B 1 204 ? 2.254 73 42.094 1 94.06 204 LYS B CA 1
ATOM 5637 C C . LYS B 1 204 ? 1.375 72.312 41.062 1 94.06 204 LYS B C 1
ATOM 5639 O O . LYS B 1 204 ? 0.867 71.188 41.312 1 94.06 204 LYS B O 1
ATOM 5644 N N . ALA B 1 205 ? 1.204 73 39.969 1 94.06 205 ALA B N 1
ATOM 5645 C CA . ALA B 1 205 ? 0.418 72.375 38.906 1 94.06 205 ALA B CA 1
ATOM 5646 C C . ALA B 1 205 ? 1.05 71.062 38.438 1 94.06 205 ALA B C 1
ATOM 5648 O O . ALA B 1 205 ? 0.352 70.062 38.25 1 94.06 205 ALA B O 1
ATOM 5649 N N . ALA B 1 206 ? 2.354 71 38.25 1 93.44 206 ALA B N 1
ATOM 5650 C CA . ALA B 1 206 ? 3.074 69.812 37.812 1 93.44 206 ALA B CA 1
ATOM 5651 C C . ALA B 1 206 ? 2.898 68.688 38.781 1 93.44 206 ALA B C 1
ATOM 5653 O O . ALA B 1 206 ? 2.719 67.5 38.375 1 93.44 206 ALA B O 1
ATOM 5654 N N . TRP B 1 207 ? 3.01 68.938 40.062 1 94.69 207 TRP B N 1
ATOM 5655 C CA . TRP B 1 207 ? 2.834 67.938 41.062 1 94.69 207 TRP B CA 1
ATOM 5656 C C . TRP B 1 207 ? 1.448 67.312 40.969 1 94.69 207 TRP B C 1
ATOM 5658 O O . TRP B 1 207 ? 1.312 66.062 41 1 94.69 207 TRP B O 1
ATOM 5668 N N . LYS B 1 208 ? 0.448 68.062 40.844 1 95 208 LYS B N 1
ATOM 5669 C CA . LYS B 1 208 ? -0.934 67.625 40.719 1 95 208 LYS B CA 1
ATOM 5670 C C . LYS B 1 208 ? -1.115 66.75 39.5 1 95 208 LYS B C 1
ATOM 5672 O O . LYS B 1 208 ? -1.652 65.625 39.625 1 95 208 LYS B O 1
ATOM 5677 N N . TYR B 1 209 ? -0.638 67.188 38.469 1 95 209 TYR B N 1
ATOM 5678 C CA . TYR B 1 209 ? -0.889 66.438 37.25 1 95 209 TYR B CA 1
ATOM 5679 C C . TYR B 1 209 ? 0.024 65.25 37.125 1 95 209 TYR B C 1
ATOM 5681 O O . TYR B 1 209 ? -0.311 64.25 36.469 1 95 209 TYR B O 1
ATOM 5689 N N . LYS B 1 210 ? 1.206 65.25 37.75 1 96.12 210 LYS B N 1
ATOM 5690 C CA . LYS B 1 210 ? 2.02 64.062 37.844 1 96.12 210 LYS B CA 1
ATOM 5691 C C . LYS B 1 210 ? 1.262 62.938 38.531 1 96.12 210 LYS B C 1
ATOM 5693 O O . LYS B 1 210 ? 1.324 61.781 38.125 1 96.12 210 LYS B O 1
ATOM 5698 N N . GLU B 1 211 ? 0.581 63.281 39.531 1 96.19 211 GLU B N 1
ATOM 5699 C CA . GLU B 1 211 ? -0.213 62.281 40.25 1 96.19 211 GLU B CA 1
ATOM 5700 C C . GLU B 1 211 ? -1.332 61.719 39.375 1 96.19 211 GLU B C 1
ATOM 5702 O O . GLU B 1 211 ? -1.574 60.5 39.375 1 96.19 211 GLU B O 1
ATOM 5707 N N . ILE B 1 212 ? -1.966 62.594 38.688 1 96.31 212 ILE B N 1
ATOM 5708 C CA . ILE B 1 212 ? -3.064 62.188 37.812 1 96.31 212 ILE B CA 1
ATOM 5709 C C . ILE B 1 212 ? -2.537 61.281 36.719 1 96.31 212 ILE B C 1
ATOM 5711 O O . ILE B 1 212 ? -3.119 60.219 36.438 1 96.31 212 ILE B O 1
ATOM 5715 N N . ILE B 1 213 ? -1.466 61.688 36.125 1 97.31 213 ILE B N 1
ATOM 5716 C CA . ILE B 1 213 ? -0.858 60.938 35.062 1 97.31 213 ILE B CA 1
ATOM 5717 C C . ILE B 1 213 ? -0.425 59.562 35.562 1 97.31 213 ILE B C 1
ATOM 5719 O O . ILE B 1 213 ? -0.628 58.531 34.906 1 97.31 213 ILE B O 1
ATOM 5723 N N . ASN B 1 214 ? 0.165 59.531 36.781 1 96.81 214 ASN B N 1
ATOM 5724 C CA . ASN B 1 214 ? 0.57 58.25 37.375 1 96.81 214 ASN B CA 1
ATOM 5725 C C . ASN B 1 214 ? -0.622 57.344 37.562 1 96.81 214 ASN B C 1
ATOM 5727 O O . ASN B 1 214 ? -0.518 56.125 37.344 1 96.81 214 ASN B O 1
ATOM 5731 N N . GLY B 1 215 ? -1.716 57.812 38 1 96.5 215 GLY B N 1
ATOM 5732 C CA . GLY B 1 215 ? -2.928 57.031 38.125 1 96.5 215 GLY B CA 1
ATOM 5733 C C . GLY B 1 215 ? -3.391 56.438 36.812 1 96.5 215 GLY B C 1
ATOM 5734 O O . GLY B 1 215 ? -3.729 55.25 36.75 1 96.5 215 GLY B O 1
ATOM 5735 N N . LYS B 1 216 ? -3.389 57.25 35.781 1 96.75 216 LYS B N 1
ATOM 5736 C CA . LYS B 1 216 ? -3.787 56.812 34.469 1 96.75 216 LYS B CA 1
ATOM 5737 C C . LYS B 1 216 ? -2.779 55.781 33.906 1 96.75 216 LYS B C 1
ATOM 5739 O O . LYS B 1 216 ? -3.158 54.844 33.219 1 96.75 216 LYS B O 1
ATOM 5744 N N . LEU B 1 217 ? -1.523 56.031 34.219 1 96.56 217 LEU B N 1
ATOM 5745 C CA . LEU B 1 217 ? -0.46 55.125 33.812 1 96.56 217 LEU B CA 1
ATOM 5746 C C . LEU B 1 217 ? -0.65 53.75 34.438 1 96.56 217 LEU B C 1
ATOM 5748 O O . LEU B 1 217 ? -0.499 52.75 33.75 1 96.56 217 LEU B O 1
ATOM 5752 N N . ASP B 1 218 ? -0.994 53.688 35.688 1 96.44 218 ASP B N 1
ATOM 5753 C CA . ASP B 1 218 ? -1.236 52.406 36.344 1 96.44 218 ASP B CA 1
ATOM 5754 C C . ASP B 1 218 ? -2.369 51.625 35.688 1 96.44 218 ASP B C 1
ATOM 5756 O O . ASP B 1 218 ? -2.281 50.406 35.5 1 96.44 218 ASP B O 1
ATOM 5760 N N . LYS B 1 219 ? -3.389 52.312 35.281 1 95.44 219 LYS B N 1
ATOM 5761 C CA . LYS B 1 219 ? -4.508 51.688 34.625 1 95.44 219 LYS B CA 1
ATOM 5762 C C . LYS B 1 219 ? -4.078 51.125 33.25 1 95.44 219 LYS B C 1
ATOM 5764 O O . LYS B 1 219 ? -4.512 50.031 32.875 1 95.44 219 LYS B O 1
ATOM 5769 N N . ALA B 1 220 ? -3.246 51.812 32.562 1 95.06 220 ALA B N 1
ATOM 5770 C CA . ALA B 1 220 ? -2.734 51.344 31.281 1 95.06 220 ALA B CA 1
ATOM 5771 C C . ALA B 1 220 ? -1.858 50.125 31.453 1 95.06 220 ALA B C 1
ATOM 5773 O O . ALA B 1 220 ? -1.927 49.188 30.641 1 95.06 220 ALA B O 1
ATOM 5774 N N . ILE B 1 221 ? -1.026 50.125 32.5 1 95.44 221 ILE B N 1
ATOM 5775 C CA . ILE B 1 221 ? -0.16 48.969 32.781 1 95.44 221 ILE B CA 1
ATOM 5776 C C . ILE B 1 221 ? -1.009 47.75 33.094 1 95.44 221 ILE B C 1
ATOM 5778 O O . ILE B 1 221 ? -0.698 46.625 32.625 1 95.44 221 ILE B O 1
ATOM 5782 N N . ASP B 1 222 ? -2.102 47.938 33.812 1 94.25 222 ASP B N 1
ATOM 5783 C CA . ASP B 1 222 ? -3.025 46.844 34.094 1 94.25 222 ASP B CA 1
ATOM 5784 C C . ASP B 1 222 ? -3.645 46.312 32.781 1 94.25 222 ASP B C 1
ATOM 5786 O O . ASP B 1 222 ? -3.844 45.094 32.625 1 94.25 222 ASP B O 1
ATOM 5790 N N . LYS B 1 223 ? -3.926 47.219 31.922 1 92.56 223 LYS B N 1
ATOM 5791 C CA . LYS B 1 223 ? -4.492 46.812 30.625 1 92.56 223 LYS B CA 1
ATOM 5792 C C . LYS B 1 223 ? -3.504 45.969 29.828 1 92.56 223 LYS B C 1
ATOM 5794 O O . LYS B 1 223 ? -3.898 45 29.156 1 92.56 223 LYS B O 1
ATOM 5799 N N . THR B 1 224 ? -2.17 46.281 29.859 1 92.06 224 THR B N 1
ATOM 5800 C CA . THR B 1 224 ? -1.14 45.469 29.188 1 92.06 224 THR B CA 1
ATOM 5801 C C . THR B 1 224 ? -1.123 44.062 29.734 1 92.06 224 THR B C 1
ATOM 5803 O O . THR B 1 224 ? -0.967 43.094 28.969 1 92.06 224 THR B O 1
ATOM 5806 N N . ARG B 1 225 ? -1.296 43.969 31.016 1 93.19 225 ARG B N 1
ATOM 5807 C CA . ARG B 1 225 ? -1.317 42.656 31.641 1 93.19 225 ARG B CA 1
ATOM 5808 C C . ARG B 1 225 ? -2.529 41.844 31.172 1 93.19 225 ARG B C 1
ATOM 5810 O O . ARG B 1 225 ? -2.416 40.656 30.875 1 93.19 225 ARG B O 1
ATOM 5817 N N . GLU B 1 226 ? -3.693 42.5 31.062 1 92.38 226 GLU B N 1
ATOM 5818 C CA . GLU B 1 226 ? -4.914 41.844 30.609 1 92.38 226 GLU B CA 1
ATOM 5819 C C . GLU B 1 226 ? -4.773 41.344 29.172 1 92.38 226 GLU B C 1
ATOM 5821 O O . GLU B 1 226 ? -5.16 40.219 28.844 1 92.38 226 GLU B O 1
ATOM 5826 N N . ILE B 1 227 ? -4.215 42.188 28.297 1 93.81 227 ILE B N 1
ATOM 5827 C CA . ILE B 1 227 ? -4.02 41.875 26.891 1 93.81 227 ILE B CA 1
ATOM 5828 C C . ILE B 1 227 ? -3.066 40.688 26.766 1 93.81 227 ILE B C 1
ATOM 5830 O O . ILE B 1 227 ? -3.314 39.75 25.984 1 93.81 227 ILE B O 1
ATOM 5834 N N . SER B 1 228 ? -1.949 40.688 27.562 1 93.62 228 SER B N 1
ATOM 5835 C CA . SER B 1 228 ? -0.97 39.594 27.547 1 93.62 228 SER B CA 1
ATOM 5836 C C . SER B 1 228 ? -1.604 38.281 27.953 1 93.62 228 SER B C 1
ATOM 5838 O O . SER B 1 228 ? -1.283 37.25 27.375 1 93.62 228 SER B O 1
ATOM 5840 N N . LEU B 1 229 ? -2.496 38.344 28.969 1 93.69 229 LEU B N 1
ATOM 5841 C CA . LEU B 1 229 ? -3.188 37.125 29.391 1 93.69 229 LEU B CA 1
ATOM 5842 C C . LEU B 1 229 ? -4.066 36.562 28.281 1 93.69 229 LEU B C 1
ATOM 5844 O O . LEU B 1 229 ? -4.109 35.344 28.062 1 93.69 229 LEU B O 1
ATOM 5848 N N . GLN B 1 230 ? -4.754 37.438 27.516 1 92.38 230 GLN B N 1
ATOM 5849 C CA . GLN B 1 230 ? -5.609 37 26.422 1 92.38 230 GLN B CA 1
ATOM 5850 C C . GLN B 1 230 ? -4.785 36.406 25.281 1 92.38 230 GLN B C 1
ATOM 5852 O O . GLN B 1 230 ? -5.176 35.406 24.688 1 92.38 230 GLN B O 1
ATOM 5857 N N . ILE B 1 231 ? -3.629 37 24.953 1 94.38 231 ILE B N 1
ATOM 5858 C CA . ILE B 1 231 ? -2.748 36.5 23.906 1 94.38 231 ILE B CA 1
ATOM 5859 C C . ILE B 1 231 ? -2.258 35.094 24.297 1 94.38 231 ILE B C 1
ATOM 5861 O O . ILE B 1 231 ? -2.227 34.188 23.453 1 94.38 231 ILE B O 1
ATOM 5865 N N . ASN B 1 232 ? -1.944 34.906 25.562 1 94.38 232 ASN B N 1
ATOM 5866 C CA . ASN B 1 232 ? -1.492 33.594 26.031 1 94.38 232 ASN B CA 1
ATOM 5867 C C . ASN B 1 232 ? -2.596 32.562 25.922 1 94.38 232 ASN B C 1
ATOM 5869 O O . ASN B 1 232 ? -2.33 31.406 25.609 1 94.38 232 ASN B O 1
ATOM 5873 N N . GLN B 1 233 ? -3.832 32.969 26.203 1 92.06 233 GLN B N 1
ATOM 5874 C CA . GLN B 1 233 ? -4.961 32.062 26.062 1 92.06 233 GLN B CA 1
ATOM 5875 C C . GLN B 1 233 ? -5.133 31.625 24.609 1 92.06 233 GLN B C 1
ATOM 5877 O O . GLN B 1 233 ? -5.352 30.453 24.344 1 92.06 233 GLN B O 1
ATOM 5882 N N . ILE B 1 234 ? -5.02 32.562 23.688 1 91.94 234 ILE B N 1
ATOM 5883 C CA . ILE B 1 234 ? -5.141 32.25 22.266 1 91.94 234 ILE B CA 1
ATOM 5884 C C . ILE B 1 234 ? -4.012 31.312 21.844 1 91.94 234 ILE B C 1
ATOM 5886 O O . ILE B 1 234 ? -4.23 30.359 21.094 1 91.94 234 ILE B O 1
ATOM 5890 N N . ASN B 1 235 ? -2.768 31.531 22.359 1 93.25 235 ASN B N 1
ATOM 5891 C CA . ASN B 1 235 ? -1.636 30.656 22.062 1 93.25 235 ASN B CA 1
ATOM 5892 C C . ASN B 1 235 ? -1.884 29.234 22.547 1 93.25 235 ASN B C 1
ATOM 5894 O O . ASN B 1 235 ? -1.541 28.266 21.859 1 93.25 235 ASN B O 1
ATOM 5898 N N . GLN B 1 236 ? -2.441 29.172 23.719 1 92.75 236 GLN B N 1
ATOM 5899 C CA . GLN B 1 236 ? -2.768 27.844 24.234 1 92.75 236 GLN B CA 1
ATOM 5900 C C . GLN B 1 236 ? -3.82 27.156 23.375 1 92.75 236 GLN B C 1
ATOM 5902 O O . GLN B 1 236 ? -3.711 25.969 23.078 1 92.75 236 GLN B O 1
ATOM 5907 N N . GLU B 1 237 ? -4.848 27.844 22.906 1 89.31 237 GLU B N 1
ATOM 5908 C CA . GLU B 1 237 ? -5.891 27.297 22.047 1 89.31 237 GLU B CA 1
ATOM 5909 C C . GLU B 1 237 ? -5.316 26.859 20.703 1 89.31 237 GLU B C 1
ATOM 5911 O O . GLU B 1 237 ? -5.703 25.812 20.172 1 89.31 237 GLU B O 1
ATOM 5916 N N . LEU B 1 238 ? -4.402 27.672 20.172 1 90.25 238 LEU B N 1
ATOM 5917 C CA . LEU B 1 238 ? -3.762 27.312 18.906 1 90.25 238 LEU B CA 1
ATOM 5918 C C . LEU B 1 238 ? -2.93 26.047 19.062 1 90.25 238 LEU B C 1
ATOM 5920 O O . LEU B 1 238 ? -2.932 25.188 18.172 1 90.25 238 LEU B O 1
ATOM 5924 N N . SER B 1 239 ? -2.217 25.922 20.172 1 93 239 SER B N 1
ATOM 5925 C CA . SER B 1 239 ? -1.436 24.719 20.453 1 93 239 SER B CA 1
ATOM 5926 C C . SER B 1 239 ? -2.334 23.5 20.594 1 93 239 SER B C 1
ATOM 5928 O O . SER B 1 239 ? -2.045 22.438 20.016 1 93 239 SER B O 1
ATOM 5930 N N . ASN B 1 240 ? -3.465 23.641 21.328 1 89.5 240 ASN B N 1
ATOM 5931 C CA . ASN B 1 240 ? -4.422 22.547 21.484 1 89.5 240 ASN B CA 1
ATOM 5932 C C . ASN B 1 240 ? -5.02 22.141 20.141 1 89.5 240 ASN B C 1
ATOM 5934 O O . ASN B 1 240 ? -5.211 20.953 19.875 1 89.5 240 ASN B O 1
ATOM 5938 N N . LEU B 1 241 ? -5.355 23.125 19.375 1 87.44 241 LEU B N 1
ATOM 5939 C CA . LEU B 1 241 ? -5.902 22.859 18.047 1 87.44 241 LEU B CA 1
ATOM 5940 C C . LEU B 1 241 ? -4.918 22.062 17.203 1 87.44 241 LEU B C 1
ATOM 5942 O O . LEU B 1 241 ? -5.305 21.094 16.547 1 87.44 241 LEU B O 1
ATOM 5946 N N . LYS B 1 242 ? -3.607 22.438 17.203 1 91.62 242 LYS B N 1
ATOM 5947 C CA . LYS B 1 242 ? -2.572 21.719 16.453 1 91.62 242 LYS B CA 1
ATOM 5948 C C . LYS B 1 242 ? -2.426 20.297 16.938 1 91.62 242 LYS B C 1
ATOM 5950 O O . LYS B 1 242 ? -2.346 19.359 16.141 1 91.62 242 LYS B O 1
ATOM 5955 N N . ASP B 1 243 ? -2.389 20.109 18.234 1 91.25 243 ASP B N 1
ATOM 5956 C CA . ASP B 1 243 ? -2.26 18.781 18.812 1 91.25 243 ASP B CA 1
ATOM 5957 C C . ASP B 1 243 ? -3.453 17.891 18.438 1 91.25 243 ASP B C 1
ATOM 5959 O O . ASP B 1 243 ? -3.283 16.734 18.094 1 91.25 243 ASP B O 1
ATOM 5963 N N . ASN B 1 244 ? -4.676 18.469 18.562 1 84.56 244 ASN B N 1
ATOM 5964 C CA . ASN B 1 244 ? -5.887 17.734 18.219 1 84.56 244 ASN B CA 1
ATOM 5965 C C . ASN B 1 244 ? -5.914 17.344 16.75 1 84.56 244 ASN B C 1
ATOM 5967 O O . ASN B 1 244 ? -6.309 16.219 16.406 1 84.56 244 ASN B O 1
ATOM 5971 N N . THR B 1 245 ? -5.535 18.25 15.891 1 85.88 245 THR B N 1
ATOM 5972 C CA . THR B 1 245 ? -5.48 17.969 14.461 1 85.88 245 THR B CA 1
ATOM 5973 C C . THR B 1 245 ? -4.504 16.828 14.18 1 85.88 245 THR B C 1
ATOM 5975 O O . THR B 1 245 ? -4.824 15.898 13.43 1 85.88 245 THR B O 1
ATOM 5978 N N . THR B 1 246 ? -3.291 16.859 14.773 1 90.56 246 THR B N 1
ATOM 5979 C CA . THR B 1 246 ? -2.285 15.812 14.586 1 90.56 246 THR B CA 1
ATOM 5980 C C . THR B 1 246 ? -2.805 14.469 15.078 1 90.56 246 THR B C 1
ATOM 5982 O O . THR B 1 246 ? -2.602 13.438 14.43 1 90.56 246 THR B O 1
ATOM 5985 N N . LYS B 1 247 ? -3.43 14.555 16.25 1 86.5 247 LYS B N 1
ATOM 5986 C CA . LYS B 1 247 ? -3.986 13.32 16.812 1 86.5 247 LYS B CA 1
ATOM 5987 C C . LYS B 1 247 ? -5.047 12.734 15.883 1 86.5 247 LYS B C 1
ATOM 5989 O O . LYS B 1 247 ? -5.047 11.523 15.625 1 86.5 247 LYS B O 1
ATOM 5994 N N . GLN B 1 248 ? -5.98 13.547 15.352 1 82.75 248 GLN B N 1
ATOM 5995 C CA . GLN B 1 248 ? -7.031 13.086 14.453 1 82.75 248 GLN B CA 1
ATOM 5996 C C . GLN B 1 248 ? -6.445 12.5 13.172 1 82.75 248 GLN B C 1
ATOM 5998 O O . GLN B 1 248 ? -6.891 11.453 12.703 1 82.75 248 GLN B O 1
ATOM 6003 N N . ILE B 1 249 ? -5.457 13.18 12.578 1 86.5 249 ILE B N 1
ATOM 6004 C CA . ILE B 1 249 ? -4.824 12.695 11.359 1 86.5 249 ILE B CA 1
ATOM 6005 C C . ILE B 1 249 ? -4.141 11.359 11.633 1 86.5 249 ILE B C 1
ATOM 6007 O O . ILE B 1 249 ? -4.23 10.43 10.82 1 86.5 249 ILE B O 1
ATOM 6011 N N . THR B 1 250 ? -3.443 11.234 12.805 1 88.75 250 THR B N 1
ATOM 6012 C CA . THR B 1 250 ? -2.793 9.984 13.188 1 88.75 250 THR B CA 1
ATOM 6013 C C . THR B 1 250 ? -3.82 8.875 13.352 1 88.75 250 THR B C 1
ATOM 6015 O O . THR B 1 250 ? -3.58 7.734 12.945 1 88.75 250 THR B O 1
ATOM 6018 N N . ASP B 1 251 ? -4.969 9.227 13.953 1 81 251 ASP B N 1
ATOM 6019 C CA . ASP B 1 251 ? -6.039 8.25 14.117 1 81 251 ASP B CA 1
ATOM 6020 C C . ASP B 1 251 ? -6.551 7.77 12.758 1 81 251 ASP B C 1
ATOM 6022 O O . ASP B 1 251 ? -6.781 6.574 12.562 1 81 251 ASP B O 1
ATOM 6026 N N . VAL B 1 252 ? -6.773 8.672 11.852 1 80.19 252 VAL B N 1
ATOM 6027 C CA . VAL B 1 252 ? -7.215 8.336 10.5 1 80.19 252 VAL B CA 1
ATOM 6028 C C . VAL B 1 252 ? -6.188 7.422 9.828 1 80.19 252 VAL B C 1
ATOM 6030 O O . VAL B 1 252 ? -6.547 6.387 9.266 1 80.19 252 VAL B O 1
ATOM 6033 N N . ASP B 1 253 ? -4.93 7.75 9.891 1 86.5 253 ASP B N 1
ATOM 6034 C CA . ASP B 1 253 ? -3.855 6.965 9.289 1 86.5 253 ASP B CA 1
ATOM 6035 C C . ASP B 1 253 ? -3.824 5.551 9.867 1 86.5 253 ASP B C 1
ATOM 6037 O O . ASP B 1 253 ? -3.73 4.574 9.117 1 86.5 253 ASP B O 1
ATOM 6041 N N . ASN B 1 254 ? -3.875 5.504 11.18 1 80.56 254 ASN B N 1
ATOM 6042 C CA . ASN B 1 254 ? -3.832 4.199 11.836 1 80.56 254 ASN B CA 1
ATOM 6043 C C . ASN B 1 254 ? -5.023 3.334 11.438 1 80.56 254 ASN B C 1
ATOM 6045 O O . ASN B 1 254 ? -4.867 2.139 11.18 1 80.56 254 ASN B O 1
ATOM 6049 N N . PHE B 1 255 ? -6.207 3.912 11.352 1 78.81 255 PHE B N 1
ATOM 6050 C CA . PHE B 1 255 ? -7.418 3.191 10.977 1 78.81 255 PHE B CA 1
ATOM 6051 C C . PHE B 1 255 ? -7.301 2.635 9.562 1 78.81 255 PHE B C 1
ATOM 6053 O O . PHE B 1 255 ? -7.527 1.445 9.336 1 78.81 255 PHE B O 1
ATOM 6060 N N . PHE B 1 256 ? -6.875 3.451 8.656 1 79.06 256 PHE B N 1
ATOM 6061 C CA . PHE B 1 256 ? -6.812 3.031 7.258 1 79.06 256 PHE B CA 1
ATOM 6062 C C . PHE B 1 256 ? -5.668 2.049 7.039 1 79.06 256 PHE B C 1
ATOM 6064 O O . PHE B 1 256 ? -5.781 1.128 6.227 1 79.06 256 PHE B O 1
ATOM 6071 N N . ASN B 1 257 ? -4.637 2.229 7.758 1 82.5 257 ASN B N 1
ATOM 6072 C CA . ASN B 1 257 ? -3.543 1.268 7.672 1 82.5 257 ASN B CA 1
ATOM 6073 C C . ASN B 1 257 ? -3.971 -0.113 8.164 1 82.5 257 ASN B C 1
ATOM 6075 O O . ASN B 1 257 ? -3.623 -1.127 7.555 1 82.5 257 ASN B O 1
ATOM 6079 N N . ASP B 1 258 ? -4.645 -0.112 9.234 1 79.25 258 ASP B N 1
ATOM 6080 C CA . ASP B 1 258 ? -5.168 -1.381 9.734 1 79.25 258 ASP B CA 1
ATOM 6081 C C . ASP B 1 258 ? -6.129 -2.01 8.734 1 79.25 258 ASP B C 1
ATOM 6083 O O . ASP B 1 258 ? -6.109 -3.225 8.523 1 79.25 258 ASP B O 1
ATOM 6087 N N . LEU B 1 259 ? -6.988 -1.174 8.102 1 74.88 259 LEU B N 1
ATOM 6088 C CA . LEU B 1 259 ? -7.926 -1.629 7.078 1 74.88 259 LEU B CA 1
ATOM 6089 C C . LEU B 1 259 ? -7.184 -2.236 5.891 1 74.88 259 LEU B C 1
ATOM 6091 O O . LEU B 1 259 ? -7.547 -3.314 5.414 1 74.88 259 LEU B O 1
ATOM 6095 N N . ILE B 1 260 ? -6.23 -1.546 5.469 1 82.06 260 ILE B N 1
ATOM 6096 C CA . ILE B 1 260 ? -5.441 -2.021 4.336 1 82.06 260 ILE B CA 1
ATOM 6097 C C . ILE B 1 260 ? -4.781 -3.354 4.688 1 82.06 260 ILE B C 1
ATOM 6099 O O . ILE B 1 260 ? -4.723 -4.262 3.859 1 82.06 260 ILE B O 1
ATOM 6103 N N . LYS B 1 261 ? -4.309 -3.545 5.91 1 81.31 261 LYS B N 1
ATOM 6104 C CA . LYS B 1 261 ? -3.709 -4.797 6.355 1 81.31 261 LYS B CA 1
ATOM 6105 C C . LYS B 1 261 ? -4.719 -5.941 6.305 1 81.31 261 LYS B C 1
ATOM 6107 O O . LYS B 1 261 ? -4.395 -7.043 5.852 1 81.31 261 LYS B O 1
ATOM 6112 N N . LYS B 1 262 ? -5.879 -5.68 6.758 1 74.81 262 LYS B N 1
ATOM 6113 C CA . LYS B 1 262 ? -6.934 -6.691 6.734 1 74.81 262 LYS B CA 1
ATOM 6114 C C . LYS B 1 262 ? -7.301 -7.066 5.301 1 74.81 262 LYS B C 1
ATOM 6116 O O . LYS B 1 262 ? -7.512 -8.242 4.992 1 74.81 262 LYS B O 1
ATOM 6121 N N . ILE B 1 263 ? -7.391 -6.043 4.457 1 77 263 ILE B N 1
ATOM 6122 C CA . ILE B 1 263 ? -7.703 -6.246 3.047 1 77 263 ILE B CA 1
ATOM 6123 C C . ILE B 1 263 ? -6.621 -7.113 2.398 1 77 263 ILE B C 1
ATOM 6125 O O . ILE B 1 263 ? -6.93 -8.062 1.671 1 77 263 ILE B O 1
ATOM 6129 N N . ASN B 1 264 ? -5.418 -6.801 2.717 1 81.88 264 ASN B N 1
ATOM 6130 C CA . ASN B 1 264 ? -4.309 -7.57 2.164 1 81.88 264 ASN B CA 1
ATOM 6131 C C . ASN B 1 264 ? -4.309 -9 2.686 1 81.88 264 ASN B C 1
ATOM 6133 O O . ASN B 1 264 ? -3.975 -9.938 1.951 1 81.88 264 ASN B O 1
ATOM 6137 N N . SER B 1 265 ? -4.586 -9.164 3.92 1 77.94 265 SER B N 1
ATOM 6138 C CA . SER B 1 265 ? -4.672 -10.508 4.484 1 77.94 265 SER B CA 1
ATOM 6139 C C . SER B 1 265 ? -5.746 -11.336 3.781 1 77.94 265 SER B C 1
ATOM 6141 O O . SER B 1 265 ? -5.52 -12.5 3.447 1 77.94 265 SER B O 1
ATOM 6143 N N . ARG B 1 266 ? -6.844 -10.75 3.48 1 74.75 266 ARG B N 1
ATOM 6144 C CA . ARG B 1 266 ? -7.922 -11.43 2.77 1 74.75 266 ARG B CA 1
ATOM 6145 C C . ARG B 1 266 ? -7.508 -11.766 1.341 1 74.75 266 ARG B C 1
ATOM 6147 O O . ARG B 1 266 ? -7.828 -12.844 0.833 1 74.75 266 ARG B O 1
ATOM 6154 N N . LYS B 1 267 ? -6.918 -10.812 0.722 1 79.44 267 LYS B N 1
ATOM 6155 C CA . LYS B 1 267 ? -6.383 -11.055 -0.614 1 79.44 267 LYS B CA 1
ATOM 6156 C C . LYS B 1 267 ? -5.512 -12.312 -0.634 1 79.44 267 LYS B C 1
ATOM 6158 O O . LYS B 1 267 ? -5.676 -13.172 -1.5 1 79.44 267 LYS B O 1
ATOM 6163 N N . GLN B 1 268 ? -4.691 -12.445 0.333 1 82.5 268 GLN B N 1
ATOM 6164 C CA . GLN B 1 268 ? -3.777 -13.578 0.412 1 82.5 268 GLN B CA 1
ATOM 6165 C C . GLN B 1 268 ? -4.535 -14.875 0.67 1 82.5 268 GLN B C 1
ATOM 6167 O O . GLN B 1 268 ? -4.199 -15.922 0.103 1 82.5 268 GLN B O 1
ATOM 6172 N N . GLN B 1 269 ? -5.5 -14.758 1.499 1 75.44 269 GLN B N 1
ATOM 6173 C CA . GLN B 1 269 ? -6.309 -15.938 1.777 1 75.44 269 GLN B CA 1
ATOM 6174 C C . GLN B 1 269 ? -7.012 -16.438 0.515 1 75.44 269 GLN B C 1
ATOM 6176 O O . GLN B 1 269 ? -7.035 -17.641 0.244 1 75.44 269 GLN B O 1
ATOM 6181 N N . LEU B 1 270 ? -7.559 -15.5 -0.267 1 74.94 270 LEU B N 1
ATOM 6182 C CA . LEU B 1 270 ? -8.258 -15.859 -1.497 1 74.94 270 LEU B CA 1
ATOM 6183 C C . LEU B 1 270 ? -7.301 -16.484 -2.502 1 74.94 270 LEU B C 1
ATOM 6185 O O . LEU B 1 270 ? -7.645 -17.484 -3.152 1 74.94 270 LEU B O 1
ATOM 6189 N N . VAL B 1 271 ? -6.121 -15.875 -2.6 1 82.81 271 VAL B N 1
ATOM 6190 C CA . VAL B 1 271 ? -5.113 -16.422 -3.504 1 82.81 271 VAL B CA 1
ATOM 6191 C C . VAL B 1 271 ? -4.746 -17.844 -3.074 1 82.81 271 VAL B C 1
ATOM 6193 O O . VAL B 1 271 ? -4.633 -18.734 -3.91 1 82.81 271 VAL B O 1
ATOM 6196 N N . CYS B 1 272 ? -4.629 -18.078 -1.714 1 80.44 272 CYS B N 1
ATOM 6197 C CA . CYS B 1 272 ? -4.312 -19.406 -1.198 1 80.44 272 CYS B CA 1
ATOM 6198 C C . CYS B 1 272 ? -5.434 -20.391 -1.507 1 80.44 272 CYS B C 1
ATOM 6200 O O . CYS B 1 272 ? -5.176 -21.531 -1.888 1 80.44 272 CYS B O 1
ATOM 6202 N N . GLU B 1 273 ? -6.645 -19.906 -1.411 1 76.56 273 GLU B N 1
ATOM 6203 C CA . GLU B 1 273 ? -7.789 -20.75 -1.722 1 76.56 273 GLU B CA 1
ATOM 6204 C C . GLU B 1 273 ? -7.789 -21.172 -3.191 1 76.56 273 GLU B C 1
ATOM 6206 O O . GLU B 1 273 ? -8.062 -22.328 -3.516 1 76.56 273 GLU B O 1
ATOM 6211 N N . ILE B 1 274 ? -7.488 -20.25 -4.098 1 81.38 274 ILE B N 1
ATOM 6212 C CA . ILE B 1 274 ? -7.434 -20.531 -5.531 1 81.38 274 ILE B CA 1
ATOM 6213 C C . ILE B 1 274 ? -6.332 -21.547 -5.816 1 81.38 274 ILE B C 1
ATOM 6215 O O . ILE B 1 274 ? -6.535 -22.484 -6.594 1 81.38 274 ILE B O 1
ATOM 6219 N N . GLU B 1 275 ? -5.215 -21.422 -5.125 1 85.56 275 GLU B N 1
ATOM 6220 C CA . GLU B 1 275 ? -4.09 -22.328 -5.32 1 85.56 275 GLU B CA 1
ATOM 6221 C C . GLU B 1 275 ? -4.418 -23.734 -4.809 1 85.56 275 GLU B C 1
ATOM 6223 O O . GLU B 1 275 ? -4.047 -24.734 -5.434 1 85.56 275 GLU B O 1
ATOM 6228 N N . LYS B 1 276 ? -5.117 -23.797 -3.648 1 80.94 276 LYS B N 1
ATOM 6229 C CA . LYS B 1 276 ? -5.512 -25.094 -3.115 1 80.94 276 LYS B CA 1
ATOM 6230 C C . LYS B 1 276 ? -6.461 -25.812 -4.07 1 80.94 276 LYS B C 1
ATOM 6232 O O . LYS B 1 276 ? -6.32 -27.016 -4.301 1 80.94 276 LYS B O 1
ATOM 6237 N N . GLN B 1 277 ? -7.402 -25.078 -4.625 1 79.5 277 GLN B N 1
ATOM 6238 C CA . GLN B 1 277 ? -8.328 -25.656 -5.594 1 79.5 277 GLN B CA 1
ATOM 6239 C C . GLN B 1 277 ? -7.586 -26.125 -6.84 1 79.5 277 GLN B C 1
ATOM 6241 O O . GLN B 1 277 ? -7.906 -27.188 -7.391 1 79.5 277 GLN B O 1
ATOM 6246 N N . HIS B 1 278 ? -6.605 -25.328 -7.32 1 85.88 278 HIS B N 1
ATOM 6247 C CA . HIS B 1 278 ? -5.766 -25.719 -8.445 1 85.88 278 HIS B CA 1
ATOM 6248 C C . HIS B 1 278 ? -5.09 -27.062 -8.18 1 85.88 278 HIS B C 1
ATOM 6250 O O . HIS B 1 278 ? -5.109 -27.953 -9.031 1 85.88 278 HIS B O 1
ATOM 6256 N N . ASP B 1 279 ? -4.594 -27.25 -6.953 1 85.19 279 ASP B N 1
ATOM 6257 C CA . ASP B 1 279 ? -3.867 -28.469 -6.605 1 85.19 279 ASP B CA 1
ATOM 6258 C C . ASP B 1 279 ? -4.805 -29.672 -6.57 1 85.19 279 ASP B C 1
ATOM 6260 O O . ASP B 1 279 ? -4.434 -30.766 -7.008 1 85.19 279 ASP B O 1
ATOM 6264 N N . VAL B 1 280 ? -6.043 -29.484 -6.062 1 82.94 280 VAL B N 1
ATOM 6265 C CA . VAL B 1 280 ? -7.016 -30.562 -5.945 1 82.94 280 VAL B CA 1
ATOM 6266 C C . VAL B 1 280 ? -7.383 -31.078 -7.336 1 82.94 280 VAL B C 1
ATOM 6268 O O . VAL B 1 280 ? -7.555 -32.281 -7.527 1 82.94 280 VAL B O 1
ATOM 6271 N N . ILE B 1 281 ? -7.414 -30.141 -8.328 1 82.06 281 ILE B N 1
ATOM 6272 C CA . ILE B 1 281 ? -7.797 -30.531 -9.68 1 82.06 281 ILE B CA 1
ATOM 6273 C C . ILE B 1 281 ? -6.578 -31.078 -10.422 1 82.06 281 ILE B C 1
ATOM 6275 O O . ILE B 1 281 ? -6.688 -32.031 -11.18 1 82.06 281 ILE B O 1
ATOM 6279 N N . GLU B 1 282 ? -5.379 -30.469 -10.172 1 88 282 GLU B N 1
ATOM 6280 C CA . GLU B 1 282 ? -4.164 -30.797 -10.914 1 88 282 GLU B CA 1
ATOM 6281 C C . GLU B 1 282 ? -3.629 -32.156 -10.531 1 88 282 GLU B C 1
ATOM 6283 O O . GLU B 1 282 ? -3.178 -32.938 -11.391 1 88 282 GLU B O 1
ATOM 6288 N N . THR B 1 283 ? -3.76 -32.594 -9.242 1 87.88 283 THR B N 1
ATOM 6289 C CA . THR B 1 283 ? -3.115 -33.781 -8.727 1 87.88 283 THR B CA 1
ATOM 6290 C C . THR B 1 283 ? -3.678 -35.031 -9.406 1 87.88 283 THR B C 1
ATOM 6292 O O . THR B 1 283 ? -2.926 -35.844 -9.953 1 87.88 283 THR B O 1
ATOM 6295 N N . PRO B 1 284 ? -5.086 -35.156 -9.422 1 86.69 284 PRO B N 1
ATOM 6296 C CA . PRO B 1 284 ? -5.613 -36.344 -10.109 1 86.69 284 PRO B CA 1
ATOM 6297 C C . PRO B 1 284 ? -5.242 -36.375 -11.594 1 86.69 284 PRO B C 1
ATOM 6299 O O . PRO B 1 284 ? -5.02 -37.469 -12.148 1 86.69 284 PRO B O 1
ATOM 6302 N N . LEU B 1 285 ? -5.121 -35.281 -12.305 1 88.06 285 LEU B N 1
ATOM 6303 C CA . LEU B 1 285 ? -4.754 -35.219 -13.719 1 88.06 285 LEU B CA 1
ATOM 6304 C C . LEU B 1 285 ? -3.318 -35.688 -13.922 1 88.06 285 LEU B C 1
ATOM 6306 O O . LEU B 1 285 ? -3.033 -36.438 -14.875 1 88.06 285 LEU B O 1
ATOM 6310 N N . ILE B 1 286 ? -2.391 -35.281 -13.023 1 92.94 286 ILE B N 1
ATOM 6311 C CA . ILE B 1 286 ? -0.985 -35.688 -13.117 1 92.94 286 ILE B CA 1
ATOM 6312 C C . ILE B 1 286 ? -0.839 -37.188 -12.906 1 92.94 286 ILE B C 1
ATOM 6314 O O . ILE B 1 286 ? -0.085 -37.844 -13.617 1 92.94 286 ILE B O 1
ATOM 6318 N N . ILE B 1 287 ? -1.629 -37.688 -11.898 1 92.44 287 ILE B N 1
ATOM 6319 C CA . ILE B 1 287 ? -1.589 -39.125 -11.609 1 92.44 287 ILE B CA 1
ATOM 6320 C C . ILE B 1 287 ? -2.086 -39.906 -12.828 1 92.44 287 ILE B C 1
ATOM 6322 O O . ILE B 1 287 ? -1.455 -40.875 -13.25 1 92.44 287 ILE B O 1
ATOM 6326 N N . ASP B 1 288 ? -3.209 -39.406 -13.422 1 89.88 288 ASP B N 1
ATOM 6327 C CA . ASP B 1 288 ? -3.764 -40.062 -14.609 1 89.88 288 ASP B CA 1
ATOM 6328 C C . ASP B 1 288 ? -2.781 -40 -15.773 1 89.88 288 ASP B C 1
ATOM 6330 O O . ASP B 1 288 ? -2.621 -41 -16.5 1 89.88 288 ASP B O 1
ATOM 6334 N N . LYS B 1 289 ? -2.143 -38.875 -15.969 1 92.75 289 LYS B N 1
ATOM 6335 C CA . LYS B 1 289 ? -1.156 -38.75 -17.031 1 92.75 289 LYS B CA 1
ATOM 6336 C C . LYS B 1 289 ? -0.009 -39.719 -16.859 1 92.75 289 LYS B C 1
ATOM 6338 O O . LYS B 1 289 ? 0.401 -40.375 -17.828 1 92.75 289 LYS B O 1
ATOM 6343 N N . HIS B 1 290 ? 0.419 -39.875 -15.609 1 92.44 290 HIS B N 1
ATOM 6344 C CA . HIS B 1 290 ? 1.522 -40.781 -15.328 1 92.44 290 HIS B CA 1
ATOM 6345 C C . HIS B 1 290 ? 1.128 -42.25 -15.602 1 92.44 290 HIS B C 1
ATOM 6347 O O . HIS B 1 290 ? 1.909 -43 -16.172 1 92.44 290 HIS B O 1
ATOM 6353 N N . LYS B 1 291 ? -0.109 -42.594 -15.203 1 90.44 291 LYS B N 1
ATOM 6354 C CA . LYS B 1 291 ? -0.601 -43.938 -15.461 1 90.44 291 LYS B CA 1
ATOM 6355 C C . LYS B 1 291 ? -0.641 -44.219 -16.953 1 90.44 291 LYS B C 1
ATOM 6357 O O . LYS B 1 291 ? -0.217 -45.312 -17.406 1 90.44 291 LYS B O 1
ATOM 6362 N N . LEU B 1 292 ? -1.148 -43.25 -17.719 1 92 292 LEU B N 1
ATOM 6363 C CA . LEU B 1 292 ? -1.242 -43.406 -19.156 1 92 292 LEU B CA 1
ATOM 6364 C C . LEU B 1 292 ? 0.144 -43.5 -19.797 1 92 292 LEU B C 1
ATOM 6366 O O . LEU B 1 292 ? 0.361 -44.25 -20.734 1 92 292 LEU B O 1
ATOM 6370 N N . GLN B 1 293 ? 1.096 -42.688 -19.266 1 93.38 293 GLN B N 1
ATOM 6371 C CA . GLN B 1 293 ? 2.463 -42.719 -19.766 1 93.38 293 GLN B CA 1
ATOM 6372 C C . GLN B 1 293 ? 3.119 -44.062 -19.516 1 93.38 293 GLN B C 1
ATOM 6374 O O . GLN B 1 293 ? 3.842 -44.594 -20.359 1 93.38 293 GLN B O 1
ATOM 6379 N N . MET B 1 294 ? 2.809 -44.625 -18.312 1 91.25 294 MET B N 1
ATOM 6380 C CA . MET B 1 294 ? 3.332 -45.938 -18 1 91.25 294 MET B CA 1
ATOM 6381 C C . MET B 1 294 ? 2.752 -47 -18.953 1 91.25 294 MET B C 1
ATOM 6383 O O . MET B 1 294 ? 3.48 -47.844 -19.469 1 91.25 294 MET B O 1
ATOM 6387 N N . ARG B 1 295 ? 1.492 -46.906 -19.234 1 91.94 295 ARG B N 1
ATOM 6388 C CA . ARG B 1 295 ? 0.841 -47.812 -20.156 1 91.94 295 ARG B CA 1
ATOM 6389 C C . ARG B 1 295 ? 1.408 -47.688 -21.562 1 91.94 295 ARG B C 1
ATOM 6391 O O . ARG B 1 295 ? 1.607 -48.656 -22.266 1 91.94 295 ARG B O 1
ATOM 6398 N N . GLN B 1 296 ? 1.563 -46.406 -21.953 1 92.88 296 GLN B N 1
ATOM 6399 C CA . GLN B 1 296 ? 2.148 -46.156 -23.266 1 92.88 296 GLN B CA 1
ATOM 6400 C C . GLN B 1 296 ? 3.516 -46.812 -23.391 1 92.88 296 GLN B C 1
ATOM 6402 O O . GLN B 1 296 ? 3.82 -47.406 -24.422 1 92.88 296 GLN B O 1
ATOM 6407 N N . HIS B 1 297 ? 4.301 -46.719 -22.328 1 92.06 297 HIS B N 1
ATOM 6408 C CA . HIS B 1 297 ? 5.633 -47.312 -22.344 1 92.06 297 HIS B CA 1
ATOM 6409 C C . HIS B 1 297 ? 5.551 -48.812 -22.5 1 92.06 297 HIS B C 1
ATOM 6411 O O . HIS B 1 297 ? 6.312 -49.406 -23.266 1 92.06 297 HIS B O 1
ATOM 6417 N N . ILE B 1 298 ? 4.637 -49.438 -21.797 1 92.62 298 ILE B N 1
ATOM 6418 C CA . ILE B 1 298 ? 4.461 -50.906 -21.859 1 92.62 298 ILE B CA 1
ATOM 6419 C C . ILE B 1 298 ? 4.07 -51.312 -23.266 1 92.62 298 ILE B C 1
ATOM 6421 O O . ILE B 1 298 ? 4.641 -52.25 -23.828 1 92.62 298 ILE B O 1
ATOM 6425 N N . VAL B 1 299 ? 3.098 -50.594 -23.844 1 93.94 299 VAL B N 1
ATOM 6426 C CA . VAL B 1 299 ? 2.635 -50.906 -25.188 1 93.94 299 VAL B CA 1
ATOM 6427 C C . VAL B 1 299 ? 3.771 -50.719 -26.203 1 93.94 299 VAL B C 1
ATOM 6429 O O . VAL B 1 299 ? 4.008 -51.594 -27.047 1 93.94 299 VAL B O 1
ATOM 6432 N N . ASP B 1 300 ? 4.48 -49.594 -26.047 1 92.75 300 ASP B N 1
ATOM 6433 C CA . ASP B 1 300 ? 5.586 -49.312 -26.953 1 92.75 300 ASP B CA 1
ATOM 6434 C C . ASP B 1 300 ? 6.652 -50.406 -26.906 1 92.75 300 ASP B C 1
ATOM 6436 O O . ASP B 1 300 ? 7.18 -50.812 -27.938 1 92.75 300 ASP B O 1
ATOM 6440 N N . THR B 1 301 ? 6.996 -50.844 -25.703 1 91.44 301 THR B N 1
ATOM 6441 C CA . THR B 1 301 ? 7.992 -51.906 -25.531 1 91.44 301 THR B CA 1
ATOM 6442 C C . THR B 1 301 ? 7.527 -53.188 -26.188 1 91.44 301 THR B C 1
ATOM 6444 O O . THR B 1 301 ? 8.305 -53.875 -26.859 1 91.44 301 THR B O 1
ATOM 6447 N N . SER B 1 302 ? 6.246 -53.531 -26.031 1 94.31 302 SER B N 1
ATOM 6448 C CA . SER B 1 302 ? 5.691 -54.75 -26.641 1 94.31 302 SER B CA 1
ATOM 6449 C C . SER B 1 302 ? 5.719 -54.656 -28.156 1 94.31 302 SER B C 1
ATOM 6451 O O . SER B 1 302 ? 6.047 -55.625 -28.828 1 94.31 302 SER B O 1
ATOM 6453 N N . VAL B 1 303 ? 5.371 -53.5 -28.656 1 94.69 303 VAL B N 1
ATOM 6454 C CA . VAL B 1 303 ? 5.359 -53.281 -30.109 1 94.69 303 VAL B CA 1
ATOM 6455 C C . VAL B 1 303 ? 6.777 -53.406 -30.656 1 94.69 303 VAL B C 1
ATOM 6457 O O . VAL B 1 303 ? 7 -54.125 -31.641 1 94.69 303 VAL B O 1
ATOM 6460 N N . LYS B 1 304 ? 7.738 -52.812 -30.016 1 92.25 304 LYS B N 1
ATOM 6461 C CA . LYS B 1 304 ? 9.125 -52.875 -30.469 1 92.25 304 LYS B CA 1
ATOM 6462 C C . LYS B 1 304 ? 9.648 -54.312 -30.422 1 92.25 304 LYS B C 1
ATOM 6464 O O . LYS B 1 304 ? 10.297 -54.781 -31.359 1 92.25 304 LYS B O 1
ATOM 6469 N N . PHE B 1 305 ? 9.359 -55 -29.312 1 94.12 305 PHE B N 1
ATOM 6470 C CA . PHE B 1 305 ? 9.75 -56.375 -29.172 1 94.12 305 PHE B CA 1
ATOM 6471 C C . PHE B 1 305 ? 9.211 -57.219 -30.328 1 94.12 305 PHE B C 1
ATOM 6473 O O . PHE B 1 305 ? 9.945 -58 -30.922 1 94.12 305 PHE B O 1
ATOM 6480 N N . THR B 1 306 ? 7.988 -57.031 -30.609 1 95.75 306 THR B N 1
ATOM 6481 C CA . THR B 1 306 ? 7.32 -57.812 -31.641 1 95.75 306 THR B CA 1
ATOM 6482 C C . THR B 1 306 ? 7.898 -57.5 -33.031 1 95.75 306 THR B C 1
ATOM 6484 O O . THR B 1 306 ? 8.125 -58.406 -33.844 1 95.75 306 THR B O 1
ATOM 6487 N N . GLU B 1 307 ? 8.125 -56.25 -33.25 1 93.69 307 GLU B N 1
ATOM 6488 C CA . GLU B 1 307 ? 8.734 -55.875 -34.531 1 93.69 307 GLU B CA 1
ATOM 6489 C C . GLU B 1 307 ? 10.094 -56.531 -34.719 1 93.69 307 GLU B C 1
ATOM 6491 O O . GLU B 1 307 ? 10.406 -57 -35.812 1 93.69 307 GLU B O 1
ATOM 6496 N N . PHE B 1 308 ? 10.875 -56.594 -33.688 1 91.81 308 PHE B N 1
ATOM 6497 C CA . PHE B 1 308 ? 12.18 -57.25 -33.75 1 91.81 308 PHE B CA 1
ATOM 6498 C C . PHE B 1 308 ? 12.023 -58.75 -34 1 91.81 308 PHE B C 1
ATOM 6500 O O . PHE B 1 308 ? 12.758 -59.344 -34.812 1 91.81 308 PHE B O 1
ATOM 6507 N N . THR B 1 309 ? 11.055 -59.281 -33.312 1 92.94 309 THR B N 1
ATOM 6508 C CA . THR B 1 309 ? 10.797 -60.719 -33.438 1 92.94 309 THR B CA 1
ATOM 6509 C C . THR B 1 309 ? 10.438 -61.062 -34.906 1 92.94 309 THR B C 1
ATOM 6511 O O . THR B 1 309 ? 10.961 -62 -35.469 1 92.94 309 THR B O 1
ATOM 6514 N N . LEU B 1 310 ? 9.625 -60.25 -35.5 1 92.75 310 LEU B N 1
ATOM 6515 C CA . LEU B 1 310 ? 9.156 -60.5 -36.844 1 92.75 310 LEU B CA 1
ATOM 6516 C C . LEU B 1 310 ? 10.281 -60.281 -37.844 1 92.75 310 LEU B C 1
ATOM 6518 O O . LEU B 1 310 ? 10.328 -60.969 -38.875 1 92.75 310 LEU B O 1
ATOM 6522 N N . LYS B 1 311 ? 11.18 -59.469 -37.5 1 89.69 311 LYS B N 1
ATOM 6523 C CA . LYS B 1 311 ? 12.203 -59.094 -38.469 1 89.69 311 LYS B CA 1
ATOM 6524 C C . LYS B 1 311 ? 13.438 -59.969 -38.312 1 89.69 311 LYS B C 1
ATOM 6526 O O . LYS B 1 311 ? 14.062 -60.344 -39.312 1 89.69 311 LYS B O 1
ATOM 6531 N N . TYR B 1 312 ? 13.758 -60.375 -37.125 1 87.69 312 TYR B N 1
ATOM 6532 C CA . TYR B 1 312 ? 15.102 -60.938 -36.938 1 87.69 312 TYR B CA 1
ATOM 6533 C C . TYR B 1 312 ? 15.039 -62.406 -36.469 1 87.69 312 TYR B C 1
ATOM 6535 O O . TYR B 1 312 ? 16.031 -63.125 -36.562 1 87.69 312 TYR B O 1
ATOM 6543 N N . ASP B 1 313 ? 13.961 -62.844 -35.969 1 88.12 313 ASP B N 1
ATOM 6544 C CA . ASP B 1 313 ? 13.859 -64.25 -35.531 1 88.12 313 ASP B CA 1
ATOM 6545 C C . ASP B 1 313 ? 13.742 -65.188 -36.719 1 88.12 313 ASP B C 1
ATOM 6547 O O . ASP B 1 313 ? 13.133 -64.875 -37.75 1 88.12 313 ASP B O 1
ATOM 6551 N N . SER B 1 314 ? 14.383 -66.375 -36.562 1 85.12 314 SER B N 1
ATOM 6552 C CA . SER B 1 314 ? 14.125 -67.438 -37.5 1 85.12 314 SER B CA 1
ATOM 6553 C C . SER B 1 314 ? 12.727 -68 -37.312 1 85.12 314 SER B C 1
ATOM 6555 O O . SER B 1 314 ? 12.047 -67.75 -36.344 1 85.12 314 SER B O 1
ATOM 6557 N N . ASP B 1 315 ? 12.328 -68.875 -38.281 1 86.62 315 ASP B N 1
ATOM 6558 C CA . ASP B 1 315 ? 10.992 -69.438 -38.219 1 86.62 315 ASP B CA 1
ATOM 6559 C C . ASP B 1 315 ? 10.805 -70.25 -36.938 1 86.62 315 ASP B C 1
ATOM 6561 O O . ASP B 1 315 ? 9.781 -70.125 -36.281 1 86.62 315 ASP B O 1
ATOM 6565 N N . VAL B 1 316 ? 11.812 -70.938 -36.625 1 85.88 316 VAL B N 1
ATOM 6566 C CA . VAL B 1 316 ? 11.711 -71.812 -35.438 1 85.88 316 VAL B CA 1
ATOM 6567 C C . VAL B 1 316 ? 11.695 -70.938 -34.188 1 85.88 316 VAL B C 1
ATOM 6569 O O . VAL B 1 316 ? 10.906 -71.188 -33.25 1 85.88 316 VAL B O 1
ATOM 6572 N N . GLU B 1 317 ? 12.523 -69.938 -34.188 1 87.81 317 GLU B N 1
ATOM 6573 C CA . GLU B 1 317 ? 12.586 -69 -33.031 1 87.81 317 GLU B CA 1
ATOM 6574 C C . GLU B 1 317 ? 11.273 -68.25 -32.875 1 87.81 317 GLU B C 1
ATOM 6576 O O . GLU B 1 317 ? 10.797 -68.062 -31.734 1 87.81 317 GLU B O 1
ATOM 6581 N N . LEU B 1 318 ? 10.758 -67.75 -33.938 1 91.81 318 LEU B N 1
ATOM 6582 C CA . LEU B 1 318 ? 9.484 -67.062 -33.906 1 91.81 318 LEU B CA 1
ATOM 6583 C C . LEU B 1 318 ? 8.383 -67.938 -33.344 1 91.81 318 LEU B C 1
ATOM 6585 O O . LEU B 1 318 ? 7.574 -67.5 -32.531 1 91.81 318 LEU B O 1
ATOM 6589 N N . LEU B 1 319 ? 8.398 -69.188 -33.781 1 91.75 319 LEU B N 1
ATOM 6590 C CA . LEU B 1 319 ? 7.371 -70.125 -33.344 1 91.75 319 LEU B CA 1
ATOM 6591 C C . LEU B 1 319 ? 7.523 -70.5 -31.859 1 91.75 319 LEU B C 1
ATOM 6593 O O . LEU B 1 319 ? 6.543 -70.812 -31.172 1 91.75 319 LEU B O 1
ATOM 6597 N N . THR B 1 320 ? 8.719 -70.312 -31.359 1 88.19 320 THR B N 1
ATOM 6598 C CA . THR B 1 320 ? 8.969 -70.562 -29.938 1 88.19 320 THR B CA 1
ATOM 6599 C C . THR B 1 320 ? 8.484 -69.375 -29.094 1 88.19 320 THR B C 1
ATOM 6601 O O . THR B 1 320 ? 7.953 -69.625 -28 1 88.19 320 THR B O 1
ATOM 6604 N N . THR B 1 321 ? 8.578 -68.188 -29.641 1 91.62 321 THR B N 1
ATOM 6605 C CA . THR B 1 321 ? 8.266 -67 -28.859 1 91.62 321 THR B CA 1
ATOM 6606 C C . THR B 1 321 ? 6.836 -66.5 -29.125 1 91.62 321 THR B C 1
ATOM 6608 O O . THR B 1 321 ? 6.332 -65.625 -28.453 1 91.62 321 THR B O 1
ATOM 6611 N N . LYS B 1 322 ? 6.16 -67.062 -30.078 1 93.19 322 LYS B N 1
ATOM 6612 C CA . LYS B 1 322 ? 4.883 -66.562 -30.594 1 93.19 322 LYS B CA 1
ATOM 6613 C C . LYS B 1 322 ? 3.84 -66.5 -29.469 1 93.19 322 LYS B C 1
ATOM 6615 O O . LYS B 1 322 ? 3.02 -65.562 -29.438 1 93.19 322 LYS B O 1
ATOM 6620 N N . TYR B 1 323 ? 3.92 -67.5 -28.562 1 91.94 323 TYR B N 1
ATOM 6621 C CA . TYR B 1 323 ? 2.906 -67.562 -27.516 1 91.94 323 TYR B CA 1
ATOM 6622 C C . TYR B 1 323 ? 3.018 -66.312 -26.594 1 91.94 323 TYR B C 1
ATOM 6624 O O . TYR B 1 323 ? 2.016 -65.688 -26.297 1 91.94 323 TYR B O 1
ATOM 6632 N N . ASP B 1 324 ? 4.176 -66.062 -26.156 1 93.25 324 ASP B N 1
ATOM 6633 C CA . ASP B 1 324 ? 4.406 -64.938 -25.266 1 93.25 324 ASP B CA 1
ATOM 6634 C C . ASP B 1 324 ? 4.07 -63.625 -25.953 1 93.25 324 ASP B C 1
ATOM 6636 O O . ASP B 1 324 ? 3.453 -62.719 -25.344 1 93.25 324 ASP B O 1
ATOM 6640 N N . VAL B 1 325 ? 4.504 -63.469 -27.188 1 95.94 325 VAL B N 1
ATOM 6641 C CA . VAL B 1 325 ? 4.273 -62.25 -27.953 1 95.94 325 VAL B CA 1
ATOM 6642 C C . VAL B 1 325 ? 2.775 -62.062 -28.156 1 95.94 325 VAL B C 1
ATOM 6644 O O . VAL B 1 325 ? 2.254 -60.969 -27.891 1 95.94 325 VAL B O 1
ATOM 6647 N N . CYS B 1 326 ? 2.074 -63.094 -28.594 1 95 326 CYS B N 1
ATOM 6648 C CA . CYS B 1 326 ? 0.64 -63 -28.828 1 95 326 CYS B CA 1
ATOM 6649 C C . CYS B 1 326 ? -0.107 -62.688 -27.531 1 95 326 CYS B C 1
ATOM 6651 O O . CYS B 1 326 ? -1.004 -61.844 -27.516 1 95 326 CYS B O 1
ATOM 6653 N N . SER B 1 327 ? 0.289 -63.344 -26.469 1 94.62 327 SER B N 1
ATOM 6654 C CA . SER B 1 327 ? -0.355 -63.125 -25.172 1 94.62 327 SER B CA 1
ATOM 6655 C C . SER B 1 327 ? -0.207 -61.688 -24.703 1 94.62 327 SER B C 1
ATOM 6657 O O . SER B 1 327 ? -1.182 -61.062 -24.266 1 94.62 327 SER B O 1
ATOM 6659 N N . GLN B 1 328 ? 0.963 -61.156 -24.828 1 94.62 328 GLN B N 1
ATOM 6660 C CA . GLN B 1 328 ? 1.229 -59.812 -24.391 1 94.62 328 GLN B CA 1
ATOM 6661 C C . GLN B 1 328 ? 0.493 -58.781 -25.266 1 94.62 328 GLN B C 1
ATOM 6663 O O . GLN B 1 328 ? -0.08 -57.812 -24.766 1 94.62 328 GLN B O 1
ATOM 6668 N N . LEU B 1 329 ? 0.568 -59 -26.562 1 95.62 329 LEU B N 1
ATOM 6669 C CA . LEU B 1 329 ? -0.121 -58.094 -27.469 1 95.62 329 LEU B CA 1
ATOM 6670 C C . LEU B 1 329 ? -1.623 -58.094 -27.203 1 95.62 329 LEU B C 1
ATOM 6672 O O . LEU B 1 329 ? -2.266 -57.031 -27.266 1 95.62 329 LEU B O 1
ATOM 6676 N N . ASP B 1 330 ? -2.199 -59.219 -26.844 1 94.69 330 ASP B N 1
ATOM 6677 C CA . ASP B 1 330 ? -3.615 -59.312 -26.5 1 94.69 330 ASP B CA 1
ATOM 6678 C C . ASP B 1 330 ? -3.9 -58.562 -25.188 1 94.69 330 ASP B C 1
ATOM 6680 O O . ASP B 1 330 ? -4.902 -57.875 -25.078 1 94.69 330 ASP B O 1
ATOM 6684 N N . LYS B 1 331 ? -3.047 -58.719 -24.266 1 93.12 331 LYS B N 1
ATOM 6685 C CA . LYS B 1 331 ? -3.209 -58.094 -22.969 1 93.12 331 LYS B CA 1
ATOM 6686 C C . LYS B 1 331 ? -3.193 -56.562 -23.109 1 93.12 331 LYS B C 1
ATOM 6688 O O . LYS B 1 331 ? -4.055 -55.875 -22.547 1 93.12 331 LYS B O 1
ATOM 6693 N N . VAL B 1 332 ? -2.221 -56.031 -23.891 1 91.94 332 VAL B N 1
ATOM 6694 C CA . VAL B 1 332 ? -2.053 -54.594 -24.016 1 91.94 332 VAL B CA 1
ATOM 6695 C C . VAL B 1 332 ? -3.188 -54.031 -24.859 1 91.94 332 VAL B C 1
ATOM 6697 O O . VAL B 1 332 ? -3.611 -52.875 -24.641 1 91.94 332 VAL B O 1
ATOM 6700 N N . SER B 1 333 ? -3.678 -54.781 -25.828 1 91.44 333 SER B N 1
ATOM 6701 C CA . SER B 1 333 ? -4.734 -54.312 -26.703 1 91.44 333 SER B CA 1
ATOM 6702 C C . SER B 1 333 ? -6.098 -54.375 -26.031 1 91.44 333 SER B C 1
ATOM 6704 O O . SER B 1 333 ? -7.016 -53.625 -26.375 1 91.44 333 SER B O 1
ATOM 6706 N N . SER B 1 334 ? -6.312 -55.281 -25.094 1 87.88 334 SER B N 1
ATOM 6707 C CA . SER B 1 334 ? -7.613 -55.5 -24.469 1 87.88 334 SER B CA 1
ATOM 6708 C C . SER B 1 334 ? -7.84 -54.531 -23.312 1 87.88 334 SER B C 1
ATOM 6710 O O . SER B 1 334 ? -8.977 -54.344 -22.875 1 87.88 334 SER B O 1
ATOM 6712 N N . GLN B 1 335 ? -6.883 -54.031 -22.781 1 81.5 335 GLN B N 1
ATOM 6713 C CA . GLN B 1 335 ? -7.039 -53.156 -21.641 1 81.5 335 GLN B CA 1
ATOM 6714 C C . GLN B 1 335 ? -7.77 -51.875 -22.031 1 81.5 335 GLN B C 1
ATOM 6716 O O . GLN B 1 335 ? -7.398 -51.219 -23 1 81.5 335 GLN B O 1
ATOM 6721 N N . THR B 1 336 ? -8.922 -51.656 -21.406 1 78.88 336 THR B N 1
ATOM 6722 C CA . THR B 1 336 ? -9.734 -50.5 -21.672 1 78.88 336 THR B CA 1
ATOM 6723 C C . THR B 1 336 ? -9.141 -49.25 -21 1 78.88 336 THR B C 1
ATOM 6725 O O . THR B 1 336 ? -8.656 -49.344 -19.859 1 78.88 336 THR B O 1
ATOM 6728 N N . ILE B 1 337 ? -8.891 -48.312 -21.797 1 76.81 337 ILE B N 1
ATOM 6729 C CA . ILE B 1 337 ? -8.438 -47 -21.281 1 76.81 337 ILE B CA 1
ATOM 6730 C C . ILE B 1 337 ? -9.633 -46.188 -20.812 1 76.81 337 ILE B C 1
ATOM 6732 O O . ILE B 1 337 ? -10.57 -45.938 -21.562 1 76.81 337 ILE B O 1
ATOM 6736 N N . PRO B 1 338 ? -9.664 -46 -19.469 1 67.81 338 PRO B N 1
ATOM 6737 C CA . PRO B 1 338 ? -10.789 -45.156 -19.031 1 67.81 338 PRO B CA 1
ATOM 6738 C C . PRO B 1 338 ? -10.812 -43.781 -19.688 1 67.81 338 PRO B C 1
ATOM 6740 O O . PRO B 1 338 ? -9.75 -43.219 -19.969 1 67.81 338 PRO B O 1
ATOM 6743 N N . ASP B 1 339 ? -11.961 -43.5 -20.297 1 62.81 339 ASP B N 1
ATOM 6744 C CA . ASP B 1 339 ? -12.148 -42.188 -20.922 1 62.81 339 ASP B CA 1
ATOM 6745 C C . ASP B 1 339 ? -11.906 -41.062 -19.938 1 62.81 339 ASP B C 1
ATOM 6747 O O . ASP B 1 339 ? -12.406 -41.094 -18.797 1 62.81 339 ASP B O 1
ATOM 6751 N N . HIS B 1 340 ? -10.789 -40.438 -20.156 1 65.25 340 HIS B N 1
ATOM 6752 C CA . HIS B 1 340 ? -10.555 -39.25 -19.344 1 65.25 340 HIS B CA 1
ATOM 6753 C C . HIS B 1 340 ? -11.703 -38.25 -19.484 1 65.25 340 HIS B C 1
ATOM 6755 O O . HIS B 1 340 ? -12 -37.781 -20.578 1 65.25 340 HIS B O 1
ATOM 6761 N N . LYS B 1 341 ? -12.703 -38.219 -18.547 1 55.88 341 LYS B N 1
ATOM 6762 C CA . LYS B 1 341 ? -13.727 -37.188 -18.531 1 55.88 341 LYS B CA 1
ATOM 6763 C C . LYS B 1 341 ? -13.148 -35.844 -18.109 1 55.88 341 LYS B C 1
ATOM 6765 O O . LYS B 1 341 ? -12.531 -35.719 -17.047 1 55.88 341 LYS B O 1
ATOM 6770 N N . SER B 1 342 ? -12.867 -35.125 -19.156 1 55.5 342 SER B N 1
ATOM 6771 C CA . SER B 1 342 ? -12.406 -33.75 -18.906 1 55.5 342 SER B CA 1
ATOM 6772 C C . SER B 1 342 ? -13.172 -33.094 -17.766 1 55.5 342 SER B C 1
ATOM 6774 O O . SER B 1 342 ? -14.406 -33.062 -17.781 1 55.5 342 SER B O 1
ATOM 6776 N N . THR B 1 343 ? -12.734 -33.219 -16.672 1 50.28 343 THR B N 1
ATOM 6777 C CA . THR B 1 343 ? -13.328 -32.5 -15.539 1 50.28 343 THR B CA 1
ATOM 6778 C C . THR B 1 343 ? -13.156 -31 -15.703 1 50.28 343 THR B C 1
ATOM 6780 O O . THR B 1 343 ? -13.43 -30.234 -14.773 1 50.28 343 THR B O 1
ATOM 6783 N N . THR B 1 344 ? -12.375 -30.578 -16.703 1 48.84 344 THR B N 1
ATOM 6784 C CA . THR B 1 344 ? -12.047 -29.156 -16.75 1 48.84 344 THR B CA 1
ATOM 6785 C C . THR B 1 344 ? -13.312 -28.312 -16.734 1 48.84 344 THR B C 1
ATOM 6787 O O . THR B 1 344 ? -13.25 -27.078 -16.891 1 48.84 344 THR B O 1
ATOM 6790 N N . GLU B 1 345 ? -14.352 -28.797 -17.141 1 45.03 345 GLU B N 1
ATOM 6791 C CA . GLU B 1 345 ? -15.391 -27.781 -17.266 1 45.03 345 GLU B CA 1
ATOM 6792 C C . GLU B 1 345 ? -15.32 -26.781 -16.125 1 45.03 345 GLU B C 1
ATOM 6794 O O . GLU B 1 345 ? -15.438 -25.578 -16.344 1 45.03 345 GLU B O 1
ATOM 6799 N N . GLN B 1 346 ? -15.773 -26.891 -14.812 1 43.59 346 GLN B N 1
ATOM 6800 C CA . GLN B 1 346 ? -16.297 -25.781 -14.031 1 43.59 346 GLN B CA 1
ATOM 6801 C C . GLN B 1 346 ? -15.219 -25.188 -13.125 1 43.59 346 GLN B C 1
ATOM 6803 O O . GLN B 1 346 ? -14.984 -25.688 -12.016 1 43.59 346 GLN B O 1
ATOM 6808 N N . PHE B 1 347 ? -13.969 -24.938 -13.758 1 47.88 347 PHE B N 1
ATOM 6809 C CA . PHE B 1 347 ? -13.133 -24.141 -12.859 1 47.88 347 PHE B CA 1
ATOM 6810 C C . PHE B 1 347 ? -13.945 -23.062 -12.164 1 47.88 347 PHE B C 1
ATOM 6812 O O . PHE B 1 347 ? -14.445 -22.141 -12.805 1 47.88 347 PHE B O 1
ATOM 6819 N N . PRO B 1 348 ? -14.414 -23.297 -11.039 1 45.31 348 PRO B N 1
ATOM 6820 C CA . PRO B 1 348 ? -15.25 -22.312 -10.344 1 45.31 348 PRO B CA 1
ATOM 6821 C C . PRO B 1 348 ? -14.586 -20.938 -10.258 1 45.31 348 PRO B C 1
ATOM 6823 O O . PRO B 1 348 ? -13.367 -20.844 -10.094 1 45.31 348 PRO B O 1
ATOM 6826 N N . ARG B 1 349 ? -15.078 -20.109 -11.18 1 48.34 349 ARG B N 1
ATOM 6827 C CA . ARG B 1 349 ? -14.664 -18.734 -11.008 1 48.34 349 ARG B CA 1
ATOM 6828 C C . ARG B 1 349 ? -14.773 -18.297 -9.555 1 48.34 349 ARG B C 1
ATOM 6830 O O . ARG B 1 349 ? -15.859 -18.344 -8.969 1 48.34 349 ARG B O 1
ATOM 6837 N N . PHE B 1 350 ? -13.727 -18.516 -8.898 1 44.72 350 PHE B N 1
ATOM 6838 C CA . PHE B 1 350 ? -13.75 -18.203 -7.473 1 44.72 350 PHE B CA 1
ATOM 6839 C C . PHE B 1 350 ? -13.969 -16.719 -7.238 1 44.72 350 PHE B C 1
ATOM 6841 O O . PHE B 1 350 ? -14.461 -16.312 -6.18 1 44.72 350 PHE B O 1
ATOM 6848 N N . PHE B 1 351 ? -13.375 -15.969 -8.305 1 47.06 351 PHE B N 1
ATOM 6849 C CA . PHE B 1 351 ? -13.453 -14.547 -7.98 1 47.06 351 PHE B CA 1
ATOM 6850 C C . PHE B 1 351 ? -14.156 -13.773 -9.094 1 47.06 351 PHE B C 1
ATOM 6852 O O . PHE B 1 351 ? -13.836 -13.945 -10.266 1 47.06 351 PHE B O 1
ATOM 6859 N N . HIS B 1 352 ? -15.516 -13.461 -8.992 1 38.12 352 HIS B N 1
ATOM 6860 C CA . HIS B 1 352 ? -16.109 -12.492 -9.898 1 38.12 352 HIS B CA 1
ATOM 6861 C C . HIS B 1 352 ? -16.094 -11.086 -9.297 1 38.12 352 HIS B C 1
ATOM 6863 O O . HIS B 1 352 ? -16.625 -10.867 -8.211 1 38.12 352 HIS B O 1
ATOM 6869 N N . PRO B 1 353 ? -15.258 -10.203 -9.992 1 39.53 353 PRO B N 1
ATOM 6870 C CA . PRO B 1 353 ? -15.117 -8.812 -9.547 1 39.53 353 PRO B CA 1
ATOM 6871 C C . PRO B 1 353 ? -16.438 -8.055 -9.539 1 39.53 353 PRO B C 1
ATOM 6873 O O . PRO B 1 353 ? -16.547 -7 -8.914 1 39.53 353 PRO B O 1
ATOM 6876 N N . LYS B 1 354 ? -17.391 -8.445 -10.555 1 32.75 354 LYS B N 1
ATOM 6877 C CA . LYS B 1 354 ? -18.406 -7.418 -10.781 1 32.75 354 LYS B CA 1
ATOM 6878 C C . LYS B 1 354 ? -18.875 -6.812 -9.461 1 32.75 354 LYS B C 1
ATOM 6880 O O . LYS B 1 354 ? -19.156 -5.613 -9.383 1 32.75 354 LYS B O 1
ATOM 6885 N N . SER B 1 355 ? -19.547 -7.645 -8.852 1 30.25 355 SER B N 1
ATOM 6886 C CA . SER B 1 355 ? -20.453 -7 -7.898 1 30.25 355 SER B CA 1
ATOM 6887 C C . SER B 1 355 ? -19.672 -6.301 -6.789 1 30.25 355 SER B C 1
ATOM 6889 O O . SER B 1 355 ? -19.688 -6.746 -5.641 1 30.25 355 SER B O 1
ATOM 6891 N N . VAL B 1 356 ? -18.344 -6.066 -7.219 1 29.8 356 VAL B N 1
ATOM 6892 C CA . VAL B 1 356 ? -17.672 -5.395 -6.113 1 29.8 356 VAL B CA 1
ATOM 6893 C C . VAL B 1 356 ? -18.172 -3.951 -6.008 1 29.8 356 VAL B C 1
ATOM 6895 O O . VAL B 1 356 ? -17.906 -3.137 -6.898 1 29.8 356 VAL B O 1
ATOM 6898 N N . ASN B 1 357 ? -19.484 -3.756 -6 1 28.39 357 ASN B N 1
ATOM 6899 C CA . ASN B 1 357 ? -19.859 -2.377 -5.707 1 28.39 357 ASN B CA 1
ATOM 6900 C C . ASN B 1 357 ? -19.109 -1.83 -4.5 1 28.39 357 ASN B C 1
ATOM 6902 O O . ASN B 1 357 ? -19.141 -2.424 -3.42 1 28.39 357 ASN B O 1
ATOM 6906 N N . LEU B 1 358 ? -17.906 -1.207 -4.859 1 28.03 358 LEU B N 1
ATOM 6907 C CA . LEU B 1 358 ? -17.156 -0.413 -3.896 1 28.03 358 LEU B CA 1
ATOM 6908 C C . LEU B 1 358 ? -18.047 0.609 -3.211 1 28.03 358 LEU B C 1
ATOM 6910 O O . LEU B 1 358 ? -18.188 1.741 -3.682 1 28.03 358 LEU B O 1
ATOM 6914 N N . ASN B 1 359 ? -19.391 0.358 -3.141 1 27.27 359 ASN B N 1
ATOM 6915 C CA . ASN B 1 359 ? -20.062 1.377 -2.344 1 27.27 359 ASN B CA 1
ATOM 6916 C C . ASN B 1 359 ? -19.406 1.551 -0.979 1 27.27 359 ASN B C 1
ATOM 6918 O O . ASN B 1 359 ? -19.328 0.604 -0.195 1 27.27 359 ASN B O 1
ATOM 6922 N N . VAL B 1 360 ? -18.359 2.396 -0.792 1 29.05 360 VAL B N 1
ATOM 6923 C CA . VAL B 1 360 ? -17.562 3.023 0.26 1 29.05 360 VAL B CA 1
ATOM 6924 C C . VAL B 1 360 ? -18.469 3.367 1.448 1 29.05 360 VAL B C 1
ATOM 6926 O O . VAL B 1 360 ? -17.984 3.877 2.465 1 29.05 360 VAL B O 1
ATOM 6929 N N . VAL B 1 361 ? -19.75 3.639 1.337 1 27.3 361 VAL B N 1
ATOM 6930 C CA . VAL B 1 361 ? -20.359 3.83 2.645 1 27.3 361 VAL B CA 1
ATOM 6931 C C . VAL B 1 361 ? -20.172 2.574 3.492 1 27.3 361 VAL B C 1
ATOM 6933 O O . VAL B 1 361 ? -19.641 2.637 4.598 1 27.3 361 VAL B O 1
ATOM 6936 N N . ASN B 1 362 ? -21.312 1.673 3.648 1 26.33 362 ASN B N 1
ATOM 6937 C CA . ASN B 1 362 ? -21.547 0.329 4.168 1 26.33 362 ASN B CA 1
ATOM 6938 C C . ASN B 1 362 ? -20.938 -0.735 3.256 1 26.33 362 ASN B C 1
ATOM 6940 O O . ASN B 1 362 ? -21.625 -1.655 2.82 1 26.33 362 ASN B O 1
ATOM 6944 N N . HIS B 1 363 ? -19.828 -0.537 2.471 1 25.69 363 HIS B N 1
ATOM 6945 C CA . HIS B 1 363 ? -19.438 -1.164 1.215 1 25.69 363 HIS B CA 1
ATOM 6946 C C . HIS B 1 363 ? -18.984 -2.604 1.437 1 25.69 363 HIS B C 1
ATOM 6948 O O . HIS B 1 363 ? -17.938 -2.848 2.051 1 25.69 363 HIS B O 1
ATOM 6954 N N . THR B 1 364 ? -19.734 -3.523 1.839 1 27.12 364 THR B N 1
ATOM 6955 C CA . THR B 1 364 ? -19.469 -4.957 1.938 1 27.12 364 THR B CA 1
ATOM 6956 C C . THR B 1 364 ? -19.016 -5.52 0.597 1 27.12 364 THR B C 1
ATOM 6958 O O . THR B 1 364 ? -19.719 -5.395 -0.408 1 27.12 364 THR B O 1
ATOM 6961 N N . VAL B 1 365 ? -17.734 -5.211 0.169 1 26.58 365 VAL B N 1
ATOM 6962 C CA . VAL B 1 365 ? -17.266 -5.863 -1.049 1 26.58 365 VAL B CA 1
ATOM 6963 C C . VAL B 1 365 ? -17.281 -7.379 -0.856 1 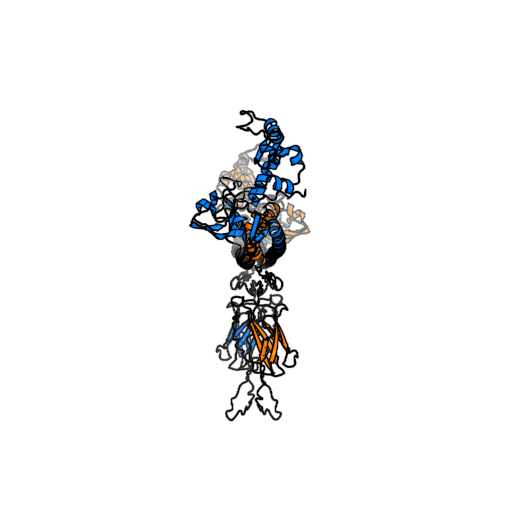26.58 365 VAL B C 1
ATOM 6965 O O . VAL B 1 365 ? -16.703 -7.895 0.103 1 26.58 365 VAL B O 1
ATOM 6968 N N . PHE B 1 366 ? -18.281 -8.094 -1.199 1 26.81 366 PHE B N 1
ATOM 6969 C CA . PHE B 1 366 ? -18.422 -9.547 -1.236 1 26.81 366 PHE B CA 1
ATOM 6970 C C . PHE B 1 366 ? -17.484 -10.148 -2.281 1 26.81 366 PHE B C 1
ATOM 6972 O O . PHE B 1 366 ? -17.516 -9.75 -3.449 1 26.81 366 PHE B O 1
ATOM 6979 N N . ILE B 1 367 ? -16.219 -10.203 -2.02 1 27.05 367 ILE B N 1
ATOM 6980 C CA . ILE B 1 367 ? -15.414 -10.93 -2.99 1 27.05 367 ILE B CA 1
ATOM 6981 C C . ILE B 1 367 ? -15.617 -12.43 -2.82 1 27.05 367 ILE B C 1
ATOM 6983 O O . ILE B 1 367 ? -15.07 -13.039 -1.899 1 27.05 367 ILE B O 1
ATOM 6987 N N . GLY B 1 368 ? -16.625 -12.914 -2.225 1 27.27 368 GLY B N 1
ATOM 6988 C CA . GLY B 1 368 ? -16.562 -14.367 -2.131 1 27.27 368 GLY B CA 1
ATOM 6989 C C . GLY B 1 368 ? -16.672 -15.055 -3.479 1 27.27 368 GLY B C 1
ATOM 6990 O O . GLY B 1 368 ? -17.031 -14.43 -4.477 1 27.27 368 GLY B O 1
ATOM 6991 N N . SER B 1 369 ? -15.664 -15.758 -3.908 1 26.55 369 SER B N 1
ATOM 6992 C CA . SER B 1 369 ? -15.859 -16.75 -4.965 1 26.55 369 SER B CA 1
ATOM 6993 C C . SER B 1 369 ? -17.219 -17.422 -4.844 1 26.55 369 SER B C 1
ATOM 6995 O O . SER B 1 369 ? -17.609 -17.844 -3.754 1 26.55 369 SER B O 1
ATOM 6997 N N . LEU B 1 370 ? -18.156 -16.891 -5.633 1 29.38 370 LEU B N 1
ATOM 6998 C CA . LEU B 1 370 ? -19.469 -17.531 -5.672 1 29.38 370 LEU B CA 1
ATOM 6999 C C . LEU B 1 370 ? -19.344 -19.016 -5.977 1 29.38 370 LEU B C 1
ATOM 7001 O O . LEU B 1 370 ? -18.922 -19.406 -7.078 1 29.38 370 LEU B O 1
ATOM 7005 N N . GLY B 1 371 ? -18.484 -19.719 -5.262 1 28.95 371 GLY B N 1
ATOM 7006 C CA . GLY B 1 371 ? -18.797 -21.125 -5.543 1 28.95 371 GLY B CA 1
ATOM 7007 C C . GLY B 1 371 ? -20.281 -21.391 -5.727 1 28.95 371 GLY B C 1
ATOM 7008 O O . GLY B 1 371 ? -21.078 -20.453 -5.785 1 28.95 371 GLY B O 1
ATOM 7009 N N . LYS B 1 372 ? -20.672 -22.688 -5.934 1 30.53 372 LYS B N 1
ATOM 7010 C CA . LYS B 1 372 ? -22.094 -23.062 -6 1 30.53 372 LYS B CA 1
ATOM 7011 C C . LYS B 1 372 ? -22.859 -22.484 -4.816 1 30.53 372 LYS B C 1
ATOM 7013 O O . LYS B 1 372 ? -22.469 -22.688 -3.662 1 30.53 372 LYS B O 1
ATOM 7018 N N . ILE B 1 373 ? -23.125 -21.312 -4.91 1 33.59 373 ILE B N 1
ATOM 7019 C CA . ILE B 1 373 ? -23.969 -20.656 -3.918 1 33.59 373 ILE B CA 1
ATOM 7020 C C . ILE B 1 373 ? -25.25 -21.469 -3.723 1 33.59 373 ILE B C 1
ATOM 7022 O O . ILE B 1 373 ? -25.938 -21.781 -4.691 1 33.59 373 ILE B O 1
ATOM 7026 N N . SER B 1 374 ? -25.125 -22.328 -2.756 1 35.38 374 SER B N 1
ATOM 7027 C CA . SER B 1 374 ? -26.406 -22.953 -2.408 1 35.38 374 SER B CA 1
ATOM 7028 C C . SER B 1 374 ? -27.266 -22.016 -1.568 1 35.38 374 SER B C 1
ATOM 7030 O O . SER B 1 374 ? -26.75 -21.172 -0.834 1 35.38 374 SER B O 1
ATOM 7032 N N . CYS B 1 375 ? -28.203 -21.562 -2.012 1 39.31 375 CYS B N 1
ATOM 7033 C CA . CYS B 1 375 ? -29.188 -20.781 -1.282 1 39.31 375 CYS B CA 1
ATOM 7034 C C . CYS B 1 375 ? -30.203 -21.688 -0.593 1 39.31 375 CYS B C 1
ATOM 7036 O O . CYS B 1 375 ? -30.625 -22.703 -1.159 1 39.31 375 CYS B O 1
ATOM 7038 N N . ASP B 1 376 ? -30.109 -21.688 0.661 1 41.59 376 ASP B N 1
ATOM 7039 C CA . ASP B 1 376 ? -31.188 -22.359 1.377 1 41.59 376 ASP B CA 1
ATOM 7040 C C . ASP B 1 376 ? -32.469 -21.547 1.293 1 41.59 376 ASP B C 1
ATOM 7042 O O . ASP B 1 376 ? -32.469 -20.328 1.443 1 41.59 376 ASP B O 1
ATOM 7046 N N . PHE B 1 377 ? -33.438 -22.125 0.599 1 45.34 377 PHE B N 1
ATOM 7047 C CA . PHE B 1 377 ? -34.781 -21.562 0.471 1 45.34 377 PHE B CA 1
ATOM 7048 C C . PHE B 1 377 ? -35.656 -22.047 1.613 1 45.34 377 PHE B C 1
ATOM 7050 O O . PHE B 1 377 ? -35.781 -23.25 1.853 1 45.34 377 PHE B O 1
ATOM 7057 N N . ILE B 1 378 ? -35.719 -21.172 2.646 1 42.34 378 ILE B N 1
ATOM 7058 C CA . ILE B 1 378 ? -36.688 -21.469 3.682 1 42.34 378 ILE B CA 1
ATOM 7059 C C . ILE B 1 378 ? -38.094 -21.188 3.15 1 42.34 378 ILE B C 1
ATOM 7061 O O . ILE B 1 378 ? -38.406 -20.047 2.791 1 42.34 378 ILE B O 1
ATOM 7065 N N . LYS B 1 379 ? -38.719 -22.344 2.867 1 44.28 379 LYS B N 1
ATOM 7066 C CA . LYS B 1 379 ? -40.062 -22.328 2.334 1 44.28 379 LYS B CA 1
ATOM 7067 C C . LYS B 1 379 ? -41.094 -22.078 3.438 1 44.28 379 LYS B C 1
ATOM 7069 O O . LYS B 1 379 ? -40.969 -22.625 4.535 1 44.28 379 LYS B O 1
ATOM 7074 N N . VAL B 1 380 ? -41.625 -20.938 3.398 1 44.72 380 VAL B N 1
ATOM 7075 C CA . VAL B 1 380 ? -42.781 -20.75 4.266 1 44.72 380 VAL B CA 1
ATOM 7076 C C . VAL B 1 380 ? -44.062 -21.062 3.496 1 44.72 380 VAL B C 1
ATOM 7078 O O . VAL B 1 380 ? -44.125 -20.828 2.289 1 44.72 380 VAL B O 1
ATOM 7081 N N . ASP B 1 381 ? -44.812 -21.922 4.117 1 46.59 381 ASP B N 1
ATOM 7082 C CA . ASP B 1 381 ? -46.125 -22.172 3.547 1 46.59 381 ASP B CA 1
ATOM 7083 C C . ASP B 1 381 ? -46.844 -20.859 3.211 1 46.59 381 ASP B C 1
ATOM 7085 O O . ASP B 1 381 ? -46.781 -19.906 3.994 1 46.59 381 ASP B O 1
ATOM 7089 N N . ALA B 1 382 ? -47.031 -20.781 1.891 1 56.62 382 ALA B N 1
ATOM 7090 C CA . ALA B 1 382 ? -47.688 -19.562 1.41 1 56.62 382 ALA B CA 1
ATOM 7091 C C . ALA B 1 382 ? -49.188 -19.797 1.232 1 56.62 382 ALA B C 1
ATOM 7093 O O . ALA B 1 382 ? -49.625 -20.922 1.006 1 56.62 382 ALA B O 1
ATOM 7094 N N . VAL B 1 383 ? -49.938 -18.969 1.775 1 54.19 383 VAL B N 1
ATOM 7095 C CA . VAL B 1 383 ? -51.406 -19 1.609 1 54.19 383 VAL B CA 1
ATOM 7096 C C . VAL B 1 383 ? -51.812 -17.984 0.548 1 54.19 383 VAL B C 1
ATOM 7098 O O . VAL B 1 383 ? -51.25 -16.891 0.474 1 54.19 383 VAL B O 1
ATOM 7101 N N . ILE B 1 384 ? -52.688 -18.406 -0.203 1 56.91 384 ILE B N 1
ATOM 7102 C CA . ILE B 1 384 ? -53.219 -17.547 -1.271 1 56.91 384 ILE B CA 1
ATOM 7103 C C . ILE B 1 384 ? -53.594 -16.188 -0.697 1 56.91 384 ILE B C 1
ATOM 7105 O O . ILE B 1 384 ? -54.281 -16.125 0.336 1 56.91 384 ILE B O 1
ATOM 7109 N N . GLY B 1 385 ? -53.062 -15.141 -1.318 1 55.91 385 GLY B N 1
ATOM 7110 C CA . GLY B 1 385 ? -53.469 -13.789 -0.971 1 55.91 385 GLY B CA 1
ATOM 7111 C C . GLY B 1 385 ? -52.656 -13.172 0.139 1 55.91 385 GLY B C 1
ATOM 7112 O O . GLY B 1 385 ? -52.906 -12.039 0.55 1 55.91 385 GLY B O 1
ATOM 7113 N N . LYS B 1 386 ? -51.656 -14.008 0.648 1 53.47 386 LYS B N 1
ATOM 7114 C CA . LYS B 1 386 ? -50.812 -13.5 1.715 1 53.47 386 LYS B CA 1
ATOM 7115 C C . LYS B 1 386 ? -49.375 -13.266 1.213 1 53.47 386 LYS B C 1
ATOM 7117 O O . LYS B 1 386 ? -48.906 -13.977 0.331 1 53.47 386 LYS B O 1
ATOM 7122 N N . LYS B 1 387 ? -48.781 -12.07 1.573 1 55.34 387 LYS B N 1
ATOM 7123 C CA . LYS B 1 387 ? -47.375 -11.836 1.287 1 55.34 387 LYS B CA 1
ATOM 7124 C C . LYS B 1 387 ? -46.5 -12.883 1.96 1 55.34 387 LYS B C 1
ATOM 7126 O O . LYS B 1 387 ? -46.688 -13.195 3.139 1 55.34 387 LYS B O 1
ATOM 7131 N N . CYS B 1 388 ? -45.844 -13.68 1.104 1 50.91 388 CYS B N 1
ATOM 7132 C CA . CYS B 1 388 ? -44.906 -14.703 1.582 1 50.91 388 CYS B CA 1
ATOM 7133 C C . CYS B 1 388 ? -43.469 -14.297 1.349 1 50.91 388 CYS B C 1
ATOM 7135 O O . CYS B 1 388 ? -43.156 -13.586 0.386 1 50.91 388 CYS B O 1
ATOM 7137 N N . ASN B 1 389 ? -42.688 -14.258 2.486 1 49.31 389 ASN B N 1
ATOM 7138 C CA . ASN B 1 389 ? -41.281 -13.953 2.377 1 49.31 389 ASN B CA 1
ATOM 7139 C C . ASN B 1 389 ? -40.406 -15.203 2.502 1 49.31 389 ASN B C 1
ATOM 7141 O O . ASN B 1 389 ? -40.75 -16.109 3.273 1 49.31 389 ASN B O 1
ATOM 7145 N N . PHE B 1 390 ? -39.625 -15.469 1.537 1 50.06 390 PHE B N 1
ATOM 7146 C CA . PHE B 1 390 ? -38.625 -16.516 1.684 1 50.06 390 PHE B CA 1
ATOM 7147 C C . PHE B 1 390 ? -37.219 -15.906 1.708 1 50.06 390 PHE B C 1
ATOM 7149 O O . PHE B 1 390 ? -37 -14.828 1.164 1 50.06 390 PHE B O 1
ATOM 7156 N N . THR B 1 391 ? -36.406 -16.281 2.721 1 51.75 391 THR B N 1
ATOM 7157 C CA . THR B 1 391 ? -35.062 -15.797 2.908 1 51.75 391 THR B CA 1
ATOM 7158 C C . THR B 1 391 ? -34.031 -16.703 2.217 1 51.75 391 THR B C 1
ATOM 7160 O O . THR B 1 391 ? -34.188 -17.938 2.268 1 51.75 391 THR B O 1
ATOM 7163 N N . GLN B 1 392 ? -33.219 -16.078 1.565 1 51.28 392 GLN B N 1
ATOM 7164 C CA . GLN B 1 392 ? -32.094 -16.75 0.934 1 51.28 392 GLN B CA 1
ATOM 7165 C C . GLN B 1 392 ? -30.766 -16.391 1.636 1 51.28 392 GLN B C 1
ATOM 7167 O O . GLN B 1 392 ? -30.484 -15.219 1.872 1 51.28 392 GLN B O 1
ATOM 7172 N N . THR B 1 393 ? -30.078 -17.297 2.328 1 51.97 393 THR B N 1
ATOM 7173 C CA . THR B 1 393 ? -28.766 -17.094 2.955 1 51.97 393 THR B CA 1
ATOM 7174 C C . THR B 1 393 ? -27.672 -17.781 2.15 1 51.97 393 THR B C 1
ATOM 7176 O O . THR B 1 393 ? -27.641 -19.016 2.062 1 51.97 393 THR B O 1
ATOM 7179 N N . PRO B 1 394 ? -26.859 -16.984 1.707 1 48.16 394 PRO B N 1
ATOM 7180 C CA . PRO B 1 394 ? -25.75 -17.578 0.94 1 48.16 394 PRO B CA 1
ATOM 7181 C C . PRO B 1 394 ? -24.719 -18.25 1.827 1 48.16 394 PRO B C 1
ATOM 7183 O O . PRO B 1 394 ? -24.359 -17.734 2.887 1 48.16 394 PRO B O 1
ATOM 7186 N N . CYS B 1 395 ? -24.359 -19.469 1.83 1 43.88 395 CYS B N 1
ATOM 7187 C CA . CYS B 1 395 ? -23.344 -20.219 2.562 1 43.88 395 CYS B CA 1
ATOM 7188 C C . CYS B 1 395 ? -22.297 -20.781 1.614 1 43.88 395 CYS B C 1
ATOM 7190 O O . CYS B 1 395 ? -22.562 -20.953 0.42 1 43.88 395 CYS B O 1
ATOM 7192 N N . ASP B 1 396 ? -21.078 -20.906 2.189 1 42.31 396 ASP B N 1
ATOM 7193 C CA . ASP B 1 396 ? -20.016 -21.531 1.413 1 42.31 396 ASP B CA 1
ATOM 7194 C C . ASP B 1 396 ? -20.25 -23.031 1.291 1 42.31 396 ASP B C 1
ATOM 7196 O O . ASP B 1 396 ? -21.266 -23.562 1.769 1 42.31 396 ASP B O 1
ATOM 7200 N N . ILE B 1 397 ? -19.359 -23.688 0.563 1 44.09 397 ILE B N 1
ATOM 7201 C CA . ILE B 1 397 ? -19.469 -25.109 0.26 1 44.09 397 ILE B CA 1
ATOM 7202 C C . ILE B 1 397 ? -19.5 -25.906 1.559 1 44.09 397 ILE B C 1
ATOM 7204 O O . ILE B 1 397 ? -20 -27.031 1.591 1 44.09 397 ILE B O 1
ATOM 7208 N N . ASN B 1 398 ? -18.969 -25.344 2.543 1 44.72 398 ASN B N 1
ATOM 7209 C CA . ASN B 1 398 ? -18.906 -26.047 3.82 1 44.72 398 ASN B CA 1
ATOM 7210 C C . ASN B 1 398 ? -20.109 -25.734 4.703 1 44.72 398 ASN B C 1
ATOM 7212 O O . ASN B 1 398 ? -20.156 -26.156 5.859 1 44.72 398 ASN B O 1
ATOM 7216 N N . GLY B 1 399 ? -21.047 -25.016 4.199 1 45.12 399 GLY B N 1
ATOM 7217 C CA . GLY B 1 399 ? -22.266 -24.719 4.945 1 45.12 399 GLY B CA 1
ATOM 7218 C C . GLY B 1 399 ? -22.156 -23.469 5.801 1 45.12 399 GLY B C 1
ATOM 7219 O O . GLY B 1 399 ? -23.031 -23.188 6.609 1 45.12 399 GLY B O 1
ATOM 7220 N N . LYS B 1 400 ? -21.062 -22.953 5.703 1 44.5 400 LYS B N 1
ATOM 7221 C CA . LYS B 1 400 ? -20.891 -21.75 6.512 1 44.5 400 LYS B CA 1
ATOM 7222 C C . LYS B 1 400 ? -21.547 -20.547 5.855 1 44.5 400 LYS B C 1
ATOM 7224 O O . LYS B 1 400 ? -21.422 -20.344 4.648 1 44.5 400 LYS B O 1
ATOM 7229 N N . LYS B 1 401 ? -22.344 -19.891 6.617 1 47.12 401 LYS B N 1
ATOM 7230 C CA . LYS B 1 401 ? -23.078 -18.703 6.211 1 47.12 401 LYS B CA 1
ATOM 7231 C C . LYS B 1 401 ? -22.141 -17.641 5.625 1 47.12 401 LYS B C 1
ATOM 7233 O O . LYS B 1 401 ? -21.062 -17.391 6.168 1 47.12 401 LYS B O 1
ATOM 7238 N N . LEU B 1 402 ? -22.5 -17.547 4.281 1 42.97 402 LEU B N 1
ATOM 7239 C CA . LEU B 1 402 ? -21.688 -16.531 3.627 1 42.97 402 LEU B CA 1
ATOM 7240 C C . LEU B 1 402 ? -22.141 -15.125 4.02 1 42.97 402 LEU B C 1
ATOM 7242 O O . LEU B 1 402 ? -23.344 -14.875 4.148 1 42.97 402 LEU B O 1
ATOM 7246 N N . CYS B 1 403 ? -21.547 -14.547 4.723 1 36.62 403 CYS B N 1
ATOM 7247 C CA . CYS B 1 403 ? -21.875 -13.188 5.121 1 36.62 403 CYS B CA 1
ATOM 7248 C C . CYS B 1 403 ? -21.703 -12.219 3.955 1 36.62 403 CYS B C 1
ATOM 7250 O O . CYS B 1 403 ? -20.656 -11.594 3.811 1 36.62 403 CYS B O 1
ATOM 7252 N N . VAL B 1 404 ? -22.5 -12.734 2.729 1 39.28 404 VAL B N 1
ATOM 7253 C CA . VAL B 1 404 ? -22.375 -11.812 1.604 1 39.28 404 VAL B CA 1
ATOM 7254 C C . VAL B 1 404 ? -23.609 -10.93 1.509 1 39.28 404 VAL B C 1
ATOM 7256 O O . VAL B 1 404 ? -24.734 -11.406 1.643 1 39.28 404 VAL B O 1
ATOM 7259 N N . SER B 1 405 ? -23.75 -9.719 1.822 1 40.19 405 SER B N 1
ATOM 7260 C CA . SER B 1 405 ? -24.891 -8.836 1.903 1 40.19 405 SER B CA 1
ATOM 7261 C C . SER B 1 405 ? -25.594 -8.711 0.554 1 40.19 405 SER B C 1
ATOM 7263 O O . SER B 1 405 ? -26.812 -8.547 0.494 1 40.19 405 SER B O 1
ATOM 7265 N N . ALA B 1 406 ? -24.844 -8.625 -0.698 1 44.41 406 ALA B N 1
ATOM 7266 C CA . ALA B 1 406 ? -25.516 -8.117 -1.896 1 44.41 406 ALA B CA 1
ATOM 7267 C C . ALA B 1 406 ? -25.453 -9.141 -3.029 1 44.41 406 ALA B C 1
ATOM 7269 O O . ALA B 1 406 ? -24.656 -9 -3.957 1 44.41 406 ALA B O 1
ATOM 7270 N N . ILE B 1 407 ? -25.719 -10.203 -2.936 1 46.59 407 ILE B N 1
ATOM 7271 C CA . ILE B 1 407 ? -25.875 -11.047 -4.113 1 46.59 407 ILE B CA 1
ATOM 7272 C C . ILE B 1 407 ? -27.25 -10.797 -4.742 1 46.59 407 ILE B C 1
ATOM 7274 O O . ILE B 1 407 ? -28.281 -10.953 -4.078 1 46.59 407 ILE 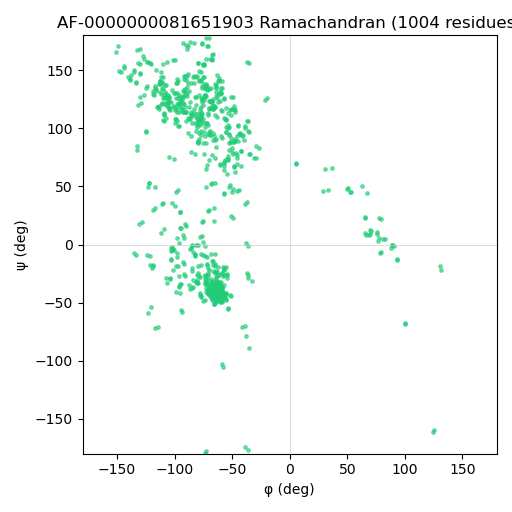B O 1
ATOM 7278 N N . PRO B 1 408 ? -27.125 -10.07 -5.898 1 50.88 408 PRO B N 1
ATOM 7279 C CA . PRO B 1 408 ? -28.422 -9.914 -6.539 1 50.88 408 PRO B CA 1
ATOM 7280 C C . PRO B 1 408 ? -29.141 -11.25 -6.773 1 50.88 408 PRO B C 1
ATOM 7282 O O . PRO B 1 408 ? -28.578 -12.141 -7.422 1 50.88 408 PRO B O 1
ATOM 7285 N N . VAL B 1 409 ? -30 -11.453 -5.895 1 57.91 409 VAL B N 1
ATOM 7286 C CA . VAL B 1 409 ? -30.859 -12.617 -6.082 1 57.91 409 VAL B CA 1
ATOM 7287 C C . VAL B 1 409 ? -32.125 -12.219 -6.844 1 57.91 409 VAL B C 1
ATOM 7289 O O . VAL B 1 409 ? -32.75 -11.219 -6.512 1 57.91 409 VAL B O 1
ATOM 7292 N N . GLU B 1 410 ? -32.156 -12.773 -7.98 1 65.88 410 GLU B N 1
ATOM 7293 C CA . GLU B 1 410 ? -33.406 -12.617 -8.734 1 65.88 410 GLU B CA 1
ATOM 7294 C C . GLU B 1 410 ? -34.312 -13.828 -8.555 1 65.88 410 GLU B C 1
ATOM 7296 O O . GLU B 1 410 ? -33.844 -14.969 -8.656 1 65.88 410 GLU B O 1
ATOM 7301 N N . VAL B 1 411 ? -35.438 -13.5 -8.062 1 68.69 411 VAL B N 1
ATOM 7302 C CA . VAL B 1 411 ? -36.406 -14.578 -7.883 1 68.69 411 VAL B CA 1
ATOM 7303 C C . VAL B 1 411 ? -37.594 -14.359 -8.82 1 68.69 411 VAL B C 1
ATOM 7305 O O . VAL B 1 411 ? -38.188 -13.273 -8.852 1 68.69 411 VAL B O 1
ATOM 7308 N N . THR B 1 412 ? -37.781 -15.32 -9.68 1 76.38 412 THR B N 1
ATOM 7309 C CA . THR B 1 412 ? -38.969 -15.359 -10.508 1 76.38 412 THR B CA 1
ATOM 7310 C C . THR B 1 412 ? -39.938 -16.422 -9.992 1 76.38 412 THR B C 1
ATOM 7312 O O . THR B 1 412 ? -39.562 -17.594 -9.875 1 76.38 412 THR B O 1
ATOM 7315 N N . LEU B 1 413 ? -41.125 -15.922 -9.57 1 77 413 LEU B N 1
ATOM 7316 C CA . LEU B 1 413 ? -42.156 -16.828 -9.047 1 77 413 LEU B CA 1
ATOM 7317 C C . LEU B 1 413 ? -43.281 -17 -10.055 1 77 413 LEU B C 1
ATOM 7319 O O . LEU B 1 413 ? -43.844 -16 -10.531 1 77 413 LEU B O 1
ATOM 7323 N N . ASN B 1 414 ? -43.562 -18.281 -10.367 1 82.12 414 ASN B N 1
ATOM 7324 C CA . ASN B 1 414 ? -44.688 -18.625 -11.258 1 82.12 414 ASN B CA 1
ATOM 7325 C C . ASN B 1 414 ? -45.75 -19.453 -10.539 1 82.12 414 ASN B C 1
ATOM 7327 O O . ASN B 1 414 ? -45.438 -20.328 -9.734 1 82.12 414 ASN B O 1
ATOM 7331 N N . ASP B 1 415 ? -47.031 -19.109 -10.766 1 78.56 415 ASP B N 1
ATOM 7332 C CA . ASP B 1 415 ? -48.156 -19.859 -10.188 1 78.56 415 ASP B CA 1
ATOM 7333 C C . ASP B 1 415 ? -48.375 -21.172 -10.93 1 78.56 415 ASP B C 1
ATOM 7335 O O . ASP B 1 415 ? -47.688 -21.453 -11.914 1 78.56 415 ASP B O 1
ATOM 7339 N N . PRO B 1 416 ? -49.344 -22.031 -10.344 1 78.69 416 PRO B N 1
ATOM 7340 C CA . PRO B 1 416 ? -49.562 -23.328 -10.992 1 78.69 416 PRO B CA 1
ATOM 7341 C C . PRO B 1 416 ? -49.969 -23.188 -12.461 1 78.69 416 PRO B C 1
ATOM 7343 O O . PRO B 1 416 ? -49.75 -24.109 -13.25 1 78.69 416 PRO B O 1
ATOM 7346 N N . ASP B 1 417 ? -50.469 -22.062 -12.836 1 80.62 417 ASP B N 1
ATOM 7347 C CA . ASP B 1 417 ? -50.844 -21.828 -14.227 1 80.62 417 ASP B CA 1
ATOM 7348 C C . ASP B 1 417 ? -49.75 -21.141 -15.016 1 80.62 417 ASP B C 1
ATOM 7350 O O . ASP B 1 417 ? -49.969 -20.625 -16.109 1 80.62 417 ASP B O 1
ATOM 7354 N N . ASN B 1 418 ? -48.531 -21.094 -14.484 1 76.81 418 ASN B N 1
ATOM 7355 C CA . ASN B 1 418 ? -47.312 -20.531 -15.07 1 76.81 418 ASN B CA 1
ATOM 7356 C C . ASN B 1 418 ? -47.406 -19.016 -15.266 1 76.81 418 ASN B C 1
ATOM 7358 O O . ASN B 1 418 ? -46.781 -18.453 -16.156 1 76.81 418 ASN B O 1
ATOM 7362 N N . ARG B 1 419 ? -48.188 -18.375 -14.602 1 80.75 419 ARG B N 1
ATOM 7363 C CA . ARG B 1 419 ? -48.219 -16.922 -14.578 1 80.75 419 ARG B CA 1
ATOM 7364 C C . ARG B 1 419 ? -47.188 -16.375 -13.594 1 80.75 419 ARG B C 1
ATOM 7366 O O . ARG B 1 419 ? -47 -16.922 -12.508 1 80.75 419 ARG B O 1
ATOM 7373 N N . ASN B 1 420 ? -46.656 -15.266 -13.984 1 79.25 420 ASN B N 1
ATOM 7374 C CA . ASN B 1 420 ? -45.625 -14.609 -13.164 1 79.25 420 ASN B CA 1
ATOM 7375 C C . ASN B 1 420 ? -46.25 -13.914 -11.961 1 79.25 420 ASN B C 1
ATOM 7377 O O . ASN B 1 420 ? -47.219 -13.156 -12.102 1 79.25 420 ASN B O 1
ATOM 7381 N N . VAL B 1 421 ? -45.719 -14.289 -10.828 1 75.44 421 VAL B N 1
ATOM 7382 C CA . VAL B 1 421 ? -46.125 -13.625 -9.594 1 75.44 421 VAL B CA 1
ATOM 7383 C C . VAL B 1 421 ? -45.094 -12.562 -9.219 1 75.44 421 VAL B C 1
ATOM 7385 O O . VAL B 1 421 ? -43.906 -12.828 -9.188 1 75.44 421 VAL B O 1
ATOM 7388 N N . VAL B 1 422 ? -45.562 -11.484 -9.055 1 74.5 422 VAL B N 1
ATOM 7389 C CA . VAL B 1 422 ? -44.688 -10.375 -8.734 1 74.5 422 VAL B CA 1
ATOM 7390 C C . VAL B 1 422 ? -44.031 -10.609 -7.367 1 74.5 422 VAL B C 1
ATOM 7392 O O . VAL B 1 422 ? -44.719 -10.875 -6.383 1 74.5 422 VAL B O 1
ATOM 7395 N N . THR B 1 423 ? -42.656 -10.688 -7.473 1 69 423 THR B N 1
ATOM 7396 C CA . THR B 1 423 ? -41.875 -10.875 -6.246 1 69 423 THR B CA 1
ATOM 7397 C C . THR B 1 423 ? 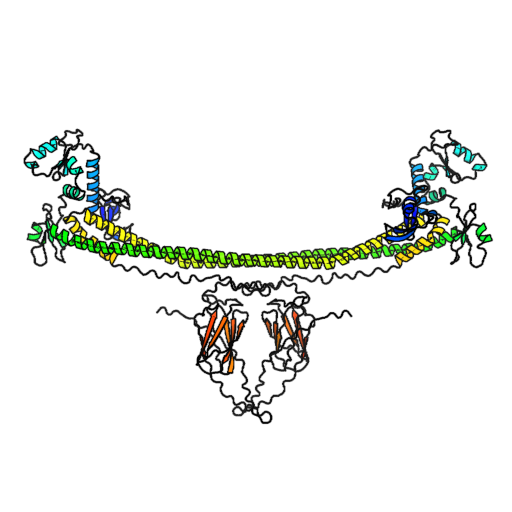-41.031 -9.641 -5.941 1 69 423 THR B C 1
ATOM 7399 O O . THR B 1 423 ? -40.688 -8.883 -6.848 1 69 423 THR B O 1
ATOM 7402 N N . THR B 1 424 ? -41 -9.375 -4.672 1 65.94 424 THR B N 1
ATOM 7403 C CA . THR B 1 424 ? -40.094 -8.352 -4.203 1 65.94 424 THR B CA 1
ATOM 7404 C C . THR B 1 424 ? -39.031 -8.961 -3.305 1 65.94 424 THR B C 1
ATOM 7406 O O . THR B 1 424 ? -39.344 -9.711 -2.375 1 65.94 424 THR B O 1
ATOM 7409 N N . THR B 1 425 ? -37.875 -8.812 -3.768 1 63.91 425 THR B N 1
ATOM 7410 C CA . THR B 1 425 ? -36.75 -9.375 -3.023 1 63.91 425 THR B CA 1
ATOM 7411 C C . THR B 1 425 ? -36.094 -8.32 -2.119 1 63.91 425 THR B C 1
ATOM 7413 O O . THR B 1 425 ? -35.844 -7.203 -2.557 1 63.91 425 THR B O 1
ATOM 7416 N N . GLU B 1 426 ? -36.125 -8.734 -0.904 1 58.28 426 GLU B N 1
ATOM 7417 C CA . GLU B 1 426 ? -35.5 -7.871 0.085 1 58.28 426 GLU B CA 1
ATOM 7418 C C . GLU B 1 426 ? -34.219 -8.5 0.636 1 58.28 426 GLU B C 1
ATOM 7420 O O . GLU B 1 426 ? -34.219 -9.68 1.013 1 58.28 426 GLU B O 1
ATOM 7425 N N . ASP B 1 427 ? -33.219 -7.844 0.498 1 56.81 427 ASP B N 1
ATOM 7426 C CA . ASP B 1 427 ? -31.953 -8.242 1.071 1 56.81 427 ASP B CA 1
ATOM 7427 C C . ASP B 1 427 ? -31.906 -7.945 2.568 1 56.81 427 ASP B C 1
ATOM 7429 O O . ASP B 1 427 ? -31.984 -6.789 2.982 1 56.81 427 ASP B O 1
ATOM 7433 N N . ASN B 1 428 ? -31.844 -8.984 3.375 1 55.22 428 ASN B N 1
ATOM 7434 C CA . ASN B 1 428 ? -31.891 -8.82 4.824 1 55.22 428 ASN B CA 1
ATOM 7435 C C . ASN B 1 428 ? -30.531 -8.43 5.391 1 55.22 428 ASN B C 1
ATOM 7437 O O . ASN B 1 428 ? -30.375 -8.258 6.602 1 55.22 428 ASN B O 1
ATOM 7441 N N . GLY B 1 429 ? -29.609 -8.32 4.566 1 52 429 GLY B N 1
ATOM 7442 C CA . GLY B 1 429 ? -28.281 -7.832 4.953 1 52 429 GLY B CA 1
ATOM 7443 C C . GLY B 1 429 ? -27.438 -8.883 5.629 1 52 429 GLY B C 1
ATOM 7444 O O . GLY B 1 429 ? -26.312 -8.609 6.051 1 52 429 GLY B O 1
ATOM 7445 N N . ASP B 1 430 ? -27.938 -9.953 5.891 1 48.28 430 ASP B N 1
ATOM 7446 C CA . ASP B 1 430 ? -27.219 -11.086 6.469 1 48.28 430 ASP B CA 1
ATOM 7447 C C . ASP B 1 430 ? -27.078 -12.227 5.461 1 48.28 430 ASP B C 1
ATOM 7449 O O . ASP B 1 430 ? -27.219 -13.398 5.82 1 48.28 430 ASP B O 1
ATOM 7453 N N . VAL B 1 431 ? -26.938 -11.914 4.359 1 55.06 431 VAL B N 1
ATOM 7454 C CA . VAL B 1 431 ? -26.766 -12.844 3.246 1 55.06 431 VAL B CA 1
ATOM 7455 C C . VAL B 1 431 ? -28.062 -13.594 2.982 1 55.06 431 VAL B C 1
ATOM 7457 O O . VAL B 1 431 ? -28.094 -14.555 2.219 1 55.06 431 VAL B O 1
ATOM 7460 N N . THR B 1 432 ? -29.031 -13.133 3.637 1 57.53 432 THR B N 1
ATOM 7461 C CA . THR B 1 432 ? -30.344 -13.695 3.34 1 57.53 432 THR B CA 1
ATOM 7462 C C . THR B 1 432 ? -31.203 -12.688 2.582 1 57.53 432 THR B C 1
ATOM 7464 O O . THR B 1 432 ? -31.047 -11.477 2.75 1 57.53 432 THR B O 1
ATOM 7467 N N . TYR B 1 433 ? -31.781 -13.227 1.697 1 59.34 433 TYR B N 1
ATOM 7468 C CA . TYR B 1 433 ? -32.75 -12.453 0.918 1 59.34 433 TYR B CA 1
ATOM 7469 C C . TYR B 1 433 ? -34.188 -12.891 1.228 1 59.34 433 TYR B C 1
ATOM 7471 O O . TYR B 1 433 ? -34.438 -14.078 1.419 1 59.34 433 TYR B O 1
ATOM 7479 N N . THR B 1 434 ? -34.938 -11.812 1.482 1 62.09 434 THR B N 1
ATOM 7480 C CA . THR B 1 434 ? -36.375 -12.07 1.616 1 62.09 434 THR B CA 1
ATOM 7481 C C . THR B 1 434 ? -37.094 -11.719 0.326 1 62.09 434 THR B C 1
ATOM 7483 O O . THR B 1 434 ? -37 -10.594 -0.172 1 62.09 434 THR B O 1
ATOM 7486 N N . VAL B 1 435 ? -37.625 -12.758 -0.211 1 66.31 435 VAL B N 1
ATOM 7487 C CA . VAL B 1 435 ? -38.469 -12.547 -1.392 1 66.31 435 VAL B CA 1
ATOM 7488 C C . VAL B 1 435 ? -39.938 -12.531 -0.987 1 66.31 435 VAL B C 1
ATOM 7490 O O . VAL B 1 435 ? -40.406 -13.461 -0.336 1 66.31 435 VAL B O 1
ATOM 7493 N N . MET B 1 436 ? -40.5 -11.398 -1.214 1 65.62 436 MET B N 1
ATOM 7494 C CA . MET B 1 436 ? -41.906 -11.219 -0.923 1 65.62 436 MET B CA 1
ATOM 7495 C C . MET B 1 436 ? -42.75 -11.352 -2.191 1 65.62 436 MET B C 1
ATOM 7497 O O . MET B 1 436 ? -42.344 -10.898 -3.262 1 65.62 436 MET B O 1
ATOM 7501 N N . TYR B 1 437 ? -43.844 -12.234 -2.045 1 65.62 437 TYR B N 1
ATOM 7502 C CA . TYR B 1 437 ? -44.781 -12.359 -3.15 1 65.62 437 TYR B CA 1
ATOM 7503 C C . TYR B 1 437 ? -46.219 -12.539 -2.633 1 65.62 437 TYR B C 1
ATOM 7505 O O . TYR B 1 437 ? -46.406 -12.891 -1.468 1 65.62 437 TYR B O 1
ATOM 7513 N N . ILE B 1 438 ? -47.188 -12.141 -3.408 1 66.69 438 ILE B N 1
ATOM 7514 C CA . ILE B 1 438 ? -48.594 -12.367 -3.141 1 66.69 438 ILE B CA 1
ATOM 7515 C C . ILE B 1 438 ? -49.156 -13.383 -4.133 1 66.69 438 ILE B C 1
ATOM 7517 O O . ILE B 1 438 ? -49.375 -13.055 -5.301 1 66.69 438 ILE B O 1
ATOM 7521 N N . PRO B 1 439 ? -49.375 -14.586 -3.492 1 66.06 439 PRO B N 1
ATOM 7522 C CA . PRO B 1 439 ? -49.938 -15.57 -4.426 1 66.06 439 PRO B CA 1
ATOM 7523 C C . PRO B 1 439 ? -51.406 -15.344 -4.711 1 66.06 439 PRO B C 1
ATOM 7525 O O . PRO B 1 439 ? -52.156 -14.984 -3.811 1 66.06 439 PRO B O 1
ATOM 7528 N N . GLU B 1 440 ? -51.781 -15.43 -5.871 1 70 440 GLU B N 1
ATOM 7529 C CA . GLU B 1 440 ? -53.188 -15.242 -6.293 1 70 440 GLU B CA 1
ATOM 7530 C C . GLU B 1 440 ? -53.875 -16.594 -6.484 1 70 440 GLU B C 1
ATOM 7532 O O . GLU B 1 440 ? -55.094 -16.656 -6.559 1 70 440 GLU B O 1
ATOM 7537 N N . SER B 1 441 ? -53.219 -17.641 -6.625 1 73.38 441 SER B N 1
ATOM 7538 C CA . SER B 1 441 ? -53.781 -18.969 -6.867 1 73.38 441 SER B CA 1
ATOM 7539 C C . SER B 1 441 ? -53.156 -20.016 -5.969 1 73.38 441 SER B C 1
ATOM 7541 O O . SER B 1 441 ? -52 -19.828 -5.512 1 73.38 441 SER B O 1
ATOM 7543 N N . GLY B 1 442 ? -53.969 -20.844 -5.52 1 70.44 442 GLY B N 1
ATOM 7544 C CA . GLY B 1 442 ? -53.438 -21.969 -4.758 1 70.44 442 GLY B CA 1
ATOM 7545 C C . GLY B 1 442 ? -52.781 -23.031 -5.629 1 70.44 442 GLY B C 1
ATOM 7546 O O . GLY B 1 442 ? -53 -23.062 -6.844 1 70.44 442 GLY B O 1
ATOM 7547 N N . GLY B 1 443 ? -51.812 -23.797 -4.895 1 76.06 443 GLY B N 1
ATOM 7548 C CA . GLY B 1 443 ? -51.125 -24.875 -5.59 1 76.06 443 GLY B CA 1
ATOM 7549 C C . GLY B 1 443 ? -49.625 -24.75 -5.547 1 76.06 443 GLY B C 1
ATOM 7550 O O . GLY B 1 443 ? -49.062 -23.969 -4.766 1 76.06 443 GLY B O 1
ATOM 7551 N N . LYS B 1 444 ? -49 -25.453 -6.457 1 76.69 444 LYS B N 1
ATOM 7552 C CA . LYS B 1 444 ? -47.531 -25.5 -6.488 1 76.69 444 LYS B CA 1
ATOM 7553 C C . LYS B 1 444 ? -46.969 -24.328 -7.305 1 76.69 444 LYS B C 1
ATOM 7555 O O . LYS B 1 444 ? -47.25 -24.219 -8.5 1 76.69 444 LYS B O 1
ATOM 7560 N N . HIS B 1 445 ? -46.406 -23.422 -6.621 1 76 445 HIS B N 1
ATOM 7561 C CA . HIS B 1 445 ? -45.719 -22.328 -7.27 1 76 445 HIS B CA 1
ATOM 7562 C C . HIS B 1 445 ? -44.25 -22.656 -7.48 1 76 445 HIS B C 1
ATOM 7564 O O . HIS B 1 445 ? -43.625 -23.359 -6.668 1 76 445 HIS B O 1
ATOM 7570 N N . HIS B 1 446 ? -43.75 -22.156 -8.594 1 78.19 446 HIS B N 1
ATOM 7571 C CA . HIS B 1 446 ? -42.344 -22.391 -8.945 1 78.19 446 HIS B CA 1
ATOM 7572 C C . HIS B 1 446 ? -41.531 -21.125 -8.812 1 78.19 446 HIS B C 1
ATOM 7574 O O . HIS B 1 446 ? -41.75 -20.141 -9.516 1 78.19 446 HIS B O 1
ATOM 7580 N N . ALA B 1 447 ? -40.625 -21.125 -7.852 1 74.12 447 ALA B N 1
ATOM 7581 C CA . ALA B 1 447 ? -39.719 -20 -7.633 1 74.12 447 ALA B CA 1
ATOM 7582 C C . ALA B 1 447 ? -38.344 -20.266 -8.242 1 74.12 447 ALA B C 1
ATOM 7584 O O . ALA B 1 447 ? -37.594 -21.094 -7.73 1 74.12 447 ALA B O 1
ATOM 7585 N N . ALA B 1 448 ? -38.156 -19.547 -9.289 1 74.94 448 ALA B N 1
ATOM 7586 C CA . ALA B 1 448 ? -36.812 -19.609 -9.93 1 74.94 448 ALA B CA 1
ATOM 7587 C C . ALA B 1 448 ? -35.875 -18.562 -9.359 1 74.94 448 ALA B C 1
ATOM 7589 O O . ALA B 1 448 ? -36.188 -17.359 -9.406 1 74.94 448 ALA B O 1
ATOM 7590 N N . VAL B 1 449 ? -34.875 -19.062 -8.711 1 67.19 449 VAL B N 1
ATOM 7591 C CA . VAL B 1 449 ? -33.906 -18.156 -8.094 1 67.19 449 VAL B CA 1
ATOM 7592 C C . VAL B 1 449 ? -32.594 -18.156 -8.914 1 67.19 449 VAL B C 1
ATOM 7594 O O . VAL B 1 449 ? -32.062 -19.203 -9.234 1 67.19 449 VAL B O 1
ATOM 7597 N N . THR B 1 450 ? -32.375 -16.984 -9.258 1 64.94 450 THR B N 1
ATOM 7598 C CA . THR B 1 450 ? -31.156 -16.797 -10.023 1 64.94 450 THR B CA 1
ATOM 7599 C C . THR B 1 450 ? -30.188 -15.867 -9.289 1 64.94 450 THR B C 1
ATOM 7601 O O . THR B 1 450 ? -30.625 -14.906 -8.648 1 64.94 450 THR B O 1
ATOM 7604 N N . LEU B 1 451 ? -29.062 -16.422 -9.234 1 56.44 451 LEU B N 1
ATOM 7605 C CA . LEU B 1 451 ? -27.953 -15.609 -8.734 1 56.44 451 LEU B CA 1
ATOM 7606 C C . LEU B 1 451 ? -27.031 -15.195 -9.875 1 56.44 451 LEU B C 1
ATOM 7608 O O . LEU B 1 451 ? -26.516 -16.047 -10.609 1 56.44 451 LEU B O 1
ATOM 7612 N N . TYR B 1 452 ? -26.938 -14.031 -10.039 1 53.03 452 TYR B N 1
ATOM 7613 C CA . TYR B 1 452 ? -26.156 -13.5 -11.156 1 53.03 452 TYR B CA 1
ATOM 7614 C C . TYR B 1 452 ? -26.594 -14.133 -12.469 1 53.03 452 TYR B C 1
ATOM 7616 O O . TYR B 1 452 ? -25.766 -14.594 -13.25 1 53.03 452 TYR B O 1
ATOM 7624 N N . SER B 1 453 ? -27.922 -14.188 -12.586 1 56.59 453 SER B N 1
ATOM 7625 C CA . SER B 1 453 ? -28.594 -14.672 -13.797 1 56.59 453 SER B CA 1
ATOM 7626 C C . SER B 1 453 ? -28.312 -16.156 -14.016 1 56.59 453 SER B C 1
ATOM 7628 O O . SER B 1 453 ? -28.547 -16.688 -15.109 1 56.59 453 SER B O 1
ATOM 7630 N N . THR B 1 454 ? -27.766 -16.703 -13.078 1 57.56 454 THR B N 1
ATOM 7631 C CA . THR B 1 454 ? -27.594 -18.156 -13.117 1 57.56 454 THR B CA 1
ATOM 7632 C C . THR B 1 454 ? -28.516 -18.844 -12.117 1 57.56 454 THR B C 1
ATOM 7634 O O . THR B 1 454 ? -28.562 -18.453 -10.945 1 57.56 454 THR B O 1
ATOM 7637 N N . PRO B 1 455 ? -29.219 -19.734 -12.703 1 60.78 455 PRO B N 1
ATOM 7638 C CA . PRO B 1 455 ? -30.109 -20.453 -11.789 1 60.78 455 PRO B CA 1
ATOM 7639 C C . PRO B 1 455 ? -29.359 -21.234 -10.719 1 60.78 455 PRO B C 1
ATOM 7641 O O . PRO B 1 455 ? -28.312 -21.828 -11 1 60.78 455 PRO B O 1
ATOM 7644 N N . ILE B 1 456 ? -29.828 -20.969 -9.609 1 58.25 456 ILE B N 1
ATOM 7645 C CA . ILE B 1 456 ? -29.188 -21.688 -8.516 1 58.25 456 ILE B CA 1
ATOM 7646 C C . ILE B 1 456 ? -29.641 -23.141 -8.516 1 58.25 456 ILE B C 1
ATOM 7648 O O . ILE B 1 456 ? -30.688 -23.469 -9.086 1 58.25 456 ILE B O 1
ATOM 7652 N N . GLU B 1 457 ? -28.797 -23.906 -7.988 1 57.59 457 GLU B N 1
ATOM 7653 C CA . GLU B 1 457 ? -29.141 -25.328 -7.945 1 57.59 457 GLU B CA 1
ATOM 7654 C C . GLU B 1 457 ? -30.453 -25.547 -7.176 1 57.59 457 GLU B C 1
ATOM 7656 O O . GLU B 1 457 ? -30.609 -25.031 -6.066 1 57.59 457 GLU B O 1
ATOM 7661 N N . GLY B 1 458 ? -31.297 -26.312 -7.668 1 60.72 458 GLY B N 1
ATOM 7662 C CA . GLY B 1 458 ? -32.594 -26.594 -7.07 1 60.72 458 GLY B CA 1
ATOM 7663 C C . GLY B 1 458 ? -33.688 -25.688 -7.578 1 60.72 458 GLY B C 1
ATOM 7664 O O . GLY B 1 458 ? -34.875 -25.938 -7.316 1 60.72 458 GLY B O 1
ATOM 7665 N N . SER B 1 459 ? -33.156 -24.688 -8.242 1 65.56 459 SER B N 1
ATOM 7666 C CA . SER B 1 459 ? -34.156 -23.812 -8.859 1 65.56 459 SER B CA 1
ATOM 7667 C C . SER B 1 459 ? -34.781 -24.469 -10.094 1 65.56 459 SER B C 1
ATOM 7669 O O . SER B 1 459 ? -34.094 -25.188 -10.82 1 65.56 459 SER B O 1
ATOM 7671 N N . PRO B 1 460 ? -36.031 -24.484 -10.078 1 71.5 460 PRO B N 1
ATOM 7672 C CA . PRO B 1 460 ? -37 -23.703 -9.289 1 71.5 460 PRO B CA 1
ATOM 7673 C C . PRO B 1 460 ? -37.5 -24.453 -8.055 1 71.5 460 PRO B C 1
ATOM 7675 O O . PRO B 1 460 ? -37.625 -25.688 -8.086 1 71.5 460 PRO B O 1
ATOM 7678 N N . TYR B 1 461 ? -37.625 -23.688 -7.066 1 67.38 461 TYR B N 1
ATOM 7679 C CA . TYR B 1 461 ? -38.188 -24.234 -5.836 1 67.38 461 TYR B CA 1
ATOM 7680 C C . TYR B 1 461 ? -39.719 -24.234 -5.875 1 67.38 461 TYR B C 1
ATOM 7682 O O . TYR B 1 461 ? -40.312 -23.297 -6.414 1 67.38 461 TYR B O 1
ATOM 7690 N N . ILE B 1 462 ? -40.188 -25.359 -5.352 1 72.25 462 ILE B N 1
ATOM 7691 C CA . ILE B 1 462 ? -41.656 -25.484 -5.332 1 72.25 462 ILE B CA 1
ATOM 7692 C C . ILE B 1 462 ? -42.188 -24.969 -4 1 72.25 462 ILE B C 1
ATOM 7694 O O . ILE B 1 462 ? -41.719 -25.375 -2.932 1 72.25 462 ILE B O 1
ATOM 7698 N N . ILE B 1 463 ? -43.031 -24 -4.094 1 68.69 463 ILE B N 1
ATOM 7699 C CA . ILE B 1 463 ? -43.75 -23.453 -2.938 1 68.69 463 ILE B CA 1
ATOM 7700 C C . ILE B 1 463 ? -45.219 -23.859 -2.996 1 68.69 463 ILE B C 1
ATOM 7702 O O . ILE B 1 463 ? -45.875 -23.609 -3.996 1 68.69 463 ILE B O 1
ATOM 7706 N N . ASN B 1 464 ? -45.594 -24.516 -1.978 1 67.81 464 ASN B N 1
ATOM 7707 C CA . ASN B 1 464 ? -47 -24.906 -1.906 1 67.81 464 ASN B CA 1
ATOM 7708 C C . ASN B 1 464 ? -47.875 -23.797 -1.3 1 67.81 464 ASN B C 1
ATOM 7710 O O . ASN B 1 464 ? -47.656 -23.406 -0.152 1 67.81 464 ASN B O 1
ATOM 7714 N N . VAL B 1 465 ? -48.688 -23.297 -2.035 1 69.62 465 VAL B N 1
ATOM 7715 C CA . VAL B 1 465 ? -49.594 -22.266 -1.586 1 69.62 465 VAL B CA 1
ATOM 7716 C C . VAL B 1 465 ? -50.969 -22.875 -1.289 1 69.62 465 VAL B C 1
ATOM 7718 O O . VAL B 1 465 ? -51.562 -23.547 -2.145 1 69.62 465 VAL B O 1
ATOM 7721 N N . LYS B 1 466 ? -51.469 -22.812 -0.074 1 66.5 466 LYS B N 1
ATOM 7722 C CA . LYS B 1 466 ? -52.781 -23.359 0.336 1 66.5 466 LYS B CA 1
ATOM 7723 C C . LYS B 1 466 ? -53.875 -22.312 0.212 1 66.5 466 LYS B C 1
ATOM 7725 O O . LYS B 1 466 ? -53.625 -21.125 0.38 1 66.5 466 LYS B O 1
ATOM 7730 N N . PRO B 1 467 ? -54.969 -22.781 -0.194 1 58.81 467 PRO B N 1
ATOM 7731 C CA . PRO B 1 467 ? -56.094 -21.859 -0.236 1 58.81 467 PRO B CA 1
ATOM 7732 C C . PRO B 1 467 ? -56.438 -21.266 1.134 1 58.81 467 PRO B C 1
ATOM 7734 O O . PRO B 1 467 ? -56.219 -21.922 2.158 1 58.81 467 PRO B O 1
ATOM 7737 N N . ALA B 1 468 ? -56.562 -20.047 1.183 1 46 468 ALA B N 1
ATOM 7738 C CA . ALA B 1 468 ? -56.906 -19.375 2.438 1 46 468 ALA B CA 1
ATOM 7739 C C . ALA B 1 468 ? -58.188 -19.938 3.021 1 46 468 ALA B C 1
ATOM 7741 O O . ALA B 1 468 ? -59.156 -20.203 2.285 1 46 468 ALA B O 1
ATOM 7742 N N . LYS B 1 469 ? -58.219 -20.656 4.031 1 40.09 469 LYS B N 1
ATOM 7743 C CA . LYS B 1 469 ? -59.531 -20.953 4.645 1 40.09 469 LYS B CA 1
ATOM 7744 C C . LYS B 1 469 ? -60.344 -19.672 4.82 1 40.09 469 LYS B C 1
ATOM 7746 O O . LYS B 1 469 ? -59.812 -18.641 5.23 1 40.09 469 LYS B O 1
ATOM 7751 N N . LYS B 1 470 ? -61.438 -19.672 4.184 1 36.97 470 LYS B N 1
ATOM 7752 C CA . LYS B 1 470 ? -62.406 -18.594 4.273 1 36.97 470 LYS B CA 1
ATOM 7753 C C . LYS B 1 470 ? -62.688 -18.203 5.727 1 36.97 470 LYS B C 1
ATOM 7755 O O . LYS B 1 470 ? -63.094 -19.031 6.535 1 36.97 470 LYS B O 1
ATOM 7760 N N . ILE B 1 471 ? -61.781 -17.672 6.402 1 31.28 471 ILE B N 1
ATOM 7761 C CA . ILE B 1 471 ? -62.281 -17.219 7.684 1 31.28 471 ILE B CA 1
ATOM 7762 C C . ILE B 1 471 ? -63.312 -16.094 7.461 1 31.28 471 ILE B C 1
ATOM 7764 O O . ILE B 1 471 ? -63 -15.07 6.863 1 31.28 471 ILE B O 1
ATOM 7768 N N . LYS B 1 472 ? -64.562 -16.5 7.324 1 29.62 472 LYS B N 1
ATOM 7769 C CA . LYS B 1 472 ? -65.75 -15.617 7.332 1 29.62 472 LYS B CA 1
ATOM 7770 C C . LYS B 1 472 ? -65.688 -14.648 8.508 1 29.62 472 LYS B C 1
ATOM 7772 O O . LYS B 1 472 ? -65.625 -15.07 9.664 1 29.62 472 LYS B O 1
ATOM 7777 N N . CYS B 1 473 ? -64.688 -13.805 8.531 1 26.81 473 CYS B N 1
ATOM 7778 C CA . CYS B 1 473 ? -64.875 -12.797 9.578 1 26.81 473 CYS B CA 1
ATOM 7779 C C . CYS B 1 473 ? -65.938 -11.789 9.211 1 26.81 473 CYS B C 1
ATOM 7781 O O . CYS B 1 473 ? -65.875 -11.188 8.141 1 26.81 473 CYS B O 1
ATOM 7783 N N . ASP B 1 474 ? -67.188 -11.984 9.609 1 27.97 474 ASP B N 1
ATOM 7784 C CA . ASP B 1 474 ? -68.375 -11.109 9.531 1 27.97 474 ASP B CA 1
ATOM 7785 C C . ASP B 1 474 ? -68.125 -9.812 10.312 1 27.97 474 ASP B C 1
ATOM 7787 O O . ASP B 1 474 ? -67.938 -9.844 11.531 1 27.97 474 ASP B O 1
ATOM 7791 N N . VAL B 1 475 ? -67.25 -9.039 9.797 1 27.25 475 VAL B N 1
ATOM 7792 C CA . VAL B 1 475 ? -67.188 -7.758 10.484 1 27.25 475 VAL B CA 1
ATOM 7793 C C . VAL B 1 475 ? -68.438 -6.926 10.133 1 27.25 475 VAL B C 1
ATOM 7795 O O . VAL B 1 475 ? -68.688 -6.707 8.961 1 27.25 475 VAL B O 1
ATOM 7798 N N . ASN B 1 476 ? -69.438 -7.16 10.898 1 26.8 476 ASN B N 1
ATOM 7799 C CA . ASN B 1 476 ? -70.688 -6.363 10.805 1 26.8 476 ASN B CA 1
ATOM 7800 C C . ASN B 1 476 ? -70.375 -4.879 11.008 1 26.8 476 ASN B C 1
ATOM 7802 O O . ASN B 1 476 ? -70.125 -4.445 12.117 1 26.8 476 ASN B O 1
ATOM 7806 N N . THR B 1 477 ? -69.312 -4.352 10.391 1 25.06 477 THR B N 1
ATOM 7807 C CA . THR B 1 477 ? -69.375 -2.9 10.523 1 25.06 477 THR B CA 1
ATOM 7808 C C . THR B 1 477 ? -70.562 -2.332 9.719 1 25.06 477 THR B C 1
ATOM 7810 O O . THR B 1 477 ? -70.688 -2.611 8.523 1 25.06 477 THR B O 1
ATOM 7813 N N . HIS B 1 478 ? -71.438 -1.585 10.578 1 27.09 478 HIS B N 1
ATOM 7814 C CA . HIS B 1 478 ? -72.688 -0.839 10.266 1 27.09 478 HIS B CA 1
ATOM 7815 C C . HIS B 1 478 ? -73.062 -1.054 8.82 1 27.09 478 HIS B C 1
ATOM 7817 O O . HIS B 1 478 ? -72.812 -0.2 7.965 1 27.09 478 HIS B O 1
ATOM 7823 N N . GLY B 1 479 ? -73.5 -2.359 8.508 1 28.5 479 GLY B N 1
ATOM 7824 C CA . GLY B 1 479 ? -74.25 -3.006 7.426 1 28.5 479 GLY B CA 1
ATOM 7825 C C . GLY B 1 479 ? -73.312 -3.719 6.445 1 28.5 479 GLY B C 1
ATOM 7826 O O . GLY B 1 479 ? -73.625 -4.824 5.992 1 28.5 479 GLY B O 1
ATOM 7827 N N . ARG B 1 480 ? -72.438 -2.941 5.629 1 26.14 480 ARG B N 1
ATOM 7828 C CA . ARG B 1 480 ? -71.812 -3.605 4.477 1 26.14 480 ARG B CA 1
ATOM 7829 C C . ARG B 1 480 ? -70.625 -4.473 4.898 1 26.14 480 ARG B C 1
ATOM 7831 O O . ARG B 1 480 ? -69.812 -4.059 5.73 1 26.14 480 ARG B O 1
ATOM 7838 N N . MET B 1 481 ? -70.625 -5.801 4.797 1 26.05 481 MET B N 1
ATOM 7839 C CA . MET B 1 481 ? -69.75 -6.914 5.09 1 26.05 481 MET B CA 1
ATOM 7840 C C . MET B 1 481 ? -68.438 -6.734 4.375 1 26.05 481 MET B C 1
ATOM 7842 O O . MET B 1 481 ? -68.375 -6.605 3.152 1 26.05 481 MET B O 1
ATOM 7846 N N . VAL B 1 482 ? -67.562 -5.754 4.758 1 25.88 482 VAL B N 1
ATOM 7847 C CA . VAL B 1 482 ? -66.375 -5.762 3.947 1 25.88 482 VAL B CA 1
ATOM 7848 C C . VAL B 1 482 ? -65.438 -6.848 4.449 1 25.88 482 VAL B C 1
ATOM 7850 O O . VAL B 1 482 ? -65.188 -6.98 5.656 1 25.88 482 VAL B O 1
ATOM 7853 N N . ASN B 1 483 ? -65.312 -7.988 3.83 1 25.84 483 ASN B N 1
ATOM 7854 C CA . ASN B 1 483 ? -64.438 -9.141 3.951 1 25.84 483 ASN B CA 1
ATOM 7855 C C . ASN B 1 483 ? -63 -8.727 3.91 1 25.84 483 ASN B C 1
ATOM 7857 O O . ASN B 1 483 ? -62.531 -8.141 2.926 1 25.84 483 ASN B O 1
ATOM 7861 N N . MET B 1 484 ? -62.562 -8.125 5 1 25.81 484 MET B N 1
ATOM 7862 C CA . MET B 1 484 ? -61.156 -7.703 4.902 1 25.81 484 MET B CA 1
ATOM 7863 C C . MET B 1 484 ? -60.219 -8.883 5.141 1 25.81 484 MET B C 1
ATOM 7865 O O . MET B 1 484 ? -60.344 -9.602 6.133 1 25.81 484 MET B O 1
ATOM 7869 N N . ASN B 1 485 ? -59.875 -9.609 4.18 1 26.14 485 ASN B N 1
ATOM 7870 C CA . ASN B 1 485 ? -58.844 -10.633 4.086 1 26.14 485 ASN B CA 1
ATOM 7871 C C . ASN B 1 485 ? -57.531 -10.172 4.711 1 26.14 485 ASN B C 1
ATOM 7873 O O . ASN B 1 485 ? -56.906 -9.211 4.246 1 26.14 485 ASN B O 1
ATOM 7877 N N . LEU B 1 486 ? -57.562 -10.227 6.051 1 26.72 486 LEU B N 1
ATOM 7878 C CA . LEU B 1 486 ? -56.406 -9.75 6.805 1 26.72 486 LEU B CA 1
ATOM 7879 C C . LEU B 1 486 ? -55.156 -10.617 6.527 1 26.72 486 LEU B C 1
ATOM 7881 O O . LEU B 1 486 ? -55.219 -11.836 6.664 1 26.72 486 LEU B O 1
ATOM 7885 N N . GLN B 1 487 ? -54.438 -10.273 5.613 1 25.86 487 GLN B N 1
ATOM 7886 C CA . GLN B 1 487 ? -53.156 -10.836 5.168 1 25.86 487 GLN B CA 1
ATOM 7887 C C . GLN B 1 487 ? -52.156 -10.938 6.32 1 25.86 487 GLN B C 1
ATOM 7889 O O . GLN B 1 487 ? -51.875 -9.938 6.98 1 25.86 487 GLN B O 1
ATOM 7894 N N . GLN B 1 488 ? -52.312 -12.055 7.133 1 25.69 488 GLN B N 1
ATOM 7895 C CA . GLN B 1 488 ? -51.5 -12.422 8.289 1 25.69 488 GLN B CA 1
ATOM 7896 C C . GLN B 1 488 ? -50.031 -12.508 7.918 1 25.69 488 GLN B C 1
ATOM 7898 O O . GLN B 1 488 ? -49.656 -13.086 6.887 1 25.69 488 GLN B O 1
ATOM 7903 N N . PRO B 1 489 ? -49.094 -11.773 8.406 1 25.98 489 PRO B N 1
ATOM 7904 C CA . PRO B 1 489 ? -47.656 -11.734 8.086 1 25.98 489 PRO B CA 1
ATOM 7905 C C . PRO B 1 489 ? -46.906 -12.93 8.656 1 25.98 489 PRO B C 1
ATOM 7907 O O . PRO B 1 489 ? -47.031 -13.25 9.836 1 25.98 489 PRO B O 1
ATOM 7910 N N . PHE B 1 490 ? -47 -14.25 7.949 1 24.08 490 PHE B N 1
ATOM 7911 C CA . PHE B 1 490 ? -46.469 -15.539 8.367 1 24.08 490 PHE B CA 1
ATOM 7912 C C . PHE B 1 490 ? -44.969 -15.516 8.43 1 24.08 490 PHE B C 1
ATOM 7914 O O . PHE B 1 490 ? -44.312 -14.711 7.746 1 24.08 490 PHE B O 1
ATOM 7921 N N . VAL B 1 491 ? -44.5 -15.984 9.68 1 23.95 491 VAL B N 1
ATOM 7922 C CA . VAL B 1 491 ? -43.062 -16.078 10 1 23.95 491 VAL B CA 1
ATOM 7923 C C . VAL B 1 491 ? -42.5 -17.406 9.508 1 23.95 491 VAL B C 1
ATOM 7925 O O . VAL B 1 491 ? -43.062 -18.469 9.812 1 23.95 491 VAL B O 1
ATOM 7928 N N . ILE B 1 492 ? -42.156 -17.641 8.211 1 23.94 492 ILE B N 1
ATOM 7929 C CA . ILE B 1 492 ? -41.688 -18.875 7.602 1 23.94 492 ILE B CA 1
ATOM 7930 C C . ILE B 1 492 ? -40.312 -19.234 8.133 1 23.94 492 ILE B C 1
ATOM 7932 O O . ILE B 1 492 ? -39.406 -18.391 8.164 1 23.94 492 ILE B O 1
ATOM 7936 N N . SER B 1 493 ? -40.281 -20.594 8.914 1 22.69 493 SER B N 1
ATOM 7937 C CA . SER B 1 493 ? -39.094 -21.203 9.5 1 22.69 493 SER B CA 1
ATOM 7938 C C . SER B 1 493 ? -38.312 -22.031 8.477 1 22.69 493 SER B C 1
ATOM 7940 O O . SER B 1 493 ? -38.938 -22.672 7.617 1 22.69 493 SER B O 1
ATOM 7942 N N . GLN B 1 494 ? -37.125 -21.641 7.883 1 24.17 494 GLN B N 1
ATOM 7943 C CA . GLN B 1 494 ? -36.281 -22.203 6.832 1 24.17 494 GLN B CA 1
ATOM 7944 C C . GLN B 1 494 ? -35.594 -23.484 7.301 1 24.17 494 GLN B C 1
ATOM 7946 O O . GLN B 1 494 ? -35 -23.516 8.383 1 24.17 494 GLN B O 1
ATOM 7951 N N . THR B 1 495 ? -36.25 -24.828 6.984 1 22.22 495 THR B N 1
ATOM 7952 C CA . THR B 1 495 ? -35.5 -26.031 7.273 1 22.22 495 THR B CA 1
ATOM 7953 C C . THR B 1 495 ? -34.531 -26.359 6.129 1 22.22 495 THR B C 1
ATOM 7955 O O . THR B 1 495 ? -34.906 -26.281 4.957 1 22.22 495 THR B O 1
ATOM 7958 N N . VAL B 1 496 ? -33.156 -26.344 6.383 1 24.27 496 VAL B N 1
ATOM 7959 C CA . VAL B 1 496 ? -32 -26.625 5.535 1 24.27 496 VAL B CA 1
ATOM 7960 C C . VAL B 1 496 ? -31.875 -28.125 5.316 1 24.27 496 VAL B C 1
ATOM 7962 O O . VAL B 1 496 ? -31.844 -28.906 6.277 1 24.27 496 VAL B O 1
ATOM 7965 N N . VAL B 1 497 ? -32.406 -28.75 4.145 1 22.23 497 VAL B N 1
ATOM 7966 C CA . VAL B 1 497 ? -32.156 -30.172 3.945 1 22.23 497 VAL B CA 1
ATOM 7967 C C . VAL B 1 497 ? -30.875 -30.359 3.145 1 22.23 497 VAL B C 1
ATOM 7969 O O . VAL B 1 497 ? -30.547 -29.531 2.283 1 22.23 497 VAL B O 1
ATOM 7972 N N . THR B 1 498 ? -29.922 -31.312 3.664 1 22.77 498 THR B N 1
ATOM 7973 C CA . THR B 1 498 ? -28.594 -31.781 3.283 1 22.77 498 THR B CA 1
ATOM 7974 C C . THR B 1 498 ? -28.688 -32.812 2.178 1 22.77 498 THR B C 1
ATOM 7976 O O . THR B 1 498 ? -29.547 -33.719 2.219 1 22.77 498 THR B O 1
ATOM 7979 N N . TRP B 1 499 ? -28.234 -32.406 0.885 1 21.88 499 TRP B N 1
ATOM 7980 C CA . TRP B 1 499 ? -28.281 -33.438 -0.15 1 21.88 499 TRP B CA 1
ATOM 7981 C C . TRP B 1 499 ? -27.078 -34.375 -0.058 1 21.88 499 TRP B C 1
ATOM 7983 O O . TRP B 1 499 ? -25.953 -33.906 0.179 1 21.88 499 TRP B O 1
ATOM 7993 N N . LYS B 1 500 ? -27.203 -35.531 0.49 1 21.88 500 LYS B N 1
ATOM 7994 C CA . LYS B 1 500 ? -26.266 -36.625 0.352 1 21.88 500 LYS B CA 1
ATOM 7995 C C . LYS B 1 500 ? -26.312 -37.219 -1.053 1 21.88 500 LYS B C 1
ATOM 7997 O O . LYS B 1 500 ? -27.391 -37.531 -1.574 1 21.88 500 LYS B O 1
ATOM 8002 N N . PRO B 1 501 ? -25.297 -36.656 -1.933 1 19.98 501 PRO B N 1
ATOM 8003 C CA . PRO B 1 501 ? -25.281 -37.562 -3.09 1 19.98 501 PRO B CA 1
ATOM 8004 C C . PRO B 1 501 ? -25.297 -39.031 -2.691 1 19.98 501 PRO B C 1
ATOM 8006 O O . PRO B 1 501 ? -24.719 -39.406 -1.668 1 19.98 501 PRO B O 1
ATOM 8009 N N . TYR B 1 502 ? -26.406 -39.594 -2.811 1 18.33 502 TYR B N 1
ATOM 8010 C CA . TYR B 1 502 ? -26.453 -41.031 -2.857 1 18.33 502 TYR B CA 1
ATOM 8011 C C . TYR B 1 502 ? -25.578 -41.594 -3.975 1 18.33 502 TYR B C 1
ATOM 8013 O O . TYR B 1 502 ? -25.719 -41.188 -5.133 1 18.33 502 TYR B O 1
ATOM 8021 N N . LEU B 1 503 ? -24.172 -41.5 -3.717 1 18.45 503 LEU B N 1
ATOM 8022 C CA . LEU B 1 503 ? -23.484 -42.531 -4.52 1 18.45 503 LEU B CA 1
ATOM 8023 C C . LEU B 1 503 ? -24.25 -43.844 -4.473 1 18.45 503 LEU B C 1
ATOM 8025 O O . LEU B 1 503 ? -24.406 -44.438 -3.4 1 18.45 503 LEU B O 1
ATOM 8029 N N . SER B 1 504 ? -25.469 -43.844 -5.086 1 17.59 504 SER B N 1
ATOM 8030 C CA . SER B 1 504 ? -25.609 -45.188 -5.645 1 17.59 504 SER B CA 1
ATOM 8031 C C . SER B 1 504 ? -24.594 -45.438 -6.742 1 17.59 504 SER B C 1
ATOM 8033 O O . SER B 1 504 ? -24.203 -44.531 -7.465 1 17.59 504 SER B O 1
#